Protein AF-A0A848YMQ4-F1 (afdb_monomer_lite)

Structure (mmCIF, N/CA/C/O backbone):
data_AF-A0A848YMQ4-F1
#
_entry.id   AF-A0A848YMQ4-F1
#
loop_
_atom_site.group_PDB
_atom_site.id
_atom_site.type_symbol
_atom_site.label_atom_id
_atom_site.label_alt_id
_atom_site.label_comp_id
_atom_site.label_asym_id
_atom_site.label_entity_id
_atom_site.label_seq_id
_atom_site.pdbx_PDB_ins_code
_atom_site.Cartn_x
_atom_site.Cartn_y
_atom_site.Cartn_z
_atom_site.occupancy
_atom_site.B_iso_or_equiv
_atom_site.auth_seq_id
_atom_site.auth_comp_id
_atom_site.auth_asym_id
_atom_site.auth_atom_id
_atom_site.pdbx_PDB_model_num
ATOM 1 N N . MET A 1 1 ? -12.558 -15.960 27.362 1.00 35.47 1 MET A N 1
ATOM 2 C CA . MET A 1 1 ? -12.021 -16.307 26.029 1.00 35.47 1 MET A CA 1
ATOM 3 C C . MET A 1 1 ? -10.505 -16.284 26.127 1.00 35.47 1 MET A C 1
ATOM 5 O O . MET A 1 1 ? -10.025 -15.434 26.874 1.00 35.47 1 MET A O 1
ATOM 9 N N . PRO A 1 2 ? -9.765 -17.185 25.458 1.00 42.03 2 PRO A N 1
ATOM 10 C CA . PRO A 1 2 ? -8.312 -17.063 25.365 1.00 42.03 2 PRO A CA 1
ATOM 11 C C . PRO A 1 2 ? -7.990 -15.667 24.826 1.00 42.03 2 PRO A C 1
ATOM 13 O O . PRO A 1 2 ? -8.698 -15.157 23.954 1.00 42.03 2 PRO A O 1
ATOM 16 N N . HIS A 1 3 ? -7.026 -14.991 25.439 1.00 56.19 3 HIS A N 1
ATOM 17 C CA . HIS A 1 3 ? -6.810 -13.569 25.222 1.00 56.19 3 HIS A CA 1
ATOM 18 C C . HIS A 1 3 ? -6.119 -13.306 23.876 1.00 56.19 3 HIS A C 1
ATOM 20 O O . HIS A 1 3 ? -4.904 -13.142 23.820 1.00 56.19 3 HIS A O 1
ATOM 26 N N . ASN A 1 4 ? -6.893 -13.229 22.792 1.00 81.50 4 ASN A N 1
ATOM 27 C CA . ASN A 1 4 ? -6.399 -12.779 21.491 1.00 81.50 4 ASN A CA 1
ATOM 28 C C . ASN A 1 4 ? -6.160 -11.261 21.557 1.00 81.50 4 ASN A C 1
ATOM 30 O O . ASN A 1 4 ? -7.022 -10.461 21.208 1.00 81.50 4 ASN A O 1
ATOM 34 N N . PHE A 1 5 ? -5.020 -10.848 22.109 1.00 94.88 5 PHE A N 1
ATOM 35 C CA . PHE A 1 5 ? -4.610 -9.447 22.133 1.00 94.88 5 PHE A CA 1
ATOM 36 C C . PHE A 1 5 ? -3.957 -9.062 20.806 1.00 94.88 5 PHE A C 1
ATOM 38 O O . PHE A 1 5 ? -3.258 -9.858 20.177 1.00 94.88 5 PHE A O 1
ATOM 45 N N . GLY A 1 6 ? -4.218 -7.844 20.340 1.00 94.94 6 GLY A N 1
ATOM 46 C CA . GLY A 1 6 ? -3.842 -7.363 19.014 1.00 94.94 6 GLY A CA 1
ATOM 47 C C . GLY A 1 6 ? -4.643 -8.030 17.894 1.00 94.94 6 GLY A C 1
ATOM 48 O O . GLY A 1 6 ? -5.058 -7.351 16.967 1.00 94.94 6 GLY A O 1
ATOM 49 N N . HIS A 1 7 ? -4.907 -9.332 17.975 1.00 96.06 7 HIS A N 1
ATOM 50 C CA . HIS A 1 7 ? -5.668 -10.145 17.027 1.00 96.06 7 HIS A CA 1
ATOM 51 C C . HIS A 1 7 ? -7.168 -10.165 17.321 1.00 96.06 7 HIS A C 1
ATOM 53 O O . HIS A 1 7 ? -7.581 -10.132 18.471 1.00 96.06 7 HIS A O 1
ATOM 59 N N . ALA A 1 8 ? -7.994 -10.277 16.282 1.00 94.81 8 ALA A N 1
ATOM 60 C CA . ALA A 1 8 ? -9.377 -10.709 16.480 1.00 94.81 8 ALA A CA 1
ATOM 61 C C . ALA A 1 8 ? -9.462 -12.238 16.662 1.00 94.81 8 ALA A C 1
ATOM 63 O O . ALA A 1 8 ? -10.379 -12.745 17.306 1.00 94.81 8 ALA A O 1
ATOM 64 N N . GLY A 1 9 ? -8.490 -12.970 16.106 1.00 95.06 9 GLY A N 1
ATOM 65 C CA . GLY A 1 9 ? -8.340 -14.419 16.205 1.00 95.06 9 GLY A CA 1
ATOM 66 C C . GLY A 1 9 ? -9.312 -15.208 15.337 1.00 95.06 9 GLY A C 1
ATOM 67 O O . GLY A 1 9 ? -9.582 -16.367 15.635 1.00 95.06 9 GLY A O 1
ATOM 68 N N . ARG A 1 10 ? -9.874 -14.594 14.289 1.00 97.00 10 ARG A N 1
ATOM 69 C CA . ARG A 1 10 ? -10.871 -15.233 13.419 1.00 97.00 10 ARG A CA 1
ATOM 70 C C . ARG A 1 10 ? -10.582 -15.010 11.941 1.00 97.00 10 ARG A C 1
ATOM 72 O O . ARG A 1 10 ? -10.201 -13.912 11.526 1.00 97.00 10 ARG A O 1
ATOM 79 N N . ARG A 1 11 ? -10.832 -16.050 11.151 1.00 98.12 11 ARG A N 1
ATOM 80 C CA . ARG A 1 11 ? -10.814 -16.057 9.687 1.00 98.12 11 ARG A CA 1
ATOM 81 C C . ARG A 1 11 ? -12.229 -16.302 9.175 1.00 98.12 11 ARG A C 1
ATOM 83 O O . ARG A 1 11 ? -12.862 -17.275 9.565 1.00 98.12 11 ARG A O 1
ATOM 90 N N . LEU A 1 12 ? -12.705 -15.461 8.266 1.00 98.69 12 LEU A N 1
ATOM 91 C CA . LEU A 1 12 ? -13.931 -15.703 7.512 1.00 98.69 12 LEU A CA 1
ATOM 92 C C . LEU A 1 12 ? -13.587 -16.395 6.189 1.00 98.69 12 LEU A C 1
ATOM 94 O O . LEU A 1 12 ? -12.800 -15.871 5.405 1.00 98.69 12 LEU A O 1
ATOM 98 N N . ARG A 1 13 ? -14.188 -17.549 5.914 1.00 98.50 13 ARG A N 1
ATOM 99 C CA . ARG A 1 13 ? -14.144 -18.217 4.610 1.00 98.50 13 ARG A CA 1
ATOM 100 C C . ARG A 1 13 ? -15.472 -18.038 3.898 1.00 98.50 13 ARG A C 1
ATOM 102 O O . ARG A 1 13 ? -16.518 -18.295 4.489 1.00 98.50 13 ARG A O 1
ATOM 109 N N . VAL A 1 14 ? -15.415 -17.611 2.642 1.00 98.69 14 VAL A N 1
ATOM 110 C CA . VAL A 1 14 ? -16.587 -17.400 1.790 1.00 98.69 14 VAL A CA 1
ATOM 111 C C . VAL A 1 14 ? -16.404 -18.169 0.491 1.00 98.69 14 VAL A C 1
ATOM 113 O O . VAL A 1 14 ? -15.489 -17.881 -0.280 1.00 98.69 14 VAL A O 1
ATOM 116 N N . ASP A 1 15 ? -17.311 -19.102 0.231 1.00 98.50 15 ASP A N 1
ATOM 117 C CA . ASP A 1 15 ? -17.438 -19.743 -1.074 1.00 98.50 15 ASP A CA 1
ATOM 118 C C . ASP A 1 15 ? -18.577 -19.070 -1.841 1.00 98.50 15 ASP A C 1
ATOM 120 O O . ASP A 1 15 ? -19.732 -19.127 -1.422 1.00 98.50 15 ASP A O 1
ATOM 124 N N . LEU A 1 16 ? -18.262 -18.394 -2.946 1.00 98.69 16 LEU A N 1
ATOM 125 C CA . LEU A 1 16 ? -19.257 -17.685 -3.755 1.00 98.69 16 LEU A CA 1
ATOM 126 C C . LEU A 1 16 ? -20.089 -18.615 -4.644 1.00 98.69 16 LEU A C 1
ATOM 128 O O . LEU A 1 16 ? -21.170 -18.217 -5.078 1.00 98.69 16 LEU A O 1
ATOM 132 N N . THR A 1 17 ? -19.592 -19.818 -4.930 1.00 98.31 17 THR A N 1
ATOM 133 C CA . THR A 1 17 ? -20.301 -20.815 -5.737 1.00 98.31 17 THR A CA 1
ATOM 134 C C . THR A 1 17 ? -21.316 -21.547 -4.871 1.00 98.31 17 THR A C 1
ATOM 136 O O . THR A 1 17 ? -22.502 -21.541 -5.187 1.00 98.31 17 THR A O 1
ATOM 139 N N . GLU A 1 18 ? -20.875 -22.070 -3.727 1.00 97.50 18 GLU A N 1
ATOM 140 C CA . GLU A 1 18 ? -21.745 -22.778 -2.776 1.00 97.50 18 GLU A CA 1
ATOM 141 C C . GLU A 1 18 ? -22.541 -21.823 -1.871 1.00 97.50 18 GLU A C 1
ATOM 143 O O . GLU A 1 18 ? -23.460 -22.236 -1.166 1.00 97.50 18 GLU A O 1
ATOM 148 N N . ARG A 1 19 ? -22.200 -20.526 -1.888 1.00 97.00 19 ARG A N 1
ATOM 149 C CA . ARG A 1 19 ? -22.785 -19.471 -1.042 1.00 97.00 19 ARG A CA 1
ATOM 150 C C . ARG A 1 19 ? -22.708 -19.802 0.451 1.00 97.00 19 ARG A C 1
ATOM 152 O O . ARG A 1 19 ? -23.636 -19.529 1.210 1.00 97.00 19 ARG A O 1
ATOM 159 N N . THR A 1 20 ? -21.586 -20.383 0.871 1.00 97.44 20 THR A N 1
ATOM 160 C CA . THR A 1 20 ? -21.331 -20.753 2.268 1.00 97.44 20 THR A CA 1
ATOM 161 C C . THR A 1 20 ? -20.374 -19.779 2.938 1.00 97.44 20 THR A C 1
ATOM 163 O O . THR A 1 20 ? -19.376 -19.374 2.336 1.00 97.44 20 THR A O 1
ATOM 166 N N . MET A 1 21 ? -20.634 -19.470 4.210 1.00 97.12 21 MET A N 1
ATOM 167 C CA . MET A 1 21 ? -19.790 -18.613 5.039 1.00 97.12 21 MET A CA 1
ATOM 168 C C . MET A 1 21 ? -19.422 -19.343 6.328 1.00 97.12 21 MET A C 1
ATOM 170 O O . MET A 1 21 ? -20.298 -19.732 7.098 1.00 97.12 21 MET A O 1
ATOM 174 N N . ILE A 1 22 ? -18.124 -19.535 6.557 1.00 97.19 22 ILE A N 1
ATOM 175 C CA . ILE A 1 22 ? -17.596 -20.260 7.716 1.00 97.19 22 ILE A CA 1
ATOM 176 C C . ILE A 1 22 ? -16.635 -19.345 8.461 1.00 97.19 22 ILE A C 1
ATOM 178 O O . ILE A 1 22 ? -15.731 -18.763 7.865 1.00 97.19 22 ILE A O 1
ATOM 182 N N . VAL A 1 23 ? -16.822 -19.223 9.772 1.00 97.69 23 VAL A N 1
ATOM 183 C CA . VAL A 1 23 ? -15.880 -18.524 10.648 1.00 97.69 23 VAL A CA 1
ATOM 184 C C . VAL A 1 23 ? -15.005 -19.563 11.338 1.00 97.69 23 VAL A C 1
ATOM 186 O O . VAL A 1 23 ? -15.510 -20.428 12.047 1.00 97.69 23 VAL A O 1
ATOM 189 N N . GLU A 1 24 ? -13.698 -19.469 11.126 1.00 96.56 24 GLU A N 1
ATOM 190 C CA . GLU A 1 24 ? -12.678 -20.308 11.753 1.00 96.56 24 GLU A CA 1
ATOM 191 C C . GLU A 1 24 ? -11.937 -19.512 12.827 1.00 96.56 24 GLU A C 1
ATOM 193 O O . GLU A 1 24 ? -11.634 -18.330 12.640 1.00 96.56 24 GLU A O 1
ATOM 198 N N . GLU A 1 25 ? -11.598 -20.165 13.935 1.00 96.56 25 GLU A N 1
ATOM 199 C CA . GLU A 1 25 ? -10.650 -19.614 14.901 1.00 96.56 25 GLU A CA 1
ATOM 200 C C . GLU A 1 25 ? -9.220 -19.750 14.367 1.00 96.56 25 GLU A C 1
ATOM 202 O O . GLU A 1 25 ? -8.863 -20.754 13.749 1.00 96.56 25 GLU A O 1
ATOM 207 N N . ILE A 1 26 ? -8.395 -18.730 14.603 1.00 96.19 26 ILE A N 1
ATOM 208 C CA . ILE A 1 26 ? -6.972 -18.741 14.268 1.00 96.19 26 ILE A CA 1
ATOM 209 C C . ILE A 1 26 ? -6.191 -19.166 15.517 1.00 96.19 26 ILE A C 1
ATOM 211 O O . ILE A 1 26 ? -6.218 -18.438 16.511 1.00 96.19 26 ILE A O 1
ATOM 215 N N . PRO A 1 27 ? -5.482 -20.309 15.481 1.00 95.00 27 PRO A N 1
ATOM 216 C CA . PRO A 1 27 ? -4.683 -20.775 16.608 1.00 95.00 27 PRO A CA 1
ATOM 217 C C . PRO A 1 27 ? -3.549 -19.813 16.992 1.00 95.00 27 PRO A C 1
ATOM 219 O O . PRO A 1 27 ? -2.969 -19.128 16.146 1.00 95.00 27 PRO A O 1
ATOM 222 N N . GLU A 1 28 ? -3.193 -19.799 18.276 1.00 93.44 28 GLU A N 1
ATOM 223 C CA . GLU A 1 28 ? -2.156 -18.922 18.830 1.00 93.44 28 GLU A CA 1
ATOM 224 C C . GLU A 1 28 ? -0.765 -19.184 18.225 1.00 93.44 28 GLU A C 1
ATOM 226 O O . GLU A 1 28 ? -0.038 -18.249 17.893 1.00 93.44 28 GLU A O 1
ATOM 231 N N . ASP A 1 29 ? -0.405 -20.451 18.011 1.00 95.12 29 ASP A N 1
ATOM 232 C CA . ASP A 1 29 ? 0.857 -20.853 17.384 1.00 95.12 29 ASP A CA 1
ATOM 233 C C . ASP A 1 29 ? 0.935 -20.401 15.918 1.00 95.12 29 ASP A C 1
ATOM 235 O O . ASP A 1 29 ? 1.982 -19.936 15.458 1.00 95.12 29 ASP A O 1
ATOM 239 N N . TYR A 1 30 ? -0.190 -20.453 15.200 1.00 96.69 30 TYR A N 1
ATOM 240 C CA . TYR A 1 30 ? -0.313 -19.890 13.859 1.00 96.69 30 TYR A CA 1
ATOM 241 C C . TYR A 1 30 ? -0.132 -18.367 13.880 1.00 96.69 30 TYR A C 1
ATOM 243 O O . TYR A 1 30 ? 0.609 -17.818 13.057 1.00 96.69 30 TYR A O 1
ATOM 251 N N . ALA A 1 31 ? -0.755 -17.680 14.843 1.00 97.00 31 ALA A N 1
ATOM 252 C CA . ALA A 1 31 ? -0.624 -16.237 15.005 1.00 97.00 31 ALA A CA 1
ATOM 253 C C . ALA A 1 31 ? 0.804 -15.807 15.353 1.00 97.00 31 ALA A C 1
ATOM 255 O O . ALA A 1 31 ? 1.319 -14.885 14.727 1.00 97.00 31 ALA A O 1
ATOM 256 N N . ARG A 1 32 ? 1.487 -16.518 16.253 1.00 96.94 32 ARG A N 1
ATOM 257 C CA . ARG A 1 32 ? 2.899 -16.277 16.579 1.00 96.94 32 ARG A CA 1
ATOM 258 C C . ARG A 1 32 ? 3.814 -16.521 15.376 1.00 96.94 32 ARG A C 1
ATOM 260 O O . ARG A 1 32 ? 4.700 -15.716 15.104 1.00 96.94 32 ARG A O 1
ATOM 267 N N . LYS A 1 33 ? 3.584 -17.602 14.620 1.00 97.25 33 LYS A N 1
ATOM 268 C CA . LYS A 1 33 ? 4.435 -18.003 13.485 1.00 97.25 33 LYS A CA 1
ATOM 269 C C . LYS A 1 33 ? 4.326 -17.076 12.273 1.00 97.25 33 LYS A C 1
ATOM 271 O O . LYS A 1 33 ? 5.337 -16.833 11.604 1.00 97.25 33 LYS A O 1
ATOM 276 N N . TRP A 1 34 ? 3.115 -16.613 11.965 1.00 97.94 34 TRP A N 1
ATOM 277 C CA . TRP A 1 34 ? 2.812 -15.874 10.732 1.00 97.94 34 TRP A CA 1
ATOM 278 C C . TRP A 1 34 ? 2.404 -14.423 10.952 1.00 97.94 34 TRP A C 1
ATOM 280 O O . TRP A 1 34 ? 2.294 -13.689 9.974 1.00 97.94 34 TRP A O 1
ATOM 290 N N . MET A 1 35 ? 2.212 -14.004 12.205 1.00 97.44 35 MET A N 1
ATOM 291 C CA . MET A 1 35 ? 1.993 -12.628 12.662 1.00 97.44 35 MET A CA 1
ATOM 292 C C . MET A 1 35 ? 0.722 -11.923 12.173 1.00 97.44 35 MET A C 1
ATOM 294 O O . MET A 1 35 ? 0.218 -11.077 12.895 1.00 97.44 35 MET A O 1
ATOM 298 N N . GLY A 1 36 ? 0.177 -12.233 10.999 1.00 97.88 36 GLY A N 1
ATOM 299 C CA . GLY A 1 36 ? -0.993 -11.564 10.428 1.00 97.88 36 GLY A CA 1
ATOM 300 C C . GLY A 1 36 ? -0.767 -11.119 8.988 1.00 97.88 36 GLY A C 1
ATOM 301 O O . GLY A 1 36 ? 0.228 -11.488 8.361 1.00 97.88 36 GLY A O 1
ATOM 302 N N . GLY A 1 37 ? -1.696 -10.317 8.461 1.00 98.06 37 GLY A N 1
ATOM 303 C CA . GLY A 1 37 ? -1.532 -9.593 7.197 1.00 98.06 37 GLY A CA 1
ATOM 304 C C . GLY A 1 37 ? -1.013 -10.463 6.048 1.00 98.06 37 GLY A C 1
ATOM 305 O O . GLY A 1 37 ? -1.542 -11.541 5.767 1.00 98.06 37 GLY A O 1
ATOM 306 N N . ARG A 1 38 ? 0.072 -10.013 5.407 1.00 98.38 38 ARG A N 1
ATOM 307 C CA . ARG A 1 38 ? 0.753 -10.754 4.329 1.00 98.38 38 ARG A CA 1
ATOM 308 C C . ARG A 1 38 ? 1.222 -12.151 4.744 1.00 98.38 38 ARG A C 1
ATOM 310 O O . ARG A 1 38 ? 1.138 -13.062 3.930 1.00 98.38 38 ARG A O 1
ATOM 317 N N . GLY A 1 39 ? 1.663 -12.354 5.984 1.00 98.62 39 GLY A N 1
ATOM 318 C CA . GLY A 1 39 ? 2.101 -13.664 6.468 1.00 98.62 39 GLY A CA 1
ATOM 319 C C . GLY A 1 39 ? 0.970 -14.691 6.459 1.00 98.62 39 GLY A C 1
ATOM 320 O O . GLY A 1 39 ? 1.134 -15.778 5.907 1.00 98.62 39 GLY A O 1
ATOM 321 N N . TYR A 1 40 ? -0.211 -14.320 6.968 1.00 98.69 40 TYR A N 1
ATOM 322 C CA . TYR A 1 40 ? -1.404 -15.173 6.884 1.00 98.69 40 TYR A CA 1
ATOM 323 C C . TYR A 1 40 ? -1.824 -15.430 5.439 1.00 98.69 40 TYR A C 1
ATOM 325 O O . TYR A 1 40 ? -2.248 -16.539 5.112 1.00 98.69 40 TYR A O 1
ATOM 333 N N . ASN A 1 41 ? -1.732 -14.418 4.576 1.00 98.81 41 ASN A N 1
ATOM 334 C CA . ASN A 1 41 ? -2.136 -14.555 3.182 1.00 98.81 41 ASN A CA 1
ATOM 335 C C . ASN A 1 41 ? -1.218 -15.494 2.401 1.00 98.81 41 ASN A C 1
ATOM 337 O O . ASN A 1 41 ? -1.715 -16.322 1.643 1.00 98.81 41 ASN A O 1
ATOM 341 N N . MET A 1 42 ? 0.101 -15.391 2.579 1.00 98.69 42 MET A N 1
ATOM 342 C CA . MET A 1 42 ? 1.060 -16.225 1.848 1.00 98.69 42 MET A CA 1
ATOM 343 C C . MET A 1 42 ? 1.005 -17.690 2.279 1.00 98.69 42 MET A C 1
ATOM 345 O O . MET A 1 42 ? 1.193 -18.580 1.451 1.00 98.69 42 MET A O 1
ATOM 349 N N . GLU A 1 43 ? 0.703 -17.952 3.549 1.00 98.25 43 GLU A N 1
ATOM 350 C CA . GLU A 1 43 ? 0.480 -19.304 4.066 1.00 98.25 43 GLU A CA 1
ATOM 351 C C . GLU A 1 43 ? -0.714 -19.974 3.370 1.00 98.25 43 GLU A C 1
ATOM 353 O O . GLU A 1 43 ? -0.556 -21.034 2.755 1.00 98.25 43 GLU A O 1
ATOM 358 N N . VAL A 1 44 ? -1.862 -19.283 3.354 1.00 98.62 44 VAL A N 1
ATOM 359 C CA . VAL A 1 44 ? -3.079 -19.730 2.662 1.00 98.62 44 VAL A CA 1
ATOM 360 C C . VAL A 1 44 ? -2.829 -19.860 1.161 1.00 98.62 44 VAL A C 1
ATOM 362 O O . VAL A 1 44 ? -3.176 -20.884 0.580 1.00 98.62 44 VAL A O 1
ATOM 365 N N . TYR A 1 45 ? -2.172 -18.879 0.530 1.00 98.75 45 TYR A N 1
ATOM 366 C CA . TYR A 1 45 ? -1.806 -18.947 -0.888 1.00 98.75 45 TYR A CA 1
ATOM 367 C C . TYR A 1 45 ? -1.037 -20.236 -1.177 1.00 98.75 45 TYR A C 1
ATOM 369 O O . TYR A 1 45 ? -1.413 -21.005 -2.059 1.00 98.75 45 TYR A O 1
ATOM 377 N N . TYR A 1 46 ? 0.049 -20.486 -0.439 1.00 98.69 46 TYR A N 1
ATOM 378 C CA . TYR A 1 46 ? 0.934 -21.617 -0.707 1.00 98.69 46 TYR A CA 1
ATOM 379 C C . TYR A 1 46 ? 0.215 -22.961 -0.544 1.00 98.69 46 TYR A C 1
ATOM 381 O O . TYR A 1 46 ? 0.527 -23.918 -1.258 1.00 98.69 46 TYR A O 1
ATOM 389 N N . ARG A 1 47 ? -0.721 -23.067 0.401 1.00 97.94 47 ARG A N 1
ATOM 390 C CA . ARG A 1 47 ? -1.441 -24.319 0.656 1.00 97.94 47 ARG A CA 1
ATOM 391 C C . ARG A 1 47 ? -2.634 -24.542 -0.256 1.00 97.94 47 ARG A C 1
ATOM 393 O O . ARG A 1 47 ? -2.892 -25.688 -0.612 1.00 97.94 47 ARG A O 1
ATOM 400 N N . GLU A 1 48 ? -3.366 -23.484 -0.582 1.00 97.94 48 GLU A N 1
ATOM 401 C CA . GLU A 1 48 ? -4.733 -23.601 -1.093 1.00 97.94 48 GLU A CA 1
ATOM 402 C C . GLU A 1 48 ? -4.906 -23.128 -2.536 1.00 97.94 48 GLU A C 1
ATOM 404 O O . GLU A 1 48 ? -5.946 -23.422 -3.124 1.00 97.94 48 GLU A O 1
ATOM 409 N N . ILE A 1 49 ? -3.930 -22.422 -3.120 1.00 98.38 49 ILE A N 1
ATOM 410 C CA . ILE A 1 49 ? -3.972 -22.036 -4.537 1.00 98.38 49 ILE A CA 1
ATOM 411 C C . ILE A 1 49 ? -3.168 -23.052 -5.364 1.00 98.38 49 ILE A C 1
ATOM 413 O O . ILE A 1 49 ? -1.947 -23.157 -5.190 1.00 98.38 49 ILE A O 1
ATOM 417 N N . PRO A 1 50 ? -3.818 -23.805 -6.273 1.00 96.69 50 PRO A N 1
ATOM 418 C CA . PRO A 1 50 ? -3.120 -24.673 -7.212 1.00 96.69 50 PRO A CA 1
ATOM 419 C C . PRO A 1 50 ? -2.163 -23.884 -8.111 1.00 96.69 50 PRO A C 1
ATOM 421 O O . PRO A 1 50 ? -2.443 -22.760 -8.520 1.00 96.69 50 PRO A O 1
ATOM 424 N N . VAL A 1 51 ? -1.026 -24.487 -8.456 1.00 95.81 51 VAL A N 1
ATOM 425 C CA . VAL A 1 51 ? -0.023 -23.850 -9.332 1.00 95.81 51 VAL A CA 1
ATOM 426 C C . VAL A 1 51 ? -0.593 -23.628 -10.736 1.00 95.81 51 VAL A C 1
ATOM 428 O O . VAL A 1 51 ? -0.345 -22.603 -11.363 1.00 95.81 51 VAL A O 1
ATOM 431 N N . ASP A 1 52 ? -1.402 -24.563 -11.213 1.00 95.94 52 ASP A N 1
ATOM 432 C CA . ASP A 1 52 ? -2.088 -24.563 -12.503 1.00 95.94 52 ASP A CA 1
ATOM 433 C C . ASP A 1 52 ? -3.436 -23.825 -12.492 1.00 95.94 52 ASP A C 1
ATOM 435 O O . ASP A 1 52 ? -4.105 -23.797 -13.519 1.00 95.94 52 ASP A O 1
ATOM 439 N N . ALA A 1 53 ? -3.808 -23.178 -11.380 1.00 97.19 53 ALA A N 1
ATOM 440 C CA . ALA A 1 53 ? -4.995 -22.328 -11.315 1.00 97.19 53 ALA A CA 1
ATOM 441 C C . ALA A 1 53 ? -4.983 -21.272 -12.434 1.00 97.19 53 ALA A C 1
ATOM 443 O O . ALA A 1 53 ? -3.977 -20.583 -12.628 1.00 97.19 53 ALA A O 1
ATOM 444 N N . ASP A 1 54 ? -6.097 -21.094 -13.130 1.00 97.75 54 ASP A N 1
ATOM 445 C CA . ASP A 1 54 ? -6.357 -19.899 -13.916 1.00 97.75 54 ASP A CA 1
ATOM 446 C C . ASP A 1 54 ? -6.355 -18.685 -12.962 1.00 97.75 54 ASP A C 1
ATOM 448 O O . ASP A 1 54 ? -7.110 -18.644 -11.983 1.00 97.75 54 ASP A O 1
ATOM 452 N N . PRO A 1 55 ? -5.524 -17.656 -13.208 1.00 97.75 55 PRO A N 1
ATOM 453 C CA . PRO A 1 55 ? -5.557 -16.428 -12.423 1.00 97.75 55 PRO A CA 1
ATOM 454 C C . PRO A 1 55 ? -6.943 -15.772 -12.312 1.00 97.75 55 PRO A C 1
ATOM 456 O O . PRO A 1 55 ? -7.183 -15.053 -11.345 1.00 97.75 55 PRO A O 1
ATOM 459 N N . ARG A 1 56 ? -7.863 -16.008 -13.254 1.00 97.75 56 ARG A N 1
ATOM 460 C CA . ARG A 1 56 ? -9.255 -15.516 -13.230 1.00 97.75 56 ARG A CA 1
ATOM 461 C C . ARG A 1 56 ? -10.278 -16.618 -12.895 1.00 97.75 56 ARG A C 1
ATOM 463 O O . ARG A 1 56 ? -11.486 -16.383 -12.967 1.00 97.75 56 ARG A O 1
ATOM 470 N N . GLY A 1 57 ? -9.806 -17.808 -12.524 1.00 97.56 57 GLY A N 1
ATOM 471 C CA . GLY A 1 57 ? -10.617 -18.990 -12.258 1.00 97.56 57 GLY A CA 1
ATOM 472 C C . GLY A 1 57 ? -11.257 -19.040 -10.860 1.00 97.56 57 GLY A C 1
ATOM 473 O O . GLY A 1 57 ? -10.884 -18.299 -9.934 1.00 97.56 57 GLY A O 1
ATOM 474 N N . PRO A 1 58 ? -12.257 -19.921 -10.666 1.00 97.88 58 PRO A N 1
ATOM 475 C CA . PRO A 1 58 ? -12.907 -20.139 -9.371 1.00 97.88 58 PRO A CA 1
ATOM 476 C C . PRO A 1 58 ? -11.972 -20.731 -8.299 1.00 97.88 58 PRO A C 1
ATOM 478 O O . PRO A 1 58 ? -12.161 -20.450 -7.113 1.00 97.88 58 PRO A O 1
ATOM 481 N N . GLU A 1 59 ? -10.957 -21.498 -8.693 1.00 97.50 59 GLU A N 1
ATOM 482 C CA . GLU A 1 59 ? -9.966 -22.143 -7.823 1.00 97.50 59 GLU A CA 1
ATOM 483 C C . GLU A 1 59 ? -8.919 -21.174 -7.258 1.00 97.50 59 GLU A C 1
ATOM 485 O O . GLU A 1 59 ? -8.336 -21.441 -6.203 1.00 97.50 59 GLU A O 1
ATOM 490 N N . ASN A 1 60 ? -8.718 -20.020 -7.904 1.00 98.50 60 ASN A N 1
ATOM 491 C CA . ASN A 1 60 ? -7.923 -18.941 -7.333 1.00 98.50 60 ASN A CA 1
ATOM 492 C C . ASN A 1 60 ? -8.609 -18.372 -6.075 1.00 98.50 60 ASN A C 1
ATOM 494 O O . ASN A 1 60 ? -9.838 -18.384 -5.948 1.00 98.50 60 ASN A O 1
ATOM 498 N N . ARG A 1 61 ? -7.827 -17.836 -5.139 1.00 98.50 61 ARG A N 1
ATOM 499 C CA . ARG A 1 61 ? -8.318 -17.252 -3.883 1.00 98.50 61 ARG A CA 1
ATOM 500 C C . ARG A 1 61 ? -8.107 -15.745 -3.892 1.00 98.50 61 ARG A C 1
ATOM 502 O O . ARG A 1 61 ? -7.043 -15.284 -4.286 1.00 98.50 61 ARG A O 1
ATOM 509 N N . LEU A 1 62 ? -9.098 -14.997 -3.413 1.00 98.75 62 LEU A N 1
ATOM 510 C CA . LEU A 1 62 ? -8.950 -13.584 -3.068 1.00 98.75 62 LEU A CA 1
ATOM 511 C C . LEU A 1 62 ? -8.878 -13.476 -1.543 1.00 98.75 62 LEU A C 1
ATOM 513 O O . LEU A 1 62 ? -9.846 -13.790 -0.850 1.00 98.75 62 LEU A O 1
ATOM 517 N N . ILE A 1 63 ? -7.715 -13.090 -1.025 1.00 98.88 63 ILE A N 1
ATOM 518 C CA . ILE A 1 63 ? -7.378 -13.230 0.393 1.00 98.88 63 ILE A CA 1
ATOM 519 C C . ILE A 1 63 ? -7.097 -11.854 0.990 1.00 98.88 63 ILE A C 1
ATOM 521 O O . ILE A 1 63 ? -6.072 -11.258 0.681 1.00 98.88 63 ILE A O 1
ATOM 525 N N . PHE A 1 64 ? -7.971 -11.362 1.862 1.00 98.88 64 PHE A N 1
ATOM 526 C CA . PHE A 1 64 ? -7.772 -10.136 2.638 1.00 98.88 64 PHE A CA 1
ATOM 527 C C . PHE A 1 64 ? -7.152 -10.488 3.989 1.00 98.88 64 PHE A C 1
ATOM 529 O O . PHE A 1 64 ? -7.679 -11.356 4.680 1.00 98.88 64 PHE A O 1
ATOM 536 N N . GLY A 1 65 ? -6.086 -9.799 4.394 1.00 98.50 65 GLY A N 1
ATOM 537 C CA . GLY A 1 65 ? -5.405 -10.040 5.667 1.00 98.50 65 GLY A CA 1
ATOM 538 C C . GLY A 1 65 ? -4.997 -8.750 6.366 1.00 98.50 65 GLY A C 1
ATOM 539 O O . GLY A 1 65 ? -4.482 -7.825 5.731 1.00 98.50 65 GLY A O 1
ATOM 540 N N . VAL A 1 66 ? -5.185 -8.709 7.687 1.00 98.44 66 VAL A N 1
ATOM 541 C CA . VAL A 1 66 ? -4.743 -7.618 8.567 1.00 98.44 66 VAL A CA 1
ATOM 542 C C . VAL A 1 66 ? -3.909 -8.146 9.736 1.00 98.44 66 VAL A C 1
ATOM 544 O O . VAL A 1 66 ? -3.969 -9.322 10.094 1.00 98.44 66 VAL A O 1
ATOM 547 N N . GLY A 1 67 ? -3.088 -7.274 10.310 1.00 97.69 67 GLY A N 1
ATOM 548 C CA . GLY A 1 67 ? -2.175 -7.581 11.403 1.00 97.69 67 GLY A CA 1
ATOM 549 C C . GLY A 1 67 ? -2.658 -7.135 12.787 1.00 97.69 67 GLY A C 1
ATOM 550 O O . GLY A 1 67 ? -3.727 -6.527 12.928 1.00 97.69 67 GLY A O 1
ATOM 551 N N . PRO A 1 68 ? -1.866 -7.420 13.834 1.00 97.38 68 PRO A N 1
ATOM 552 C CA . PRO A 1 68 ? -2.183 -7.106 15.228 1.00 97.38 68 PRO A CA 1
ATOM 553 C C . PRO A 1 68 ? -2.200 -5.610 15.567 1.00 97.38 68 PRO A C 1
ATOM 555 O O . PRO A 1 68 ? -2.764 -5.234 16.591 1.00 97.38 68 PRO A O 1
ATOM 558 N N . LEU A 1 69 ? -1.601 -4.742 14.741 1.00 97.25 69 LEU A N 1
ATOM 559 C CA . LEU A 1 69 ? -1.605 -3.293 14.987 1.00 97.25 69 LEU A CA 1
ATOM 560 C C . LEU A 1 69 ? -2.803 -2.581 14.347 1.00 97.25 69 LEU A C 1
ATOM 562 O O . LEU A 1 69 ? -3.096 -1.433 14.696 1.00 97.25 69 LEU A O 1
ATOM 566 N N . THR A 1 70 ? -3.512 -3.238 13.430 1.00 97.31 70 THR A N 1
ATOM 567 C CA . THR A 1 70 ? -4.707 -2.684 12.788 1.00 97.31 70 THR A CA 1
ATOM 568 C C . THR A 1 70 ? -5.783 -2.371 13.828 1.00 97.31 70 THR A C 1
ATOM 570 O O . THR A 1 70 ? -6.038 -3.165 14.727 1.00 97.31 70 THR A O 1
ATOM 573 N N . GLY A 1 71 ? -6.410 -1.196 13.723 1.00 94.50 71 GLY A N 1
ATOM 574 C CA . GLY A 1 71 ? -7.431 -0.738 14.675 1.00 94.50 71 GLY A CA 1
ATOM 575 C C . GLY A 1 71 ? -6.878 -0.173 15.992 1.00 94.50 71 GLY A C 1
ATOM 576 O O . GLY A 1 71 ? -7.646 0.366 16.785 1.00 94.50 71 GLY A O 1
ATOM 577 N N . THR A 1 72 ? -5.559 -0.231 16.218 1.00 95.06 72 THR A N 1
ATOM 578 C CA . THR A 1 72 ? -4.895 0.407 17.369 1.00 95.06 72 THR A CA 1
ATOM 579 C C . THR A 1 72 ? -4.510 1.866 17.076 1.00 95.06 72 THR A C 1
ATOM 581 O O . THR A 1 72 ? -4.852 2.430 16.035 1.00 95.06 72 THR A O 1
ATOM 584 N N . ARG A 1 73 ? -3.769 2.496 17.999 1.00 91.19 73 ARG A N 1
ATOM 585 C CA . ARG A 1 73 ? -3.193 3.842 17.835 1.00 91.19 73 ARG A CA 1
ATOM 586 C C . ARG A 1 73 ? -1.906 3.890 17.006 1.00 91.19 73 ARG A C 1
ATOM 588 O O . ARG A 1 73 ? -1.394 4.987 16.791 1.00 91.19 73 ARG A O 1
ATOM 595 N N . PHE A 1 74 ? -1.380 2.758 16.533 1.00 94.19 74 PHE A N 1
ATOM 596 C CA . PHE A 1 74 ? -0.219 2.810 15.648 1.00 94.19 74 PHE A CA 1
ATOM 597 C C . PHE A 1 74 ? -0.575 3.550 14.338 1.00 94.19 74 PHE A C 1
ATOM 599 O O . PHE A 1 74 ? -1.594 3.231 13.718 1.00 94.19 74 PHE A O 1
ATOM 606 N N . PRO A 1 75 ? 0.223 4.540 13.891 1.00 90.75 75 PRO A N 1
ATOM 607 C CA . PRO A 1 75 ? -0.103 5.350 12.720 1.00 90.75 75 PRO A CA 1
ATOM 608 C C . PRO A 1 75 ? -0.278 4.572 11.409 1.00 90.75 75 PRO A C 1
ATOM 610 O O . PRO A 1 75 ? 0.657 3.953 10.902 1.00 90.75 75 PRO A O 1
ATOM 613 N N . GLY A 1 76 ? -1.445 4.740 10.780 1.00 90.50 76 GLY A N 1
ATOM 614 C CA . GLY A 1 76 ? -1.670 4.368 9.384 1.00 90.50 76 GLY A CA 1
ATOM 615 C C . GLY A 1 76 ? -1.917 2.879 9.184 1.00 90.50 76 GLY A C 1
ATOM 616 O O . GLY A 1 76 ? -1.078 2.189 8.607 1.00 90.50 76 GLY A O 1
ATOM 617 N N . ALA A 1 77 ? -3.094 2.418 9.613 1.00 94.38 77 ALA A N 1
ATOM 618 C CA . ALA A 1 77 ? -3.528 1.038 9.414 1.00 94.38 77 ALA A CA 1
ATOM 619 C C . ALA A 1 77 ? -3.512 0.641 7.926 1.00 94.38 77 ALA A C 1
ATOM 621 O O . ALA A 1 77 ? -3.901 1.423 7.050 1.00 94.38 77 ALA A O 1
ATOM 622 N N . ARG A 1 78 ? -3.073 -0.590 7.650 1.00 97.38 78 ARG A N 1
ATOM 623 C CA . ARG A 1 78 ? -2.961 -1.161 6.300 1.00 97.38 78 ARG A CA 1
ATOM 624 C C . ARG A 1 78 ? -3.719 -2.483 6.170 1.00 97.38 78 ARG A C 1
ATOM 626 O O . ARG A 1 78 ? -4.182 -3.038 7.162 1.00 97.38 78 ARG A O 1
ATOM 633 N N . ILE A 1 79 ? -3.852 -2.964 4.940 1.00 97.94 79 ILE A N 1
ATOM 634 C CA . ILE A 1 79 ? -4.404 -4.279 4.592 1.00 97.94 79 ILE A CA 1
ATOM 635 C C . ILE A 1 79 ? -3.658 -4.851 3.396 1.00 97.94 79 ILE A C 1
ATOM 637 O O . ILE A 1 79 ? -3.298 -4.096 2.492 1.00 97.94 79 ILE A O 1
ATOM 641 N N . ASN A 1 80 ? -3.480 -6.171 3.376 1.00 98.25 80 ASN A N 1
ATOM 642 C CA . ASN A 1 80 ? -2.971 -6.907 2.225 1.00 98.25 80 ASN A CA 1
ATOM 643 C C . ASN A 1 80 ? -4.091 -7.702 1.555 1.00 98.25 80 ASN A C 1
ATOM 645 O O . ASN A 1 80 ? -4.893 -8.346 2.234 1.00 98.25 80 ASN A O 1
ATOM 649 N N . VAL A 1 81 ? -4.115 -7.676 0.224 1.00 98.56 81 VAL A N 1
ATOM 650 C CA . VAL A 1 81 ? -4.973 -8.526 -0.601 1.00 98.56 81 VAL A CA 1
ATOM 651 C C . VAL A 1 81 ? -4.113 -9.343 -1.541 1.00 98.56 81 VAL A C 1
ATOM 653 O O . VAL A 1 81 ? -3.308 -8.775 -2.278 1.00 98.56 81 VAL A O 1
ATOM 656 N N . SER A 1 82 ? -4.279 -10.660 -1.511 1.00 98.75 82 SER A N 1
ATOM 657 C CA . SER A 1 82 ? -3.410 -11.588 -2.227 1.00 98.75 82 SER A CA 1
ATOM 658 C C . SER A 1 82 ? -4.202 -12.659 -2.980 1.00 98.75 82 SER A C 1
ATOM 660 O O . SER A 1 82 ? -5.331 -12.986 -2.616 1.00 98.75 82 SER A O 1
ATOM 662 N N . GLY A 1 83 ? -3.583 -13.215 -4.018 1.00 98.56 83 GLY A N 1
ATOM 663 C CA . GLY A 1 83 ? -4.142 -14.240 -4.902 1.00 98.56 83 GLY A CA 1
ATOM 664 C C . GLY A 1 83 ? -3.215 -14.475 -6.091 1.00 98.56 83 GLY A C 1
ATOM 665 O O . GLY A 1 83 ? -2.231 -13.750 -6.254 1.00 98.56 83 GLY A O 1
ATOM 666 N N . LYS A 1 84 ? -3.464 -15.483 -6.934 1.00 98.62 84 LYS A N 1
ATOM 667 C CA . LYS A 1 84 ? -2.699 -15.617 -8.186 1.00 98.62 84 LYS A CA 1
ATOM 668 C C . LYS A 1 84 ? -3.010 -14.414 -9.079 1.00 98.62 84 LYS A C 1
ATOM 670 O O . LYS A 1 84 ? -4.175 -14.094 -9.285 1.00 98.62 84 LYS A O 1
ATOM 675 N N . SER A 1 85 ? -1.974 -13.720 -9.534 1.00 98.62 85 SER A N 1
ATOM 676 C CA . SER A 1 85 ? -2.079 -12.424 -10.212 1.00 98.62 85 SER A CA 1
ATOM 677 C C . SER A 1 85 ? -2.662 -12.577 -11.622 1.00 98.62 85 SER A C 1
ATOM 679 O O . SER A 1 85 ? -2.024 -13.234 -12.448 1.00 98.62 85 SER A O 1
ATOM 681 N N . PRO A 1 86 ? -3.818 -11.961 -11.949 1.00 98.25 86 PRO A N 1
ATOM 682 C CA . PRO A 1 86 ? -4.342 -11.929 -13.319 1.00 98.25 86 PRO A CA 1
ATOM 683 C C . PRO A 1 86 ? -3.472 -11.155 -14.302 1.00 98.25 86 PRO A C 1
ATOM 685 O O . PRO A 1 86 ? -3.655 -11.296 -15.506 1.00 98.25 86 PRO A O 1
ATOM 688 N N . HIS A 1 87 ? -2.573 -10.321 -13.788 1.00 98.50 87 HIS A N 1
ATOM 689 C CA . HIS A 1 87 ? -1.687 -9.495 -14.588 1.00 98.50 87 HIS A CA 1
ATOM 690 C C . HIS A 1 87 ? -0.357 -10.198 -14.881 1.00 98.50 87 HIS A C 1
ATOM 692 O O . HIS A 1 87 ? 0.052 -10.307 -16.029 1.00 98.50 87 HIS A O 1
ATOM 698 N N . THR A 1 88 ? 0.291 -10.737 -13.846 1.00 97.94 88 THR A N 1
ATOM 699 C CA . THR A 1 88 ? 1.642 -11.313 -13.967 1.00 97.94 88 THR A CA 1
ATOM 700 C C . THR A 1 88 ? 1.631 -12.824 -14.200 1.00 97.94 88 THR A C 1
ATOM 702 O O . THR A 1 88 ? 2.616 -13.381 -14.680 1.00 97.94 88 THR A O 1
ATOM 705 N N . GLY A 1 89 ? 0.537 -13.505 -13.832 1.00 97.00 89 GLY A N 1
ATOM 706 C CA . GLY A 1 89 ? 0.401 -14.964 -13.873 1.00 97.00 89 GLY A CA 1
ATOM 707 C C . GLY A 1 89 ? 1.020 -15.705 -12.679 1.00 97.00 89 GLY A C 1
ATOM 708 O O . GLY A 1 89 ? 0.843 -16.918 -12.563 1.00 97.00 89 GLY A O 1
ATOM 709 N N . TYR A 1 90 ? 1.704 -15.002 -11.771 1.00 97.00 90 TYR A N 1
ATOM 710 C CA . TYR A 1 90 ? 2.429 -15.590 -10.638 1.00 97.00 90 TYR A CA 1
ATOM 711 C C . TYR A 1 90 ? 1.802 -15.193 -9.288 1.00 97.00 90 TYR A C 1
ATOM 713 O O . TYR A 1 90 ? 0.582 -15.219 -9.099 1.00 97.00 90 TYR A O 1
ATOM 721 N N . LEU A 1 91 ? 2.634 -14.841 -8.307 1.00 98.31 91 LEU A N 1
ATOM 722 C CA . LEU A 1 91 ? 2.209 -14.332 -7.011 1.00 98.31 91 LEU A CA 1
ATOM 723 C C . LEU A 1 91 ? 1.652 -12.909 -7.151 1.00 98.31 91 LEU A C 1
ATOM 725 O O . LEU A 1 91 ? 2.344 -12.008 -7.620 1.00 98.31 91 LEU A O 1
ATOM 729 N N . GLY A 1 92 ? 0.409 -12.713 -6.711 1.00 98.12 92 GLY A N 1
ATOM 730 C CA . GLY A 1 92 ? -0.220 -11.409 -6.543 1.00 98.12 92 GLY A CA 1
ATOM 731 C C . GLY A 1 92 ? -0.395 -11.074 -5.066 1.00 98.12 92 GLY A C 1
ATOM 732 O O . GLY A 1 92 ? -0.869 -11.887 -4.271 1.00 98.12 92 GLY A O 1
ATOM 733 N N . ASP A 1 93 ? 0.008 -9.867 -4.698 1.00 98.19 93 ASP A N 1
ATOM 734 C CA . ASP A 1 93 ? -0.187 -9.293 -3.373 1.00 98.19 93 ASP A CA 1
ATOM 735 C C . ASP A 1 93 ? -0.170 -7.777 -3.512 1.00 98.19 93 ASP A C 1
ATOM 737 O O . ASP A 1 93 ? 0.729 -7.228 -4.147 1.00 98.19 93 ASP A O 1
ATOM 741 N N . SER A 1 94 ? -1.119 -7.099 -2.886 1.00 97.00 94 SER A N 1
ATOM 742 C CA . SER A 1 94 ? -1.254 -5.648 -2.920 1.00 97.00 94 SER A CA 1
ATOM 743 C C . SER A 1 94 ? -1.621 -5.099 -1.556 1.00 97.00 94 SER A C 1
ATOM 745 O O . SER A 1 94 ? -2.332 -5.745 -0.794 1.00 97.00 94 SER A O 1
ATOM 747 N N . ASN A 1 95 ? -1.156 -3.888 -1.254 1.00 96.94 95 ASN A N 1
ATOM 748 C CA . ASN A 1 95 ? -1.396 -3.234 0.028 1.00 96.94 95 ASN A CA 1
ATOM 749 C C . ASN A 1 95 ? -2.144 -1.915 -0.171 1.00 96.94 95 ASN A C 1
ATOM 751 O O . ASN A 1 95 ? -1.838 -1.181 -1.107 1.00 96.94 95 ASN A O 1
ATOM 755 N N . ALA A 1 96 ? -3.078 -1.601 0.725 1.00 96.44 96 ALA A N 1
ATOM 756 C CA . ALA A 1 96 ? -3.770 -0.317 0.752 1.00 96.44 96 ALA A CA 1
ATOM 757 C C . ALA A 1 96 ? -3.861 0.242 2.175 1.00 96.44 96 ALA A C 1
ATOM 759 O O . ALA A 1 96 ? -3.813 -0.488 3.165 1.00 96.44 96 ALA A O 1
ATOM 760 N N . GLY A 1 97 ? -3.985 1.568 2.267 1.00 95.75 97 GLY A N 1
ATOM 761 C CA . GLY A 1 97 ? -4.347 2.265 3.503 1.00 95.75 97 GLY A CA 1
ATOM 762 C C . GLY A 1 97 ? -5.858 2.452 3.619 1.00 95.75 97 GLY A C 1
ATOM 763 O O . GLY A 1 97 ? -6.634 1.603 3.201 1.00 95.75 97 GLY A O 1
ATOM 764 N N . GLY A 1 98 ? -6.271 3.602 4.148 1.00 94.62 98 GLY A N 1
ATOM 765 C CA . GLY A 1 98 ? -7.680 3.931 4.337 1.00 94.62 98 GLY A CA 1
ATOM 766 C C . GLY A 1 98 ? -8.197 3.495 5.703 1.00 94.62 98 GLY A C 1
ATOM 767 O O . GLY A 1 98 ? -7.488 3.610 6.704 1.00 94.62 98 GLY A O 1
ATOM 768 N N . HIS A 1 99 ? -9.459 3.080 5.745 1.00 96.19 99 HIS A N 1
ATOM 769 C CA . HIS A 1 99 ? -10.197 2.745 6.968 1.00 96.19 99 HIS A CA 1
ATOM 770 C C . HIS A 1 99 ? -10.796 1.339 6.943 1.00 96.19 99 HIS A C 1
ATOM 772 O O . HIS A 1 99 ? -11.156 0.829 7.999 1.00 96.19 99 HIS A O 1
ATOM 778 N N . PHE A 1 100 ? -10.850 0.699 5.770 1.00 97.88 100 PHE A N 1
ATOM 779 C CA . PHE A 1 100 ? -11.403 -0.645 5.603 1.00 97.88 100 PHE A CA 1
ATOM 780 C C . PHE A 1 100 ? -10.745 -1.679 6.522 1.00 97.88 100 PHE A C 1
ATOM 782 O O . PHE A 1 100 ? -11.436 -2.482 7.136 1.00 97.88 100 PHE A O 1
ATOM 789 N N . SER A 1 101 ? -9.418 -1.629 6.665 1.00 97.56 101 SER A N 1
ATOM 790 C CA . SER A 1 101 ? -8.680 -2.584 7.496 1.00 97.56 101 SER A CA 1
ATOM 791 C C . SER A 1 101 ? -9.067 -2.510 8.974 1.00 97.56 101 SER A C 1
ATOM 793 O O . SER A 1 101 ? -9.271 -3.539 9.613 1.00 97.56 101 SER A O 1
ATOM 795 N N . ALA A 1 102 ? -9.198 -1.294 9.510 1.00 97.19 102 ALA A N 1
ATOM 796 C CA . ALA A 1 102 ? -9.624 -1.069 10.884 1.00 97.19 102 ALA A CA 1
ATOM 797 C C . ALA A 1 102 ? -11.067 -1.540 11.091 1.00 97.19 102 ALA A C 1
ATOM 799 O O . ALA A 1 102 ? -11.338 -2.241 12.056 1.00 97.19 102 ALA A O 1
ATOM 800 N N . GLU A 1 103 ? -11.963 -1.238 10.152 1.00 97.75 103 GLU A N 1
ATOM 801 C CA . GLU A 1 103 ? -13.363 -1.667 10.218 1.00 97.75 103 GLU A CA 1
ATOM 802 C C . GLU A 1 103 ? -13.506 -3.197 10.161 1.00 97.75 103 GLU A C 1
ATOM 804 O O . GLU A 1 103 ? -14.232 -3.782 10.959 1.00 97.75 103 GLU A O 1
ATOM 809 N N . MET A 1 104 ? -12.730 -3.866 9.299 1.00 98.06 104 MET A N 1
ATOM 810 C CA . MET A 1 104 ? -12.608 -5.331 9.258 1.00 98.06 104 MET A CA 1
ATOM 811 C C . MET A 1 104 ? -12.144 -5.908 10.598 1.00 98.06 104 MET A C 1
ATOM 813 O O . MET A 1 104 ? -12.679 -6.916 11.065 1.00 98.06 104 MET A O 1
ATOM 817 N N . LYS A 1 105 ? -11.182 -5.247 11.246 1.00 97.69 105 LYS A N 1
ATOM 818 C CA . LYS A 1 105 ? -10.706 -5.644 12.569 1.00 97.69 105 LYS A CA 1
ATOM 819 C C . LYS A 1 105 ? -11.764 -5.444 13.653 1.00 97.69 105 LYS A C 1
ATOM 821 O O . LYS A 1 105 ? -11.894 -6.307 14.513 1.00 97.69 105 LYS A O 1
ATOM 826 N N . PHE A 1 106 ? -12.528 -4.352 13.610 1.00 97.44 106 PHE A N 1
ATOM 827 C CA . PHE A 1 106 ? -13.610 -4.086 14.565 1.00 97.44 106 PHE A CA 1
ATOM 828 C C . PHE A 1 106 ? -14.808 -5.020 14.374 1.00 97.44 106 PHE A C 1
ATOM 830 O O . PHE A 1 106 ? -15.417 -5.410 15.364 1.00 97.44 106 PHE A O 1
ATOM 837 N N . ALA A 1 107 ? -15.084 -5.465 13.143 1.00 97.25 107 ALA A N 1
ATOM 838 C CA . ALA A 1 107 ? -16.021 -6.565 12.886 1.00 97.25 107 ALA A CA 1
ATOM 839 C C . ALA A 1 107 ? -15.493 -7.906 13.440 1.00 97.25 107 ALA A C 1
ATOM 841 O O . ALA A 1 107 ? -16.235 -8.862 13.659 1.00 97.25 107 ALA A O 1
ATOM 842 N N . GLY A 1 108 ? -14.190 -7.950 13.728 1.00 96.38 108 GLY A N 1
ATOM 843 C CA . GLY A 1 108 ? -13.517 -9.011 14.449 1.00 96.38 108 GLY A CA 1
ATOM 844 C C . GLY A 1 108 ? -13.021 -10.129 13.543 1.00 96.38 108 GLY A C 1
ATOM 845 O O . GLY A 1 108 ? -13.097 -11.298 13.922 1.00 96.38 108 GLY A O 1
ATOM 846 N N . TYR A 1 109 ? -12.477 -9.764 12.382 1.00 98.12 109 TYR A N 1
ATOM 847 C CA . TYR A 1 109 ? -11.763 -10.672 11.490 1.00 98.12 109 TYR A CA 1
ATOM 848 C C . TYR A 1 109 ? -10.322 -10.208 11.278 1.00 98.12 109 TYR A C 1
ATOM 850 O O . TYR A 1 109 ? -10.058 -9.031 11.038 1.00 98.12 109 TYR A O 1
ATOM 858 N N . ASP A 1 110 ? -9.388 -11.158 11.314 1.00 98.38 110 ASP A N 1
ATOM 859 C CA . ASP A 1 110 ? -7.997 -10.939 10.899 1.00 98.38 110 ASP A CA 1
ATOM 860 C C . ASP A 1 110 ? -7.767 -11.334 9.437 1.00 98.38 110 ASP A C 1
ATOM 862 O O . ASP A 1 110 ? -6.831 -10.852 8.797 1.00 98.38 110 ASP A O 1
ATOM 866 N N . GLN A 1 111 ? -8.624 -12.204 8.893 1.00 98.56 111 GLN A N 1
ATOM 867 C CA . GLN A 1 111 ? -8.519 -12.669 7.516 1.00 98.56 111 GLN A CA 1
ATOM 868 C C . GLN A 1 111 ? -9.897 -12.947 6.903 1.00 98.56 111 GLN A C 1
ATOM 870 O O . GLN A 1 111 ? -10.774 -13.488 7.574 1.00 98.56 111 GLN A O 1
ATOM 875 N N . ILE A 1 112 ? -10.074 -12.618 5.622 1.00 98.88 112 ILE A N 1
ATOM 876 C CA . ILE A 1 112 ? -11.219 -13.038 4.801 1.00 98.88 112 ILE A CA 1
ATOM 877 C C . ILE A 1 112 ? -10.666 -13.771 3.575 1.00 98.88 112 ILE A C 1
ATOM 879 O O . ILE A 1 112 ? -9.887 -13.202 2.813 1.00 98.88 112 ILE A O 1
ATOM 883 N N . VAL A 1 113 ? -11.052 -15.030 3.383 1.00 98.81 113 VAL A N 1
ATOM 884 C CA . VAL A 1 113 ? -10.629 -15.882 2.263 1.00 98.81 113 VAL A CA 1
ATOM 885 C C . VAL A 1 113 ? -11.838 -16.146 1.374 1.00 98.81 113 VAL A C 1
ATOM 887 O O . VAL A 1 113 ? -12.795 -16.777 1.817 1.00 98.81 113 VAL A O 1
ATOM 890 N N . ILE A 1 114 ? -11.790 -15.684 0.126 1.00 98.88 114 ILE A N 1
ATOM 891 C CA . ILE A 1 114 ? -12.895 -15.813 -0.830 1.00 98.88 114 ILE A CA 1
ATOM 892 C C . ILE A 1 114 ? -12.490 -16.744 -1.973 1.00 98.88 114 ILE A C 1
ATOM 894 O O . ILE A 1 114 ? -11.432 -16.570 -2.587 1.00 98.88 114 ILE A O 1
ATOM 898 N N . ASN A 1 115 ? -13.344 -17.714 -2.287 1.00 97.56 115 ASN A N 1
ATOM 899 C CA . ASN A 1 115 ? -13.165 -18.649 -3.395 1.00 97.56 115 ASN A CA 1
ATOM 900 C C . ASN A 1 115 ? -14.449 -18.879 -4.185 1.00 97.56 115 ASN A C 1
ATOM 902 O O . ASN A 1 115 ? -15.499 -18.320 -3.872 1.00 97.56 115 ASN A O 1
ATOM 906 N N . GLY A 1 116 ? -14.337 -19.688 -5.238 1.00 98.31 116 GLY A N 1
ATOM 907 C CA . GLY A 1 116 ? -15.430 -19.903 -6.168 1.00 98.31 116 GLY A CA 1
ATOM 908 C C . GLY A 1 116 ? -15.684 -18.660 -7.017 1.00 98.31 116 GLY A C 1
ATOM 909 O O . GLY A 1 116 ? -14.842 -17.756 -7.122 1.00 98.31 116 GLY A O 1
ATOM 910 N N . LYS A 1 117 ? -16.854 -18.652 -7.642 1.00 98.56 117 LYS A N 1
ATOM 911 C CA . LYS A 1 117 ? -17.387 -17.589 -8.491 1.00 98.56 117 LYS A CA 1
ATOM 912 C C . LYS A 1 117 ? -18.906 -17.568 -8.349 1.00 98.56 117 LYS A C 1
ATOM 914 O O . LYS A 1 117 ? -19.539 -18.619 -8.453 1.00 98.56 117 LYS A O 1
ATOM 919 N N . ALA A 1 118 ? -19.472 -16.385 -8.130 1.00 98.69 118 ALA A N 1
ATOM 920 C CA . ALA A 1 118 ? -20.920 -16.218 -8.097 1.00 98.69 118 ALA A CA 1
ATOM 921 C C . ALA A 1 118 ? -21.513 -16.348 -9.512 1.00 98.69 118 ALA A C 1
ATOM 923 O O . ALA A 1 118 ? -20.885 -15.979 -10.504 1.00 98.69 118 ALA A O 1
ATOM 924 N N . ASP A 1 119 ? -22.744 -16.839 -9.608 1.00 98.00 119 ASP A N 1
ATOM 925 C CA . ASP A 1 119 ? -23.528 -16.976 -10.845 1.00 98.00 119 ASP A CA 1
ATOM 926 C C . ASP A 1 119 ? -23.914 -15.627 -11.478 1.00 98.00 119 ASP A C 1
ATOM 928 O O . ASP A 1 119 ? -24.119 -15.536 -12.687 1.00 98.00 119 ASP A O 1
ATOM 932 N N . LYS A 1 120 ? -23.970 -14.568 -10.670 1.00 98.19 120 LYS A N 1
ATOM 933 C CA . LYS A 1 120 ? -24.271 -13.188 -11.070 1.00 98.19 120 LYS A CA 1
ATOM 934 C C . LYS A 1 120 ? -23.460 -12.185 -10.237 1.00 98.19 120 LYS A C 1
ATOM 936 O O . LYS A 1 120 ? -22.893 -12.590 -9.222 1.00 98.19 120 LYS A O 1
ATOM 941 N N . PRO A 1 121 ? -23.408 -10.893 -10.615 1.00 98.75 121 PRO A N 1
ATOM 942 C CA . PRO A 1 121 ? -22.781 -9.857 -9.797 1.00 98.75 121 PRO A CA 1
ATOM 943 C C . PRO A 1 121 ? -23.327 -9.803 -8.364 1.00 98.75 121 PRO A C 1
ATOM 945 O O . PRO A 1 121 ? -24.534 -9.655 -8.154 1.00 98.75 121 PRO A O 1
ATOM 948 N N . VAL A 1 122 ? -22.431 -9.870 -7.379 1.00 98.88 122 VAL A N 1
ATOM 949 C CA . VAL A 1 122 ? -22.748 -9.795 -5.944 1.00 98.88 122 VAL A CA 1
ATOM 950 C C . VAL A 1 122 ? -21.799 -8.871 -5.184 1.00 98.88 122 VAL A C 1
ATOM 952 O O . VAL A 1 122 ? -20.710 -8.546 -5.656 1.00 98.88 122 VAL A O 1
ATOM 955 N N . TYR A 1 123 ? -22.187 -8.459 -3.981 1.00 98.81 123 TYR A N 1
ATOM 956 C CA . TYR A 1 123 ? -21.283 -7.878 -2.993 1.00 98.81 123 TYR A CA 1
ATOM 957 C C . TYR A 1 123 ? -21.443 -8.575 -1.642 1.00 98.81 123 TYR A C 1
ATOM 959 O O . TYR A 1 123 ? -22.519 -9.068 -1.307 1.00 98.81 123 TYR A O 1
ATOM 967 N N . LEU A 1 124 ? -20.365 -8.628 -0.863 1.00 98.62 124 LEU A N 1
ATOM 968 C CA . LEU A 1 124 ? -20.376 -9.181 0.489 1.00 98.62 124 LEU A CA 1
ATOM 969 C C . LEU A 1 124 ? -20.676 -8.059 1.485 1.00 98.62 124 LEU A C 1
ATOM 971 O O . LEU A 1 124 ? -19.957 -7.059 1.505 1.00 98.62 124 LEU A O 1
ATOM 975 N N . ARG A 1 125 ? -21.704 -8.217 2.319 1.00 98.25 125 ARG A N 1
ATOM 976 C CA . ARG A 1 125 ? -21.983 -7.335 3.455 1.00 98.25 125 ARG A CA 1
ATOM 977 C C . ARG A 1 125 ? -21.594 -8.037 4.748 1.00 98.25 125 ARG A C 1
ATOM 979 O O . ARG A 1 125 ? -22.030 -9.154 4.993 1.00 98.25 125 ARG A O 1
ATOM 986 N N . ILE A 1 126 ? -20.790 -7.368 5.564 1.00 98.38 126 ILE A N 1
ATOM 987 C CA . ILE A 1 126 ? -20.350 -7.840 6.875 1.00 98.38 126 ILE A CA 1
ATOM 988 C C . ILE A 1 126 ? -20.746 -6.784 7.906 1.00 98.38 126 ILE A C 1
ATOM 990 O O . ILE A 1 126 ? -20.356 -5.623 7.785 1.00 98.38 126 ILE A O 1
ATOM 994 N N . ILE A 1 127 ? -21.533 -7.176 8.902 1.00 96.94 127 ILE A N 1
ATOM 995 C CA . ILE A 1 127 ? -21.859 -6.360 10.074 1.00 96.94 127 ILE A CA 1
ATOM 996 C C . ILE A 1 127 ? -21.501 -7.194 11.293 1.00 96.94 127 ILE A C 1
ATOM 998 O O . ILE A 1 127 ? -22.225 -8.125 11.651 1.00 96.94 127 ILE A O 1
ATOM 1002 N N . ASP A 1 128 ? -20.350 -6.896 11.890 1.00 95.06 128 ASP A N 1
ATOM 1003 C CA . ASP A 1 128 ? -19.737 -7.751 12.904 1.00 95.06 128 ASP A CA 1
ATOM 1004 C C . ASP A 1 128 ? -19.699 -9.216 12.429 1.00 95.06 128 ASP A C 1
ATOM 1006 O O . ASP A 1 128 ? -19.059 -9.519 11.428 1.00 95.06 128 ASP A O 1
ATOM 1010 N N . GLN A 1 129 ? -20.432 -10.118 13.087 1.00 91.94 129 GLN A N 1
ATOM 1011 C CA . GLN A 1 129 ? -20.481 -11.543 12.739 1.00 91.94 129 GLN A CA 1
ATOM 1012 C C . GLN A 1 129 ? -21.549 -11.912 11.700 1.00 91.94 129 GLN A C 1
ATOM 1014 O O . GLN A 1 129 ? -21.626 -13.073 11.293 1.00 91.94 129 GLN A O 1
ATOM 1019 N N . GLN A 1 130 ? -22.402 -10.968 11.299 1.00 95.62 130 GLN A N 1
ATOM 1020 C CA . GLN A 1 130 ? -23.443 -11.198 10.301 1.00 95.62 130 GLN A CA 1
ATOM 1021 C C . GLN A 1 130 ? -22.859 -10.979 8.911 1.00 95.62 130 GLN A C 1
ATOM 1023 O O . GLN A 1 130 ? -22.408 -9.882 8.582 1.00 95.62 130 GLN A O 1
ATOM 1028 N N . VAL A 1 131 ? -22.858 -12.035 8.101 1.00 97.31 131 VAL A N 1
ATOM 1029 C CA . VAL A 1 131 ? -22.279 -12.030 6.757 1.00 97.31 131 VAL A CA 1
ATOM 1030 C C . VAL A 1 131 ? -23.358 -12.397 5.750 1.00 97.31 131 VAL A C 1
ATOM 1032 O O . VAL A 1 131 ? -23.998 -13.437 5.878 1.00 97.31 131 VAL A O 1
ATOM 1035 N N . GLU A 1 132 ? -23.531 -11.566 4.727 1.00 97.19 132 GLU A N 1
ATOM 1036 C CA . GLU A 1 132 ? -24.543 -11.735 3.686 1.00 97.19 132 GLU A CA 1
ATOM 1037 C C . GLU A 1 132 ? -23.945 -11.523 2.294 1.00 97.19 132 GLU A C 1
ATOM 1039 O O . GLU A 1 132 ? -23.167 -10.597 2.069 1.00 97.19 132 GLU A O 1
ATOM 1044 N N . ILE A 1 133 ? -24.361 -12.346 1.331 1.00 98.44 133 ILE A N 1
ATOM 1045 C CA . ILE A 1 133 ? -24.087 -12.122 -0.091 1.00 98.44 133 ILE A CA 1
ATOM 1046 C C . ILE A 1 133 ? -25.304 -11.409 -0.686 1.00 98.44 133 ILE A C 1
ATOM 1048 O O . ILE A 1 133 ? -26.402 -11.966 -0.710 1.00 98.44 133 ILE A O 1
ATOM 1052 N N . ARG A 1 134 ? -25.121 -10.177 -1.165 1.00 98.25 134 ARG A N 1
ATOM 1053 C CA . ARG A 1 134 ? -26.184 -9.330 -1.728 1.00 98.25 134 ARG A CA 1
ATOM 1054 C C . ARG A 1 134 ? -26.022 -9.159 -3.233 1.00 98.25 134 ARG A C 1
ATOM 1056 O O . ARG A 1 134 ? -24.921 -9.265 -3.764 1.00 98.25 134 ARG A O 1
ATOM 1063 N N . ASP A 1 135 ? -27.129 -8.902 -3.922 1.00 98.38 135 ASP A N 1
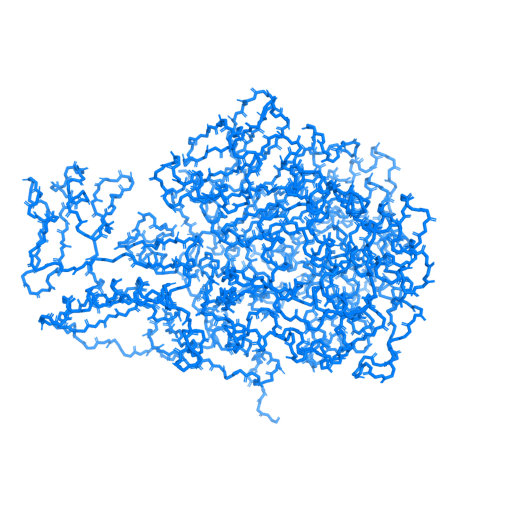ATOM 1064 C CA . ASP A 1 135 ? -27.124 -8.613 -5.358 1.00 98.38 135 ASP A CA 1
ATOM 1065 C C . ASP A 1 135 ? -26.364 -7.312 -5.657 1.00 98.38 135 ASP A C 1
ATOM 1067 O O . ASP A 1 135 ? -26.563 -6.308 -4.975 1.00 98.38 135 ASP A O 1
ATOM 1071 N N . ALA A 1 136 ? -25.502 -7.331 -6.675 1.00 98.56 136 ALA A N 1
ATOM 1072 C CA . ALA A 1 136 ? -24.739 -6.165 -7.119 1.00 98.56 136 ALA A CA 1
ATOM 1073 C C . ALA A 1 136 ? -24.944 -5.853 -8.607 1.00 98.56 136 ALA A C 1
ATOM 1075 O O . ALA A 1 136 ? -24.116 -5.161 -9.201 1.00 98.56 136 ALA A O 1
ATOM 1076 N N . GLY A 1 137 ? -26.020 -6.344 -9.235 1.00 98.56 137 GLY A N 1
ATOM 1077 C CA . GLY A 1 137 ? -26.261 -6.122 -10.665 1.00 98.56 137 GLY A CA 1
ATOM 1078 C C . GLY A 1 137 ? -26.330 -4.634 -11.011 1.00 98.56 137 GLY A C 1
ATOM 1079 O O . GLY A 1 137 ? -25.716 -4.182 -11.972 1.00 98.56 137 GLY A O 1
ATOM 1080 N N . HIS A 1 138 ? -26.985 -3.853 -10.152 1.00 98.31 138 HIS A N 1
ATOM 1081 C CA . HIS A 1 138 ? -27.107 -2.401 -10.288 1.00 98.31 138 HIS A CA 1
ATOM 1082 C C . HIS A 1 138 ? -25.803 -1.628 -9.993 1.00 98.31 138 HIS A C 1
ATOM 1084 O O . HIS A 1 138 ? -25.712 -0.447 -10.316 1.00 98.31 138 HIS A O 1
ATOM 1090 N N . LEU A 1 139 ? -24.797 -2.275 -9.390 1.00 98.62 139 LEU A N 1
ATOM 1091 C CA . LEU A 1 139 ? -23.485 -1.686 -9.094 1.00 98.62 139 LEU A CA 1
ATOM 1092 C C . LEU A 1 139 ? -22.435 -2.029 -10.151 1.00 98.62 139 LEU A C 1
ATOM 1094 O O . LEU A 1 139 ? -21.380 -1.402 -10.183 1.00 98.62 139 LEU A O 1
ATOM 1098 N N . TRP A 1 140 ? -22.672 -3.055 -10.973 1.00 98.44 140 TRP A N 1
ATOM 1099 C CA . TRP A 1 140 ? -21.619 -3.731 -11.730 1.00 98.44 140 TRP A CA 1
ATOM 1100 C C . TRP A 1 140 ? -20.786 -2.766 -12.584 1.00 98.44 140 TRP A C 1
ATOM 1102 O O . TRP A 1 140 ? -19.565 -2.718 -12.440 1.00 98.44 140 TRP A O 1
ATOM 1112 N N . HIS A 1 141 ? -21.455 -1.914 -13.360 1.00 97.44 141 HIS A N 1
ATOM 1113 C CA . HIS A 1 141 ? -20.825 -0.947 -14.265 1.00 97.44 141 HIS A CA 1
ATOM 1114 C C . HIS A 1 141 ? -20.558 0.433 -13.646 1.00 97.44 141 HIS A C 1
ATOM 1116 O O . HIS A 1 141 ? -20.106 1.327 -14.354 1.00 97.44 141 HIS A O 1
ATOM 1122 N N . LEU A 1 142 ? -20.821 0.617 -12.349 1.00 98.25 142 LEU A N 1
ATOM 1123 C CA . LEU A 1 142 ? -20.476 1.855 -11.653 1.00 98.25 142 LEU A CA 1
ATOM 1124 C C . LEU A 1 142 ? -18.969 1.933 -11.416 1.00 98.25 142 LEU A C 1
ATOM 1126 O O . LEU A 1 142 ? -18.306 0.913 -11.175 1.00 98.25 142 LEU A O 1
ATOM 1130 N N . ASP A 1 143 ? -18.431 3.147 -11.406 1.00 97.81 143 ASP A N 1
ATOM 1131 C CA . ASP A 1 143 ? -17.060 3.360 -10.958 1.00 97.81 143 ASP A CA 1
ATOM 1132 C C . ASP A 1 143 ? -16.919 3.163 -9.437 1.00 97.81 143 ASP A C 1
ATOM 1134 O O . ASP A 1 143 ? -17.886 2.877 -8.717 1.00 97.81 143 ASP A O 1
ATOM 1138 N N . THR A 1 144 ? -15.692 3.238 -8.924 1.00 97.00 144 THR A N 1
ATOM 1139 C CA . THR A 1 144 ? -15.433 2.938 -7.507 1.00 97.00 144 THR A CA 1
ATOM 1140 C C . THR A 1 144 ? -16.085 3.938 -6.553 1.00 97.00 144 THR A C 1
ATOM 1142 O O . THR A 1 144 ? -16.505 3.555 -5.460 1.00 97.00 144 THR A O 1
ATOM 1145 N N . TRP A 1 145 ? -16.235 5.201 -6.951 1.00 94.88 145 TRP A N 1
ATOM 1146 C CA . TRP A 1 145 ? -16.816 6.244 -6.103 1.00 94.88 145 TRP A CA 1
ATOM 1147 C C . TRP A 1 145 ? -18.333 6.127 -6.083 1.00 94.88 145 TRP A C 1
ATOM 1149 O O . TRP A 1 145 ? -18.951 6.152 -5.019 1.00 94.88 145 TRP A O 1
ATOM 1159 N N . GLU A 1 146 ? -18.931 5.929 -7.253 1.00 96.44 146 GLU A N 1
ATOM 1160 C CA . GLU A 1 146 ? -20.359 5.676 -7.406 1.00 96.44 146 GLU A CA 1
ATOM 1161 C C . GLU A 1 146 ? -20.785 4.414 -6.651 1.00 96.44 146 GLU A C 1
ATOM 1163 O O . GLU A 1 146 ? -21.799 4.437 -5.949 1.00 96.44 146 GLU A O 1
ATOM 1168 N N . THR A 1 147 ? -19.976 3.350 -6.715 1.00 97.75 147 THR A N 1
ATOM 1169 C CA . THR A 1 147 ? -20.180 2.112 -5.946 1.00 97.75 147 THR A CA 1
ATOM 1170 C C . THR A 1 147 ? -20.174 2.387 -4.441 1.00 97.75 147 THR A C 1
ATOM 1172 O O . THR A 1 147 ? -21.086 1.953 -3.733 1.00 97.75 147 THR A O 1
ATOM 1175 N N . ASN A 1 148 ? -19.194 3.153 -3.942 1.00 95.12 148 ASN A N 1
ATOM 1176 C CA . ASN A 1 148 ? -19.123 3.528 -2.527 1.00 95.12 148 ASN A CA 1
ATOM 1177 C C . ASN A 1 148 ? -20.371 4.301 -2.081 1.00 95.12 148 ASN A C 1
ATOM 1179 O O . ASN A 1 148 ? -20.989 3.969 -1.065 1.00 95.12 148 ASN A O 1
ATOM 1183 N N . SER A 1 149 ? -20.772 5.318 -2.849 1.00 93.12 149 SER A N 1
ATOM 1184 C CA . SER A 1 149 ? -21.956 6.120 -2.540 1.00 93.12 149 SER A CA 1
ATOM 1185 C C . SER A 1 149 ? -23.249 5.307 -2.617 1.00 93.12 149 SER A C 1
ATOM 1187 O O . SER A 1 149 ? -24.139 5.509 -1.791 1.00 93.12 149 SER A O 1
ATOM 1189 N N . ALA A 1 150 ? -23.373 4.393 -3.582 1.00 96.19 150 ALA A N 1
ATOM 1190 C CA . ALA A 1 150 ? -24.544 3.536 -3.724 1.00 96.19 150 ALA A CA 1
ATOM 1191 C C . ALA A 1 150 ? -24.707 2.610 -2.513 1.00 96.19 150 ALA A C 1
ATOM 1193 O O . ALA A 1 150 ? -25.746 2.672 -1.861 1.00 96.19 150 ALA A O 1
ATOM 1194 N N . ILE A 1 151 ? -23.666 1.864 -2.127 1.00 96.81 151 ILE A N 1
ATOM 1195 C CA . ILE A 1 151 ? -23.738 0.940 -0.982 1.00 96.81 151 ILE A CA 1
ATOM 1196 C C . ILE A 1 151 ? -24.017 1.688 0.331 1.00 96.81 151 ILE A C 1
ATOM 1198 O O . ILE A 1 151 ? -24.796 1.213 1.155 1.00 96.81 151 ILE A O 1
ATOM 1202 N N . ARG A 1 152 ? -23.436 2.879 0.539 1.00 94.06 152 ARG A N 1
ATOM 1203 C CA . ARG A 1 152 ? -23.740 3.715 1.719 1.00 94.06 152 ARG A CA 1
ATOM 1204 C C . ARG A 1 152 ? -25.211 4.127 1.778 1.00 94.06 152 ARG A C 1
ATOM 1206 O O . ARG A 1 152 ? -25.811 4.089 2.851 1.00 94.06 152 ARG A O 1
ATOM 1213 N N . ARG A 1 153 ? -25.802 4.497 0.634 1.00 93.75 153 ARG A N 1
ATOM 1214 C CA . ARG A 1 153 ? -27.232 4.833 0.541 1.00 93.75 153 ARG A CA 1
ATOM 1215 C C . ARG A 1 153 ? -28.116 3.622 0.814 1.00 93.75 153 ARG A C 1
ATOM 1217 O O . ARG A 1 153 ? -29.051 3.756 1.593 1.00 93.75 153 ARG A O 1
ATOM 1224 N N . GLU A 1 154 ? -27.804 2.464 0.229 1.00 95.06 154 GLU A N 1
ATOM 1225 C CA . GLU A 1 154 ? -28.538 1.213 0.482 1.00 95.06 154 GLU A CA 1
ATOM 1226 C C . GLU A 1 154 ? -28.486 0.785 1.952 1.00 95.06 154 GLU A C 1
ATOM 1228 O O . GLU A 1 154 ? -29.445 0.227 2.478 1.00 95.06 154 GLU A O 1
ATOM 1233 N N . ALA A 1 155 ? -27.353 1.029 2.610 1.00 92.38 155 ALA A N 1
ATOM 1234 C CA . ALA A 1 155 ? -27.134 0.663 4.001 1.00 92.38 155 ALA A CA 1
ATOM 1235 C C . ALA A 1 155 ? -27.731 1.655 5.005 1.00 92.38 155 ALA A C 1
ATOM 1237 O O . ALA A 1 155 ? -27.792 1.335 6.188 1.00 92.38 155 ALA A O 1
ATOM 1238 N N . HIS A 1 156 ? -28.103 2.860 4.556 1.00 89.88 156 HIS A N 1
ATOM 1239 C CA . HIS A 1 156 ? -28.413 4.000 5.425 1.00 89.88 156 HIS A CA 1
ATOM 1240 C C . HIS A 1 156 ? -27.330 4.251 6.491 1.00 89.88 156 HIS A C 1
ATOM 1242 O O . HIS A 1 156 ? -27.619 4.657 7.615 1.00 89.88 156 HIS A O 1
ATOM 1248 N N . ASP A 1 157 ? -26.072 4.006 6.121 1.00 87.44 157 ASP A N 1
ATOM 1249 C CA . ASP A 1 157 ? -24.928 4.003 7.025 1.00 87.44 157 ASP A CA 1
ATOM 1250 C C . ASP A 1 157 ? -23.712 4.613 6.317 1.00 87.44 157 ASP A C 1
ATOM 1252 O O . ASP A 1 157 ? -23.181 4.058 5.354 1.00 87.44 157 ASP A O 1
ATOM 1256 N N . HIS A 1 158 ? -23.263 5.775 6.795 1.00 83.50 158 HIS A N 1
ATOM 1257 C CA . HIS A 1 158 ? -22.080 6.463 6.269 1.00 83.50 158 HIS A CA 1
ATOM 1258 C C . HIS A 1 158 ? -20.762 5.949 6.870 1.00 83.50 158 HIS A C 1
ATOM 1260 O O . HIS A 1 158 ? -19.690 6.354 6.414 1.00 83.50 158 HIS A O 1
ATOM 1266 N N . THR A 1 159 ? -20.825 5.093 7.893 1.00 84.75 159 THR A N 1
ATOM 1267 C CA . THR A 1 159 ? -19.656 4.536 8.585 1.00 84.75 159 THR A CA 1
ATOM 1268 C C . THR A 1 159 ? -19.116 3.282 7.908 1.00 84.75 159 THR A C 1
ATOM 1270 O O . THR A 1 159 ? -17.917 3.019 8.023 1.00 84.75 159 THR A O 1
ATOM 1273 N N . VAL A 1 160 ? -19.945 2.582 7.118 1.00 94.00 160 VAL A N 1
ATOM 1274 C CA . VAL A 1 160 ? -19.526 1.404 6.348 1.00 94.00 160 VAL A CA 1
ATOM 1275 C C . VAL A 1 160 ? -18.281 1.698 5.505 1.00 94.00 160 VAL A C 1
ATOM 1277 O O . VAL A 1 160 ? -18.194 2.687 4.761 1.00 94.00 160 VAL A O 1
ATOM 1280 N N . GLN A 1 161 ? -17.301 0.807 5.618 1.00 97.12 161 GLN A N 1
ATOM 1281 C CA . GLN A 1 161 ? -16.091 0.828 4.811 1.00 97.12 161 GLN A CA 1
ATOM 1282 C C . GLN A 1 161 ? -16.189 -0.200 3.696 1.00 97.12 161 GLN A C 1
ATOM 1284 O O . GLN A 1 161 ? -16.642 -1.322 3.899 1.00 97.12 161 GLN A O 1
ATOM 1289 N N . ILE A 1 162 ? -15.769 0.194 2.498 1.00 98.25 162 ILE A N 1
ATOM 1290 C CA . ILE A 1 162 ? -16.007 -0.573 1.279 1.00 98.25 162 ILE A CA 1
ATOM 1291 C C . ILE A 1 162 ? -14.681 -0.749 0.541 1.00 98.25 162 ILE A C 1
ATOM 1293 O O . ILE A 1 162 ? -13.921 0.207 0.372 1.00 98.25 162 ILE A O 1
ATOM 1297 N N . ALA A 1 163 ? -14.422 -1.981 0.116 1.00 98.50 163 ALA A N 1
ATOM 1298 C CA . ALA A 1 163 ? -13.393 -2.348 -0.844 1.00 98.50 163 ALA A CA 1
ATOM 1299 C C . ALA A 1 163 ? -14.088 -2.835 -2.117 1.00 98.50 163 ALA A C 1
ATOM 1301 O O . ALA A 1 163 ? -14.855 -3.793 -2.054 1.00 98.50 163 ALA A O 1
ATOM 1302 N N . CYS A 1 164 ? -13.870 -2.179 -3.255 1.00 98.56 164 CYS A N 1
ATOM 1303 C CA . CYS A 1 164 ? -14.573 -2.496 -4.502 1.00 98.56 164 CYS A CA 1
ATOM 1304 C C . CYS A 1 164 ? -13.660 -2.456 -5.728 1.00 98.56 164 CYS A C 1
ATOM 1306 O O . CYS A 1 164 ? -12.638 -1.770 -5.731 1.00 98.56 164 CYS A O 1
ATOM 1308 N N . CYS A 1 165 ? -14.035 -3.187 -6.777 1.00 98.12 165 CYS A N 1
ATOM 1309 C CA . CYS A 1 165 ? -13.403 -3.081 -8.089 1.00 98.12 165 CYS A CA 1
ATOM 1310 C C . CYS A 1 165 ? -14.144 -2.055 -8.967 1.00 98.12 165 CYS A C 1
ATOM 1312 O O . CYS A 1 165 ? -15.373 -1.938 -8.917 1.00 98.12 165 CYS A O 1
ATOM 1314 N N . GLY A 1 166 ? -13.400 -1.303 -9.778 1.00 97.12 166 GLY A N 1
ATOM 1315 C CA . GLY A 1 166 ? -13.964 -0.288 -10.671 1.00 97.12 166 GLY A CA 1
ATOM 1316 C C . GLY A 1 166 ? -14.361 -0.820 -12.046 1.00 97.12 166 GLY A C 1
ATOM 1317 O O . GLY A 1 166 ? -14.401 -2.031 -12.278 1.00 97.12 166 GLY A O 1
ATOM 1318 N N . THR A 1 167 ? -14.654 0.102 -12.961 1.00 98.06 167 THR A N 1
ATOM 1319 C CA . THR A 1 167 ? -15.041 -0.205 -14.345 1.00 98.06 167 THR A CA 1
ATOM 1320 C C . THR A 1 167 ? -13.943 -0.940 -15.108 1.00 98.06 167 THR A C 1
ATOM 1322 O O . THR A 1 167 ? -14.251 -1.893 -15.815 1.00 98.06 167 THR A O 1
ATOM 1325 N N . ALA A 1 168 ? -12.664 -0.600 -14.898 1.00 98.44 168 ALA A N 1
ATOM 1326 C CA . ALA A 1 168 ? -11.545 -1.248 -15.590 1.00 98.44 168 ALA A CA 1
ATOM 1327 C C . ALA A 1 168 ? -11.502 -2.766 -15.338 1.00 98.44 168 ALA A C 1
ATOM 1329 O O . ALA A 1 168 ? -11.275 -3.553 -16.258 1.00 98.44 168 ALA A O 1
ATOM 1330 N N . ALA A 1 169 ? -11.784 -3.195 -14.103 1.00 98.44 169 ALA A N 1
ATOM 1331 C CA . ALA A 1 169 ? -11.836 -4.614 -13.755 1.00 98.44 169 ALA A CA 1
ATOM 1332 C C . ALA A 1 169 ? -12.970 -5.346 -14.486 1.00 98.44 169 ALA A C 1
ATOM 1334 O O . ALA A 1 169 ? -12.771 -6.448 -14.994 1.00 98.44 169 ALA A O 1
ATOM 1335 N N . VAL A 1 170 ? -14.147 -4.718 -14.565 1.00 98.12 170 VAL A N 1
ATOM 1336 C CA . VAL A 1 170 ? -15.325 -5.257 -15.263 1.00 98.12 170 VAL A CA 1
ATOM 1337 C C . VAL A 1 170 ? -15.111 -5.298 -16.776 1.00 98.12 170 VAL A C 1
ATOM 1339 O O . VAL A 1 170 ? -15.544 -6.247 -17.425 1.00 98.12 170 VAL A O 1
ATOM 1342 N N . ASN A 1 171 ? -14.374 -4.330 -17.319 1.00 98.44 171 ASN A N 1
ATOM 1343 C CA . ASN A 1 171 ? -14.003 -4.267 -18.732 1.00 98.44 171 ASN A CA 1
ATOM 1344 C C . ASN A 1 171 ? -12.874 -5.248 -19.104 1.00 98.44 171 ASN A C 1
ATOM 1346 O O . ASN A 1 171 ? -12.592 -5.441 -20.283 1.00 98.44 171 ASN A O 1
ATOM 1350 N N . GLY A 1 172 ? -12.244 -5.909 -18.124 1.00 97.81 172 GLY A N 1
ATOM 1351 C CA . GLY A 1 172 ? -11.276 -6.985 -18.352 1.00 97.81 172 GLY A CA 1
ATOM 1352 C C . GLY A 1 172 ? -9.800 -6.574 -18.352 1.00 97.81 172 GLY A C 1
ATOM 1353 O O . GLY A 1 172 ? -8.956 -7.398 -18.731 1.00 97.81 172 GLY A O 1
ATOM 1354 N N . VAL A 1 173 ? -9.473 -5.363 -17.892 1.00 98.81 173 VAL A N 1
ATOM 1355 C CA . VAL A 1 173 ? -8.091 -4.879 -17.718 1.00 98.81 173 VAL A CA 1
ATOM 1356 C C . VAL A 1 173 ? -7.357 -5.748 -16.689 1.00 98.81 173 VAL A C 1
ATOM 1358 O O . VAL A 1 173 ? -7.847 -5.942 -15.574 1.00 98.81 173 VAL A O 1
ATOM 1361 N N . SER A 1 174 ? -6.183 -6.289 -17.036 1.00 98.56 174 SER A N 1
ATOM 1362 C CA . SER A 1 174 ? -5.483 -7.268 -16.183 1.00 98.56 174 SER A CA 1
ATOM 1363 C C . SER A 1 174 ? -4.897 -6.652 -14.913 1.00 98.56 174 SER A C 1
ATOM 1365 O O . SER A 1 174 ? -4.921 -7.289 -13.864 1.00 98.56 174 SER A O 1
ATOM 1367 N N . PHE A 1 175 ? -4.449 -5.399 -14.983 1.00 98.69 175 PHE A N 1
ATOM 1368 C CA . PHE A 1 175 ? -3.878 -4.612 -13.884 1.00 98.69 175 PHE A CA 1
ATOM 1369 C C . PHE A 1 175 ? -4.916 -3.697 -13.207 1.00 98.69 175 PHE A C 1
ATOM 1371 O O . PHE A 1 175 ? -4.604 -2.607 -12.724 1.00 98.69 175 PHE A O 1
ATOM 1378 N N . ALA A 1 176 ? -6.177 -4.136 -13.166 1.00 98.62 176 ALA A N 1
ATOM 1379 C CA . ALA A 1 176 ? -7.221 -3.450 -12.416 1.00 98.62 176 ALA A CA 1
ATOM 1380 C C . ALA A 1 176 ? -7.095 -3.684 -10.899 1.00 98.62 176 ALA A C 1
ATOM 1382 O O . ALA A 1 176 ? -6.737 -4.772 -10.435 1.00 98.62 176 ALA A O 1
ATOM 1383 N N . ASN A 1 177 ? -7.465 -2.672 -10.120 1.00 97.88 177 ASN A N 1
ATOM 1384 C CA . ASN A 1 177 ? -7.252 -2.574 -8.681 1.00 97.88 177 ASN A CA 1
ATOM 1385 C C . ASN A 1 177 ? -8.535 -2.728 -7.869 1.00 97.88 177 ASN A C 1
ATOM 1387 O O . ASN A 1 177 ? -9.645 -2.473 -8.341 1.00 97.88 177 ASN A O 1
ATOM 1391 N N . ILE A 1 178 ? -8.356 -3.104 -6.603 1.00 98.69 178 ILE A N 1
ATOM 1392 C CA . ILE A 1 178 ? -9.375 -2.907 -5.571 1.00 98.69 178 ILE A CA 1
ATOM 1393 C C . ILE A 1 178 ? -9.124 -1.536 -4.948 1.00 98.69 178 ILE A C 1
ATOM 1395 O O . ILE A 1 178 ? -7.986 -1.201 -4.615 1.00 98.69 178 ILE A O 1
ATOM 1399 N N . MET A 1 179 ? -10.181 -0.750 -4.783 1.00 98.06 179 MET A N 1
ATOM 1400 C CA . MET A 1 179 ? -10.131 0.591 -4.213 1.00 98.06 179 MET A CA 1
ATOM 1401 C C . MET A 1 179 ? -10.907 0.638 -2.898 1.00 98.06 179 MET A C 1
ATOM 1403 O O . MET A 1 179 ? -11.989 0.063 -2.777 1.00 98.06 179 MET A O 1
ATOM 1407 N N . THR A 1 180 ? -10.371 1.369 -1.924 1.00 95.75 180 THR A N 1
ATOM 1408 C CA . THR A 1 180 ? -11.057 1.745 -0.680 1.00 95.75 180 THR A CA 1
ATOM 1409 C C . THR A 1 180 ? -11.019 3.263 -0.511 1.00 95.75 180 THR A C 1
ATOM 1411 O O . THR A 1 180 ? -10.115 3.927 -1.022 1.00 95.75 180 THR A O 1
ATOM 1414 N N . ASN A 1 181 ? -12.000 3.833 0.194 1.00 91.62 181 ASN A N 1
ATOM 1415 C CA . ASN A 1 181 ? -12.070 5.272 0.492 1.00 91.62 181 ASN A CA 1
ATOM 1416 C C . ASN A 1 181 ? -11.786 6.178 -0.734 1.00 91.62 181 ASN A C 1
ATOM 1418 O O . ASN A 1 181 ? -10.987 7.111 -0.632 1.00 91.62 181 ASN A O 1
ATOM 1422 N N . ASN A 1 182 ? -12.369 5.847 -1.895 1.00 89.56 182 ASN A N 1
ATOM 1423 C CA . ASN A 1 182 ? -12.243 6.512 -3.207 1.00 89.56 182 ASN A CA 1
ATOM 1424 C C . ASN A 1 182 ? -10.841 6.570 -3.864 1.00 89.56 182 ASN A C 1
ATOM 1426 O O . ASN A 1 182 ? -10.750 6.553 -5.088 1.00 89.56 182 ASN A O 1
ATOM 1430 N N . ALA A 1 183 ? -9.744 6.613 -3.106 1.00 92.31 183 ALA A N 1
ATOM 1431 C CA . ALA A 1 183 ? -8.395 6.827 -3.654 1.00 92.31 183 ALA A CA 1
ATOM 1432 C C . ALA A 1 183 ? -7.302 5.952 -3.014 1.00 92.31 183 ALA A C 1
ATOM 1434 O O . ALA A 1 183 ? -6.110 6.194 -3.200 1.00 92.31 183 ALA A O 1
ATOM 1435 N N . ARG A 1 184 ? -7.664 4.940 -2.215 1.00 95.88 184 ARG A N 1
ATOM 1436 C CA . ARG A 1 184 ? -6.700 4.019 -1.591 1.00 95.88 184 ARG A CA 1
ATOM 1437 C C . ARG A 1 184 ? -6.683 2.708 -2.357 1.00 95.88 184 ARG A C 1
ATOM 1439 O O . ARG A 1 184 ? -7.583 1.887 -2.196 1.00 95.88 184 ARG A O 1
ATOM 1446 N N . ALA A 1 185 ? -5.654 2.535 -3.173 1.00 96.81 185 ALA A N 1
ATOM 1447 C CA . ALA A 1 185 ? -5.544 1.412 -4.088 1.00 96.81 185 ALA A CA 1
ATOM 1448 C C . ALA A 1 185 ? -4.789 0.230 -3.469 1.00 96.81 185 ALA A C 1
ATOM 1450 O O . ALA A 1 185 ? -3.675 0.392 -2.972 1.00 96.81 185 ALA A O 1
ATOM 1451 N N . MET A 1 186 ? -5.355 -0.972 -3.582 1.00 96.38 186 MET A N 1
ATOM 1452 C CA . MET A 1 186 ? -4.592 -2.220 -3.618 1.00 96.38 186 MET A CA 1
ATOM 1453 C C . MET A 1 186 ? -3.974 -2.315 -5.016 1.00 96.38 186 MET A C 1
ATOM 1455 O O . MET A 1 186 ? -4.531 -2.950 -5.908 1.00 96.38 186 MET A O 1
ATOM 1459 N N . GLY A 1 187 ? -2.890 -1.558 -5.194 1.00 88.50 187 GLY A N 1
ATOM 1460 C CA . GLY A 1 187 ? -2.608 -0.883 -6.458 1.00 88.50 187 GLY A CA 1
ATOM 1461 C C . GLY A 1 187 ? -1.990 -1.696 -7.587 1.00 88.50 187 GLY A C 1
ATOM 1462 O O . GLY A 1 187 ? -1.856 -1.145 -8.670 1.00 88.50 187 GLY A O 1
ATOM 1463 N N . ARG A 1 188 ? -1.561 -2.939 -7.343 1.00 96.44 188 ARG A N 1
ATOM 1464 C CA . ARG A 1 188 ? -0.736 -3.712 -8.285 1.00 96.44 188 ARG A CA 1
ATOM 1465 C C . ARG A 1 188 ? -1.163 -5.171 -8.379 1.00 96.44 188 ARG A C 1
ATOM 1467 O O . ARG A 1 188 ? -1.927 -5.669 -7.548 1.00 96.44 188 ARG A O 1
ATOM 1474 N N . THR A 1 189 ? -0.629 -5.900 -9.358 1.00 98.12 189 THR A N 1
ATOM 1475 C CA . THR A 1 189 ? -0.864 -7.349 -9.572 1.00 98.12 189 THR A CA 1
ATOM 1476 C C . THR A 1 189 ? -2.309 -7.743 -9.921 1.00 98.12 189 THR A C 1
ATOM 1478 O O . THR A 1 189 ? -2.650 -8.922 -9.904 1.00 98.12 189 THR A O 1
ATOM 1481 N N . GLY A 1 190 ? -3.177 -6.784 -10.258 1.00 98.25 190 GLY A N 1
ATOM 1482 C CA . GLY A 1 190 ? -4.487 -7.098 -10.836 1.00 98.25 190 GLY A CA 1
ATOM 1483 C C . GLY A 1 190 ? -5.529 -7.656 -9.862 1.00 98.25 190 GLY A C 1
ATOM 1484 O O . GLY A 1 190 ? -6.406 -8.420 -10.266 1.00 98.25 190 GLY A O 1
ATOM 1485 N N . MET A 1 191 ? -5.458 -7.325 -8.567 1.00 98.62 191 MET A N 1
ATOM 1486 C CA . MET A 1 191 ? -6.400 -7.875 -7.575 1.00 98.62 191 MET A CA 1
ATOM 1487 C C . MET A 1 191 ? -7.855 -7.440 -7.814 1.00 98.62 191 MET A C 1
ATOM 1489 O O . MET A 1 191 ? -8.777 -8.172 -7.458 1.00 98.62 191 MET A O 1
ATOM 1493 N N . GLY A 1 192 ? -8.082 -6.294 -8.463 1.00 98.56 192 GLY A N 1
ATOM 1494 C CA . GLY A 1 192 ? -9.413 -5.874 -8.907 1.00 98.56 192 GLY A CA 1
ATOM 1495 C C . GLY A 1 192 ? -9.949 -6.754 -10.032 1.00 98.56 192 GLY A C 1
ATOM 1496 O O . GLY A 1 192 ? -11.115 -7.139 -9.998 1.00 98.56 192 GLY A O 1
ATOM 1497 N N . ALA A 1 193 ? -9.091 -7.144 -10.979 1.00 98.75 193 ALA A N 1
ATOM 1498 C CA . ALA A 1 193 ? -9.451 -8.079 -12.044 1.00 98.75 193 ALA A CA 1
ATOM 1499 C C . ALA A 1 193 ? -9.812 -9.464 -11.475 1.00 98.75 193 ALA A C 1
ATOM 1501 O O . ALA A 1 193 ? -10.794 -10.075 -11.897 1.00 98.75 193 ALA A O 1
ATOM 1502 N N . LEU A 1 194 ? -9.074 -9.931 -10.457 1.00 98.75 194 LEU A N 1
ATOM 1503 C CA . LEU A 1 194 ? -9.398 -11.165 -9.733 1.00 98.75 194 LEU A CA 1
ATOM 1504 C C . LEU A 1 194 ? -10.759 -11.048 -9.040 1.00 98.75 194 LEU A C 1
ATOM 1506 O O . LEU A 1 194 ? -11.600 -11.935 -9.172 1.00 98.75 194 LEU A O 1
ATOM 1510 N N . MET A 1 195 ? -11.005 -9.940 -8.346 1.00 98.81 195 MET A N 1
ATOM 1511 C CA . MET A 1 195 ? -12.277 -9.680 -7.676 1.00 98.81 195 MET A CA 1
ATOM 1512 C C . MET A 1 195 ? -13.463 -9.711 -8.660 1.00 98.81 195 MET A C 1
ATOM 1514 O O . MET A 1 195 ? -14.415 -10.467 -8.450 1.00 98.81 195 MET A O 1
ATOM 1518 N N . ALA A 1 196 ? -13.357 -9.001 -9.786 1.00 98.69 196 ALA A N 1
ATOM 1519 C CA . ALA A 1 196 ? -14.385 -8.987 -10.825 1.00 98.69 196 ALA A CA 1
ATOM 1520 C C . ALA A 1 196 ? -14.570 -10.356 -11.505 1.00 98.69 196 ALA A C 1
ATOM 1522 O O . ALA A 1 196 ? -15.700 -10.756 -11.776 1.00 98.69 196 ALA A O 1
ATOM 1523 N N . SER A 1 197 ? -13.499 -11.133 -11.721 1.00 98.62 197 SER A N 1
ATOM 1524 C CA . SER A 1 197 ? -13.592 -12.469 -12.343 1.00 98.62 197 SER A CA 1
ATOM 1525 C C . SER A 1 197 ? -14.483 -13.449 -11.567 1.00 98.62 197 SER A C 1
ATOM 1527 O O . SER A 1 197 ? -15.092 -14.348 -12.157 1.00 98.62 197 SER A O 1
ATOM 1529 N N . LYS A 1 198 ? -14.617 -13.222 -10.254 1.00 98.75 198 LYS A N 1
ATOM 1530 C CA . LYS A 1 198 ? -15.472 -13.979 -9.333 1.00 98.75 198 LYS A CA 1
ATOM 1531 C C . LYS A 1 198 ? -16.913 -13.462 -9.259 1.00 98.75 198 LYS A C 1
ATOM 1533 O O . LYS A 1 198 ? -17.690 -13.975 -8.456 1.00 98.75 198 LYS A O 1
ATOM 1538 N N . ASN A 1 199 ? -17.268 -12.477 -10.089 1.00 98.81 199 ASN A N 1
ATOM 1539 C CA . ASN A 1 199 ? -18.519 -11.718 -10.034 1.00 98.81 199 ASN A CA 1
ATOM 1540 C C . ASN A 1 199 ? -18.735 -10.986 -8.694 1.00 98.81 199 ASN A C 1
ATOM 1542 O O . ASN A 1 199 ? -19.866 -10.691 -8.315 1.00 98.81 199 ASN A O 1
ATOM 1546 N N . LEU A 1 200 ? -17.658 -10.669 -7.968 1.00 98.88 200 LEU A N 1
ATOM 1547 C CA . LEU A 1 200 ? -17.718 -9.922 -6.715 1.00 98.88 200 LEU A CA 1
ATOM 1548 C C . LEU A 1 200 ? -17.417 -8.445 -6.993 1.00 98.88 200 LEU A C 1
ATOM 1550 O O . LEU A 1 200 ? -16.313 -8.108 -7.397 1.00 98.88 200 LEU A O 1
ATOM 1554 N N . LYS A 1 201 ? -18.380 -7.549 -6.769 1.00 98.81 201 LYS A N 1
ATOM 1555 C CA . LYS A 1 201 ? -18.209 -6.103 -6.977 1.00 98.81 201 LYS A CA 1
ATOM 1556 C C . LYS A 1 201 ? -17.536 -5.417 -5.793 1.00 98.81 201 LYS A C 1
ATOM 1558 O O . LYS A 1 201 ? -16.689 -4.543 -5.975 1.00 98.81 201 LYS A O 1
ATOM 1563 N N . ALA A 1 202 ? -17.941 -5.786 -4.578 1.00 98.81 202 ALA A N 1
ATOM 1564 C CA . ALA A 1 202 ? -17.481 -5.137 -3.359 1.00 98.81 202 ALA A CA 1
ATOM 1565 C C . ALA A 1 202 ? -17.495 -6.072 -2.140 1.00 98.81 202 ALA A C 1
ATOM 1567 O O . ALA A 1 202 ? -18.251 -7.042 -2.082 1.00 98.81 202 ALA A O 1
ATOM 1568 N N . VAL A 1 203 ? -16.685 -5.727 -1.143 1.00 98.81 203 VAL A N 1
ATOM 1569 C CA . VAL A 1 203 ? -16.817 -6.161 0.250 1.00 98.81 203 VAL A CA 1
ATOM 1570 C C . VAL A 1 203 ? -17.098 -4.907 1.072 1.00 98.81 203 VAL A C 1
ATOM 1572 O O . VAL A 1 203 ? -16.324 -3.953 1.023 1.00 98.81 203 VAL A O 1
ATOM 1575 N N . ALA A 1 204 ? -18.211 -4.890 1.796 1.00 98.62 204 ALA A N 1
ATOM 1576 C CA . ALA A 1 204 ? -18.661 -3.778 2.623 1.00 98.62 204 ALA A CA 1
ATOM 1577 C C . ALA A 1 204 ? -18.733 -4.227 4.085 1.00 98.62 204 ALA A C 1
ATOM 1579 O O . ALA A 1 204 ? -19.412 -5.206 4.391 1.00 98.62 204 ALA A O 1
ATOM 1580 N N . VAL A 1 205 ? -18.041 -3.519 4.975 1.00 98.38 205 VAL A N 1
ATOM 1581 C CA . VAL A 1 205 ? -17.873 -3.902 6.380 1.00 98.38 205 VAL A CA 1
ATOM 1582 C C . VAL A 1 205 ? -18.296 -2.767 7.307 1.00 98.38 205 VAL A C 1
ATOM 1584 O O . VAL A 1 205 ? -17.907 -1.619 7.094 1.00 98.38 205 VAL A O 1
ATOM 1587 N N . THR A 1 206 ? -19.049 -3.115 8.346 1.00 96.44 206 THR A N 1
ATOM 1588 C CA . THR A 1 206 ? -19.306 -2.292 9.534 1.00 96.44 206 THR A CA 1
ATOM 1589 C C . THR A 1 206 ? -18.866 -3.098 10.758 1.00 96.44 206 THR A C 1
ATOM 1591 O O . THR A 1 206 ? -19.252 -4.261 10.897 1.00 96.44 206 THR A O 1
ATOM 1594 N N . GLY A 1 207 ? -18.044 -2.504 11.621 1.00 94.88 207 GLY A N 1
ATOM 1595 C CA . GLY A 1 207 ? -17.488 -3.157 12.800 1.00 94.88 207 GLY A CA 1
ATOM 1596 C C . GLY A 1 207 ? -17.676 -2.314 14.055 1.00 94.88 207 GLY A C 1
ATOM 1597 O O . GLY A 1 207 ? -17.235 -1.169 14.118 1.00 94.88 207 GLY A O 1
ATOM 1598 N N . THR A 1 208 ? -18.291 -2.887 15.083 1.00 92.56 208 THR A N 1
ATOM 1599 C CA . THR A 1 208 ? -18.601 -2.187 16.341 1.00 92.56 208 THR A CA 1
ATOM 1600 C C . THR A 1 208 ? -17.735 -2.638 17.515 1.00 92.56 208 THR A C 1
ATOM 1602 O O . THR A 1 208 ? -17.776 -2.019 18.583 1.00 92.56 208 THR A O 1
ATOM 1605 N N . GLY A 1 209 ? -16.928 -3.684 17.323 1.00 93.81 209 GLY A N 1
ATOM 1606 C CA . GLY A 1 209 ? -16.060 -4.261 18.340 1.00 93.81 209 GLY A CA 1
ATOM 1607 C C . GLY A 1 209 ? -14.839 -3.411 18.705 1.00 93.81 209 GLY A C 1
ATOM 1608 O O . GLY A 1 209 ? -14.595 -2.322 18.185 1.00 93.81 209 GLY A O 1
ATOM 1609 N N . ALA A 1 210 ? -14.040 -3.950 19.626 1.00 92.75 210 ALA A N 1
ATOM 1610 C CA . ALA A 1 210 ? -12.869 -3.289 20.188 1.00 92.75 210 ALA A CA 1
ATOM 1611 C C . ALA A 1 210 ? -11.589 -4.094 19.954 1.00 92.75 210 ALA A C 1
ATOM 1613 O O . ALA A 1 210 ? -11.583 -5.318 20.078 1.00 92.75 210 ALA A O 1
ATOM 1614 N N . VAL A 1 211 ? -10.477 -3.394 19.728 1.00 93.81 211 VAL A N 1
ATOM 1615 C CA . VAL A 1 211 ? -9.134 -3.980 19.760 1.00 93.81 211 VAL A CA 1
ATOM 1616 C C . VAL A 1 211 ? -8.522 -3.766 21.142 1.00 93.81 211 VAL A C 1
ATOM 1618 O O . VAL A 1 211 ? -8.471 -2.646 21.661 1.00 93.81 211 VAL A O 1
ATOM 1621 N N . ARG A 1 212 ? -8.038 -4.858 21.738 1.00 94.25 212 ARG A N 1
ATOM 1622 C CA . ARG A 1 212 ? -7.353 -4.877 23.037 1.00 94.25 212 ARG A CA 1
ATOM 1623 C C . ARG A 1 212 ? -5.893 -5.253 22.825 1.00 94.25 212 ARG A C 1
ATOM 1625 O O . ARG A 1 212 ? -5.616 -6.173 22.067 1.00 94.25 212 ARG A O 1
ATOM 1632 N N . VAL A 1 213 ? -4.978 -4.572 23.505 1.00 95.12 213 VAL A N 1
ATOM 1633 C CA . VAL A 1 213 ? -3.544 -4.911 23.513 1.00 95.12 213 VAL A CA 1
ATOM 1634 C C . VAL A 1 213 ? -3.167 -5.556 24.845 1.00 95.12 213 VAL A C 1
ATOM 1636 O O . VAL A 1 213 ? -3.776 -5.237 25.866 1.00 95.12 213 VAL A O 1
ATOM 1639 N N . ALA A 1 214 ? -2.175 -6.446 24.845 1.00 96.19 214 ALA A N 1
ATOM 1640 C CA . ALA A 1 214 ? -1.789 -7.214 26.032 1.00 96.19 214 ALA A CA 1
ATOM 1641 C C . ALA A 1 214 ? -1.168 -6.340 27.131 1.00 96.19 214 ALA A C 1
ATOM 1643 O O . ALA A 1 214 ? -1.411 -6.543 28.320 1.00 96.19 214 ALA A O 1
ATOM 1644 N N . HIS A 1 215 ? -0.380 -5.342 26.726 1.00 95.06 215 HIS A N 1
ATOM 1645 C CA . HIS A 1 215 ? 0.390 -4.483 27.622 1.00 95.06 215 HIS A CA 1
ATOM 1646 C C . HIS A 1 215 ? 0.037 -3.001 27.399 1.00 95.06 215 HIS A C 1
ATOM 1648 O O . HIS A 1 215 ? 0.841 -2.256 26.841 1.00 95.06 215 HIS A O 1
ATOM 1654 N N . PRO A 1 216 ? -1.164 -2.535 27.801 1.00 93.19 216 PRO A N 1
ATOM 1655 C CA . PRO A 1 216 ? -1.674 -1.210 27.433 1.00 93.19 216 PRO A CA 1
ATOM 1656 C C . PRO A 1 216 ? -0.810 -0.042 27.927 1.00 93.19 216 PRO A C 1
ATOM 1658 O O . PRO A 1 216 ? -0.684 0.953 27.217 1.00 93.19 216 PRO A O 1
ATOM 1661 N N . GLY A 1 217 ? -0.183 -0.162 29.105 1.00 92.31 217 GLY A N 1
ATOM 1662 C CA . GLY A 1 217 ? 0.737 0.853 29.630 1.00 92.31 217 GLY A CA 1
ATOM 1663 C C . GLY A 1 217 ? 1.984 1.002 28.757 1.00 92.31 217 GLY A C 1
ATOM 1664 O O . GLY A 1 217 ? 2.224 2.076 28.206 1.00 92.31 217 GLY A O 1
ATOM 1665 N N . GLN A 1 218 ? 2.723 -0.096 28.557 1.00 94.25 218 GLN A N 1
ATOM 1666 C CA . GLN A 1 218 ? 3.926 -0.103 27.715 1.00 94.25 218 GLN A CA 1
ATOM 1667 C C . GLN A 1 218 ? 3.617 0.241 26.253 1.00 94.25 218 GLN A C 1
ATOM 1669 O O . GLN A 1 218 ? 4.360 0.987 25.619 1.00 94.25 218 GLN A O 1
ATOM 1674 N N . PHE A 1 219 ? 2.494 -0.244 25.718 1.00 95.12 219 PHE A N 1
ATOM 1675 C CA . PHE A 1 219 ? 2.067 0.085 24.362 1.00 95.12 219 PHE A CA 1
ATOM 1676 C C . PHE A 1 219 ? 1.785 1.585 24.213 1.00 95.12 219 PHE A C 1
ATOM 1678 O O . PHE A 1 219 ? 2.187 2.187 23.220 1.00 95.12 219 PHE A O 1
ATOM 1685 N N . ASN A 1 220 ? 1.152 2.223 25.203 1.00 91.75 220 ASN A N 1
ATOM 1686 C CA . ASN A 1 220 ? 0.915 3.666 25.181 1.00 91.75 220 ASN A CA 1
ATOM 1687 C C . ASN A 1 220 ? 2.221 4.477 25.245 1.00 91.75 220 ASN A C 1
ATOM 1689 O O . ASN A 1 220 ? 2.366 5.448 24.503 1.00 91.75 220 ASN A O 1
ATOM 1693 N N . GLU A 1 221 ? 3.191 4.068 26.069 1.00 92.81 221 GLU A N 1
ATOM 1694 C CA . GLU A 1 221 ? 4.524 4.690 26.083 1.00 92.81 221 GLU A CA 1
ATOM 1695 C C . GLU A 1 221 ? 5.223 4.580 24.723 1.00 92.81 221 GLU A C 1
ATOM 1697 O O . GLU A 1 221 ? 5.766 5.566 24.218 1.00 92.81 221 GLU A O 1
ATOM 1702 N N . LEU A 1 222 ? 5.130 3.410 24.088 1.00 95.00 222 LEU A N 1
ATOM 1703 C CA . LEU A 1 222 ? 5.662 3.178 22.751 1.00 95.00 222 LEU A CA 1
ATOM 1704 C C . LEU A 1 222 ? 4.958 4.050 21.693 1.00 95.00 222 LEU A C 1
ATOM 1706 O O . LEU A 1 222 ? 5.625 4.641 20.845 1.00 95.00 222 LEU A O 1
ATOM 1710 N N . MET A 1 223 ? 3.631 4.216 21.757 1.00 94.31 223 MET A N 1
ATOM 1711 C CA . MET A 1 223 ? 2.909 5.136 20.861 1.00 94.31 223 MET A CA 1
ATOM 1712 C C . MET A 1 223 ? 3.363 6.589 21.050 1.00 94.31 223 MET A C 1
ATOM 1714 O O . MET A 1 223 ? 3.535 7.312 20.067 1.00 94.31 223 MET A O 1
ATOM 1718 N N . ASN A 1 224 ? 3.595 7.018 22.294 1.00 91.94 224 ASN A N 1
ATOM 1719 C CA . ASN A 1 224 ? 4.094 8.364 22.585 1.00 91.94 224 ASN A CA 1
ATOM 1720 C C . ASN A 1 224 ? 5.492 8.584 21.995 1.00 91.94 224 ASN A C 1
ATOM 1722 O O . ASN A 1 224 ? 5.752 9.646 21.425 1.00 91.94 224 ASN A O 1
ATOM 1726 N N . TYR A 1 225 ? 6.368 7.577 22.086 1.00 92.81 225 TYR A N 1
ATOM 1727 C CA . TYR A 1 225 ? 7.666 7.577 21.411 1.00 92.81 225 TYR A CA 1
ATOM 1728 C C . TYR A 1 225 ? 7.505 7.754 19.893 1.00 92.81 225 TYR A C 1
ATOM 1730 O O . TYR A 1 225 ? 8.064 8.698 19.334 1.00 92.81 225 TYR A O 1
ATOM 1738 N N . PHE A 1 226 ? 6.682 6.933 19.232 1.00 94.31 226 PHE A N 1
ATOM 1739 C CA . PHE A 1 226 ? 6.484 7.020 17.779 1.00 94.31 226 PHE A CA 1
ATOM 1740 C C . PHE A 1 226 ? 5.946 8.373 17.327 1.00 94.31 226 PHE A C 1
ATOM 1742 O O . PHE A 1 226 ? 6.424 8.929 16.340 1.00 94.31 226 PHE A O 1
ATOM 1749 N N . TYR A 1 227 ? 4.974 8.934 18.045 1.00 93.00 227 TYR A N 1
ATOM 1750 C CA . TYR A 1 227 ? 4.448 10.256 17.720 1.00 93.00 227 TYR A CA 1
ATOM 1751 C C . TYR A 1 227 ? 5.533 11.331 17.806 1.00 93.00 227 TYR A C 1
ATOM 1753 O O . TYR A 1 227 ? 5.652 12.136 16.888 1.00 93.00 227 TYR A O 1
ATOM 1761 N N . ARG A 1 228 ? 6.381 11.313 18.841 1.00 90.31 228 ARG A N 1
ATOM 1762 C CA . ARG A 1 228 ? 7.501 12.262 18.958 1.00 90.31 228 ARG A CA 1
ATOM 1763 C C . ARG A 1 228 ? 8.525 12.087 17.847 1.00 90.31 228 ARG A C 1
ATOM 1765 O O . ARG A 1 228 ? 8.913 13.082 17.242 1.00 90.31 228 ARG A O 1
ATOM 1772 N N . VAL A 1 229 ? 8.926 10.850 17.554 1.00 91.19 229 VAL A N 1
ATOM 1773 C CA . VAL A 1 229 ? 9.845 10.554 16.444 1.00 91.19 229 VAL A CA 1
ATOM 1774 C C . VAL A 1 229 ? 9.287 11.111 15.137 1.00 91.19 229 VAL A C 1
ATOM 1776 O O . VAL A 1 229 ? 9.991 11.821 14.426 1.00 91.19 229 VAL A O 1
ATOM 1779 N N . LEU A 1 230 ? 8.003 10.877 14.856 1.00 92.19 230 LEU A N 1
ATOM 1780 C CA . LEU A 1 230 ? 7.349 11.391 13.655 1.00 92.19 230 LEU A CA 1
ATOM 1781 C C . LEU A 1 230 ? 7.298 12.914 13.624 1.00 92.19 230 LEU A C 1
ATOM 1783 O O . LEU A 1 230 ? 7.655 13.503 12.611 1.00 92.19 230 LEU A O 1
ATOM 1787 N N . PHE A 1 231 ? 6.884 13.563 14.712 1.00 91.12 231 PHE A N 1
ATOM 1788 C CA . PHE A 1 231 ? 6.766 15.023 14.767 1.00 91.12 231 PHE A CA 1
ATOM 1789 C C . PHE A 1 231 ? 8.122 15.724 14.664 1.00 91.12 231 PHE A C 1
ATOM 1791 O O . PHE A 1 231 ? 8.179 16.872 14.236 1.00 91.12 231 PHE A O 1
ATOM 1798 N N . HIS A 1 232 ? 9.212 15.053 15.033 1.00 88.62 232 HIS A N 1
ATOM 1799 C CA . HIS A 1 232 ? 10.572 15.575 14.910 1.00 88.62 232 HIS A CA 1
ATOM 1800 C C . HIS A 1 232 ? 11.301 15.117 13.640 1.00 88.62 232 HIS A C 1
ATOM 1802 O O . HIS A 1 232 ? 12.427 15.552 13.408 1.00 88.62 232 HIS A O 1
ATOM 1808 N N . HIS A 1 233 ? 10.678 14.287 12.802 1.00 88.69 233 HIS A N 1
ATOM 1809 C CA . HIS A 1 233 ? 11.296 13.808 11.572 1.00 88.69 233 HIS A CA 1
ATOM 1810 C C . HIS A 1 233 ? 11.369 14.937 10.516 1.00 88.69 233 HIS A C 1
ATOM 1812 O O . HIS A 1 233 ? 10.354 15.602 10.285 1.00 88.69 233 HIS A O 1
ATOM 1818 N N . PRO A 1 234 ? 12.499 15.123 9.798 1.00 85.00 234 PRO A N 1
ATOM 1819 C CA . PRO A 1 234 ? 12.651 16.163 8.764 1.00 85.00 234 PRO A CA 1
ATOM 1820 C C . PRO A 1 234 ? 11.532 16.165 7.707 1.00 85.00 234 PRO A C 1
ATOM 1822 O O . PRO A 1 234 ? 10.921 17.191 7.424 1.00 85.00 234 PRO A O 1
ATOM 1825 N N . ASN A 1 235 ? 11.169 14.979 7.212 1.00 86.19 235 ASN A N 1
ATOM 1826 C CA . ASN A 1 235 ? 10.081 14.794 6.242 1.00 86.19 235 ASN A CA 1
ATOM 1827 C C . ASN A 1 235 ? 8.651 15.081 6.761 1.00 86.19 235 ASN A C 1
ATOM 1829 O O . ASN A 1 235 ? 7.714 15.022 5.966 1.00 86.19 235 ASN A O 1
ATOM 1833 N N . TYR A 1 236 ? 8.420 15.354 8.053 1.00 89.81 236 TYR A N 1
ATOM 1834 C CA . TYR A 1 236 ? 7.056 15.465 8.599 1.00 89.81 236 TYR A CA 1
ATOM 1835 C C . TYR A 1 236 ? 6.257 16.632 8.002 1.00 89.81 236 TYR A C 1
ATOM 1837 O O . TYR A 1 236 ? 5.127 16.439 7.546 1.00 89.81 236 TYR A O 1
ATOM 1845 N N . GLN A 1 237 ? 6.833 17.842 7.978 1.00 87.38 237 GLN A N 1
ATOM 1846 C CA . GLN A 1 237 ? 6.144 19.014 7.416 1.00 87.38 237 GLN A CA 1
ATOM 1847 C C . GLN A 1 237 ? 6.007 18.912 5.905 1.00 87.38 237 GLN A C 1
ATOM 1849 O O . GLN A 1 237 ? 4.926 19.141 5.369 1.00 87.38 237 GLN A O 1
ATOM 1854 N N . GLU A 1 238 ? 7.095 18.551 5.231 1.00 85.00 238 GLU A N 1
ATOM 1855 C CA . GLU A 1 238 ? 7.151 18.492 3.776 1.00 85.00 238 GLU A CA 1
ATOM 1856 C C . GLU A 1 238 ? 6.132 17.493 3.221 1.00 85.00 238 GLU A C 1
ATOM 1858 O O . GLU A 1 238 ? 5.275 17.867 2.419 1.00 85.00 238 GLU A O 1
ATOM 1863 N N . ARG A 1 239 ? 6.099 16.264 3.759 1.00 87.44 239 ARG A N 1
ATOM 1864 C CA . ARG A 1 239 ? 5.067 15.281 3.398 1.00 87.44 239 ARG A CA 1
ATOM 1865 C C . ARG A 1 239 ? 3.666 15.750 3.765 1.00 87.44 239 ARG A C 1
ATOM 1867 O O . ARG A 1 239 ? 2.704 15.364 3.108 1.00 87.44 239 ARG A O 1
ATOM 1874 N N . GLY A 1 240 ? 3.519 16.591 4.785 1.00 87.62 240 GLY A N 1
ATOM 1875 C CA . GLY A 1 240 ? 2.264 17.267 5.095 1.00 87.62 240 GLY A CA 1
ATOM 1876 C C . GLY A 1 240 ? 1.806 18.246 4.010 1.00 87.62 240 GLY A C 1
ATOM 1877 O O . GLY A 1 240 ? 0.603 18.440 3.852 1.00 87.62 240 GLY A O 1
ATOM 1878 N N . ILE A 1 241 ? 2.717 18.861 3.259 1.00 85.50 241 ILE A N 1
ATOM 1879 C CA . ILE A 1 241 ? 2.407 19.869 2.232 1.00 85.50 241 ILE A CA 1
ATOM 1880 C C . ILE A 1 241 ? 2.159 19.207 0.874 1.00 85.50 241 ILE A C 1
ATOM 1882 O O . ILE A 1 241 ? 1.104 19.410 0.275 1.00 85.50 241 ILE A O 1
ATOM 1886 N N . THR A 1 242 ? 3.101 18.395 0.405 1.00 89.31 242 THR A N 1
ATOM 1887 C CA . THR A 1 242 ? 3.093 17.820 -0.953 1.00 89.31 242 THR A CA 1
ATOM 1888 C C . THR A 1 242 ? 2.630 16.366 -0.963 1.00 89.31 242 THR A C 1
ATOM 1890 O O . THR A 1 242 ? 2.029 15.911 -1.928 1.00 89.31 242 THR A O 1
ATOM 1893 N N . GLY A 1 243 ? 2.779 15.644 0.149 1.00 91.69 243 GLY A N 1
ATOM 1894 C CA . GLY A 1 243 ? 2.537 14.201 0.186 1.00 91.69 243 GLY A CA 1
ATOM 1895 C C . GLY A 1 243 ? 3.778 13.432 -0.238 1.00 91.69 243 GLY A C 1
ATOM 1896 O O . GLY A 1 243 ? 4.865 13.697 0.270 1.00 91.69 243 GLY A O 1
ATOM 1897 N N . THR A 1 244 ? 3.623 12.451 -1.123 1.00 93.88 244 THR A N 1
ATOM 1898 C CA . THR A 1 244 ? 4.761 11.743 -1.730 1.00 93.88 244 THR A CA 1
ATOM 1899 C C . THR A 1 244 ? 5.299 12.452 -2.973 1.00 93.88 244 THR A C 1
ATOM 1901 O O . THR A 1 244 ? 6.424 12.187 -3.375 1.00 93.88 244 THR A O 1
ATOM 1904 N N . THR A 1 245 ? 4.547 13.385 -3.564 1.00 95.44 245 THR A N 1
ATOM 1905 C CA . THR A 1 245 ? 4.907 14.056 -4.827 1.00 95.44 245 THR A CA 1
ATOM 1906 C C . THR A 1 245 ? 6.135 14.969 -4.732 1.00 95.44 245 THR A C 1
ATOM 1908 O O . THR A 1 245 ? 6.674 15.343 -5.771 1.00 95.44 245 THR A O 1
ATOM 1911 N N . ASN A 1 246 ? 6.644 15.262 -3.525 1.00 88.75 246 ASN A N 1
ATOM 1912 C CA . ASN A 1 246 ? 7.971 15.873 -3.354 1.00 88.75 246 ASN A CA 1
ATOM 1913 C C . ASN A 1 246 ? 9.101 15.039 -3.970 1.00 88.75 246 ASN A C 1
ATOM 1915 O O . ASN A 1 246 ? 10.148 15.575 -4.323 1.00 88.75 246 ASN A O 1
ATOM 1919 N N . LEU A 1 247 ? 8.891 13.732 -4.134 1.00 93.50 247 LEU A N 1
ATOM 1920 C CA . LEU A 1 247 ? 9.872 12.854 -4.755 1.00 93.50 247 LEU A CA 1
ATOM 1921 C C . LEU A 1 247 ? 10.198 13.245 -6.204 1.00 93.50 247 LEU A C 1
ATOM 1923 O O . LEU A 1 247 ? 11.298 12.936 -6.636 1.00 93.50 247 LEU A O 1
ATOM 1927 N N . ILE A 1 248 ? 9.346 13.997 -6.923 1.00 95.88 248 ILE A N 1
ATOM 1928 C CA . ILE A 1 248 ? 9.712 14.535 -8.251 1.00 95.88 248 ILE A CA 1
ATOM 1929 C C . ILE A 1 248 ? 10.963 15.408 -8.147 1.00 95.88 248 ILE A C 1
ATOM 1931 O O . ILE A 1 248 ? 11.906 15.219 -8.906 1.00 95.88 248 ILE A O 1
ATOM 1935 N N . ASN A 1 249 ? 11.001 16.321 -7.178 1.00 92.38 249 ASN A N 1
ATOM 1936 C CA . ASN A 1 249 ? 12.140 17.202 -6.953 1.00 92.38 249 ASN A CA 1
ATOM 1937 C C . ASN A 1 249 ? 13.385 16.415 -6.504 1.00 92.38 249 ASN A C 1
ATOM 1939 O O . ASN A 1 249 ? 14.477 16.614 -7.038 1.00 92.38 249 ASN A O 1
ATOM 1943 N N . HIS A 1 250 ? 13.224 15.465 -5.575 1.00 90.56 250 HIS A N 1
ATOM 1944 C CA . HIS A 1 250 ? 14.336 14.624 -5.118 1.00 90.56 250 HIS A CA 1
ATOM 1945 C C . HIS A 1 250 ? 14.925 13.772 -6.251 1.00 90.56 250 HIS A C 1
ATOM 1947 O O . HIS A 1 250 ? 16.142 13.753 -6.433 1.00 90.56 250 HIS A O 1
ATOM 1953 N N . CYS A 1 251 ? 14.078 13.113 -7.044 1.00 95.44 251 CYS A N 1
ATOM 1954 C CA . CYS A 1 251 ? 14.505 12.299 -8.176 1.00 95.44 251 CYS A CA 1
ATOM 1955 C C . CYS A 1 251 ? 15.109 13.154 -9.293 1.00 95.44 251 CYS A C 1
ATOM 1957 O O . CYS A 1 251 ? 16.153 12.786 -9.824 1.00 95.44 251 CYS A O 1
ATOM 1959 N N . GLN A 1 252 ? 14.531 14.320 -9.597 1.00 95.44 252 GLN A N 1
ATOM 1960 C CA . GLN A 1 252 ? 15.101 15.274 -10.551 1.00 95.44 252 GLN A CA 1
ATOM 1961 C C . GLN A 1 252 ? 16.503 15.716 -10.118 1.00 95.44 252 GLN A C 1
ATOM 1963 O O . GLN A 1 252 ? 17.441 15.683 -10.911 1.00 95.44 252 GLN A O 1
ATOM 1968 N N . THR A 1 253 ? 16.662 16.108 -8.852 1.00 93.31 253 THR A N 1
ATOM 1969 C CA . THR A 1 253 ? 17.939 16.594 -8.305 1.00 93.31 253 THR A CA 1
ATOM 1970 C C . THR A 1 253 ? 19.013 15.510 -8.343 1.00 93.31 253 THR A C 1
ATOM 1972 O O . THR A 1 253 ? 20.153 15.777 -8.721 1.00 93.31 253 THR A O 1
ATOM 1975 N N . ALA A 1 254 ? 18.653 14.271 -8.004 1.00 93.94 254 ALA A N 1
ATOM 1976 C CA . ALA A 1 254 ? 19.564 13.135 -8.087 1.00 93.94 254 ALA A CA 1
ATOM 1977 C C . ALA A 1 254 ? 19.841 12.680 -9.535 1.00 93.94 254 ALA A C 1
ATOM 1979 O O . ALA A 1 254 ? 20.851 12.021 -9.769 1.00 93.94 254 ALA A O 1
ATOM 1980 N N . GLY A 1 255 ? 18.999 13.059 -10.502 1.00 96.94 255 GLY A N 1
ATOM 1981 C CA . GLY A 1 255 ? 19.109 12.633 -11.900 1.00 96.94 255 GLY A CA 1
ATOM 1982 C C . GLY A 1 255 ? 18.580 11.219 -12.143 1.00 96.94 255 GLY A C 1
ATOM 1983 O O . GLY A 1 255 ? 19.161 10.452 -12.900 1.00 96.94 255 GLY A O 1
ATOM 1984 N N . ILE A 1 256 ? 17.502 10.855 -11.451 1.00 9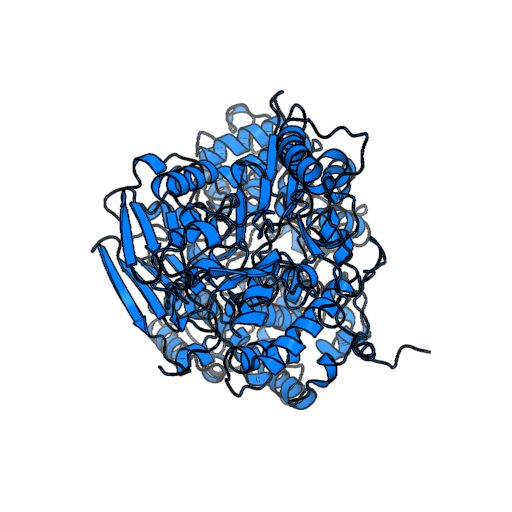7.31 256 ILE A N 1
ATOM 1985 C CA . ILE A 1 256 ? 16.852 9.536 -11.500 1.00 97.31 256 ILE A CA 1
ATOM 1986 C C . ILE A 1 256 ? 15.335 9.640 -11.722 1.00 97.31 256 ILE A C 1
ATOM 1988 O O . ILE A 1 256 ? 14.611 8.687 -11.434 1.00 97.31 256 ILE A O 1
ATOM 1992 N N . LEU A 1 257 ? 14.830 10.795 -12.166 1.00 98.19 257 LEU A N 1
ATOM 1993 C CA . LEU A 1 257 ? 13.427 10.986 -12.533 1.00 98.19 257 LEU A CA 1
ATOM 1994 C C . LEU A 1 257 ? 13.188 10.374 -13.923 1.00 98.19 257 LEU A C 1
ATOM 1996 O O . LEU A 1 257 ? 13.690 10.927 -14.905 1.00 98.19 257 LEU A O 1
ATOM 2000 N N . PRO A 1 258 ? 12.423 9.273 -14.047 1.00 97.56 258 PRO A N 1
ATOM 2001 C CA . PRO A 1 258 ? 12.217 8.631 -15.337 1.00 97.56 258 PRO A CA 1
ATOM 2002 C C . PRO A 1 258 ? 11.549 9.590 -16.311 1.00 97.56 258 PRO A C 1
ATOM 2004 O O . PRO A 1 258 ? 10.460 10.108 -16.040 1.00 97.56 258 PRO A O 1
ATOM 2007 N N . THR A 1 259 ? 12.205 9.812 -17.443 1.00 98.44 259 THR A N 1
ATOM 2008 C CA . THR A 1 259 ? 11.753 10.759 -18.460 1.00 98.44 259 THR A CA 1
ATOM 2009 C C . THR A 1 259 ? 11.730 10.082 -19.817 1.00 98.44 259 THR A C 1
ATOM 2011 O O . THR A 1 259 ? 12.720 9.450 -20.187 1.00 98.44 259 THR A O 1
ATOM 2014 N N . ARG A 1 260 ? 10.589 10.191 -20.519 1.00 98.31 260 ARG A N 1
ATOM 2015 C CA . ARG A 1 260 ? 10.333 9.561 -21.830 1.00 98.31 260 ARG A CA 1
ATOM 2016 C C . ARG A 1 260 ? 10.772 8.096 -21.841 1.00 98.31 260 ARG A C 1
ATOM 2018 O O . ARG A 1 260 ? 11.779 7.739 -22.432 1.00 98.31 260 ARG A O 1
ATOM 2025 N N . HIS A 1 261 ? 10.061 7.270 -21.074 1.00 97.94 261 HIS A N 1
ATOM 2026 C CA . HIS A 1 261 ? 10.333 5.830 -20.949 1.00 97.94 261 HIS A CA 1
ATOM 2027 C C . HIS A 1 261 ? 11.766 5.470 -20.491 1.00 97.94 261 HIS A C 1
ATOM 2029 O O . HIS A 1 261 ? 12.384 4.533 -20.981 1.00 97.94 261 HIS A O 1
ATOM 2035 N N . PHE A 1 262 ? 12.296 6.184 -19.490 1.00 98.25 262 PHE A N 1
ATOM 2036 C CA . PHE A 1 262 ? 13.659 5.985 -18.954 1.00 98.25 262 PHE A CA 1
ATOM 2037 C C . PHE A 1 262 ? 14.791 6.263 -19.960 1.00 98.25 262 PHE A C 1
ATOM 2039 O O . PHE A 1 262 ? 15.897 5.746 -19.802 1.00 98.25 262 PHE A O 1
ATOM 2046 N N . GLN A 1 263 ? 14.580 7.097 -20.976 1.00 97.94 263 GLN A N 1
ATOM 2047 C CA . GLN A 1 263 ? 15.678 7.530 -21.849 1.00 97.94 263 GLN A CA 1
ATOM 2048 C C . GLN A 1 263 ? 16.679 8.440 -21.108 1.00 97.94 263 GLN A C 1
ATOM 2050 O O . GLN A 1 263 ? 17.882 8.379 -21.356 1.00 97.94 263 GLN A O 1
ATOM 2055 N N . THR A 1 264 ? 16.209 9.244 -20.147 1.00 97.69 264 THR A N 1
ATOM 2056 C CA . THR A 1 264 ? 17.053 10.084 -19.279 1.00 97.69 264 THR A CA 1
ATOM 2057 C C . THR A 1 264 ? 16.473 10.200 -17.862 1.00 97.69 264 THR A C 1
ATOM 2059 O O . THR A 1 264 ? 15.302 9.880 -17.627 1.00 97.69 264 THR A O 1
ATOM 2062 N N . GLY A 1 265 ? 17.305 10.635 -16.911 1.00 96.69 265 GLY A N 1
ATOM 2063 C CA . GLY A 1 265 ? 16.971 10.789 -15.493 1.00 96.69 265 GLY A CA 1
ATOM 2064 C C . GLY A 1 265 ? 16.516 12.195 -15.082 1.00 96.69 265 GLY A C 1
ATOM 2065 O O . GLY A 1 265 ? 16.373 12.465 -13.887 1.00 96.69 265 GLY A O 1
ATOM 2066 N N . VAL A 1 266 ? 16.325 13.106 -16.039 1.00 97.94 266 VAL A N 1
ATOM 2067 C CA . VAL A 1 266 ? 15.921 14.500 -15.802 1.00 97.94 266 VAL A CA 1
ATOM 2068 C C . VAL A 1 266 ? 14.842 14.935 -16.788 1.00 97.94 266 VAL A C 1
ATOM 2070 O O . VAL A 1 266 ? 14.901 14.591 -17.963 1.00 97.94 266 VAL A O 1
ATOM 2073 N N . TYR A 1 267 ? 13.882 15.738 -16.325 1.00 98.12 267 TYR A N 1
ATOM 2074 C CA . TYR A 1 267 ? 12.828 16.299 -17.169 1.00 98.12 267 TYR A CA 1
ATOM 2075 C C . TYR A 1 267 ? 12.923 17.821 -17.225 1.00 98.12 267 TYR A C 1
ATOM 2077 O O . TYR A 1 267 ? 12.973 18.482 -16.191 1.00 98.12 267 TYR A O 1
ATOM 2085 N N . GLU A 1 268 ? 12.917 18.404 -18.420 1.00 96.69 268 GLU A N 1
ATOM 2086 C CA . GLU A 1 268 ? 13.086 19.847 -18.618 1.00 96.69 268 GLU A CA 1
ATOM 2087 C C . GLU A 1 268 ? 11.953 20.676 -17.994 1.00 96.69 268 GLU A C 1
ATOM 2089 O O . GLU A 1 268 ? 12.185 21.774 -17.489 1.00 96.69 268 GLU A O 1
ATOM 2094 N N . ASP A 1 269 ? 10.741 20.118 -17.956 1.00 96.75 269 ASP A N 1
ATOM 2095 C CA . ASP A 1 269 ? 9.529 20.783 -17.476 1.00 96.75 269 ASP A CA 1
ATOM 2096 C C . ASP A 1 269 ? 9.111 20.341 -16.065 1.00 96.75 269 ASP A C 1
ATOM 2098 O O . ASP A 1 269 ? 8.012 20.671 -15.613 1.00 96.75 269 ASP A O 1
ATOM 2102 N N . TRP A 1 270 ? 9.989 19.644 -15.330 1.00 96.44 270 TRP A N 1
ATOM 2103 C CA . TRP A 1 270 ? 9.685 19.043 -14.023 1.00 96.44 270 TRP A CA 1
ATOM 2104 C C . TRP A 1 270 ? 9.028 20.017 -13.036 1.00 96.44 270 TRP A C 1
ATOM 2106 O O . TRP A 1 270 ? 8.091 19.640 -12.338 1.00 96.44 270 TRP A O 1
ATOM 2116 N N . LEU A 1 271 ? 9.469 21.282 -12.998 1.00 95.44 271 LEU A N 1
ATOM 2117 C CA . LEU A 1 271 ? 8.947 22.271 -12.055 1.00 95.44 271 LEU A CA 1
ATOM 2118 C C . LEU A 1 271 ? 7.483 22.624 -12.354 1.00 95.44 271 LEU A C 1
ATOM 2120 O O . LEU A 1 271 ? 6.717 22.869 -11.427 1.00 95.44 271 LEU A O 1
ATOM 2124 N N . LYS A 1 272 ? 7.056 22.608 -13.624 1.00 95.56 272 LYS A N 1
ATOM 2125 C CA . LYS A 1 272 ? 5.655 22.873 -14.009 1.00 95.56 272 LYS A CA 1
ATOM 2126 C C . LYS A 1 272 ? 4.706 21.777 -13.522 1.00 95.56 272 LYS A C 1
ATOM 2128 O O . LYS A 1 272 ? 3.523 22.033 -13.319 1.00 95.56 272 LYS A O 1
ATOM 2133 N N . VAL A 1 273 ? 5.230 20.568 -13.339 1.00 96.06 273 VAL A N 1
ATOM 2134 C CA . VAL A 1 273 ? 4.469 19.355 -13.014 1.00 96.06 273 VAL A CA 1
ATOM 2135 C C . VAL A 1 273 ? 4.823 18.773 -11.642 1.00 96.06 273 VAL A C 1
ATOM 2137 O O . VAL A 1 273 ? 4.427 17.655 -11.318 1.00 96.06 273 VAL A O 1
ATOM 2140 N N . SER A 1 274 ? 5.565 19.518 -10.823 1.00 94.00 274 SER A N 1
ATOM 2141 C CA . SER A 1 274 ? 6.065 19.037 -9.539 1.00 94.00 274 SER A CA 1
ATOM 2142 C C . SER A 1 274 ? 4.981 18.966 -8.461 1.00 94.00 274 SER A C 1
ATOM 2144 O O . SER A 1 274 ? 3.921 19.601 -8.544 1.00 94.00 274 SER A O 1
ATOM 2146 N N . GLY A 1 275 ? 5.275 18.222 -7.391 1.00 90.81 275 GLY A N 1
ATOM 2147 C CA . GLY A 1 275 ? 4.431 18.179 -6.200 1.00 90.81 275 GLY A CA 1
ATOM 2148 C C . GLY A 1 275 ? 4.278 19.542 -5.526 1.00 90.81 275 GLY A C 1
ATOM 2149 O O . GLY A 1 275 ? 3.211 19.853 -4.998 1.00 90.81 275 GLY A O 1
ATOM 2150 N N . GLU A 1 276 ? 5.317 20.375 -5.569 1.00 89.56 276 GLU A N 1
ATOM 2151 C CA . GLU A 1 276 ? 5.313 21.746 -5.062 1.00 89.56 276 GLU A CA 1
ATOM 2152 C C . GLU A 1 276 ? 4.358 22.634 -5.859 1.00 89.56 276 GLU A C 1
ATOM 2154 O O . GLU A 1 276 ? 3.550 23.348 -5.263 1.00 89.56 276 GLU A O 1
ATOM 2159 N N . THR A 1 277 ? 4.386 22.550 -7.190 1.00 90.12 277 THR A N 1
ATOM 2160 C CA . THR A 1 277 ? 3.475 23.310 -8.056 1.00 90.12 277 THR A CA 1
ATOM 2161 C C . THR A 1 277 ? 2.034 22.847 -7.871 1.00 90.12 277 THR A C 1
ATOM 2163 O O . THR A 1 277 ? 1.150 23.671 -7.628 1.00 90.12 277 THR A O 1
ATOM 2166 N N . ALA A 1 278 ? 1.787 21.532 -7.838 1.00 91.12 278 ALA A N 1
ATOM 2167 C CA . ALA A 1 278 ? 0.469 20.987 -7.505 1.00 91.12 278 ALA A CA 1
ATOM 2168 C C . ALA A 1 278 ? -0.010 21.449 -6.117 1.00 91.12 278 ALA A C 1
ATOM 2170 O O . ALA A 1 278 ? -1.180 21.804 -5.933 1.00 91.12 278 ALA A O 1
ATOM 2171 N N . ALA A 1 279 ? 0.901 21.506 -5.141 1.00 88.31 279 ALA A N 1
ATOM 2172 C CA . ALA A 1 279 ? 0.595 22.006 -3.815 1.00 88.31 279 ALA A CA 1
ATOM 2173 C C . ALA A 1 279 ? 0.217 23.481 -3.827 1.00 88.31 279 ALA A C 1
ATOM 2175 O O . ALA A 1 279 ? -0.795 23.821 -3.225 1.00 88.31 279 ALA A O 1
ATOM 2176 N N . VAL A 1 280 ? 0.961 24.349 -4.510 1.00 85.81 280 VAL A N 1
ATOM 2177 C CA . VAL A 1 280 ? 0.700 25.797 -4.574 1.00 85.81 280 VAL A CA 1
ATOM 2178 C C . VAL A 1 280 ? -0.576 26.125 -5.342 1.00 85.81 280 VAL A C 1
ATOM 2180 O O . VAL A 1 280 ? -1.336 26.985 -4.902 1.00 85.81 280 VAL A O 1
ATOM 2183 N N . ASP A 1 281 ? -0.853 25.430 -6.441 1.00 85.50 281 ASP A N 1
ATOM 2184 C CA . ASP A 1 281 ? -1.948 25.820 -7.328 1.00 85.50 281 ASP A CA 1
ATOM 2185 C C . ASP A 1 281 ? -3.269 25.090 -7.038 1.00 85.50 281 ASP A C 1
ATOM 2187 O O . ASP A 1 281 ? -4.329 25.699 -7.199 1.00 85.50 281 ASP A O 1
ATOM 2191 N N . TYR A 1 282 ? -3.242 23.832 -6.567 1.00 87.94 282 TYR A N 1
ATOM 2192 C CA . TYR A 1 282 ? -4.448 22.983 -6.547 1.00 87.94 282 TYR A CA 1
ATOM 2193 C C . TYR A 1 282 ? -4.753 22.275 -5.225 1.00 87.94 282 TYR A C 1
ATOM 2195 O O . TYR A 1 282 ? -5.924 22.015 -4.943 1.00 87.94 282 TYR A O 1
ATOM 2203 N N . ASN A 1 283 ? -3.760 21.963 -4.385 1.00 88.06 283 ASN A N 1
ATOM 2204 C CA . ASN A 1 283 ? -4.038 21.272 -3.119 1.00 88.06 283 ASN A CA 1
ATOM 2205 C C . ASN A 1 283 ? -4.849 22.160 -2.170 1.00 88.06 283 ASN A C 1
ATOM 2207 O O . ASN A 1 283 ? -4.516 23.316 -1.921 1.00 88.06 283 ASN A O 1
ATOM 2211 N N . VAL A 1 284 ? -5.903 21.600 -1.581 1.00 84.12 284 VAL A N 1
ATOM 2212 C CA . VAL A 1 284 ? -6.786 22.339 -0.662 1.00 84.12 284 VAL A CA 1
ATOM 2213 C C . VAL A 1 284 ? -6.840 21.709 0.721 1.00 84.12 284 VAL A C 1
ATOM 2215 O O . VAL A 1 284 ? -7.047 22.414 1.713 1.00 84.12 284 VAL A O 1
ATOM 2218 N N . LYS A 1 285 ? -6.619 20.391 0.819 1.00 85.75 285 LYS A N 1
ATOM 2219 C CA . LYS A 1 285 ? -6.788 19.653 2.072 1.00 85.75 285 LYS A CA 1
ATOM 2220 C C . LYS A 1 285 ? -5.853 18.451 2.195 1.00 85.75 285 LYS A C 1
ATOM 2222 O O . LYS A 1 285 ? -5.410 17.858 1.214 1.00 85.75 285 LYS A O 1
ATOM 2227 N N . ARG A 1 286 ? -5.589 18.075 3.449 1.00 90.31 286 ARG A N 1
ATOM 2228 C CA . ARG A 1 286 ? -4.876 16.856 3.834 1.00 90.31 286 ARG A CA 1
ATOM 2229 C C . ARG A 1 286 ? -5.848 15.750 4.241 1.00 90.31 286 ARG A C 1
ATOM 2231 O O . ARG A 1 286 ? -6.784 16.010 4.991 1.00 90.31 286 ARG A O 1
ATOM 2238 N N . LYS A 1 287 ? -5.584 14.516 3.814 1.00 92.44 287 LYS A N 1
ATOM 2239 C CA . LYS A 1 287 ? -6.371 13.315 4.132 1.00 92.44 287 LYS A CA 1
ATOM 2240 C C . LYS A 1 287 ? -5.461 12.249 4.743 1.00 92.44 287 LYS A C 1
ATOM 2242 O O . LYS A 1 287 ? -4.307 12.099 4.332 1.00 92.44 287 LYS A O 1
ATOM 2247 N N . ALA A 1 288 ? -5.955 11.526 5.744 1.00 94.44 288 ALA A N 1
ATOM 2248 C CA . ALA A 1 288 ? -5.194 10.493 6.445 1.00 94.44 288 ALA A CA 1
ATOM 2249 C C . ALA A 1 288 ? -5.863 9.119 6.343 1.00 94.44 288 ALA A C 1
ATOM 2251 O O . ALA A 1 288 ? -7.080 9.018 6.208 1.00 94.44 288 ALA A O 1
ATOM 2252 N N . CYS A 1 289 ? -5.051 8.069 6.472 1.00 95.81 289 CYS A N 1
ATOM 2253 C CA . CYS A 1 289 ? -5.543 6.731 6.795 1.00 95.81 289 CYS A CA 1
ATOM 2254 C C . CYS A 1 289 ? -5.952 6.661 8.279 1.00 95.81 289 CYS A C 1
ATOM 2256 O O . CYS A 1 289 ? -5.628 7.559 9.067 1.00 95.81 289 CYS A O 1
ATOM 2258 N N . PHE A 1 290 ? -6.616 5.577 8.674 1.00 96.19 290 PHE A N 1
ATOM 2259 C CA . PHE A 1 290 ? -7.010 5.338 10.060 1.00 96.19 290 PHE A CA 1
ATOM 2260 C C . PHE A 1 290 ? -5.813 5.414 11.025 1.00 96.19 290 PHE A C 1
ATOM 2262 O O . PHE A 1 290 ? -4.742 4.864 10.755 1.00 96.19 290 PHE A O 1
ATOM 2269 N N . GLY A 1 291 ? -5.985 6.136 12.134 1.00 93.94 291 GLY A N 1
ATOM 2270 C CA . GLY A 1 291 ? -4.988 6.329 13.191 1.00 93.94 291 GLY A CA 1
ATOM 2271 C C . GLY A 1 291 ? -3.781 7.191 12.801 1.00 93.94 291 GLY A C 1
ATOM 2272 O O . GLY A 1 291 ? -2.918 7.453 13.631 1.00 93.94 291 GLY A O 1
ATOM 2273 N N . CYS A 1 292 ? -3.676 7.648 11.550 1.00 94.56 292 CYS A N 1
ATOM 2274 C CA . CYS A 1 292 ? -2.453 8.275 11.055 1.00 94.56 292 CYS A CA 1
ATOM 2275 C C . CYS A 1 292 ? -2.322 9.744 11.484 1.00 94.56 292 CYS A C 1
ATOM 2277 O O . CYS A 1 292 ? -3.168 10.580 11.158 1.00 94.56 292 CYS A O 1
ATOM 2279 N N . VAL A 1 293 ? -1.207 10.074 12.140 1.00 92.31 293 VAL A N 1
ATOM 2280 C CA . VAL A 1 293 ? -0.859 11.449 12.546 1.00 92.31 293 VAL A CA 1
ATOM 2281 C C . VAL A 1 293 ? -0.007 12.203 11.516 1.00 92.31 293 VAL A C 1
ATOM 2283 O O . VAL A 1 293 ? 0.176 13.404 11.658 1.00 92.31 293 VAL A O 1
ATOM 2286 N N . ALA A 1 294 ? 0.453 11.535 10.452 1.00 92.00 294 ALA A N 1
ATOM 2287 C CA . ALA A 1 294 ? 1.203 12.123 9.335 1.00 92.00 294 ALA A CA 1
ATOM 2288 C C . ALA A 1 294 ? 0.382 12.036 8.024 1.00 92.00 294 ALA A C 1
ATOM 2290 O O . ALA A 1 294 ? 0.567 11.113 7.231 1.00 92.00 294 ALA A O 1
ATOM 2291 N N . PRO A 1 295 ? -0.608 12.923 7.806 1.00 92.56 295 PRO A N 1
ATOM 2292 C CA . PRO A 1 295 ? -1.549 12.816 6.689 1.00 92.56 295 PRO A CA 1
ATOM 2293 C C . PRO A 1 295 ? -0.868 13.144 5.354 1.00 92.56 295 PRO A C 1
ATOM 2295 O O . PRO A 1 295 ? -0.718 14.319 5.036 1.00 92.56 295 PRO A O 1
ATOM 2298 N N . CYS A 1 296 ? -0.481 12.134 4.570 1.00 92.81 296 CYS A N 1
ATOM 2299 C CA . CYS A 1 296 ? 0.262 12.289 3.308 1.00 92.81 296 CYS A CA 1
ATOM 2300 C C . CYS A 1 296 ? -0.607 12.565 2.069 1.00 92.81 296 CYS A C 1
ATOM 2302 O O . CYS A 1 296 ? -0.118 13.150 1.111 1.00 92.81 296 CYS A O 1
ATOM 2304 N N . SER A 1 297 ? -1.891 12.209 2.082 1.00 93.50 297 SER A N 1
ATOM 2305 C CA . SER A 1 297 ? -2.737 12.323 0.889 1.00 93.50 297 SER A CA 1
ATOM 2306 C C . SER A 1 297 ? -3.309 13.719 0.702 1.00 93.50 297 SER A C 1
ATOM 2308 O O . SER A 1 297 ? -3.720 14.365 1.676 1.00 93.50 297 SER A O 1
ATOM 2310 N N . ARG A 1 298 ? -3.362 14.175 -0.548 1.00 91.00 298 ARG A N 1
ATOM 2311 C CA . ARG A 1 298 ? -3.836 15.503 -0.938 1.00 91.00 298 ARG A CA 1
ATOM 2312 C C . ARG A 1 298 ? -5.219 15.397 -1.549 1.00 91.00 298 ARG A C 1
ATOM 2314 O O . ARG A 1 298 ? -5.450 14.545 -2.387 1.00 91.00 298 ARG A O 1
ATOM 2321 N N . TYR A 1 299 ? -6.127 16.263 -1.122 1.00 90.94 299 TYR A N 1
ATOM 2322 C CA . TYR A 1 299 ? -7.329 16.552 -1.893 1.00 90.94 299 TYR A CA 1
ATOM 2323 C C . TYR A 1 299 ? -7.062 17.836 -2.671 1.00 90.94 299 TYR A C 1
ATOM 2325 O O . TYR A 1 299 ? -6.644 18.837 -2.066 1.00 90.94 299 TYR A O 1
ATOM 2333 N N . TYR A 1 300 ? -7.272 17.799 -3.980 1.00 90.00 300 TYR A N 1
ATOM 2334 C CA . TYR A 1 300 ? -7.010 18.905 -4.889 1.00 90.00 300 TYR A CA 1
ATOM 2335 C C . TYR A 1 300 ? -8.277 19.331 -5.627 1.00 90.00 300 TYR A C 1
ATOM 2337 O O . TYR A 1 300 ? -9.178 18.531 -5.876 1.00 90.00 300 TYR A O 1
ATOM 2345 N N . LEU A 1 301 ? -8.319 20.615 -5.974 1.00 87.81 301 LEU A N 1
ATOM 2346 C CA . LEU A 1 301 ? -9.330 21.220 -6.832 1.00 87.81 301 LEU A CA 1
ATOM 2347 C C . LEU A 1 301 ? -8.612 21.923 -7.983 1.00 87.81 301 LEU A C 1
ATOM 2349 O O . LEU A 1 301 ? -7.764 22.779 -7.737 1.00 87.81 301 LEU A O 1
ATOM 2353 N N . VAL A 1 302 ? -9.002 21.630 -9.222 1.00 88.94 302 VAL A N 1
ATOM 2354 C CA . VAL A 1 302 ? -8.560 22.364 -10.416 1.00 88.94 302 VAL A CA 1
ATOM 2355 C C . VAL A 1 302 ? -9.728 23.217 -10.925 1.00 88.94 302 VAL A C 1
ATOM 2357 O O . VAL A 1 302 ? -10.658 22.686 -11.541 1.00 88.94 302 VAL A O 1
ATOM 2360 N N . PRO A 1 303 ? -9.729 24.544 -10.682 1.00 78.62 303 PRO A N 1
ATOM 2361 C CA . PRO A 1 303 ? -10.768 25.435 -11.195 1.00 78.62 303 PRO A CA 1
ATOM 2362 C C . PRO A 1 303 ? -10.793 25.452 -12.730 1.00 78.62 303 PRO A C 1
ATOM 2364 O O . PRO A 1 303 ? -9.755 25.627 -13.370 1.00 78.62 303 PRO A O 1
ATOM 2367 N N . GLY A 1 304 ? -11.981 25.262 -13.316 1.00 77.31 304 GLY A N 1
ATOM 2368 C CA . GLY A 1 304 ? -12.160 25.079 -14.765 1.00 77.31 304 GLY A CA 1
ATOM 2369 C C . GLY A 1 304 ? -11.658 23.730 -15.303 1.00 77.31 304 GLY A C 1
ATOM 2370 O O . GLY A 1 304 ? -11.731 23.512 -16.505 1.00 77.31 304 GLY A O 1
ATOM 2371 N N . GLY A 1 305 ? -11.142 22.862 -14.421 1.00 79.25 305 GLY A N 1
ATOM 2372 C CA . GLY A 1 305 ? -10.619 21.518 -14.687 1.00 79.25 305 GLY A CA 1
ATOM 2373 C C . GLY A 1 305 ? -9.802 21.364 -15.961 1.00 79.25 305 GLY A C 1
ATOM 2374 O O . GLY A 1 305 ? -8.961 22.210 -16.275 1.00 79.25 305 GLY A O 1
ATOM 2375 N N . PHE A 1 306 ? -10.018 20.229 -16.628 1.00 79.81 306 PHE A N 1
ATOM 2376 C CA . PHE A 1 306 ? -9.345 19.836 -17.868 1.00 79.81 306 PHE A CA 1
ATOM 2377 C C . PHE A 1 306 ? -10.124 20.281 -19.118 1.00 79.81 306 PHE A C 1
ATOM 2379 O O . PHE A 1 306 ? -9.519 20.668 -20.111 1.00 79.81 306 PHE A O 1
ATOM 2386 N N . ASP A 1 307 ? -11.456 20.285 -19.053 1.00 81.44 307 ASP A N 1
ATOM 2387 C CA . ASP A 1 307 ? -12.387 20.519 -20.167 1.00 81.44 307 ASP A CA 1
ATOM 2388 C C . ASP A 1 307 ? -13.388 21.664 -19.902 1.00 81.44 307 ASP A C 1
ATOM 2390 O O . ASP A 1 307 ? -14.390 21.805 -20.600 1.00 81.44 307 ASP A O 1
ATOM 2394 N N . GLY A 1 308 ? -13.131 22.502 -18.894 1.00 78.25 308 GLY A N 1
ATOM 2395 C CA . GLY A 1 308 ? -14.016 23.593 -18.476 1.00 78.25 308 GLY A CA 1
ATOM 2396 C C . GLY A 1 308 ? -14.868 23.271 -17.243 1.00 78.25 308 GLY A C 1
ATOM 2397 O O . GLY A 1 308 ? -15.356 24.202 -16.596 1.00 78.25 308 GLY A O 1
ATOM 2398 N N . ALA A 1 309 ? -15.010 21.996 -16.862 1.00 81.00 309 ALA A N 1
ATOM 2399 C CA . ALA A 1 309 ? -15.704 21.586 -15.640 1.00 81.00 309 ALA A CA 1
ATOM 2400 C C . ALA A 1 309 ? -14.727 21.483 -14.454 1.00 81.00 309 ALA A C 1
ATOM 2402 O O . ALA A 1 309 ? -13.619 20.994 -14.641 1.00 81.00 309 ALA A O 1
ATOM 2403 N N . PRO A 1 310 ? -15.079 21.913 -13.225 1.00 81.94 310 PRO A N 1
ATOM 2404 C CA . PRO A 1 310 ? -14.213 21.731 -12.059 1.00 81.94 310 PRO A CA 1
ATOM 2405 C C . PRO A 1 310 ? -13.816 20.262 -11.850 1.00 81.94 310 PRO A C 1
ATOM 2407 O O . PRO A 1 310 ? -14.669 19.379 -11.873 1.00 81.94 310 PRO A O 1
ATOM 2410 N N . LEU A 1 311 ? -12.524 20.016 -11.614 1.00 88.81 311 LEU A N 1
ATOM 2411 C CA . LEU A 1 311 ? -11.998 18.694 -11.265 1.00 88.81 311 LEU A CA 1
ATOM 2412 C C . LEU A 1 311 ? -11.666 18.655 -9.773 1.00 88.81 311 LEU A C 1
ATOM 2414 O O . LEU A 1 311 ? -10.905 19.495 -9.290 1.00 88.81 311 LEU A O 1
ATOM 2418 N N . GLU A 1 312 ? -12.193 17.654 -9.075 1.00 88.94 312 GLU A N 1
ATOM 2419 C CA . GLU A 1 312 ? -11.962 17.408 -7.652 1.00 88.94 312 GLU A CA 1
ATOM 2420 C C . GLU A 1 312 ? -11.568 15.957 -7.419 1.00 88.94 312 GLU A C 1
ATOM 2422 O O . GLU A 1 312 ? -12.290 15.047 -7.829 1.00 88.94 312 GLU A O 1
ATOM 2427 N N . ALA A 1 313 ? -10.437 15.732 -6.749 1.00 91.88 313 ALA A N 1
ATOM 2428 C CA . ALA A 1 313 ? -10.013 14.382 -6.411 1.00 91.88 313 ALA A CA 1
ATOM 2429 C C . ALA A 1 313 ? -8.991 14.312 -5.275 1.00 91.88 313 ALA A C 1
ATOM 2431 O O . ALA A 1 313 ? -8.440 15.312 -4.816 1.00 91.88 313 ALA A O 1
ATOM 2432 N N . GLU A 1 314 ? -8.775 13.085 -4.799 1.00 92.44 314 GLU A N 1
ATOM 2433 C CA . GLU A 1 314 ? -7.744 12.734 -3.827 1.00 92.44 314 GLU A CA 1
ATOM 2434 C C . GLU A 1 314 ? -6.545 12.059 -4.527 1.00 92.44 314 GLU A C 1
ATOM 2436 O O . GLU A 1 314 ? -6.714 11.332 -5.506 1.00 92.44 314 GLU A O 1
ATOM 2441 N N . GLY A 1 315 ? -5.332 12.303 -4.026 1.00 91.38 315 GLY A N 1
ATOM 2442 C CA . GLY A 1 315 ? -4.059 11.958 -4.666 1.00 91.38 315 GLY A CA 1
ATOM 2443 C C . GLY A 1 315 ? -3.483 13.153 -5.442 1.00 91.38 315 GLY A C 1
ATOM 2444 O O . GLY A 1 315 ? -3.709 14.291 -5.036 1.00 91.38 315 GLY A O 1
ATOM 2445 N N . PRO A 1 316 ? -2.759 12.927 -6.551 1.00 94.75 316 PRO A N 1
ATOM 2446 C CA . PRO A 1 316 ? -2.027 11.697 -6.848 1.00 94.75 316 PRO A CA 1
ATOM 2447 C C . PRO A 1 316 ? -0.896 11.453 -5.838 1.00 94.75 316 PRO A C 1
ATOM 2449 O O . PRO A 1 316 ? -0.411 12.368 -5.174 1.00 94.75 316 PRO A O 1
ATOM 2452 N N . GLU A 1 317 ? -0.449 10.205 -5.750 1.00 95.50 317 GLU A N 1
ATOM 2453 C CA . GLU A 1 317 ? 0.854 9.884 -5.162 1.00 95.50 317 GLU A CA 1
ATOM 2454 C C . GLU A 1 317 ? 1.969 10.122 -6.202 1.00 95.50 317 GLU A C 1
ATOM 2456 O O . GLU A 1 317 ? 1.690 10.250 -7.398 1.00 95.50 317 GLU A O 1
ATOM 2461 N N . TYR A 1 318 ? 3.232 10.145 -5.764 1.00 97.38 318 TYR A N 1
ATOM 2462 C CA . TYR A 1 318 ? 4.419 10.316 -6.614 1.00 97.38 318 TYR A CA 1
ATOM 2463 C C . TYR A 1 318 ? 4.373 9.480 -7.893 1.00 97.38 318 TYR A C 1
ATOM 2465 O O . TYR A 1 318 ? 4.457 10.026 -8.989 1.00 97.38 318 TYR A O 1
ATOM 2473 N N . GLU A 1 319 ? 4.169 8.172 -7.734 1.00 97.62 319 GLU A N 1
ATOM 2474 C CA . GLU A 1 319 ? 4.168 7.193 -8.822 1.00 97.62 319 GLU A CA 1
ATOM 2475 C C . GLU A 1 319 ? 3.162 7.546 -9.927 1.00 97.62 319 GLU A C 1
ATOM 2477 O O . GLU A 1 319 ? 3.411 7.352 -11.112 1.00 97.62 319 GLU A O 1
ATOM 2482 N N . THR A 1 320 ? 2.017 8.113 -9.544 1.00 98.06 320 THR A N 1
ATOM 2483 C CA . THR A 1 320 ? 0.978 8.507 -10.501 1.00 98.06 320 THR A CA 1
ATOM 2484 C C . THR A 1 320 ? 1.333 9.829 -11.171 1.00 98.06 320 THR A C 1
ATOM 2486 O O . THR A 1 320 ? 1.204 9.952 -12.385 1.00 98.06 320 THR A O 1
ATOM 2489 N N . LEU A 1 321 ? 1.796 10.819 -10.398 1.00 98.31 321 LEU A N 1
ATOM 2490 C CA . LEU A 1 321 ? 2.122 12.128 -10.955 1.00 98.31 321 LEU A CA 1
ATOM 2491 C C . LEU A 1 321 ? 3.328 12.053 -11.896 1.00 98.31 321 LEU A C 1
ATOM 2493 O O . LEU A 1 321 ? 3.230 12.540 -13.015 1.00 98.31 321 LEU A O 1
ATOM 2497 N N . ALA A 1 322 ? 4.424 11.408 -11.490 1.00 98.50 322 ALA A N 1
ATOM 2498 C CA . ALA A 1 322 ? 5.599 11.203 -12.341 1.00 98.50 322 ALA A CA 1
ATOM 2499 C C . ALA A 1 322 ? 5.269 10.334 -13.571 1.00 98.50 322 ALA A C 1
ATOM 2501 O O . ALA A 1 322 ? 5.687 10.656 -14.684 1.00 98.50 322 ALA A O 1
ATOM 2502 N N . GLY A 1 323 ? 4.439 9.296 -13.395 1.00 98.31 323 GLY A N 1
ATOM 2503 C CA . GLY A 1 323 ? 3.974 8.437 -14.485 1.00 98.31 323 GLY A CA 1
ATOM 2504 C C . GLY A 1 323 ? 3.228 9.201 -15.582 1.00 98.31 323 GLY A C 1
ATOM 2505 O O . GLY A 1 323 ? 3.560 9.064 -16.752 1.00 98.31 323 GLY A O 1
ATOM 2506 N N . PHE A 1 324 ? 2.273 10.064 -15.222 1.00 98.56 324 PHE A N 1
ATOM 2507 C CA . PHE A 1 324 ? 1.500 10.862 -16.189 1.00 98.56 324 PHE A CA 1
ATOM 2508 C C . PHE A 1 324 ? 2.141 12.212 -16.552 1.00 98.56 324 PHE A C 1
ATOM 2510 O O . PHE A 1 324 ? 1.491 13.045 -17.191 1.00 98.56 324 PHE A O 1
ATOM 2517 N N . THR A 1 325 ? 3.393 12.447 -16.148 1.00 98.56 325 THR A N 1
ATOM 2518 C CA . THR A 1 325 ? 4.158 13.658 -16.483 1.00 98.56 325 THR A CA 1
ATOM 2519 C C . THR A 1 325 ? 5.488 13.289 -17.132 1.00 98.56 325 THR A C 1
ATOM 2521 O O . THR A 1 325 ? 5.501 13.031 -18.331 1.00 98.56 325 THR A O 1
ATOM 2524 N N . SER A 1 326 ? 6.590 13.210 -16.383 1.00 98.44 326 SER A N 1
ATOM 2525 C CA . SER A 1 326 ? 7.935 12.992 -16.930 1.00 98.44 326 SER A CA 1
ATOM 2526 C C . SER A 1 326 ? 8.052 11.693 -17.733 1.00 98.44 326 SER A C 1
ATOM 2528 O O . SER A 1 326 ? 8.586 11.716 -18.844 1.00 98.44 326 SER A O 1
ATOM 2530 N N . ARG A 1 327 ? 7.496 10.571 -17.247 1.00 98.06 327 ARG A N 1
ATOM 2531 C CA . ARG A 1 327 ? 7.634 9.264 -17.923 1.00 98.06 327 ARG A CA 1
ATOM 2532 C C . ARG A 1 327 ? 7.002 9.240 -19.309 1.00 98.06 327 ARG A C 1
ATOM 2534 O O . ARG A 1 327 ? 7.600 8.681 -20.223 1.00 98.06 327 ARG A O 1
ATOM 2541 N N . VAL A 1 328 ? 5.846 9.884 -19.464 1.00 98.56 328 VAL A N 1
ATOM 2542 C CA . VAL A 1 328 ? 5.116 10.024 -20.741 1.00 98.56 328 VAL A CA 1
ATOM 2543 C C . VAL A 1 328 ? 5.449 11.329 -21.487 1.00 98.56 328 VAL A C 1
ATOM 2545 O O . VAL A 1 328 ? 4.823 11.662 -22.495 1.00 98.56 328 VAL A O 1
ATOM 2548 N N . GLY A 1 329 ? 6.408 12.112 -20.977 1.00 98.00 329 GLY A N 1
ATOM 2549 C CA . GLY A 1 329 ? 6.821 13.400 -21.540 1.00 98.00 329 GLY A CA 1
ATOM 2550 C C . GLY A 1 329 ? 5.713 14.458 -21.586 1.00 98.00 329 GLY A C 1
ATOM 2551 O O . GLY A 1 329 ? 5.704 15.273 -22.502 1.00 98.00 329 GLY A O 1
ATOM 2552 N N . ASN A 1 330 ? 4.750 14.427 -20.660 1.00 97.50 330 ASN A N 1
ATOM 2553 C CA . ASN A 1 330 ? 3.629 15.366 -20.589 1.00 97.50 330 ASN A CA 1
ATOM 2554 C C . ASN A 1 330 ? 3.968 16.580 -19.689 1.00 97.50 330 ASN A C 1
ATOM 2556 O O . ASN A 1 330 ? 4.184 16.406 -18.486 1.00 97.50 330 ASN A O 1
ATOM 2560 N N . PRO A 1 331 ? 3.986 17.820 -20.221 1.00 96.00 331 PRO A N 1
ATOM 2561 C CA . PRO A 1 331 ? 4.261 19.029 -19.442 1.00 96.00 331 PRO A CA 1
ATOM 2562 C C . PRO A 1 331 ? 3.009 19.657 -18.803 1.00 96.00 331 PRO A C 1
ATOM 2564 O O . PRO A 1 331 ? 3.129 20.632 -18.059 1.00 96.00 331 PRO A O 1
ATOM 2567 N N . ASP A 1 332 ? 1.805 19.147 -19.091 1.00 95.50 332 ASP A N 1
ATOM 2568 C CA . ASP A 1 332 ? 0.553 19.687 -18.562 1.00 95.50 332 ASP A CA 1
ATOM 2569 C C . ASP A 1 332 ? 0.098 18.968 -17.286 1.00 95.50 332 ASP A C 1
ATOM 2571 O O . ASP A 1 332 ? -0.458 17.860 -17.300 1.00 95.50 332 ASP A O 1
ATOM 2575 N N . LEU A 1 333 ? 0.265 19.673 -16.166 1.00 95.25 333 LEU A N 1
ATOM 2576 C CA . LEU A 1 333 ? -0.165 19.235 -14.845 1.00 95.25 333 LEU A CA 1
ATOM 2577 C C . LEU A 1 333 ? -1.683 19.004 -14.758 1.00 95.25 333 LEU A C 1
ATOM 2579 O O . LEU A 1 333 ? -2.112 18.092 -14.054 1.00 95.25 333 LEU A O 1
ATOM 2583 N N . LYS A 1 334 ? -2.522 19.778 -15.462 1.00 95.12 334 LYS A N 1
ATOM 2584 C CA . LYS A 1 334 ? -3.984 19.592 -15.396 1.00 95.12 334 LYS A CA 1
ATOM 2585 C C . LYS A 1 334 ? -4.405 18.280 -16.041 1.00 95.12 334 LYS A C 1
ATOM 2587 O O . LYS A 1 334 ? -5.209 17.552 -15.461 1.00 95.12 334 LYS A O 1
ATOM 2592 N N . THR A 1 335 ? -3.827 17.962 -17.198 1.00 95.38 335 THR A N 1
ATOM 2593 C CA . THR A 1 335 ? -4.017 16.663 -17.851 1.00 95.38 335 THR A CA 1
ATOM 2594 C C . THR A 1 335 ? -3.551 15.519 -16.956 1.00 95.38 335 THR A C 1
ATOM 2596 O O . THR A 1 335 ? -4.283 14.544 -16.786 1.00 95.38 335 THR A O 1
ATOM 2599 N N . ALA A 1 336 ? -2.382 15.645 -16.319 1.00 97.19 336 ALA A N 1
ATOM 2600 C CA . ALA A 1 336 ? -1.868 14.615 -15.416 1.00 97.19 336 ALA A CA 1
ATOM 2601 C C . ALA A 1 336 ? -2.790 14.382 -14.207 1.00 97.19 336 ALA A C 1
ATOM 2603 O O . ALA A 1 336 ? -3.094 13.239 -13.868 1.00 97.19 336 ALA A O 1
ATOM 2604 N N . LEU A 1 337 ? -3.298 15.457 -13.590 1.00 97.00 337 LEU A N 1
ATOM 2605 C CA . LEU A 1 337 ? -4.282 15.368 -12.506 1.00 97.00 337 LEU A CA 1
ATOM 2606 C C . LEU A 1 337 ? -5.602 14.749 -12.986 1.00 97.00 337 LEU A C 1
ATOM 2608 O O . LEU A 1 337 ? -6.184 13.931 -12.278 1.00 97.00 337 LEU A O 1
ATOM 2612 N N . LYS A 1 338 ? -6.057 15.060 -14.205 1.00 96.94 338 LYS A N 1
ATOM 2613 C CA . LYS A 1 338 ? -7.247 14.414 -14.773 1.00 96.94 338 LYS A CA 1
ATOM 2614 C C . LYS A 1 338 ? -7.030 12.916 -15.001 1.00 96.94 338 LYS A C 1
ATOM 2616 O O . LYS A 1 338 ? -7.901 12.128 -14.650 1.00 96.94 338 LYS A O 1
ATOM 2621 N N . CYS A 1 339 ? -5.874 12.509 -15.521 1.00 97.50 339 CYS A N 1
ATOM 2622 C CA . CYS A 1 339 ? -5.535 11.091 -15.665 1.00 97.50 339 CYS A CA 1
ATOM 2623 C C . CYS A 1 339 ? -5.485 10.393 -14.298 1.00 97.50 339 CYS A C 1
ATOM 2625 O O . CYS A 1 339 ? -6.048 9.313 -14.148 1.00 97.50 339 CYS A O 1
ATOM 2627 N N . ALA A 1 340 ? -4.905 11.039 -13.279 1.00 97.00 340 ALA A N 1
ATOM 2628 C CA . ALA A 1 340 ? -4.879 10.528 -11.908 1.00 97.00 340 ALA A CA 1
ATOM 2629 C C . ALA A 1 340 ? -6.285 10.304 -11.314 1.00 97.00 340 ALA A C 1
ATOM 2631 O O . ALA A 1 340 ? -6.518 9.324 -10.606 1.00 97.00 340 ALA A O 1
ATOM 2632 N N . GLU A 1 341 ? -7.235 11.198 -11.590 1.00 96.19 341 GLU A N 1
ATOM 2633 C CA . GLU A 1 341 ? -8.630 11.016 -11.182 1.00 96.19 341 GLU A CA 1
ATOM 2634 C C . GLU A 1 341 ? -9.298 9.851 -11.924 1.00 96.19 341 GLU A C 1
ATOM 2636 O O . GLU A 1 341 ? -9.907 8.995 -11.276 1.00 96.19 341 GLU A O 1
ATOM 2641 N N . LEU A 1 342 ? -9.114 9.756 -13.245 1.00 96.75 342 LEU A N 1
ATOM 2642 C CA . LEU A 1 342 ? -9.663 8.666 -14.054 1.00 96.75 342 LEU A CA 1
ATOM 2643 C C . LEU A 1 342 ? -9.189 7.296 -13.565 1.00 96.75 342 LEU A C 1
ATOM 2645 O O . LEU A 1 342 ? -10.010 6.397 -13.379 1.00 96.75 342 LEU A O 1
ATOM 2649 N N . VAL A 1 343 ? -7.887 7.137 -13.306 1.00 97.19 343 VAL A N 1
ATOM 2650 C CA . VAL A 1 343 ? -7.340 5.848 -12.858 1.00 97.19 343 VAL A CA 1
ATOM 2651 C C . VAL A 1 343 ? -7.840 5.450 -11.467 1.00 97.19 343 VAL A C 1
ATOM 2653 O O . VAL A 1 343 ? -8.081 4.268 -11.214 1.00 97.19 343 VAL A O 1
ATOM 2656 N N . ASN A 1 344 ? -8.077 6.420 -10.579 1.00 96.44 344 ASN A N 1
ATOM 2657 C CA . ASN A 1 344 ? -8.669 6.158 -9.267 1.00 96.44 344 ASN A CA 1
ATOM 2658 C C . ASN A 1 344 ? -10.132 5.709 -9.384 1.00 96.44 344 ASN A C 1
ATOM 2660 O O . ASN A 1 344 ? -10.527 4.721 -8.761 1.00 96.44 344 ASN A O 1
ATOM 2664 N N . ARG A 1 345 ? -10.940 6.393 -10.203 1.00 96.69 345 ARG A N 1
ATOM 2665 C CA . ARG A 1 345 ? -12.355 6.038 -10.399 1.00 96.69 345 ARG A CA 1
ATOM 2666 C C . ARG A 1 345 ? -12.514 4.693 -11.091 1.00 96.69 345 ARG A C 1
ATOM 2668 O O . ARG A 1 345 ? -13.272 3.846 -10.620 1.00 96.69 345 ARG A O 1
ATOM 2675 N N . ALA A 1 346 ? -11.754 4.467 -12.157 1.00 98.25 346 ALA A N 1
ATOM 2676 C CA . ALA A 1 346 ? -11.770 3.214 -12.898 1.00 98.25 346 ALA A CA 1
ATOM 2677 C C . ALA A 1 346 ? -11.154 2.043 -12.116 1.00 98.25 346 ALA A C 1
ATOM 2679 O O . ALA A 1 346 ? -11.499 0.891 -12.380 1.00 98.25 346 ALA A O 1
ATOM 2680 N N . GLY A 1 347 ? -10.277 2.333 -11.149 1.00 97.88 347 GLY A N 1
ATOM 2681 C CA . GLY A 1 347 ? -9.553 1.346 -10.355 1.00 97.88 347 GLY A CA 1
ATOM 2682 C C . GLY A 1 347 ? -8.511 0.607 -11.190 1.00 97.88 347 GLY A C 1
ATOM 2683 O O . GLY A 1 347 ? -8.680 -0.576 -11.466 1.00 97.88 347 GLY A O 1
ATOM 2684 N N . ILE A 1 348 ? -7.433 1.284 -11.585 1.00 97.00 348 ILE A N 1
ATOM 2685 C CA . ILE A 1 348 ? -6.351 0.734 -12.425 1.00 97.00 348 ILE A CA 1
ATOM 2686 C C . ILE A 1 348 ? -4.972 1.099 -11.854 1.00 97.00 348 ILE A C 1
ATOM 2688 O O . ILE A 1 348 ? -4.832 2.133 -11.198 1.00 97.00 348 ILE A O 1
ATOM 2692 N N . ASP A 1 349 ? -3.969 0.232 -12.037 1.00 98.44 349 ASP A N 1
ATOM 2693 C CA . ASP A 1 349 ? -2.578 0.509 -11.644 1.00 98.44 349 ASP A CA 1
ATOM 2694 C C . ASP A 1 349 ? -2.017 1.645 -12.506 1.00 98.44 349 ASP A C 1
ATOM 2696 O O . ASP A 1 349 ? -1.846 1.494 -13.716 1.00 98.44 349 ASP A O 1
ATOM 2700 N N . SER A 1 350 ? -1.734 2.792 -11.886 1.00 97.94 350 SER A N 1
ATOM 2701 C CA . SER A 1 350 ? -1.190 3.954 -12.586 1.00 97.94 350 SER A CA 1
ATOM 2702 C C . SER A 1 350 ? 0.255 3.757 -13.040 1.00 97.94 350 SER A C 1
ATOM 2704 O O . SER A 1 350 ? 0.651 4.369 -14.031 1.00 97.94 350 SER A O 1
ATOM 2706 N N . ILE A 1 351 ? 1.028 2.888 -12.377 1.00 98.62 351 ILE A N 1
ATOM 2707 C CA . ILE A 1 351 ? 2.401 2.566 -12.782 1.00 98.62 351 ILE A CA 1
ATOM 2708 C C . ILE A 1 351 ? 2.350 1.808 -14.104 1.00 98.62 351 ILE A C 1
ATOM 2710 O O . ILE A 1 351 ? 2.895 2.289 -15.097 1.00 98.62 351 ILE A O 1
ATOM 2714 N N . THR A 1 352 ? 1.620 0.691 -14.142 1.00 98.75 352 THR A N 1
ATOM 2715 C CA . THR A 1 352 ? 1.438 -0.105 -15.362 1.00 98.75 352 THR A CA 1
ATOM 2716 C C . THR A 1 352 ? 0.769 0.703 -16.472 1.00 98.75 352 THR A C 1
ATOM 2718 O O . THR A 1 352 ? 1.241 0.664 -17.604 1.00 98.75 352 THR A O 1
ATOM 2721 N N . ALA A 1 353 ? -0.268 1.496 -16.167 1.00 98.56 353 ALA A N 1
ATOM 2722 C CA . ALA A 1 353 ? -0.917 2.354 -17.160 1.00 98.56 353 ALA A CA 1
ATOM 2723 C C . ALA A 1 353 ? 0.068 3.354 -17.789 1.00 98.56 353 ALA A C 1
ATOM 2725 O O . ALA A 1 353 ? 0.092 3.506 -19.007 1.00 98.56 353 ALA A O 1
ATOM 2726 N N . SER A 1 354 ? 0.906 4.011 -16.980 1.00 98.31 354 SER A N 1
ATOM 2727 C CA . SER A 1 354 ? 1.916 4.933 -17.508 1.00 98.31 354 SER A CA 1
ATOM 2728 C C . SER A 1 354 ? 3.006 4.226 -18.314 1.00 98.31 354 SER A C 1
ATOM 2730 O O . SER A 1 354 ? 3.459 4.786 -19.305 1.00 98.31 354 SER A O 1
ATOM 2732 N N . GLU A 1 355 ? 3.388 2.999 -17.941 1.00 98.56 355 GLU A N 1
ATOM 2733 C CA . GLU A 1 355 ? 4.386 2.219 -18.679 1.00 98.56 355 GLU A CA 1
ATOM 2734 C C . GLU A 1 355 ? 3.891 1.816 -20.062 1.00 98.56 355 GLU A C 1
ATOM 2736 O O . GLU A 1 355 ? 4.595 2.041 -21.039 1.00 98.56 355 GLU A O 1
ATOM 2741 N N . VAL A 1 356 ? 2.683 1.253 -20.174 1.00 98.81 356 VAL A N 1
ATOM 2742 C CA . VAL A 1 356 ? 2.158 0.839 -21.487 1.00 98.81 356 VAL A CA 1
ATOM 2743 C C . VAL A 1 356 ? 1.975 2.035 -22.422 1.00 98.81 356 VAL A C 1
ATOM 2745 O O . VAL A 1 356 ? 2.169 1.903 -23.629 1.00 98.81 356 VAL A O 1
ATOM 2748 N N . ILE A 1 357 ? 1.653 3.211 -21.870 1.00 98.88 357 ILE A N 1
ATOM 2749 C CA . ILE A 1 357 ? 1.571 4.461 -22.630 1.00 98.88 357 ILE A CA 1
ATOM 2750 C C . ILE A 1 357 ? 2.969 4.906 -23.070 1.00 98.88 357 ILE A C 1
ATOM 2752 O O . ILE A 1 357 ? 3.167 5.118 -24.263 1.00 98.88 357 ILE A O 1
ATOM 2756 N N . SER A 1 358 ? 3.943 5.012 -22.158 1.00 98.81 358 SER A N 1
ATOM 2757 C CA . SER A 1 358 ? 5.295 5.462 -22.516 1.00 98.81 358 SER A CA 1
ATOM 2758 C C . SER A 1 358 ? 5.997 4.498 -23.473 1.00 98.81 358 SER A C 1
ATOM 2760 O O . SER A 1 358 ? 6.673 4.947 -24.391 1.00 98.81 358 SER A O 1
ATOM 2762 N N . TRP A 1 359 ? 5.764 3.192 -23.326 1.00 98.81 359 TRP A N 1
ATOM 2763 C CA . TRP A 1 359 ? 6.232 2.170 -24.262 1.00 98.81 359 TRP A CA 1
ATOM 2764 C C . TRP A 1 359 ? 5.648 2.373 -25.660 1.00 98.81 359 TRP A C 1
ATOM 2766 O O . TRP A 1 359 ? 6.380 2.366 -26.647 1.00 98.81 359 TRP A O 1
ATOM 2776 N N . ALA A 1 360 ? 4.339 2.624 -25.765 1.00 98.81 360 ALA A N 1
ATOM 2777 C CA . ALA A 1 360 ? 3.708 2.896 -27.054 1.00 98.81 360 ALA A CA 1
ATOM 2778 C C . ALA A 1 360 ? 4.222 4.202 -27.688 1.00 98.81 360 ALA A C 1
ATOM 2780 O O . ALA A 1 360 ? 4.374 4.267 -28.907 1.00 98.81 360 ALA A O 1
ATOM 2781 N N . GLN A 1 361 ? 4.518 5.226 -26.880 1.00 98.88 361 GLN A N 1
ATOM 2782 C CA . GLN A 1 361 ? 5.125 6.475 -27.350 1.00 98.88 361 GLN A CA 1
ATOM 2783 C C . GLN A 1 361 ? 6.555 6.260 -27.868 1.00 98.88 361 GLN A C 1
ATOM 2785 O O . GLN A 1 361 ? 6.874 6.753 -28.946 1.00 98.88 361 GLN A O 1
ATOM 2790 N N . GLU A 1 362 ? 7.396 5.483 -27.174 1.00 98.75 362 GLU A N 1
ATOM 2791 C CA . GLU A 1 362 ? 8.750 5.172 -27.661 1.00 98.75 362 GLU A CA 1
ATOM 2792 C C . GLU A 1 362 ? 8.703 4.323 -28.942 1.00 98.75 362 GLU A C 1
ATOM 2794 O O . GLU A 1 362 ? 9.395 4.612 -29.917 1.00 98.75 362 GLU A O 1
ATOM 2799 N N . MET A 1 363 ? 7.812 3.332 -29.008 1.00 98.62 363 MET A N 1
ATOM 2800 C CA . MET A 1 363 ? 7.582 2.552 -30.230 1.00 98.62 363 MET A CA 1
ATOM 2801 C C . MET A 1 363 ? 7.118 3.428 -31.407 1.00 98.62 363 MET A C 1
ATOM 2803 O O . MET A 1 363 ? 7.471 3.163 -32.559 1.00 98.62 363 MET A O 1
ATOM 2807 N N . PHE A 1 364 ? 6.342 4.479 -31.135 1.00 98.62 364 PHE A N 1
ATOM 2808 C CA . PHE A 1 364 ? 5.921 5.464 -32.132 1.00 98.62 364 PHE A CA 1
ATOM 2809 C C . PHE A 1 364 ? 7.077 6.379 -32.563 1.00 98.62 364 PHE A C 1
ATOM 2811 O O . PHE A 1 364 ? 7.264 6.601 -33.758 1.00 98.62 364 PHE A O 1
ATOM 2818 N N . GLU A 1 365 ? 7.893 6.861 -31.620 1.00 98.56 365 GLU A N 1
ATOM 2819 C CA . GLU A 1 365 ? 9.103 7.653 -31.890 1.00 98.56 365 GLU A CA 1
ATOM 2820 C C . GLU A 1 365 ? 10.101 6.895 -32.778 1.00 98.56 365 GLU A C 1
ATOM 2822 O O . GLU A 1 365 ? 10.642 7.459 -33.730 1.00 98.56 365 GLU A O 1
ATOM 2827 N N . LEU A 1 366 ? 10.288 5.598 -32.524 1.00 98.25 366 LEU A N 1
ATOM 2828 C CA . LEU A 1 366 ? 11.147 4.715 -33.320 1.00 98.25 366 LEU A CA 1
ATOM 2829 C C . LEU A 1 366 ? 10.530 4.322 -34.677 1.00 98.25 366 LEU A C 1
ATOM 2831 O O . LEU A 1 366 ? 11.185 3.680 -35.500 1.00 98.25 366 LEU A O 1
ATOM 2835 N N . GLY A 1 367 ? 9.277 4.705 -34.940 1.00 97.81 367 GLY A N 1
ATOM 2836 C CA . GLY A 1 367 ? 8.565 4.424 -36.188 1.00 97.81 367 GLY A CA 1
ATOM 2837 C C . GLY A 1 367 ? 8.052 2.987 -36.326 1.00 97.81 367 GLY A C 1
ATOM 2838 O O . GLY A 1 367 ? 7.655 2.593 -37.429 1.00 97.81 367 GLY A O 1
ATOM 2839 N N . HIS A 1 368 ? 8.051 2.209 -35.237 1.00 97.75 368 HIS A N 1
ATOM 2840 C CA . HIS A 1 368 ? 7.455 0.871 -35.178 1.00 97.75 368 HIS A CA 1
ATOM 2841 C C . HIS A 1 368 ? 5.926 0.927 -35.130 1.00 97.75 368 HIS A C 1
ATOM 2843 O O . HIS A 1 368 ? 5.270 0.079 -35.730 1.00 97.75 368 HIS A O 1
ATOM 2849 N N . LEU A 1 369 ? 5.370 1.947 -34.472 1.00 97.81 369 LEU A N 1
ATOM 2850 C CA . LEU A 1 369 ? 3.946 2.274 -34.499 1.00 97.81 369 LEU A CA 1
ATOM 2851 C C . LEU A 1 369 ? 3.702 3.558 -35.294 1.00 97.81 369 LEU A C 1
ATOM 2853 O O . LEU A 1 369 ? 4.516 4.481 -35.287 1.00 97.81 369 LEU A O 1
ATOM 2857 N N . ARG A 1 370 ? 2.556 3.635 -35.970 1.00 97.12 370 ARG A N 1
ATOM 2858 C CA . ARG A 1 370 ? 2.069 4.830 -36.672 1.00 97.12 370 ARG A CA 1
ATOM 2859 C C . ARG A 1 370 ? 0.658 5.163 -36.204 1.00 97.12 370 ARG A C 1
ATOM 2861 O O . ARG A 1 370 ? -0.019 4.335 -35.609 1.00 97.12 370 ARG A O 1
ATOM 2868 N N . GLN A 1 371 ? 0.167 6.359 -36.534 1.00 97.00 371 GLN A N 1
ATOM 2869 C CA . GLN A 1 371 ? -1.164 6.809 -36.093 1.00 97.00 371 GLN A CA 1
ATOM 2870 C C . GLN A 1 371 ? -2.270 5.805 -36.443 1.00 97.00 371 GLN A C 1
ATOM 2872 O O . GLN A 1 371 ? -3.137 5.534 -35.623 1.00 97.00 371 GLN A O 1
ATOM 2877 N N . GLN A 1 372 ? -2.216 5.211 -37.637 1.00 96.31 372 GLN A N 1
ATOM 2878 C CA . GLN A 1 372 ? -3.187 4.210 -38.091 1.00 96.31 372 GLN A CA 1
ATOM 2879 C C . GLN A 1 372 ? -3.213 2.931 -37.233 1.00 96.31 372 GLN A C 1
ATOM 2881 O O . GLN A 1 372 ? -4.260 2.299 -37.140 1.00 96.31 372 GLN A O 1
ATOM 2886 N N . ASP A 1 373 ? -2.093 2.576 -36.596 1.00 95.62 373 ASP A N 1
ATOM 2887 C CA . ASP A 1 373 ? -1.980 1.413 -35.709 1.00 95.62 373 ASP A CA 1
ATOM 2888 C C . ASP A 1 373 ? -2.514 1.740 -34.298 1.00 95.62 373 ASP A C 1
ATOM 2890 O O . ASP A 1 373 ? -2.881 0.848 -33.538 1.00 95.62 373 ASP A O 1
ATOM 2894 N N . CYS A 1 374 ? -2.605 3.036 -33.975 1.00 97.06 374 CYS A N 1
ATOM 2895 C CA . CYS A 1 374 ? -2.975 3.581 -32.670 1.00 97.06 374 CYS A CA 1
ATOM 2896 C C . CYS A 1 374 ? -4.360 4.260 -32.679 1.00 97.06 374 CYS A C 1
ATOM 2898 O O . CYS A 1 374 ? -4.556 5.272 -32.008 1.00 97.06 374 CYS A O 1
ATOM 2900 N N . ASP A 1 375 ? -5.318 3.762 -33.468 1.00 97.25 375 ASP A N 1
ATOM 2901 C CA . ASP A 1 375 ? -6.664 4.350 -33.635 1.00 97.25 375 ASP A CA 1
ATOM 2902 C C . ASP A 1 375 ? -6.673 5.837 -34.061 1.00 97.25 375 ASP A C 1
ATOM 2904 O O . ASP A 1 375 ? -7.566 6.604 -33.693 1.00 97.25 375 ASP A O 1
ATOM 2908 N N . GLY A 1 376 ? -5.667 6.271 -34.817 1.00 97.50 376 GLY A N 1
ATOM 2909 C CA . GLY A 1 376 ? -5.494 7.659 -35.250 1.00 97.50 376 GLY A CA 1
ATOM 2910 C C . GLY A 1 376 ? -4.839 8.578 -34.214 1.00 97.50 376 GLY A C 1
ATOM 2911 O O . GLY A 1 376 ? -4.712 9.773 -34.478 1.00 97.50 376 GLY A O 1
ATOM 2912 N N . LEU A 1 377 ? -4.418 8.063 -33.053 1.00 98.06 377 LEU A N 1
ATOM 2913 C CA . LEU A 1 377 ? -3.740 8.860 -32.030 1.00 98.06 377 LEU A CA 1
ATOM 2914 C C . LEU A 1 377 ? -2.309 9.218 -32.449 1.00 98.06 377 LEU A C 1
ATOM 2916 O O . LEU A 1 377 ? -1.545 8.374 -32.916 1.00 98.06 377 LEU A O 1
ATOM 2920 N N . ASP A 1 378 ? -1.932 10.474 -32.217 1.00 98.00 378 ASP A N 1
ATOM 2921 C CA . ASP A 1 378 ? -0.551 10.943 -32.320 1.00 98.00 378 ASP A CA 1
ATOM 2922 C C . ASP A 1 378 ? 0.163 10.749 -30.979 1.00 98.00 378 ASP A C 1
ATOM 2924 O O . ASP A 1 378 ? -0.074 11.503 -30.033 1.00 98.00 378 ASP A O 1
ATOM 2928 N N . LEU A 1 379 ? 1.017 9.729 -30.891 1.00 98.25 379 LEU A N 1
ATOM 2929 C CA . LEU A 1 379 ? 1.724 9.365 -29.660 1.00 98.25 379 LEU A CA 1
ATOM 2930 C C . LEU A 1 379 ? 3.094 10.049 -29.525 1.00 98.25 379 LEU A C 1
ATOM 2932 O O . LEU A 1 379 ? 3.929 9.603 -28.743 1.00 98.25 379 LEU A O 1
ATOM 2936 N N . THR A 1 380 ? 3.336 11.146 -30.245 1.00 98.12 380 THR A N 1
ATOM 2937 C CA . THR A 1 380 ? 4.556 11.945 -30.069 1.00 98.12 380 THR A CA 1
ATOM 2938 C C . THR A 1 380 ? 4.683 12.457 -28.624 1.00 98.12 380 THR A C 1
ATOM 2940 O O . THR A 1 380 ? 3.697 12.868 -27.999 1.00 98.12 380 THR A O 1
ATOM 2943 N N . TRP A 1 381 ? 5.904 12.462 -28.076 1.00 98.12 381 TRP A N 1
ATOM 2944 C CA . TRP A 1 381 ? 6.197 13.047 -26.762 1.00 98.12 381 TRP A CA 1
ATOM 2945 C C . TRP A 1 381 ? 5.680 14.492 -26.660 1.00 98.12 381 TRP A C 1
ATOM 2947 O O . TRP A 1 381 ? 5.779 15.271 -27.606 1.00 98.12 381 TRP A O 1
ATOM 2957 N N . GLY A 1 382 ? 5.130 14.872 -25.505 1.00 94.88 382 GLY A N 1
ATOM 2958 C CA . GLY A 1 382 ? 4.523 16.194 -25.301 1.00 94.88 382 GLY A CA 1
ATOM 2959 C C . GLY A 1 382 ? 3.039 16.285 -25.665 1.00 94.88 382 GLY A C 1
ATOM 2960 O O . GLY A 1 382 ? 2.379 17.240 -25.251 1.00 94.88 382 GLY A O 1
ATOM 2961 N N . ASN A 1 383 ? 2.468 15.297 -26.368 1.00 97.06 383 ASN A N 1
ATOM 2962 C CA . ASN A 1 383 ? 1.041 15.287 -26.695 1.00 97.06 383 ASN A CA 1
ATOM 2963 C C . ASN A 1 383 ? 0.180 14.800 -25.512 1.00 97.06 383 ASN A C 1
ATOM 2965 O O . ASN A 1 383 ? -0.271 13.655 -25.446 1.00 97.06 383 ASN A O 1
ATOM 2969 N N . ALA A 1 384 ? -0.071 15.711 -24.569 1.00 95.31 384 ALA A N 1
ATOM 2970 C CA . ALA A 1 384 ? -0.866 15.460 -23.366 1.00 95.31 384 ALA A CA 1
ATOM 2971 C C . ALA A 1 384 ? -2.275 14.919 -23.674 1.00 95.31 384 ALA A C 1
ATOM 2973 O O . ALA A 1 384 ? -2.793 14.054 -22.964 1.00 95.31 384 ALA A O 1
ATOM 2974 N N . ARG A 1 385 ? -2.899 15.401 -24.757 1.00 95.44 385 ARG A N 1
ATOM 2975 C CA . ARG A 1 385 ? -4.255 14.990 -25.126 1.00 95.44 385 ARG A CA 1
ATOM 2976 C C . ARG A 1 385 ? -4.307 13.514 -25.519 1.00 95.44 385 ARG A C 1
ATOM 2978 O O . ARG A 1 385 ? -5.189 12.807 -25.038 1.00 95.44 385 ARG A O 1
ATOM 2985 N N . SER A 1 386 ? -3.340 13.044 -26.305 1.00 97.44 386 SER A N 1
ATOM 2986 C CA . SER A 1 386 ? -3.241 11.628 -26.674 1.00 97.44 386 SER A CA 1
ATOM 2987 C C . SER A 1 386 ? -3.020 10.721 -25.463 1.00 97.44 386 SER A C 1
ATOM 2989 O O . SER A 1 386 ? -3.610 9.647 -25.407 1.00 97.44 386 SER A O 1
ATOM 2991 N N . VAL A 1 387 ? -2.242 11.154 -24.461 1.00 98.12 387 VAL A N 1
ATOM 2992 C CA . VAL A 1 387 ? -2.076 10.410 -23.194 1.00 98.12 387 VAL A CA 1
ATOM 2993 C C . VAL A 1 387 ? -3.423 10.232 -22.486 1.00 98.12 387 VAL A C 1
ATOM 2995 O O . VAL A 1 387 ? -3.761 9.126 -22.058 1.00 98.12 387 VAL A O 1
ATOM 2998 N N . TYR A 1 388 ? -4.220 11.299 -22.394 1.00 97.81 388 TYR A N 1
ATOM 2999 C CA . TYR A 1 388 ? -5.564 11.247 -21.816 1.00 97.81 388 TYR A CA 1
ATOM 3000 C C . TYR A 1 388 ? -6.505 10.324 -22.610 1.00 97.81 388 TYR A C 1
ATOM 3002 O O . TYR A 1 388 ? -7.141 9.444 -22.025 1.00 97.81 388 TYR A O 1
ATOM 3010 N N . ASP A 1 389 ? -6.573 10.484 -23.934 1.00 98.25 389 ASP A N 1
ATOM 3011 C CA . ASP A 1 389 ? -7.477 9.700 -24.784 1.00 98.25 389 ASP A CA 1
ATOM 3012 C C . ASP A 1 389 ? -7.088 8.207 -24.794 1.00 98.25 389 ASP A C 1
ATOM 3014 O O . ASP A 1 389 ? -7.957 7.333 -24.732 1.00 98.25 389 ASP A O 1
ATOM 3018 N N . LEU A 1 390 ? -5.787 7.891 -24.782 1.00 98.69 390 LEU A N 1
ATOM 3019 C CA . LEU A 1 390 ? -5.298 6.516 -24.665 1.00 98.69 390 LEU A CA 1
ATOM 3020 C C . LEU A 1 390 ? -5.597 5.916 -23.285 1.00 98.69 390 LEU A C 1
ATOM 3022 O O . LEU A 1 390 ? -5.999 4.757 -23.199 1.00 98.69 390 LEU A O 1
ATOM 3026 N N . THR A 1 391 ? -5.485 6.703 -22.210 1.00 98.62 391 THR A N 1
ATOM 3027 C CA . THR A 1 391 ? -5.866 6.265 -20.854 1.00 98.62 391 THR A CA 1
ATOM 3028 C C . THR A 1 391 ? -7.335 5.829 -20.808 1.00 98.62 391 THR A C 1
ATOM 3030 O O . THR A 1 391 ? -7.646 4.775 -20.251 1.00 98.62 391 THR A O 1
ATOM 3033 N N . LEU A 1 392 ? -8.243 6.584 -21.438 1.00 98.38 392 LEU A N 1
ATOM 3034 C CA . LEU A 1 392 ? -9.657 6.203 -21.546 1.00 98.38 392 LEU A CA 1
ATOM 3035 C C . LEU A 1 392 ? -9.853 4.906 -22.338 1.00 98.38 392 LEU A C 1
ATOM 3037 O O . LEU A 1 392 ? -10.590 4.027 -21.893 1.00 98.38 392 LEU A O 1
ATOM 3041 N N . LYS A 1 393 ? -9.169 4.755 -23.478 1.00 98.75 393 LYS A N 1
ATOM 3042 C CA . LYS A 1 393 ? -9.228 3.528 -24.291 1.00 98.75 393 LYS A CA 1
ATOM 3043 C C . LYS A 1 393 ? -8.747 2.296 -23.523 1.00 98.75 393 LYS A C 1
ATOM 3045 O O . LYS A 1 393 ? -9.358 1.238 -23.645 1.00 98.75 393 LYS A O 1
ATOM 3050 N N . ILE A 1 394 ? -7.696 2.429 -22.708 1.00 98.88 394 ILE A N 1
ATOM 3051 C CA . ILE A 1 394 ? -7.208 1.354 -21.828 1.00 98.88 394 ILE A CA 1
ATOM 3052 C C . ILE A 1 394 ? -8.274 0.990 -20.791 1.00 98.88 394 ILE A C 1
ATOM 3054 O O . ILE A 1 394 ? -8.606 -0.183 -20.643 1.00 98.88 394 ILE A O 1
ATOM 3058 N N . ILE A 1 395 ? -8.844 1.982 -20.097 1.00 98.69 395 ILE A N 1
ATOM 3059 C CA . ILE A 1 395 ? -9.893 1.771 -19.082 1.00 98.69 395 ILE A CA 1
ATOM 3060 C C . ILE A 1 395 ? -11.114 1.058 -19.678 1.00 98.69 395 ILE A C 1
ATOM 3062 O O . ILE A 1 395 ? -11.699 0.181 -19.035 1.00 98.69 395 ILE A O 1
ATOM 3066 N N . ASN A 1 396 ? -11.493 1.422 -20.901 1.00 98.50 396 ASN A N 1
ATOM 3067 C CA . ASN A 1 396 ? -12.630 0.833 -21.602 1.00 98.50 396 ASN A CA 1
ATOM 3068 C C . ASN A 1 396 ? -12.299 -0.498 -22.284 1.00 98.50 396 ASN A C 1
ATOM 3070 O O . ASN A 1 396 ? -13.220 -1.205 -22.679 1.00 98.50 396 ASN A O 1
ATOM 3074 N N . ASN A 1 397 ? -11.015 -0.869 -22.366 1.00 98.06 397 ASN A N 1
ATOM 3075 C CA . ASN A 1 397 ? -10.537 -2.046 -23.089 1.00 98.06 397 ASN A CA 1
ATOM 3076 C C . ASN A 1 397 ? -10.981 -2.026 -24.572 1.00 98.06 397 ASN A C 1
ATOM 3078 O O . ASN A 1 397 ? -11.530 -2.998 -25.087 1.00 98.06 397 ASN A O 1
ATOM 3082 N N . GLU A 1 398 ? -10.769 -0.892 -25.252 1.00 97.94 398 GLU A N 1
ATOM 3083 C CA . GLU A 1 398 ? -11.249 -0.625 -26.618 1.00 97.94 398 GLU A CA 1
ATOM 3084 C C . GLU A 1 398 ? -10.114 -0.281 -27.593 1.00 97.94 398 GLU A C 1
ATOM 3086 O O . GLU A 1 398 ? -9.196 0.471 -27.257 1.00 97.94 398 GLU A O 1
ATOM 3091 N N . GLY A 1 399 ? -10.217 -0.774 -28.834 1.00 97.56 399 GLY A N 1
ATOM 3092 C CA . GLY A 1 399 ? -9.277 -0.464 -29.918 1.00 97.56 399 GLY A CA 1
ATOM 3093 C C . GLY A 1 399 ? -7.826 -0.766 -29.535 1.00 97.56 399 GLY A C 1
ATOM 3094 O O . GLY A 1 399 ? -7.538 -1.815 -28.959 1.00 97.56 399 GLY A O 1
ATOM 3095 N N . PHE A 1 400 ? -6.916 0.174 -29.786 1.00 98.31 400 PHE A N 1
ATOM 3096 C CA . PHE A 1 400 ? -5.518 0.062 -29.363 1.00 98.31 400 PHE A CA 1
ATOM 3097 C C . PHE A 1 400 ? -5.365 -0.029 -27.833 1.00 98.31 400 PHE A C 1
ATOM 3099 O O . PHE A 1 400 ? -4.473 -0.708 -27.329 1.00 98.31 400 PHE A O 1
ATOM 3106 N N . GLY A 1 401 ? -6.289 0.561 -27.069 1.00 98.50 401 GLY A N 1
ATOM 3107 C CA . GLY A 1 401 ? -6.328 0.404 -25.615 1.00 98.50 401 GLY A CA 1
ATOM 3108 C C . GLY A 1 401 ? -6.537 -1.044 -25.169 1.00 98.50 401 GLY A C 1
ATOM 3109 O O . GLY A 1 401 ? -6.008 -1.424 -24.129 1.00 98.50 401 GLY A O 1
ATOM 3110 N N . ALA A 1 402 ? -7.223 -1.874 -25.964 1.00 98.44 402 ALA A N 1
ATOM 3111 C CA . ALA A 1 402 ? -7.411 -3.293 -25.658 1.00 98.44 402 ALA A CA 1
ATOM 3112 C C . ALA A 1 402 ? -6.106 -4.101 -25.752 1.00 98.44 402 ALA A C 1
ATOM 3114 O O . ALA A 1 402 ? -5.891 -5.027 -24.971 1.00 98.44 402 ALA A O 1
ATOM 3115 N N . VAL A 1 403 ? -5.208 -3.710 -26.664 1.00 98.12 403 VAL A N 1
ATOM 3116 C CA . VAL A 1 403 ? -3.860 -4.294 -26.782 1.00 98.12 403 VAL A CA 1
ATOM 3117 C C . VAL A 1 403 ? -3.046 -4.000 -25.520 1.00 98.12 403 VAL A C 1
ATOM 3119 O O . VAL A 1 403 ? -2.370 -4.878 -24.988 1.00 98.12 403 VAL A O 1
ATOM 3122 N N . LEU A 1 404 ? -3.159 -2.775 -25.000 1.00 98.69 404 LEU A N 1
ATOM 3123 C CA . LEU A 1 404 ? -2.418 -2.317 -23.823 1.00 98.69 404 LEU A CA 1
ATOM 3124 C C . LEU A 1 404 ? -3.048 -2.758 -22.489 1.00 98.69 404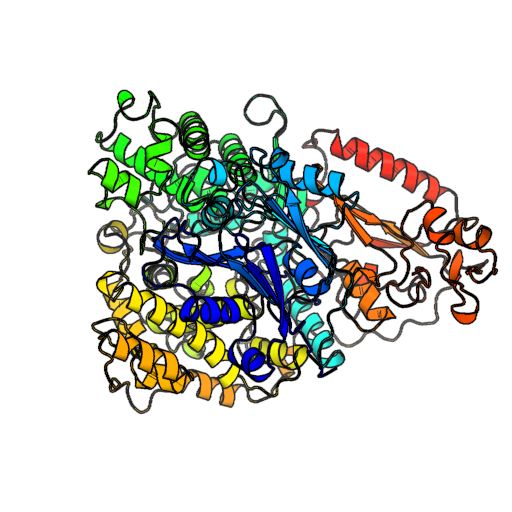 LEU A C 1
ATOM 3126 O O . LEU A 1 404 ? -2.348 -2.870 -21.484 1.00 98.69 404 LEU A O 1
ATOM 3130 N N . ALA A 1 405 ? -4.353 -3.047 -22.457 1.00 98.62 405 ALA A N 1
ATOM 3131 C CA . ALA A 1 405 ? -5.121 -3.385 -21.251 1.00 98.62 405 ALA A CA 1
ATOM 3132 C C . ALA A 1 405 ? -4.667 -4.668 -20.531 1.00 98.62 405 ALA A C 1
ATOM 3134 O O . ALA A 1 405 ? -5.119 -4.946 -19.416 1.00 98.62 405 ALA A O 1
ATOM 3135 N N . GLN A 1 406 ? -3.778 -5.455 -21.139 1.00 98.00 406 GLN A N 1
ATOM 3136 C CA . GLN A 1 406 ? -3.215 -6.658 -20.529 1.00 98.00 406 GLN A CA 1
ATOM 3137 C C . GLN A 1 406 ? -1.791 -6.473 -19.971 1.00 98.00 406 GLN A C 1
ATOM 3139 O O . GLN A 1 406 ? -1.297 -7.401 -19.331 1.00 98.00 406 GLN A O 1
ATOM 3144 N N . GLY A 1 407 ? -1.173 -5.295 -20.118 1.00 98.38 407 GLY A N 1
ATOM 3145 C CA . GLY A 1 407 ? 0.191 -5.003 -19.655 1.00 98.38 407 GLY A CA 1
ATOM 3146 C C . GLY A 1 407 ? 1.212 -4.962 -20.790 1.00 98.38 407 GLY A C 1
ATOM 3147 O O . GLY A 1 407 ? 0.938 -5.425 -21.899 1.00 98.38 407 GLY A O 1
ATOM 3148 N N . VAL A 1 408 ? 2.404 -4.425 -20.516 1.00 98.50 408 VAL A N 1
ATOM 3149 C CA . VAL A 1 408 ? 3.392 -4.113 -21.569 1.00 98.50 408 VAL A CA 1
ATOM 3150 C C . VAL A 1 408 ? 3.948 -5.372 -22.232 1.00 98.50 408 VAL A C 1
ATOM 3152 O O . VAL A 1 408 ? 4.093 -5.426 -23.450 1.00 98.50 408 VAL A O 1
ATOM 3155 N N . VAL A 1 409 ? 4.167 -6.426 -21.441 1.00 98.38 409 VAL A N 1
ATOM 3156 C CA . VAL A 1 409 ? 4.649 -7.726 -21.926 1.00 98.38 409 VAL A CA 1
ATOM 3157 C C . VAL A 1 409 ? 3.662 -8.339 -22.915 1.00 98.38 409 VAL A C 1
ATOM 3159 O O . VAL A 1 409 ? 4.047 -8.762 -24.002 1.00 98.38 409 VAL A O 1
ATOM 3162 N N . HIS A 1 410 ? 2.377 -8.359 -22.554 1.00 98.19 410 HIS A N 1
ATOM 3163 C CA . HIS A 1 410 ? 1.341 -8.911 -23.418 1.00 98.19 410 HIS A CA 1
ATOM 3164 C C . HIS A 1 410 ? 1.139 -8.065 -24.675 1.00 98.19 410 HIS A C 1
ATOM 3166 O O . HIS A 1 410 ? 0.933 -8.622 -25.752 1.00 98.19 410 HIS A O 1
ATOM 3172 N N . ALA A 1 411 ? 1.213 -6.737 -24.555 1.00 98.50 411 ALA A N 1
ATOM 3173 C CA . ALA A 1 411 ? 1.115 -5.837 -25.696 1.00 98.50 411 ALA A CA 1
ATOM 3174 C C . ALA A 1 411 ? 2.239 -6.105 -26.711 1.00 98.50 411 ALA A C 1
ATOM 3176 O O . ALA A 1 411 ? 1.963 -6.291 -27.896 1.00 98.50 411 ALA A O 1
ATOM 3177 N N . ALA A 1 412 ? 3.484 -6.213 -26.236 1.00 98.56 412 ALA A N 1
ATOM 3178 C CA . ALA A 1 412 ? 4.641 -6.536 -27.064 1.00 98.56 412 ALA A CA 1
ATOM 3179 C C . ALA A 1 412 ? 4.510 -7.911 -27.740 1.00 98.56 412 ALA A C 1
ATOM 3181 O O . ALA A 1 412 ? 4.738 -8.032 -28.943 1.00 98.56 412 ALA A O 1
ATOM 3182 N N . ASP A 1 413 ? 4.077 -8.937 -26.998 1.00 98.00 413 ASP A N 1
ATOM 3183 C CA . ASP A 1 413 ? 3.872 -10.288 -27.540 1.00 98.00 413 ASP A CA 1
ATOM 3184 C C . ASP A 1 413 ? 2.736 -10.328 -28.577 1.00 98.00 413 ASP A C 1
ATOM 3186 O O . ASP A 1 413 ? 2.851 -11.004 -29.598 1.00 98.00 413 ASP A O 1
ATOM 3190 N N . THR A 1 414 ? 1.661 -9.567 -28.353 1.00 97.25 414 THR A N 1
ATOM 3191 C CA . THR A 1 414 ? 0.514 -9.459 -29.272 1.00 97.25 414 THR A CA 1
ATOM 3192 C C . THR A 1 414 ? 0.902 -8.782 -30.582 1.00 97.25 414 THR A C 1
ATOM 3194 O O . THR A 1 414 ? 0.464 -9.201 -31.652 1.00 97.25 414 THR A O 1
ATOM 3197 N N . LEU A 1 415 ? 1.732 -7.742 -30.506 1.00 96.81 415 LEU A N 1
ATOM 3198 C CA . LEU A 1 415 ? 2.219 -7.009 -31.674 1.00 96.81 415 LEU A CA 1
ATOM 3199 C C . LEU A 1 415 ? 3.426 -7.693 -32.338 1.00 96.81 415 LEU A C 1
ATOM 3201 O O . LEU A 1 415 ? 3.753 -7.384 -33.482 1.00 96.81 415 LEU A O 1
ATOM 3205 N N . GLY A 1 416 ? 4.084 -8.624 -31.640 1.00 97.69 416 GLY A N 1
ATOM 3206 C CA . GLY A 1 416 ? 5.292 -9.307 -32.101 1.00 97.69 416 GLY A CA 1
ATOM 3207 C C . GLY A 1 416 ? 6.530 -8.405 -32.161 1.00 97.69 416 GLY A C 1
ATOM 3208 O O . GLY A 1 416 ? 7.433 -8.675 -32.952 1.00 97.69 416 GLY A O 1
ATOM 3209 N N . MET A 1 417 ? 6.570 -7.321 -31.377 1.00 96.88 417 MET A N 1
ATOM 3210 C CA . MET A 1 417 ? 7.631 -6.302 -31.412 1.00 96.88 417 MET A CA 1
ATOM 3211 C C . MET A 1 417 ? 7.772 -5.552 -30.076 1.00 96.88 417 MET A C 1
ATOM 3213 O O . MET A 1 417 ? 6.830 -5.507 -29.291 1.00 96.88 417 MET A O 1
ATOM 3217 N N . GLY A 1 418 ? 8.937 -4.937 -29.829 1.00 96.56 418 GLY A N 1
ATOM 3218 C CA . GLY A 1 418 ? 9.173 -4.031 -28.694 1.00 96.56 418 GLY A CA 1
ATOM 3219 C C . GLY A 1 418 ? 9.352 -4.705 -27.329 1.00 96.56 418 GLY A C 1
ATOM 3220 O O . GLY A 1 418 ? 9.244 -4.038 -26.300 1.00 96.56 418 GLY A O 1
ATOM 3221 N N . ARG A 1 419 ? 9.622 -6.018 -27.286 1.00 97.38 419 ARG A N 1
ATOM 3222 C CA . ARG A 1 419 ? 9.794 -6.775 -26.029 1.00 97.38 419 ARG A CA 1
ATOM 3223 C C . ARG A 1 419 ? 11.006 -6.297 -25.223 1.00 97.38 419 ARG A C 1
ATOM 3225 O O . ARG A 1 419 ? 10.983 -6.306 -23.998 1.00 97.38 419 ARG A O 1
ATOM 3232 N N . GLU A 1 420 ? 12.057 -5.868 -25.908 1.00 96.00 420 GLU A N 1
ATOM 3233 C CA . GLU A 1 420 ? 13.278 -5.290 -25.346 1.00 96.00 420 GLU A CA 1
ATOM 3234 C C . GLU A 1 420 ? 13.066 -3.927 -24.675 1.00 96.00 420 GLU A C 1
ATOM 3236 O O . GLU A 1 420 ? 13.884 -3.532 -23.846 1.00 96.00 420 GLU A O 1
ATOM 3241 N N . LEU A 1 421 ? 11.961 -3.247 -24.996 1.00 97.56 421 LEU A N 1
ATOM 3242 C CA . LEU A 1 421 ? 11.566 -1.972 -24.400 1.00 97.56 421 LEU A CA 1
ATOM 3243 C C . LEU A 1 421 ? 10.589 -2.144 -23.228 1.00 97.56 421 LEU A C 1
ATOM 3245 O O . LEU A 1 421 ? 10.205 -1.163 -22.605 1.00 97.56 421 LEU A O 1
ATOM 3249 N N . CYS A 1 422 ? 10.168 -3.362 -22.885 1.00 98.31 422 CYS A N 1
ATOM 3250 C CA . CYS A 1 422 ? 9.304 -3.578 -21.725 1.00 98.31 422 CYS A CA 1
ATOM 3251 C C . CYS A 1 422 ? 10.076 -3.319 -20.422 1.00 98.31 422 CYS A C 1
ATOM 3253 O O . CYS A 1 422 ? 10.929 -4.124 -20.038 1.00 98.31 422 CYS A O 1
ATOM 3255 N N . MET A 1 423 ? 9.765 -2.234 -19.705 1.00 98.38 423 MET A N 1
ATOM 3256 C CA . MET A 1 423 ? 10.437 -1.915 -18.445 1.00 98.38 423 MET A CA 1
ATOM 3257 C C . MET A 1 423 ? 9.795 -2.687 -17.290 1.00 98.38 423 MET A C 1
ATOM 3259 O O . MET A 1 423 ? 8.997 -2.140 -16.533 1.00 98.38 423 MET A O 1
ATOM 3263 N N . GLU A 1 424 ? 10.111 -3.977 -17.170 1.00 97.62 424 GLU A N 1
ATOM 3264 C CA . GLU A 1 424 ? 9.442 -4.926 -16.267 1.00 97.62 424 GLU A CA 1
ATOM 3265 C C . GLU A 1 424 ? 10.405 -5.901 -15.573 1.00 97.62 424 GLU A C 1
ATOM 3267 O O . GLU A 1 424 ? 11.537 -6.096 -16.008 1.00 97.62 424 GLU A O 1
ATOM 3272 N N . ALA A 1 425 ? 9.937 -6.533 -14.494 1.00 97.69 425 ALA A N 1
ATOM 3273 C CA . ALA A 1 425 ? 10.499 -7.794 -14.015 1.00 97.69 425 ALA A CA 1
ATOM 3274 C C . ALA A 1 425 ? 9.379 -8.751 -13.593 1.00 97.69 425 ALA A C 1
ATOM 3276 O O . ALA A 1 425 ? 8.502 -8.385 -12.801 1.00 97.69 425 ALA A O 1
ATOM 3277 N N . LYS A 1 426 ? 9.452 -10.003 -14.065 1.00 97.81 426 LYS A N 1
ATOM 3278 C CA . LYS A 1 426 ? 8.461 -11.072 -13.824 1.00 97.81 426 LYS A CA 1
ATOM 3279 C C . LYS A 1 426 ? 7.042 -10.664 -14.243 1.00 97.81 426 LYS A C 1
ATOM 3281 O O . LYS A 1 426 ? 6.078 -10.934 -13.523 1.00 97.81 426 LYS A O 1
ATOM 3286 N N . ASN A 1 427 ? 6.932 -10.044 -15.414 1.00 97.69 427 ASN A N 1
ATOM 3287 C CA . ASN A 1 427 ? 5.710 -9.530 -16.027 1.00 97.69 427 ASN A CA 1
ATOM 3288 C C . ASN A 1 427 ? 5.039 -8.390 -15.247 1.00 97.69 427 ASN A C 1
ATOM 3290 O O . ASN A 1 427 ? 3.836 -8.199 -15.392 1.00 97.69 427 ASN A O 1
ATOM 3294 N N . LEU A 1 428 ? 5.772 -7.673 -14.392 1.00 98.56 428 LEU A N 1
ATOM 3295 C CA . LEU A 1 428 ? 5.253 -6.512 -13.671 1.00 98.56 428 LEU A CA 1
ATOM 3296 C C . LEU A 1 428 ? 6.118 -5.289 -13.971 1.00 98.56 428 LEU A C 1
ATOM 3298 O O . LEU A 1 428 ? 7.340 -5.351 -13.836 1.00 98.56 428 LEU A O 1
ATOM 3302 N N . GLU A 1 429 ? 5.486 -4.183 -14.349 1.00 98.50 429 GLU A N 1
ATOM 3303 C CA . GLU A 1 429 ? 6.156 -2.966 -14.807 1.00 98.50 429 GLU A CA 1
ATOM 3304 C C . GLU A 1 429 ? 6.908 -2.237 -13.681 1.00 98.50 429 GLU A C 1
ATOM 3306 O O . GLU A 1 429 ? 6.522 -2.267 -12.512 1.00 98.50 429 GLU A O 1
ATOM 3311 N N . LEU A 1 430 ? 8.000 -1.560 -14.018 1.00 96.75 430 LEU A N 1
ATOM 3312 C CA . LEU A 1 430 ? 8.886 -0.897 -13.067 1.00 96.75 430 LEU A CA 1
ATOM 3313 C C . LEU A 1 430 ? 8.285 0.424 -12.549 1.00 96.75 430 LEU A C 1
ATOM 3315 O O . LEU A 1 430 ? 7.685 1.193 -13.304 1.00 96.75 430 LEU A O 1
ATOM 3319 N N . PHE A 1 431 ? 8.491 0.697 -11.259 1.00 95.44 431 PHE A N 1
ATOM 3320 C CA . PHE A 1 431 ? 8.124 1.941 -10.561 1.00 95.44 431 PHE A CA 1
ATOM 3321 C C . PHE A 1 431 ? 8.811 3.208 -11.116 1.00 95.44 431 PHE A C 1
ATOM 3323 O O . PHE A 1 431 ? 9.693 3.131 -11.967 1.00 95.44 431 PHE A O 1
ATOM 3330 N N . GLN A 1 432 ? 8.421 4.389 -10.630 1.00 95.62 432 GLN A N 1
ATOM 3331 C CA . GLN A 1 432 ? 8.859 5.690 -11.144 1.00 95.62 432 GLN A CA 1
ATOM 3332 C C . GLN A 1 432 ? 10.209 6.179 -10.588 1.00 95.62 432 GLN A C 1
ATOM 3334 O O . GLN A 1 432 ? 10.323 7.334 -10.194 1.00 95.62 432 GLN A O 1
ATOM 3339 N N . ALA A 1 433 ? 11.266 5.371 -10.566 1.00 95.50 433 ALA A N 1
ATOM 3340 C CA . ALA A 1 433 ? 12.619 5.897 -10.345 1.00 95.50 433 ALA A CA 1
ATOM 3341 C C . ALA A 1 433 ? 13.669 5.101 -11.122 1.00 95.50 433 ALA A C 1
ATOM 3343 O O . ALA A 1 433 ? 13.565 3.881 -11.248 1.00 95.50 433 ALA A O 1
ATOM 3344 N N . ASP A 1 434 ? 14.686 5.790 -11.641 1.00 97.44 434 ASP A N 1
ATOM 3345 C CA . ASP A 1 434 ? 15.706 5.151 -12.466 1.00 97.44 434 ASP A CA 1
ATOM 3346 C C . ASP A 1 434 ? 16.685 4.317 -11.625 1.00 97.44 434 ASP A C 1
ATOM 3348 O O . ASP A 1 434 ? 17.503 4.817 -10.846 1.00 97.44 434 ASP A O 1
ATOM 3352 N N . VAL A 1 435 ? 16.601 3.003 -11.805 1.00 96.88 435 VAL A N 1
ATOM 3353 C CA . VAL A 1 435 ? 17.388 1.992 -11.087 1.00 96.88 435 VAL A CA 1
ATOM 3354 C C . VAL A 1 435 ? 18.878 2.006 -11.433 1.00 96.88 435 VAL A C 1
ATOM 3356 O O . VAL A 1 435 ? 19.672 1.458 -10.666 1.00 96.88 435 VAL A O 1
ATOM 3359 N N . ARG A 1 436 ? 19.299 2.674 -12.520 1.00 97.81 436 ARG A N 1
ATOM 3360 C CA . ARG A 1 436 ? 20.730 2.891 -12.809 1.00 97.81 436 ARG A CA 1
ATOM 3361 C C . ARG A 1 436 ? 21.394 3.716 -11.712 1.00 97.81 436 ARG A C 1
ATOM 3363 O O . ARG A 1 436 ? 22.527 3.418 -11.331 1.00 97.81 436 ARG A O 1
ATOM 3370 N N . GLY A 1 437 ? 20.671 4.700 -11.169 1.00 94.94 437 GLY A N 1
ATOM 3371 C CA . GLY A 1 437 ? 21.104 5.513 -10.032 1.00 94.94 437 GLY A CA 1
ATOM 3372 C C . GLY A 1 437 ? 20.748 4.924 -8.662 1.00 94.94 437 GLY A C 1
ATOM 3373 O O . GLY A 1 437 ? 21.397 5.254 -7.674 1.00 94.94 437 GLY A O 1
ATOM 3374 N N . LEU A 1 438 ? 19.771 4.016 -8.587 1.00 95.19 438 LEU A N 1
ATOM 3375 C CA . LEU A 1 438 ? 19.275 3.421 -7.341 1.00 95.19 438 LEU A CA 1
ATOM 3376 C C . LEU A 1 438 ? 19.564 1.917 -7.255 1.00 95.19 438 LEU A C 1
ATOM 3378 O O . LEU A 1 438 ? 18.697 1.074 -7.494 1.00 95.19 438 LEU A O 1
ATOM 3382 N N . LYS A 1 439 ? 20.802 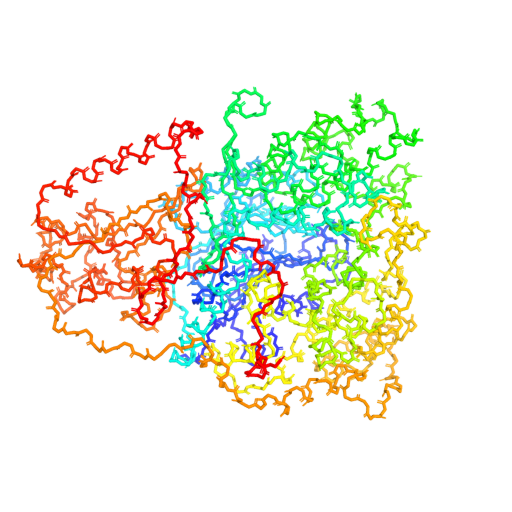1.555 -6.915 1.00 97.00 439 LYS A N 1
ATOM 3383 C CA . LYS A 1 439 ? 21.274 0.159 -6.990 1.00 97.00 439 LYS A CA 1
ATOM 3384 C C . LYS A 1 439 ? 20.523 -0.781 -6.043 1.00 97.00 439 LYS A C 1
ATOM 3386 O O . LYS A 1 439 ? 20.243 -1.925 -6.396 1.00 97.00 439 LYS A O 1
ATOM 3391 N N . ALA A 1 440 ? 20.211 -0.335 -4.827 1.00 97.38 440 ALA A N 1
ATOM 3392 C CA . ALA A 1 440 ? 19.485 -1.159 -3.870 1.00 97.38 440 ALA A CA 1
ATOM 3393 C C . ALA A 1 440 ? 18.013 -1.299 -4.269 1.00 97.38 440 ALA A C 1
ATOM 3395 O O . ALA A 1 440 ? 17.487 -2.410 -4.193 1.00 97.38 440 ALA A O 1
ATOM 3396 N N . TYR A 1 441 ? 17.357 -0.224 -4.736 1.00 96.94 441 TYR A N 1
ATOM 3397 C CA . TYR A 1 441 ? 15.999 -0.349 -5.286 1.00 96.94 441 TYR A CA 1
ATOM 3398 C C . TYR A 1 441 ? 15.986 -1.254 -6.513 1.00 96.94 441 TYR A C 1
ATOM 3400 O O . TYR A 1 441 ? 15.102 -2.100 -6.614 1.00 96.94 441 TYR A O 1
ATOM 3408 N N . GLY A 1 442 ? 16.958 -1.121 -7.417 1.00 97.69 442 GLY A N 1
ATOM 3409 C CA . GLY A 1 442 ? 17.083 -1.977 -8.592 1.00 97.69 442 GLY A CA 1
ATOM 3410 C C . GLY A 1 442 ? 17.159 -3.450 -8.204 1.00 97.69 442 GLY A C 1
ATOM 3411 O O . GLY A 1 442 ? 16.347 -4.246 -8.671 1.00 97.69 442 GLY A O 1
ATOM 3412 N N . LEU A 1 443 ? 18.037 -3.810 -7.259 1.00 98.50 443 LEU A N 1
ATOM 3413 C CA . LEU A 1 443 ? 18.108 -5.186 -6.759 1.00 98.50 443 LEU A CA 1
ATOM 3414 C C . LEU A 1 443 ? 16.785 -5.623 -6.120 1.00 98.50 443 LEU A C 1
ATOM 3416 O O . LEU A 1 443 ? 16.310 -6.713 -6.421 1.00 98.50 443 LEU A O 1
ATOM 3420 N N . GLY A 1 444 ? 16.181 -4.779 -5.279 1.00 97.88 444 GLY A N 1
ATOM 3421 C CA . GLY A 1 444 ? 14.894 -5.062 -4.642 1.00 97.88 444 GLY A CA 1
ATOM 3422 C C . GLY A 1 444 ? 13.777 -5.344 -5.651 1.00 97.88 444 GLY A C 1
ATOM 3423 O O . GLY A 1 444 ? 13.029 -6.295 -5.464 1.00 97.88 444 GLY A O 1
ATOM 3424 N N . ASN A 1 445 ? 13.698 -4.580 -6.745 1.00 97.94 445 ASN A N 1
ATOM 3425 C CA . ASN A 1 445 ? 12.739 -4.814 -7.830 1.00 97.94 445 ASN A CA 1
ATOM 3426 C C . ASN A 1 445 ? 13.067 -6.096 -8.610 1.00 97.94 445 ASN A C 1
ATOM 3428 O O . ASN A 1 445 ? 12.160 -6.862 -8.927 1.00 97.94 445 ASN A O 1
ATOM 3432 N N . ALA A 1 446 ? 14.351 -6.353 -8.877 1.00 98.19 446 ALA A N 1
ATOM 3433 C CA . ALA A 1 446 ? 14.797 -7.536 -9.603 1.00 98.19 446 ALA A CA 1
ATOM 3434 C C . ALA A 1 446 ? 14.412 -8.830 -8.871 1.00 98.19 446 ALA A C 1
ATOM 3436 O O . ALA A 1 446 ? 13.878 -9.745 -9.488 1.00 98.19 446 ALA A O 1
ATOM 3437 N N . VAL A 1 447 ? 14.616 -8.903 -7.552 1.00 98.19 447 VAL A N 1
ATOM 3438 C CA . VAL A 1 447 ? 14.350 -10.110 -6.738 1.00 98.19 447 VAL A CA 1
ATOM 3439 C C . VAL A 1 447 ? 12.947 -10.154 -6.122 1.00 98.19 447 VAL A C 1
ATOM 3441 O O . VAL A 1 447 ? 12.565 -11.177 -5.549 1.00 98.19 447 VAL A O 1
ATOM 3444 N N . ALA A 1 448 ? 12.165 -9.075 -6.249 1.00 97.69 448 ALA A N 1
ATOM 3445 C CA . ALA A 1 448 ? 10.846 -8.944 -5.642 1.00 97.69 448 ALA A CA 1
ATOM 3446 C C . ALA A 1 448 ? 9.919 -10.118 -5.988 1.00 97.69 448 ALA A C 1
ATOM 3448 O O . ALA A 1 448 ? 9.743 -10.518 -7.142 1.00 97.69 448 ALA A O 1
ATOM 3449 N N . SER A 1 449 ? 9.245 -10.630 -4.960 1.00 96.44 449 SER A N 1
ATOM 3450 C CA . SER A 1 449 ? 8.405 -11.823 -5.063 1.00 96.44 449 SER A CA 1
ATOM 3451 C C . SER A 1 449 ? 7.152 -11.674 -5.924 1.00 96.44 449 SER A C 1
ATOM 3453 O O . SER A 1 449 ? 6.569 -12.679 -6.316 1.00 96.44 449 SER A O 1
ATOM 3455 N N . ARG A 1 450 ? 6.713 -10.443 -6.200 1.00 96.38 450 ARG A N 1
ATOM 3456 C CA . ARG A 1 450 ? 5.513 -10.158 -7.003 1.00 96.38 450 ARG A CA 1
ATOM 3457 C C . ARG A 1 450 ? 5.818 -9.535 -8.369 1.00 96.38 450 ARG A C 1
ATOM 3459 O O . ARG A 1 450 ? 4.884 -9.135 -9.050 1.00 96.38 450 ARG A O 1
ATOM 3466 N N . GLY A 1 451 ? 7.096 -9.470 -8.749 1.00 96.94 451 GLY A N 1
ATOM 3467 C CA . GLY A 1 451 ? 7.595 -8.679 -9.879 1.00 96.94 451 GLY A CA 1
ATOM 3468 C C . GLY A 1 451 ? 8.083 -7.291 -9.455 1.00 96.94 451 GLY A C 1
ATOM 3469 O O . GLY A 1 451 ? 8.084 -7.001 -8.256 1.00 96.94 451 GLY A O 1
ATOM 3470 N N . ALA A 1 452 ? 8.519 -6.465 -10.413 1.00 96.50 452 ALA A N 1
ATOM 3471 C CA . ALA A 1 452 ? 9.235 -5.205 -10.175 1.00 96.50 452 ALA A CA 1
ATOM 3472 C C . ALA A 1 452 ? 8.457 -4.219 -9.287 1.00 96.50 452 ALA A C 1
ATOM 3474 O O . ALA A 1 452 ? 7.645 -3.431 -9.768 1.00 96.50 452 ALA A O 1
ATOM 3475 N N . ASP A 1 453 ? 8.687 -4.263 -7.973 1.00 95.69 453 ASP A N 1
ATOM 3476 C CA . ASP A 1 453 ? 7.985 -3.425 -7.010 1.00 95.69 453 ASP A CA 1
ATOM 3477 C C . ASP A 1 453 ? 8.872 -2.938 -5.860 1.00 95.69 453 ASP A C 1
ATOM 3479 O O . ASP A 1 453 ? 9.333 -3.713 -5.016 1.00 95.69 453 ASP A O 1
ATOM 3483 N N . HIS A 1 454 ? 9.018 -1.618 -5.770 1.00 95.12 454 HIS A N 1
ATOM 3484 C CA . HIS A 1 454 ? 9.807 -0.951 -4.741 1.00 95.12 454 HIS A CA 1
ATOM 3485 C C . HIS A 1 454 ? 9.296 -1.198 -3.311 1.00 95.12 454 HIS A C 1
ATOM 3487 O O . HIS A 1 454 ? 10.095 -1.219 -2.379 1.00 95.12 454 HIS A O 1
ATOM 3493 N N . GLN A 1 455 ? 8.003 -1.470 -3.105 1.00 95.00 455 GLN A N 1
ATOM 3494 C CA . GLN A 1 455 ? 7.410 -1.703 -1.780 1.00 95.00 455 GLN A CA 1
ATOM 3495 C C . GLN A 1 455 ? 7.795 -3.058 -1.168 1.00 95.00 455 GLN A C 1
ATOM 3497 O O . GLN A 1 455 ? 7.388 -3.352 -0.037 1.00 95.00 455 GLN A O 1
ATOM 3502 N N . ARG A 1 456 ? 8.516 -3.924 -1.895 1.00 95.12 456 ARG A N 1
ATOM 3503 C CA . ARG A 1 456 ? 9.050 -5.168 -1.328 1.00 95.12 456 ARG A CA 1
ATOM 3504 C C . ARG A 1 456 ? 10.287 -4.949 -0.469 1.00 95.12 456 ARG A C 1
ATOM 3506 O O . ARG A 1 456 ? 10.458 -5.749 0.438 1.00 95.12 456 ARG A O 1
ATOM 3513 N N . ALA A 1 457 ? 11.060 -3.885 -0.693 1.00 94.38 457 ALA A N 1
ATOM 3514 C CA . ALA A 1 457 ? 12.265 -3.573 0.081 1.00 94.38 457 ALA A CA 1
ATOM 3515 C C . ALA A 1 457 ? 12.332 -2.097 0.530 1.00 94.38 457 ALA A C 1
ATOM 3517 O O . ALA A 1 457 ? 12.651 -1.823 1.676 1.00 94.38 457 ALA A O 1
ATOM 3518 N N . ASP A 1 458 ? 12.004 -1.135 -0.330 1.00 93.19 458 ASP A N 1
ATOM 3519 C CA . ASP A 1 458 ? 12.047 0.307 -0.031 1.00 93.19 458 ASP A CA 1
ATOM 3520 C C . ASP A 1 458 ? 13.361 0.814 0.632 1.00 93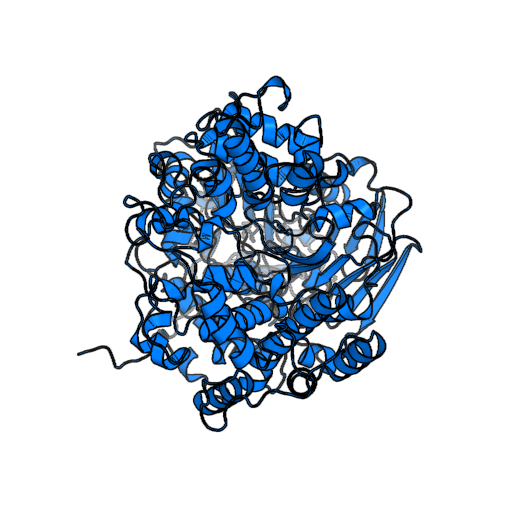.19 458 ASP A C 1
ATOM 3522 O O . ASP A 1 458 ? 13.330 1.407 1.715 1.00 93.19 458 ASP A O 1
ATOM 3526 N N . PRO A 1 459 ? 14.549 0.577 0.027 1.00 93.81 459 PRO A N 1
ATOM 3527 C CA . PRO A 1 459 ? 15.855 0.893 0.615 1.00 93.81 459 PRO A CA 1
ATOM 3528 C C . PRO A 1 459 ? 16.218 2.388 0.557 1.00 93.81 459 PRO A C 1
ATOM 3530 O O . PRO A 1 459 ? 17.269 2.776 0.045 1.00 93.81 459 PRO A O 1
ATOM 3533 N N . PHE A 1 460 ? 15.377 3.249 1.133 1.00 87.44 460 PHE A N 1
ATOM 3534 C CA . PHE A 1 460 ? 15.556 4.708 1.157 1.00 87.44 460 PHE A CA 1
ATOM 3535 C C . PHE A 1 460 ? 16.896 5.164 1.771 1.00 87.44 460 PHE A C 1
ATOM 3537 O O . PHE A 1 460 ? 17.410 6.233 1.442 1.00 87.44 460 PHE A O 1
ATOM 3544 N N . PHE A 1 461 ? 17.503 4.327 2.616 1.00 91.31 461 PHE A N 1
ATOM 3545 C CA . PHE A 1 461 ? 18.805 4.569 3.238 1.00 91.31 461 PHE A CA 1
ATOM 3546 C C . PHE A 1 461 ? 19.944 4.802 2.227 1.00 91.31 461 PHE A C 1
ATOM 3548 O O . PHE A 1 461 ? 20.915 5.483 2.566 1.00 91.31 461 PHE A O 1
ATOM 3555 N N . GLU A 1 462 ? 19.828 4.302 0.989 1.00 92.69 462 GLU A N 1
ATOM 3556 C CA . GLU A 1 462 ? 20.907 4.367 -0.007 1.00 92.69 462 GLU A CA 1
ATOM 3557 C C . GLU A 1 462 ? 21.256 5.768 -0.525 1.00 92.69 462 GLU A C 1
ATOM 3559 O O . GLU A 1 462 ? 22.267 5.930 -1.202 1.00 92.69 462 GLU A O 1
ATOM 3564 N N . MET A 1 463 ? 20.441 6.770 -0.193 1.00 87.81 463 MET A N 1
ATOM 3565 C CA . MET A 1 463 ? 20.655 8.180 -0.538 1.00 87.81 463 MET A CA 1
ATOM 3566 C C . MET A 1 463 ? 20.837 9.059 0.707 1.00 87.81 463 MET A C 1
ATOM 3568 O O . MET A 1 463 ? 20.532 10.248 0.682 1.00 87.81 463 MET A O 1
ATOM 3572 N N . SER A 1 464 ? 21.237 8.471 1.838 1.00 88.94 464 SER A N 1
ATOM 3573 C CA . SER A 1 464 ? 21.281 9.196 3.114 1.00 88.94 464 SER A CA 1
ATOM 3574 C C . SER A 1 464 ? 22.651 9.750 3.495 1.00 88.94 464 SER A C 1
ATOM 3576 O O . SER A 1 464 ? 22.727 10.492 4.469 1.00 88.94 464 SER A O 1
ATOM 3578 N N . ASP A 1 465 ? 23.720 9.351 2.798 1.00 90.00 465 ASP A N 1
ATOM 3579 C CA . ASP A 1 465 ? 25.122 9.688 3.093 1.00 90.00 465 ASP A CA 1
ATOM 3580 C C . ASP A 1 465 ? 25.605 9.300 4.510 1.00 90.00 465 ASP A C 1
ATOM 3582 O O . ASP A 1 465 ? 26.711 9.642 4.930 1.00 90.00 465 ASP A O 1
ATOM 3586 N N . ARG A 1 466 ? 24.824 8.501 5.253 1.00 91.88 466 ARG A N 1
ATOM 3587 C CA . ARG A 1 466 ? 25.155 8.011 6.604 1.00 91.88 466 ARG A CA 1
ATOM 3588 C C . ARG A 1 466 ? 26.095 6.806 6.565 1.00 91.88 466 ARG A C 1
ATOM 3590 O O . ARG A 1 466 ? 25.733 5.693 6.941 1.00 91.88 466 ARG A O 1
ATOM 3597 N N . THR A 1 467 ? 27.317 7.021 6.096 1.00 93.12 467 THR A N 1
ATOM 3598 C CA . THR A 1 467 ? 28.331 5.976 5.855 1.00 93.12 467 THR A CA 1
ATOM 3599 C C . THR A 1 467 ? 28.784 5.225 7.115 1.00 93.12 467 THR A C 1
ATOM 3601 O O . THR A 1 467 ? 29.020 4.016 7.054 1.00 93.12 467 THR A O 1
ATOM 3604 N N . GLU A 1 468 ? 28.867 5.896 8.267 1.00 92.88 468 GLU A N 1
ATOM 3605 C CA . GLU A 1 468 ? 29.192 5.262 9.557 1.00 92.88 468 GLU A CA 1
ATOM 3606 C C . GLU A 1 468 ? 28.084 4.291 9.985 1.00 92.88 468 GLU A C 1
ATOM 3608 O O . GLU A 1 468 ? 28.332 3.099 10.173 1.00 92.88 468 GLU A O 1
ATOM 3613 N N . GLU A 1 469 ? 26.837 4.768 10.007 1.00 91.12 469 GLU A N 1
ATOM 3614 C CA . GLU A 1 469 ? 25.665 3.944 10.314 1.00 91.12 469 GLU A CA 1
ATOM 3615 C C . GLU A 1 469 ? 25.527 2.776 9.319 1.00 91.12 469 GLU A C 1
ATOM 3617 O O . GLU A 1 469 ? 25.203 1.651 9.700 1.00 91.12 469 GLU A O 1
ATOM 3622 N N . ALA A 1 470 ? 25.842 3.011 8.041 1.00 92.06 470 ALA A N 1
ATOM 3623 C CA . ALA A 1 470 ? 25.824 2.001 6.988 1.00 92.06 470 ALA A CA 1
ATOM 3624 C C . ALA A 1 470 ? 26.800 0.849 7.276 1.00 92.06 470 ALA A C 1
ATOM 3626 O O . ALA A 1 470 ? 26.458 -0.331 7.136 1.00 92.06 470 ALA A O 1
ATOM 3627 N N . ARG A 1 471 ? 28.017 1.184 7.721 1.00 90.56 471 ARG A N 1
ATOM 3628 C CA . ARG A 1 471 ? 29.038 0.209 8.116 1.00 90.56 471 ARG A CA 1
ATOM 3629 C C . ARG A 1 471 ? 28.572 -0.618 9.310 1.00 90.56 471 ARG A C 1
ATOM 3631 O O . ARG A 1 471 ? 28.730 -1.834 9.284 1.00 90.56 471 ARG A O 1
ATOM 3638 N N . GLU A 1 472 ? 27.969 0.011 10.312 1.00 87.31 472 GLU A N 1
ATOM 3639 C CA . GLU A 1 472 ? 27.479 -0.679 11.510 1.00 87.31 472 GLU A CA 1
ATOM 3640 C C . GLU A 1 472 ? 26.260 -1.569 11.241 1.00 87.31 472 GLU A C 1
ATOM 3642 O O . GLU A 1 472 ? 26.196 -2.703 11.724 1.00 87.31 472 GLU A O 1
ATOM 3647 N N . ARG A 1 473 ? 25.282 -1.072 10.473 1.00 86.31 473 ARG A N 1
ATOM 3648 C CA . ARG A 1 473 ? 24.027 -1.787 10.192 1.00 86.31 473 ARG A CA 1
ATOM 3649 C C . ARG A 1 473 ? 24.210 -2.876 9.146 1.00 86.31 473 ARG A C 1
ATOM 3651 O O . ARG A 1 473 ? 23.691 -3.977 9.321 1.00 86.31 473 ARG A O 1
ATOM 3658 N N . PHE A 1 474 ? 24.937 -2.590 8.068 1.00 89.31 474 PHE A N 1
ATOM 3659 C CA . PHE A 1 474 ? 24.982 -3.439 6.870 1.00 89.31 474 PHE A CA 1
ATOM 3660 C C . PHE A 1 474 ? 26.365 -4.031 6.581 1.00 89.31 474 PHE A C 1
ATOM 3662 O O . PHE A 1 474 ? 26.493 -4.876 5.696 1.00 89.31 474 PHE A O 1
ATOM 3669 N N . GLY A 1 475 ? 27.402 -3.633 7.323 1.00 88.19 475 GLY A N 1
ATOM 3670 C CA . GLY A 1 475 ? 28.771 -4.116 7.121 1.00 88.19 475 GLY A CA 1
ATOM 3671 C C . GLY A 1 475 ? 29.509 -3.434 5.964 1.00 88.19 475 GLY A C 1
ATOM 3672 O O . GLY A 1 475 ? 30.588 -3.884 5.581 1.00 88.19 475 GLY A O 1
ATOM 3673 N N . SER A 1 476 ? 28.952 -2.366 5.379 1.00 92.12 476 SER A N 1
ATOM 3674 C CA . SER A 1 476 ? 29.601 -1.602 4.310 1.00 92.12 476 SER A CA 1
ATOM 3675 C C . SER A 1 476 ? 29.132 -0.149 4.279 1.00 92.12 476 SER A C 1
ATOM 3677 O O . SER A 1 476 ? 27.935 0.120 4.222 1.00 92.12 476 SER A O 1
ATOM 3679 N N . GLU A 1 477 ? 30.084 0.783 4.242 1.00 93.50 477 GLU A N 1
ATOM 3680 C CA . GLU A 1 477 ? 29.814 2.226 4.143 1.00 93.50 477 GLU A CA 1
ATOM 3681 C C . GLU A 1 477 ? 29.103 2.626 2.841 1.00 93.50 477 GLU A C 1
ATOM 3683 O O . GLU A 1 477 ? 28.295 3.551 2.824 1.00 93.50 477 GLU A O 1
ATOM 3688 N N . ASN A 1 478 ? 29.333 1.857 1.773 1.00 95.25 478 ASN A N 1
ATOM 3689 C CA . ASN A 1 478 ? 28.720 2.049 0.461 1.00 95.25 478 ASN A CA 1
ATOM 3690 C C . ASN A 1 478 ? 27.192 1.932 0.484 1.00 95.25 478 ASN A C 1
ATOM 3692 O O . ASN A 1 478 ? 26.531 2.424 -0.424 1.00 95.25 478 ASN A O 1
ATOM 3696 N N . CYS A 1 479 ? 26.620 1.281 1.502 1.00 95.06 479 CYS A N 1
ATOM 3697 C CA . CYS A 1 479 ? 25.175 1.102 1.599 1.00 95.06 479 CYS A CA 1
ATOM 3698 C C . CYS A 1 479 ? 24.424 2.430 1.767 1.00 95.06 479 CYS A C 1
ATOM 3700 O O . CYS A 1 479 ? 23.255 2.484 1.413 1.00 95.06 479 CYS A O 1
ATOM 3702 N N . GLY A 1 480 ? 25.077 3.481 2.279 1.00 92.81 480 GLY A N 1
ATOM 3703 C CA . GLY A 1 480 ? 24.488 4.819 2.410 1.00 92.81 480 GLY A CA 1
ATOM 3704 C C . GLY A 1 480 ? 24.699 5.733 1.200 1.00 92.81 480 GLY A C 1
ATOM 3705 O O . GLY A 1 480 ? 24.242 6.871 1.241 1.00 92.81 480 GLY A O 1
ATOM 3706 N N . LEU A 1 481 ? 25.407 5.261 0.166 1.00 92.94 481 LEU A N 1
ATOM 3707 C CA . LEU A 1 481 ? 25.816 6.054 -0.992 1.00 92.94 481 LEU A CA 1
ATOM 3708 C C . LEU A 1 481 ? 25.097 5.589 -2.260 1.00 92.94 481 LEU A C 1
ATOM 3710 O O . LEU A 1 481 ? 24.972 4.393 -2.520 1.00 92.94 481 LEU A O 1
ATOM 3714 N N . MET A 1 482 ? 24.725 6.536 -3.115 1.00 90.62 482 MET A N 1
ATOM 3715 C CA . MET A 1 482 ? 23.985 6.268 -4.350 1.00 90.62 482 MET A CA 1
ATOM 3716 C C . MET A 1 482 ? 24.807 5.454 -5.373 1.00 90.62 482 MET A C 1
ATOM 3718 O O . MET A 1 482 ? 24.381 4.382 -5.804 1.00 90.62 482 MET A O 1
ATOM 3722 N N . ARG A 1 483 ? 26.025 5.912 -5.704 1.00 92.50 483 ARG A N 1
ATOM 3723 C CA . ARG A 1 483 ? 26.864 5.374 -6.797 1.00 92.50 483 ARG A CA 1
ATOM 3724 C C . ARG A 1 483 ? 27.341 3.916 -6.628 1.00 92.50 483 ARG A C 1
ATOM 3726 O O . ARG A 1 483 ? 27.208 3.158 -7.586 1.00 92.50 483 ARG A O 1
ATOM 3733 N N . PRO A 1 484 ? 27.944 3.488 -5.501 1.00 95.25 484 PRO A N 1
ATOM 3734 C CA . PRO A 1 484 ? 28.527 2.148 -5.404 1.00 95.25 484 PRO A CA 1
ATOM 3735 C C . PRO A 1 484 ? 27.462 1.053 -5.227 1.00 95.25 484 PRO A C 1
ATOM 3737 O O . PRO A 1 484 ? 26.530 1.203 -4.442 1.00 95.25 484 PRO A O 1
ATOM 3740 N N . TRP A 1 485 ? 27.637 -0.092 -5.896 1.00 95.62 485 TRP A N 1
ATOM 3741 C CA . TRP A 1 485 ? 26.772 -1.273 -5.722 1.00 95.62 485 TRP A CA 1
ATOM 3742 C C . TRP A 1 485 ? 27.205 -2.178 -4.555 1.00 95.62 485 TRP A C 1
ATOM 3744 O O . TRP A 1 485 ? 26.376 -2.820 -3.912 1.00 95.62 485 TRP A O 1
ATOM 3754 N N . LYS A 1 486 ? 28.513 -2.244 -4.270 1.00 95.81 486 LYS A N 1
ATOM 3755 C CA . LYS A 1 486 ? 29.110 -3.211 -3.333 1.00 95.81 486 LYS A CA 1
ATOM 3756 C C . LYS A 1 486 ? 28.542 -3.066 -1.923 1.00 95.81 486 LYS A C 1
ATOM 3758 O O . LYS A 1 486 ? 28.571 -1.974 -1.365 1.00 95.81 486 LYS A O 1
ATOM 3763 N N . GLY A 1 487 ? 28.108 -4.172 -1.326 1.00 94.31 487 GLY A N 1
ATOM 3764 C CA . GLY A 1 487 ? 27.475 -4.234 -0.008 1.00 94.31 487 GLY A CA 1
ATOM 3765 C C . GLY A 1 487 ? 25.949 -4.149 -0.055 1.00 94.31 487 GLY A C 1
ATOM 3766 O O . GLY A 1 487 ? 25.286 -4.694 0.832 1.00 94.31 487 GLY A O 1
ATOM 3767 N N . LYS A 1 488 ? 25.365 -3.546 -1.100 1.00 96.69 488 LYS A N 1
ATOM 3768 C CA . LYS A 1 488 ? 23.910 -3.359 -1.193 1.00 96.69 488 LYS A CA 1
ATOM 3769 C C . LYS A 1 488 ? 23.163 -4.684 -1.351 1.00 96.69 488 LYS A C 1
ATOM 3771 O O . LYS A 1 488 ? 22.046 -4.797 -0.849 1.00 96.69 488 LYS A O 1
ATOM 3776 N N . GLY A 1 489 ? 23.807 -5.725 -1.892 1.00 95.75 489 GLY A N 1
ATOM 3777 C CA . GLY A 1 489 ? 23.251 -7.082 -1.915 1.00 95.75 489 GLY A CA 1
ATOM 3778 C C . GLY A 1 489 ? 22.963 -7.663 -0.527 1.00 95.75 489 GLY A C 1
ATOM 3779 O O . GLY A 1 489 ? 22.046 -8.463 -0.368 1.00 95.75 489 GLY A O 1
ATOM 3780 N N . LYS A 1 490 ? 23.689 -7.212 0.503 1.00 92.44 490 LYS A N 1
ATOM 3781 C CA . LYS A 1 490 ? 23.481 -7.604 1.911 1.00 92.44 490 LYS A CA 1
ATOM 3782 C C . LYS A 1 490 ? 22.551 -6.655 2.672 1.00 92.44 490 LYS A C 1
ATOM 3784 O O . LYS A 1 490 ? 22.036 -7.005 3.737 1.00 92.44 490 LYS A O 1
ATOM 3789 N N . MET A 1 491 ? 22.355 -5.444 2.152 1.00 95.12 491 MET A N 1
ATOM 3790 C CA . MET A 1 491 ? 21.430 -4.460 2.709 1.00 95.12 491 MET A CA 1
ATOM 3791 C C . MET A 1 491 ? 19.981 -4.793 2.351 1.00 95.12 491 MET A C 1
ATOM 3793 O O . MET A 1 491 ? 19.135 -4.787 3.240 1.00 95.12 491 MET A O 1
ATOM 3797 N N . VAL A 1 492 ? 19.700 -5.116 1.083 1.00 97.19 492 VAL A N 1
ATOM 3798 C CA . VAL A 1 492 ? 18.327 -5.327 0.584 1.00 97.19 492 VAL A CA 1
ATOM 3799 C C . VAL A 1 492 ? 17.529 -6.357 1.399 1.00 97.19 492 VAL A C 1
ATOM 3801 O O . VAL A 1 492 ? 16.392 -6.046 1.744 1.00 97.19 492 VAL A O 1
ATOM 3804 N N . PRO A 1 493 ? 18.089 -7.502 1.838 1.00 95.88 493 PRO A N 1
ATOM 3805 C CA . PRO A 1 493 ? 17.346 -8.436 2.681 1.00 95.88 493 PRO A CA 1
ATOM 3806 C C . PRO A 1 493 ? 16.859 -7.844 4.007 1.00 95.88 493 PRO A C 1
ATOM 3808 O O . PRO A 1 493 ? 15.788 -8.187 4.478 1.00 95.88 493 PRO A O 1
ATOM 3811 N N . TRP A 1 494 ? 17.588 -6.910 4.620 1.00 94.69 494 TRP A N 1
ATOM 3812 C CA . TRP A 1 494 ? 17.092 -6.245 5.833 1.00 94.69 494 TRP A CA 1
ATOM 3813 C C . TRP A 1 494 ? 15.800 -5.466 5.564 1.00 94.69 494 TRP A C 1
ATOM 3815 O O . TRP A 1 494 ? 14.832 -5.543 6.318 1.00 94.69 494 TRP A O 1
ATOM 3825 N N . PHE A 1 495 ? 15.801 -4.747 4.449 1.00 96.88 495 PHE A N 1
ATOM 3826 C CA . PHE A 1 495 ? 14.692 -3.941 3.969 1.00 96.88 495 PHE A CA 1
ATOM 3827 C C . PHE A 1 495 ? 13.491 -4.806 3.572 1.00 96.88 495 PHE A C 1
ATOM 3829 O O . PHE A 1 495 ? 12.367 -4.526 3.982 1.00 96.88 495 PHE A O 1
ATOM 3836 N N . GLU A 1 496 ? 13.728 -5.921 2.879 1.00 97.94 496 GLU A N 1
ATOM 3837 C CA . GLU A 1 496 ? 12.684 -6.900 2.560 1.00 97.94 496 GLU A CA 1
ATOM 3838 C C . GLU A 1 496 ? 12.025 -7.491 3.811 1.00 97.94 496 GLU A C 1
ATOM 3840 O O . GLU A 1 496 ? 10.808 -7.700 3.842 1.00 97.94 496 GLU A O 1
ATOM 3845 N N . GLU A 1 497 ? 12.806 -7.721 4.863 1.00 97.12 497 GLU A N 1
ATOM 3846 C CA . GLU A 1 497 ? 12.334 -8.331 6.100 1.00 97.12 497 GLU A CA 1
ATOM 3847 C C . GLU A 1 497 ? 11.482 -7.333 6.894 1.00 97.12 497 GLU A C 1
ATOM 3849 O O . GLU A 1 497 ? 10.385 -7.671 7.338 1.00 97.12 497 GLU A O 1
ATOM 3854 N N . ILE A 1 498 ? 11.921 -6.076 6.999 1.00 96.88 498 ILE A N 1
ATOM 3855 C CA . ILE A 1 498 ? 11.147 -5.008 7.644 1.00 96.88 498 ILE A CA 1
ATOM 3856 C C . ILE A 1 498 ? 9.887 -4.663 6.832 1.00 96.88 498 ILE A C 1
ATOM 3858 O O . ILE A 1 498 ? 8.825 -4.455 7.419 1.00 96.88 498 ILE A O 1
ATOM 3862 N N . CYS A 1 499 ? 9.940 -4.670 5.495 1.00 98.12 499 CYS A N 1
ATOM 3863 C CA . CYS A 1 499 ? 8.749 -4.518 4.655 1.00 98.12 499 CYS A CA 1
ATOM 3864 C C . CYS A 1 499 ? 7.759 -5.678 4.826 1.00 98.12 499 CYS A C 1
ATOM 3866 O O . CYS A 1 499 ? 6.551 -5.435 4.875 1.00 98.12 499 CYS A O 1
ATOM 3868 N N . ALA A 1 500 ? 8.237 -6.921 4.931 1.00 98.38 500 ALA A N 1
ATOM 3869 C CA . ALA A 1 500 ? 7.385 -8.071 5.221 1.00 98.38 500 ALA A CA 1
ATOM 3870 C C . ALA A 1 500 ? 6.731 -7.939 6.604 1.00 98.38 500 ALA A C 1
ATOM 3872 O O . ALA A 1 500 ? 5.526 -8.150 6.727 1.00 98.38 500 ALA A O 1
ATOM 3873 N N . LEU A 1 501 ? 7.482 -7.510 7.621 1.00 98.38 501 LEU A N 1
ATOM 3874 C CA . LEU A 1 501 ? 6.957 -7.240 8.962 1.00 98.38 501 LEU A CA 1
ATOM 3875 C C . LEU A 1 501 ? 5.934 -6.101 8.974 1.00 98.38 501 LEU A C 1
ATOM 3877 O O . LEU A 1 501 ? 4.910 -6.217 9.645 1.00 98.38 501 LEU A O 1
ATOM 3881 N N . ALA A 1 502 ? 6.160 -5.041 8.194 1.00 98.00 502 ALA A N 1
ATOM 3882 C CA . ALA A 1 502 ? 5.200 -3.958 8.012 1.00 98.00 502 ALA A CA 1
ATOM 3883 C C . ALA A 1 502 ? 3.863 -4.469 7.468 1.00 98.00 502 ALA A C 1
ATOM 3885 O O . ALA A 1 502 ? 2.809 -4.121 7.996 1.00 98.00 502 ALA A O 1
ATOM 3886 N N . ASP A 1 503 ? 3.900 -5.342 6.462 1.00 98.31 503 ASP A N 1
ATOM 3887 C CA . ASP A 1 503 ? 2.695 -5.941 5.888 1.00 98.31 503 ASP A CA 1
ATOM 3888 C C . ASP A 1 503 ? 2.028 -6.943 6.856 1.00 98.31 503 ASP A C 1
ATOM 3890 O O . ASP A 1 503 ? 0.803 -6.966 6.978 1.00 98.31 503 ASP A O 1
ATOM 3894 N N . CYS A 1 504 ? 2.810 -7.746 7.591 1.00 98.50 504 CYS A N 1
ATOM 3895 C CA . CYS A 1 504 ? 2.288 -8.727 8.554 1.00 98.50 504 CYS A CA 1
ATOM 3896 C C . CYS A 1 504 ? 1.647 -8.064 9.781 1.00 98.50 504 CYS A C 1
ATOM 3898 O O . CYS A 1 504 ? 0.565 -8.465 10.199 1.00 98.50 504 CYS A O 1
ATOM 3900 N N . MET A 1 505 ? 2.273 -7.017 10.328 1.00 97.75 505 MET A N 1
ATOM 3901 C CA . MET A 1 505 ? 1.704 -6.199 11.408 1.00 97.75 505 MET A CA 1
ATOM 3902 C C . MET A 1 505 ? 0.661 -5.192 10.918 1.00 97.75 505 MET A C 1
ATOM 3904 O O . MET A 1 505 ? -0.122 -4.691 11.726 1.00 97.75 505 MET A O 1
ATOM 3908 N N . SER A 1 506 ? 0.623 -4.942 9.605 1.00 96.19 506 SER A N 1
ATOM 3909 C CA . SER A 1 506 ? -0.266 -4.004 8.913 1.00 96.19 506 SER A CA 1
ATOM 3910 C C . SER A 1 506 ? -0.061 -2.533 9.283 1.00 96.19 506 SER A C 1
ATOM 3912 O O . SER A 1 506 ? -1.021 -1.780 9.474 1.00 96.19 506 SER A O 1
ATOM 3914 N N . PHE A 1 507 ? 1.201 -2.100 9.307 1.00 94.38 507 PHE A N 1
ATOM 3915 C CA . PHE A 1 507 ? 1.567 -0.693 9.435 1.00 94.38 507 PHE A CA 1
ATOM 3916 C C . PHE A 1 507 ? 2.091 -0.069 8.133 1.00 94.38 507 PHE A C 1
ATOM 3918 O O . PHE A 1 507 ? 2.535 -0.747 7.208 1.00 94.38 507 PHE A O 1
ATOM 3925 N N . CYS A 1 508 ? 2.034 1.262 8.042 1.00 95.69 508 CYS A N 1
ATOM 3926 C CA . CYS A 1 508 ? 2.433 1.999 6.844 1.00 95.69 508 CYS A CA 1
ATOM 3927 C C . CYS A 1 508 ? 3.957 2.020 6.625 1.00 95.69 508 CYS A C 1
ATOM 3929 O O . CYS A 1 508 ? 4.697 2.543 7.459 1.00 95.69 508 CYS A O 1
ATOM 3931 N N . LYS A 1 509 ? 4.412 1.560 5.451 1.00 95.44 509 LYS A N 1
ATOM 3932 C CA . LYS A 1 509 ? 5.832 1.573 5.060 1.00 95.44 509 LYS A CA 1
ATOM 3933 C C . LYS A 1 509 ? 6.445 2.968 4.943 1.00 95.44 509 LYS A C 1
ATOM 3935 O O . LYS A 1 509 ? 7.596 3.122 5.311 1.00 95.44 509 LYS A O 1
ATOM 3940 N N . ILE A 1 510 ? 5.675 3.995 4.570 1.00 92.06 510 ILE A N 1
ATOM 3941 C CA . ILE A 1 510 ? 6.190 5.378 4.536 1.00 92.06 510 ILE A CA 1
ATOM 3942 C C . ILE A 1 510 ? 6.683 5.812 5.921 1.00 92.06 510 ILE A C 1
ATOM 3944 O O . ILE A 1 510 ? 7.748 6.407 6.047 1.00 92.06 510 ILE A O 1
ATOM 3948 N N . ILE A 1 511 ? 5.898 5.509 6.957 1.00 91.12 511 ILE A N 1
ATOM 3949 C CA . ILE A 1 511 ? 6.211 5.868 8.341 1.00 91.12 511 ILE A CA 1
ATOM 3950 C C . ILE A 1 511 ? 7.271 4.914 8.893 1.00 91.12 511 ILE A C 1
ATOM 3952 O O . ILE A 1 511 ? 8.313 5.360 9.352 1.00 91.12 511 ILE A O 1
ATOM 3956 N N . GLY A 1 512 ? 7.031 3.605 8.825 1.00 93.06 512 GLY A N 1
ATOM 3957 C CA . GLY A 1 512 ? 7.913 2.640 9.477 1.00 93.06 512 GLY A CA 1
ATOM 3958 C C . GLY A 1 512 ? 9.246 2.418 8.764 1.00 93.06 512 GLY A C 1
ATOM 3959 O O . GLY A 1 512 ? 10.265 2.317 9.439 1.00 93.06 512 GLY A O 1
ATOM 3960 N N . VAL A 1 513 ? 9.239 2.355 7.429 1.00 93.50 513 VAL A N 1
ATOM 3961 C CA . VAL A 1 513 ? 10.385 1.936 6.603 1.00 93.50 513 VAL A CA 1
ATOM 3962 C C . VAL A 1 513 ? 11.064 3.127 5.937 1.00 93.50 513 VAL A C 1
ATOM 3964 O O . VAL A 1 513 ? 12.227 3.371 6.226 1.00 93.50 513 VAL A O 1
ATOM 3967 N N . SER A 1 514 ? 10.362 3.929 5.127 1.00 89.94 514 SER A N 1
ATOM 3968 C CA . SER A 1 514 ? 10.997 5.039 4.393 1.00 89.94 514 SER A CA 1
ATOM 3969 C C . SER A 1 514 ? 11.478 6.169 5.313 1.00 89.94 514 SER A C 1
ATOM 3971 O O . SER A 1 514 ? 12.486 6.809 5.039 1.00 89.94 514 SER A O 1
ATOM 3973 N N . MET A 1 515 ? 10.744 6.449 6.397 1.00 89.38 515 MET A N 1
ATOM 3974 C CA . MET A 1 515 ? 11.166 7.366 7.471 1.00 89.38 515 MET A CA 1
ATOM 3975 C C . MET A 1 515 ? 11.949 6.646 8.585 1.00 89.38 515 MET A C 1
ATOM 3977 O O . MET A 1 515 ? 12.302 7.269 9.582 1.00 89.38 515 MET A O 1
ATOM 3981 N N . GLU A 1 516 ? 12.189 5.338 8.431 1.00 90.62 516 GLU A N 1
ATOM 3982 C CA . GLU A 1 516 ? 12.994 4.488 9.318 1.00 90.62 516 GLU A CA 1
ATOM 3983 C C . GLU A 1 516 ? 12.633 4.586 10.810 1.00 90.62 516 GLU A C 1
ATOM 3985 O O . GLU A 1 516 ? 13.487 4.412 11.683 1.00 90.62 516 GLU A O 1
ATOM 3990 N N . THR A 1 517 ? 11.360 4.856 11.129 1.00 91.62 517 THR A N 1
ATOM 3991 C CA . THR A 1 517 ? 10.925 4.970 12.528 1.00 91.62 517 THR A CA 1
ATOM 3992 C C . THR A 1 517 ? 10.795 3.612 13.209 1.00 91.62 517 THR A C 1
ATOM 3994 O O . THR A 1 517 ? 10.750 3.554 14.435 1.00 91.62 517 THR A O 1
ATOM 3997 N N . VAL A 1 518 ? 10.676 2.526 12.439 1.00 94.00 518 VAL A N 1
ATOM 3998 C CA . VAL A 1 518 ? 10.609 1.154 12.952 1.00 94.00 518 VAL A CA 1
ATOM 3999 C C . VAL A 1 518 ? 11.887 0.421 12.562 1.00 94.00 518 VAL A C 1
ATOM 4001 O O . VAL A 1 518 ? 12.107 0.117 11.392 1.00 94.00 518 VAL A O 1
ATOM 4004 N N . GLN A 1 519 ? 12.703 0.106 13.562 1.00 92.38 519 GLN A N 1
ATOM 4005 C CA . GLN A 1 519 ? 13.841 -0.801 13.443 1.00 92.38 519 GLN A CA 1
ATOM 4006 C C . GLN A 1 519 ? 13.572 -2.062 14.279 1.00 92.38 519 GLN A C 1
ATOM 4008 O O . GLN A 1 519 ? 12.463 -2.275 14.776 1.00 92.38 519 GLN A O 1
ATOM 4013 N N . GLU A 1 520 ? 14.567 -2.927 14.429 1.00 93.88 520 GLU A N 1
ATOM 4014 C CA . GLU A 1 520 ? 14.428 -4.239 15.058 1.00 93.88 520 GLU A CA 1
ATOM 4015 C C . GLU A 1 520 ? 13.847 -4.209 16.487 1.00 93.88 520 GLU A C 1
ATOM 4017 O O . GLU A 1 520 ? 12.876 -4.934 16.731 1.00 93.88 520 GLU A O 1
ATOM 4022 N N . PRO A 1 521 ? 14.354 -3.393 17.440 1.00 95.12 521 PRO A N 1
ATOM 4023 C CA . PRO A 1 521 ? 13.788 -3.363 18.790 1.00 95.12 521 PRO A CA 1
ATOM 4024 C C . PRO A 1 521 ? 12.356 -2.809 18.807 1.00 95.12 521 PRO A C 1
ATOM 4026 O O . PRO A 1 521 ? 11.516 -3.311 19.551 1.00 95.12 521 PRO A O 1
ATOM 4029 N N . GLN A 1 522 ? 12.037 -1.840 17.941 1.00 96.69 522 GLN A N 1
ATOM 4030 C CA . GLN A 1 522 ? 10.674 -1.321 17.816 1.00 96.69 522 GLN A CA 1
ATOM 4031 C C . GLN A 1 522 ? 9.715 -2.362 17.234 1.00 96.69 522 GLN A C 1
ATOM 4033 O O . GLN A 1 522 ? 8.594 -2.488 17.720 1.00 96.69 522 GLN A O 1
ATOM 4038 N N . ALA A 1 523 ? 10.133 -3.120 16.216 1.00 97.31 523 ALA A N 1
ATOM 4039 C CA . ALA A 1 523 ? 9.325 -4.194 15.640 1.00 97.31 523 ALA A CA 1
ATOM 4040 C C . ALA A 1 523 ? 9.025 -5.288 16.678 1.00 97.31 523 ALA A C 1
ATOM 4042 O O . ALA A 1 523 ? 7.879 -5.731 16.786 1.00 97.31 523 ALA A O 1
ATOM 4043 N N . ARG A 1 524 ? 10.025 -5.663 17.492 1.00 97.31 524 ARG A N 1
ATOM 4044 C CA . ARG A 1 524 ? 9.852 -6.567 18.640 1.00 97.31 524 ARG A CA 1
ATOM 4045 C C . ARG A 1 524 ? 8.824 -6.032 19.627 1.00 97.31 524 ARG A C 1
ATOM 4047 O O . ARG A 1 524 ? 7.875 -6.740 19.953 1.00 97.31 524 ARG A O 1
ATOM 4054 N N . ASP A 1 525 ? 8.994 -4.798 20.089 1.00 97.75 525 ASP A N 1
ATOM 4055 C CA . ASP A 1 525 ? 8.146 -4.233 21.142 1.00 97.75 525 ASP A CA 1
ATOM 4056 C C . ASP A 1 525 ? 6.716 -3.972 20.665 1.00 97.75 525 ASP A C 1
ATOM 4058 O O . ASP A 1 525 ? 5.770 -4.191 21.420 1.00 97.75 525 ASP A O 1
ATOM 4062 N N . LEU A 1 526 ? 6.532 -3.588 19.397 1.00 97.56 526 LEU A N 1
ATOM 4063 C CA . LEU A 1 526 ? 5.211 -3.487 18.779 1.00 97.56 526 LEU A CA 1
ATOM 4064 C C . LEU A 1 526 ? 4.471 -4.821 18.833 1.00 97.56 526 LEU A C 1
ATOM 4066 O O . LEU A 1 526 ? 3.329 -4.865 19.292 1.00 97.56 526 LEU A O 1
ATOM 4070 N N . PHE A 1 527 ? 5.116 -5.906 18.397 1.00 97.69 527 PHE A N 1
ATOM 4071 C CA . PHE A 1 527 ? 4.489 -7.223 18.390 1.00 97.69 527 PHE A CA 1
ATOM 4072 C C . PHE A 1 527 ? 4.256 -7.738 19.814 1.00 97.69 527 PHE A C 1
ATOM 4074 O O . PHE A 1 527 ? 3.133 -8.120 20.150 1.00 97.69 527 PHE A O 1
ATOM 4081 N N . LYS A 1 528 ? 5.273 -7.657 20.679 1.00 97.31 528 LYS A N 1
ATOM 4082 C CA . LYS A 1 528 ? 5.216 -8.093 22.079 1.00 97.31 528 LYS A CA 1
ATOM 4083 C C . LYS A 1 528 ? 4.139 -7.362 22.872 1.00 97.31 528 LYS A C 1
ATOM 4085 O O . LYS A 1 528 ? 3.311 -8.003 23.508 1.00 97.31 528 LYS A O 1
ATOM 4090 N N . PHE A 1 529 ? 4.103 -6.031 22.838 1.00 97.31 529 PHE A N 1
ATOM 4091 C CA . PHE A 1 529 ? 3.148 -5.266 23.646 1.00 97.31 529 PHE A CA 1
ATOM 4092 C C . PHE A 1 529 ? 1.717 -5.338 23.121 1.00 97.31 529 PHE A C 1
ATOM 4094 O O . PHE A 1 529 ? 0.775 -5.286 23.917 1.00 97.31 529 PHE A O 1
ATOM 4101 N N . ALA A 1 530 ? 1.542 -5.491 21.805 1.00 96.94 530 ALA A N 1
ATOM 4102 C CA . ALA A 1 530 ? 0.226 -5.693 21.220 1.00 96.94 530 ALA A CA 1
ATOM 4103 C C . ALA A 1 530 ? -0.341 -7.078 21.556 1.00 96.94 530 ALA A C 1
ATOM 4105 O O . ALA A 1 530 ? -1.495 -7.157 21.965 1.00 96.94 530 ALA A O 1
ATOM 4106 N N . THR A 1 531 ? 0.456 -8.143 21.416 1.00 97.31 531 THR A N 1
ATOM 4107 C CA . THR A 1 531 ? -0.033 -9.538 21.451 1.00 97.31 531 THR A CA 1
ATOM 4108 C C . THR A 1 531 ? 0.210 -10.272 22.765 1.00 97.31 531 THR A C 1
ATOM 4110 O O . THR A 1 531 ? -0.528 -11.193 23.092 1.00 97.31 531 THR A O 1
ATOM 4113 N N . GLY A 1 532 ? 1.218 -9.867 23.537 1.00 96.31 532 GLY A N 1
ATOM 4114 C CA . GLY A 1 532 ? 1.651 -10.565 24.748 1.00 96.31 532 GLY A CA 1
ATOM 4115 C C . GLY A 1 532 ? 2.608 -11.729 24.488 1.00 96.31 532 GLY A C 1
ATOM 4116 O O . GLY A 1 532 ? 3.051 -12.360 25.446 1.00 96.31 532 GLY A O 1
ATOM 4117 N N . PHE A 1 533 ? 2.971 -12.013 23.230 1.00 96.12 533 PHE A N 1
ATOM 4118 C CA . PHE A 1 533 ? 3.972 -13.034 22.936 1.00 96.12 533 PHE A CA 1
ATOM 4119 C C . PHE A 1 533 ? 5.344 -12.627 23.467 1.00 96.12 533 PHE A C 1
ATOM 4121 O O . PHE A 1 533 ? 5.864 -11.556 23.146 1.00 96.12 533 PHE A O 1
ATOM 4128 N N . ASP A 1 534 ? 5.959 -13.513 24.250 1.00 94.06 534 ASP A N 1
ATOM 4129 C CA . ASP A 1 534 ? 7.342 -13.339 24.671 1.00 94.06 534 ASP A CA 1
ATOM 4130 C C . ASP A 1 534 ? 8.277 -13.739 23.526 1.00 94.06 534 ASP A C 1
ATOM 4132 O O . ASP A 1 534 ? 8.555 -14.921 23.301 1.00 94.06 534 ASP A O 1
ATOM 4136 N N . VAL A 1 535 ? 8.676 -12.725 22.760 1.00 95.56 535 VAL A N 1
ATOM 4137 C CA . VAL A 1 535 ? 9.534 -12.818 21.577 1.00 95.56 535 VAL A CA 1
ATOM 4138 C C . VAL A 1 535 ? 10.756 -11.920 21.734 1.00 95.56 535 VAL A C 1
ATOM 4140 O O . VAL A 1 535 ? 10.717 -10.897 22.431 1.00 95.56 535 VAL A O 1
ATOM 4143 N N . ASP A 1 536 ? 11.829 -12.270 21.033 1.00 96.69 536 ASP A N 1
ATOM 4144 C CA . ASP A 1 536 ? 13.021 -11.443 20.895 1.00 96.69 536 ASP A CA 1
ATOM 4145 C C . ASP A 1 536 ? 13.159 -10.872 19.468 1.00 96.69 536 ASP A C 1
ATOM 4147 O O . ASP A 1 536 ? 12.296 -11.051 18.604 1.00 96.69 536 ASP A O 1
ATOM 4151 N N . VAL A 1 537 ? 14.242 -10.130 19.222 1.00 96.38 537 VAL A N 1
ATOM 4152 C CA . VAL A 1 537 ? 14.527 -9.565 17.892 1.00 96.38 537 VAL A CA 1
ATOM 4153 C C . VAL A 1 537 ? 14.775 -10.663 16.854 1.00 96.38 537 VAL A C 1
ATOM 4155 O O . VAL A 1 537 ? 14.377 -10.510 15.700 1.00 96.38 537 VAL A O 1
ATOM 4158 N N . GLU A 1 538 ? 15.440 -11.757 17.233 1.00 96.12 538 GLU A N 1
ATOM 4159 C CA . GLU A 1 538 ? 15.780 -12.824 16.293 1.00 96.12 538 GLU A CA 1
ATOM 4160 C C . GLU A 1 538 ? 14.517 -13.514 15.772 1.00 96.12 538 GLU A C 1
ATOM 4162 O O . GLU A 1 538 ? 14.371 -13.689 14.561 1.00 96.12 538 GLU A O 1
ATOM 4167 N N . GLU A 1 539 ? 13.584 -13.851 16.661 1.00 96.31 539 GLU A N 1
ATOM 4168 C CA . GLU A 1 539 ? 12.307 -14.461 16.304 1.00 96.31 539 GLU A CA 1
ATOM 4169 C C . GLU A 1 539 ? 11.494 -13.556 15.371 1.00 96.31 539 GLU A C 1
ATOM 4171 O O . GLU A 1 539 ? 11.021 -14.013 14.329 1.00 96.31 539 GLU A O 1
ATOM 4176 N N . VAL A 1 540 ? 11.388 -12.262 15.689 1.00 97.88 540 VAL A N 1
ATOM 4177 C CA . VAL A 1 540 ? 10.621 -11.298 14.885 1.00 97.88 540 VAL A CA 1
ATOM 4178 C C . VAL A 1 540 ? 11.227 -11.132 13.495 1.00 97.88 540 VAL A C 1
ATOM 4180 O O . VAL A 1 540 ? 10.512 -11.247 12.502 1.00 97.88 540 VAL A O 1
ATOM 4183 N N . MET A 1 541 ? 12.544 -10.953 13.379 1.00 97.44 541 MET A N 1
ATOM 4184 C CA . MET A 1 541 ? 13.189 -10.837 12.064 1.00 97.44 541 MET A CA 1
ATOM 4185 C C . MET A 1 541 ? 13.071 -12.129 11.243 1.00 97.44 541 MET A C 1
ATOM 4187 O O . MET A 1 541 ? 12.840 -12.073 10.032 1.00 97.44 541 MET A O 1
ATOM 4191 N N . ARG A 1 542 ? 13.127 -13.300 11.892 1.00 97.56 542 ARG A N 1
ATOM 4192 C CA . ARG A 1 542 ? 12.885 -14.595 11.237 1.00 97.56 542 ARG A CA 1
ATOM 4193 C C . ARG A 1 542 ? 11.456 -14.743 10.714 1.00 97.56 542 ARG A C 1
ATOM 4195 O O . ARG A 1 542 ? 11.275 -15.454 9.731 1.00 97.56 542 ARG A O 1
ATOM 4202 N N . ILE A 1 543 ? 10.449 -14.088 11.302 1.00 98.25 543 ILE A N 1
ATOM 4203 C CA . ILE A 1 543 ? 9.084 -14.072 10.740 1.00 98.25 543 ILE A CA 1
ATOM 4204 C C . ILE A 1 543 ? 9.081 -13.379 9.372 1.00 98.25 543 ILE A C 1
ATOM 4206 O O . ILE A 1 543 ? 8.563 -13.947 8.410 1.00 98.25 543 ILE A O 1
ATOM 4210 N N . GLY A 1 544 ? 9.711 -12.205 9.253 1.00 98.06 544 GLY A N 1
ATOM 4211 C CA . GLY A 1 544 ? 9.868 -11.519 7.963 1.00 98.06 544 GLY A CA 1
ATOM 4212 C C . GLY A 1 544 ? 10.617 -12.380 6.939 1.00 98.06 544 GLY A C 1
ATOM 4213 O O . GLY A 1 544 ? 10.151 -12.568 5.814 1.00 98.06 544 GLY A O 1
ATOM 4214 N N . GLU A 1 545 ? 11.731 -12.995 7.354 1.00 98.38 545 GLU A N 1
ATOM 4215 C CA . GLU A 1 545 ? 12.538 -13.862 6.485 1.00 98.38 545 GLU A CA 1
ATOM 4216 C C . GLU A 1 545 ? 11.756 -15.112 6.042 1.00 98.38 545 GLU A C 1
ATOM 4218 O O . GLU A 1 545 ? 11.841 -15.524 4.881 1.00 98.38 545 GLU A O 1
ATOM 4223 N N . ARG A 1 546 ? 10.958 -15.703 6.940 1.00 98.69 546 ARG A N 1
ATOM 4224 C CA . ARG A 1 546 ? 10.085 -16.851 6.658 1.00 98.69 546 ARG A CA 1
ATOM 4225 C C . ARG A 1 546 ? 9.073 -16.522 5.568 1.00 98.69 546 ARG A C 1
ATOM 4227 O O . ARG A 1 546 ? 8.913 -17.325 4.652 1.00 98.69 546 ARG A O 1
ATOM 4234 N N . VAL A 1 547 ? 8.424 -15.359 5.641 1.00 98.75 547 VAL A N 1
ATOM 4235 C CA . VAL A 1 547 ? 7.461 -14.916 4.620 1.00 98.75 547 VAL A CA 1
ATOM 4236 C C . VAL A 1 547 ? 8.154 -14.743 3.270 1.00 98.75 547 VAL A C 1
ATOM 4238 O O . VAL A 1 547 ? 7.716 -15.345 2.294 1.00 98.75 547 VAL A O 1
ATOM 4241 N N . ASN A 1 548 ? 9.285 -14.035 3.209 1.00 98.62 548 ASN A N 1
ATOM 4242 C CA . ASN A 1 548 ? 10.014 -13.838 1.948 1.00 98.62 548 ASN A CA 1
ATOM 4243 C C . ASN A 1 548 ? 10.510 -15.170 1.336 1.00 98.62 548 ASN A C 1
ATOM 4245 O O . ASN A 1 548 ? 10.434 -15.366 0.122 1.00 98.62 548 ASN A O 1
ATOM 4249 N N . ASN A 1 549 ? 10.946 -16.139 2.152 1.00 98.75 549 ASN A N 1
ATOM 4250 C CA . ASN A 1 549 ? 11.333 -17.469 1.658 1.00 98.75 549 ASN A CA 1
ATOM 4251 C C . ASN A 1 549 ? 10.132 -18.324 1.220 1.00 98.75 549 ASN A C 1
ATOM 4253 O O . ASN A 1 549 ? 10.253 -19.079 0.253 1.00 98.75 549 ASN A O 1
ATOM 4257 N N . LEU A 1 550 ? 8.977 -18.206 1.886 1.00 98.88 550 LEU A N 1
ATOM 4258 C CA . LEU A 1 550 ? 7.745 -18.869 1.453 1.00 98.88 550 LEU A CA 1
ATOM 4259 C C . LEU A 1 550 ? 7.316 -18.361 0.073 1.00 98.88 550 LEU A C 1
ATOM 4261 O O . LEU A 1 550 ? 6.980 -19.152 -0.803 1.00 98.88 550 LEU A O 1
ATOM 4265 N N . GLU A 1 551 ? 7.391 -17.054 -0.149 1.00 98.75 551 GLU A N 1
ATOM 4266 C CA . GLU A 1 551 ? 7.085 -16.454 -1.443 1.00 98.75 551 GLU A CA 1
ATOM 4267 C C . GLU A 1 551 ? 8.078 -16.850 -2.531 1.00 98.75 551 GLU A C 1
ATOM 4269 O O . GLU A 1 551 ? 7.673 -17.171 -3.648 1.00 98.75 551 GLU A O 1
ATOM 4274 N N . ARG A 1 552 ? 9.377 -16.924 -2.214 1.00 98.62 552 ARG A N 1
ATOM 4275 C CA . ARG A 1 552 ? 10.355 -17.469 -3.161 1.00 98.62 552 ARG A CA 1
ATOM 4276 C C . ARG A 1 552 ? 10.022 -18.916 -3.525 1.00 98.62 552 ARG A C 1
ATOM 4278 O O . ARG A 1 552 ? 10.110 -19.274 -4.695 1.00 98.62 552 ARG A O 1
ATOM 4285 N N . ALA A 1 553 ? 9.563 -19.727 -2.571 1.00 98.69 553 ALA A N 1
ATOM 4286 C CA . ALA A 1 553 ? 9.104 -21.087 -2.846 1.00 98.69 553 ALA A CA 1
ATOM 4287 C C . ALA A 1 553 ? 7.815 -21.142 -3.690 1.00 98.69 553 ALA A C 1
ATOM 4289 O O . ALA A 1 553 ? 7.640 -22.089 -4.458 1.00 98.69 553 ALA A O 1
ATOM 4290 N N . ILE A 1 554 ? 6.933 -20.137 -3.601 1.00 98.69 554 ILE A N 1
ATOM 4291 C CA . ILE A 1 554 ? 5.813 -19.971 -4.544 1.00 98.69 554 ILE A CA 1
ATOM 4292 C C . ILE A 1 554 ? 6.362 -19.771 -5.960 1.00 98.69 554 ILE A C 1
ATOM 4294 O O . ILE A 1 554 ? 5.961 -20.486 -6.874 1.00 98.69 554 ILE A O 1
ATOM 4298 N N . LEU A 1 555 ? 7.318 -18.858 -6.143 1.00 98.44 555 LEU A N 1
ATOM 4299 C CA . LEU A 1 555 ? 7.921 -18.595 -7.454 1.00 98.44 555 LEU A CA 1
ATOM 4300 C C . LEU A 1 555 ? 8.652 -19.816 -8.031 1.00 98.44 555 LEU A C 1
ATOM 4302 O O . LEU A 1 555 ? 8.534 -20.097 -9.222 1.00 98.44 555 LEU A O 1
ATOM 4306 N N . MET A 1 556 ? 9.320 -20.607 -7.188 1.00 98.19 556 MET A N 1
ATOM 4307 C CA . MET A 1 556 ? 9.944 -21.870 -7.603 1.00 98.19 556 MET A CA 1
ATOM 4308 C C . MET A 1 556 ? 8.942 -22.857 -8.205 1.00 98.19 556 MET A C 1
ATOM 4310 O O . MET A 1 556 ? 9.272 -23.556 -9.159 1.00 98.19 556 MET A O 1
ATOM 4314 N N . ARG A 1 557 ? 7.711 -22.916 -7.681 1.00 97.81 557 ARG A N 1
ATOM 4315 C CA . ARG A 1 557 ? 6.659 -23.787 -8.231 1.00 97.81 557 ARG A CA 1
ATOM 4316 C C . ARG A 1 557 ? 6.218 -23.368 -9.631 1.00 97.81 557 ARG A C 1
ATOM 4318 O O . ARG A 1 557 ? 5.763 -24.220 -10.385 1.00 97.81 557 ARG A O 1
ATOM 4325 N N . TYR A 1 558 ? 6.383 -22.092 -9.970 1.00 97.38 558 TYR A N 1
ATOM 4326 C CA . TYR A 1 558 ? 6.184 -21.557 -11.317 1.00 97.38 558 TYR A CA 1
ATOM 4327 C C . TYR A 1 558 ? 7.434 -21.686 -12.206 1.00 97.38 558 TYR A C 1
ATOM 4329 O O . TYR A 1 558 ? 7.400 -21.299 -13.369 1.00 97.38 558 TYR A O 1
ATOM 4337 N N . GLY A 1 559 ? 8.534 -22.239 -11.683 1.00 96.88 559 GLY A N 1
ATOM 4338 C CA . GLY A 1 559 ? 9.787 -22.426 -12.414 1.00 96.88 559 GLY A CA 1
ATOM 4339 C C . GLY A 1 559 ? 10.693 -21.194 -12.457 1.00 96.88 559 GLY A C 1
ATOM 4340 O O . GLY A 1 559 ? 11.687 -21.214 -13.186 1.00 96.88 559 GLY A O 1
ATOM 4341 N N . LEU A 1 560 ? 10.386 -20.144 -11.686 1.00 97.81 560 LEU A N 1
ATOM 4342 C CA . LEU A 1 560 ? 11.198 -18.929 -11.654 1.00 97.81 560 LEU A CA 1
ATOM 4343 C C . LEU A 1 560 ? 12.492 -19.163 -10.875 1.00 97.81 560 LEU A C 1
ATOM 4345 O O . LEU A 1 560 ? 12.522 -19.845 -9.847 1.00 97.81 560 LEU A O 1
ATOM 4349 N N . SER A 1 561 ? 13.572 -18.579 -11.372 1.00 97.31 561 SER A N 1
ATOM 4350 C CA . SER A 1 561 ? 14.944 -18.768 -10.902 1.00 97.31 561 SER A CA 1
ATOM 4351 C C . SER A 1 561 ? 15.764 -17.496 -11.129 1.00 97.31 561 SER A C 1
ATOM 4353 O O . SER A 1 561 ? 15.227 -16.465 -11.521 1.00 97.31 561 SER A O 1
ATOM 4355 N N . ARG A 1 562 ? 17.084 -17.575 -10.935 1.00 97.25 562 ARG A N 1
ATOM 4356 C CA . ARG A 1 562 ? 18.027 -16.470 -11.147 1.00 97.25 562 ARG A CA 1
ATOM 4357 C C . ARG A 1 562 ? 17.836 -15.737 -12.479 1.00 97.25 562 ARG A C 1
ATOM 4359 O O . ARG A 1 562 ? 17.990 -14.523 -12.504 1.00 97.25 562 ARG A O 1
ATOM 4366 N N . LYS A 1 563 ? 17.509 -16.442 -13.568 1.00 96.69 563 LYS A N 1
ATOM 4367 C CA . LYS A 1 563 ? 17.300 -15.829 -14.896 1.00 96.69 563 LYS A CA 1
ATOM 4368 C C . LYS A 1 563 ? 16.135 -14.827 -14.921 1.00 96.69 563 LYS A C 1
ATOM 4370 O O . LYS A 1 563 ? 16.115 -13.949 -15.769 1.00 96.69 563 LYS A O 1
ATOM 4375 N N . ASP A 1 564 ? 15.188 -14.974 -13.994 1.00 97.81 564 ASP A N 1
ATOM 4376 C CA . ASP A 1 564 ? 13.983 -14.152 -13.872 1.00 97.81 564 ASP A CA 1
ATOM 4377 C C . ASP A 1 564 ? 14.179 -13.008 -12.853 1.00 97.81 564 ASP A C 1
ATOM 4379 O O . ASP A 1 564 ? 13.260 -12.233 -12.596 1.00 97.81 564 ASP A O 1
ATOM 4383 N N . ASP A 1 565 ? 15.370 -12.906 -12.249 1.00 98.00 565 ASP A N 1
ATOM 4384 C CA . ASP A 1 565 ? 15.787 -11.844 -11.324 1.00 98.00 565 ASP A CA 1
ATOM 4385 C C . ASP A 1 565 ? 16.691 -10.804 -12.027 1.00 98.00 565 ASP A C 1
ATOM 4387 O O . ASP A 1 565 ? 17.643 -10.282 -11.439 1.00 98.00 565 ASP A O 1
ATOM 4391 N N . TYR A 1 566 ? 16.412 -10.524 -13.305 1.00 96.62 566 TYR A N 1
ATOM 4392 C CA . TYR A 1 566 ? 17.099 -9.505 -14.104 1.00 96.62 566 TYR A CA 1
ATOM 4393 C C . TYR A 1 566 ? 16.171 -8.345 -14.442 1.00 96.62 566 TYR A C 1
ATOM 4395 O O . TYR A 1 566 ? 14.988 -8.544 -14.714 1.00 96.62 566 TYR A O 1
ATOM 4403 N N . LEU A 1 567 ? 16.738 -7.141 -14.444 1.00 97.44 567 LEU A N 1
ATOM 4404 C CA . LEU A 1 567 ? 16.100 -5.958 -15.009 1.00 97.44 567 LEU A CA 1
ATOM 4405 C C . LEU A 1 567 ? 16.394 -5.830 -16.518 1.00 97.44 567 LEU A C 1
ATOM 4407 O O . LEU A 1 567 ? 17.352 -6.435 -17.009 1.00 97.44 567 LEU A O 1
ATOM 4411 N N . PRO A 1 568 ? 15.591 -5.040 -17.256 1.00 97.81 568 PRO A N 1
ATOM 4412 C CA . PRO A 1 568 ? 15.770 -4.797 -18.686 1.00 97.81 568 PRO A CA 1
ATOM 4413 C C . PRO A 1 568 ? 17.170 -4.297 -19.052 1.00 97.81 568 PRO A C 1
ATOM 4415 O O . PRO A 1 568 ? 17.786 -3.529 -18.308 1.00 97.81 568 PRO A O 1
ATOM 4418 N N . LYS A 1 569 ? 17.640 -4.681 -20.247 1.00 97.50 569 LYS A N 1
ATOM 4419 C CA . LYS A 1 569 ? 18.997 -4.376 -20.735 1.00 97.50 569 LYS A CA 1
ATOM 4420 C C . LYS A 1 569 ? 19.319 -2.888 -20.789 1.00 97.50 569 LYS A C 1
ATOM 4422 O O . LYS A 1 569 ? 20.461 -2.531 -20.538 1.00 97.50 569 LYS A O 1
ATOM 4427 N N . ARG A 1 570 ? 18.328 -2.019 -21.021 1.00 97.62 570 ARG A N 1
ATOM 4428 C CA . ARG A 1 570 ? 18.503 -0.560 -20.922 1.00 97.62 570 ARG A CA 1
ATOM 4429 C C . ARG A 1 570 ? 19.199 -0.167 -19.621 1.00 97.62 570 ARG A C 1
ATOM 4431 O O . ARG A 1 570 ? 20.113 0.646 -19.619 1.00 97.62 570 ARG A O 1
ATOM 4438 N N . PHE A 1 571 ? 18.825 -0.787 -18.506 1.00 98.25 571 PHE A N 1
ATOM 4439 C CA . PHE A 1 571 ? 19.424 -0.447 -17.225 1.00 98.25 571 PHE A CA 1
ATOM 4440 C C . PHE A 1 571 ? 20.844 -0.995 -17.067 1.00 98.25 571 PHE A C 1
ATOM 4442 O O . PHE A 1 571 ? 21.640 -0.361 -16.386 1.00 98.25 571 PHE A O 1
ATOM 4449 N N . THR A 1 572 ? 21.192 -2.136 -17.665 1.00 97.50 572 THR A N 1
ATOM 4450 C CA . THR A 1 572 ? 22.530 -2.743 -17.526 1.00 97.50 572 THR A CA 1
ATOM 4451 C C . THR A 1 572 ? 23.535 -2.244 -18.565 1.00 97.50 572 THR A C 1
ATOM 4453 O O . THR A 1 572 ? 24.728 -2.184 -18.267 1.00 97.50 572 THR A O 1
ATOM 4456 N N . ASP A 1 573 ? 23.057 -1.867 -19.752 1.00 97.69 573 ASP A N 1
ATOM 4457 C CA . ASP A 1 573 ? 23.879 -1.662 -20.946 1.00 97.69 573 ASP A CA 1
ATOM 4458 C C . ASP A 1 573 ? 23.922 -0.187 -21.386 1.00 97.69 573 ASP A C 1
ATOM 4460 O O . ASP A 1 573 ? 24.923 0.235 -21.963 1.00 97.69 573 ASP A O 1
ATOM 4464 N N . GLU A 1 574 ? 22.881 0.610 -21.100 1.00 97.88 574 GLU A N 1
ATOM 4465 C CA . GLU A 1 574 ? 22.786 2.027 -21.488 1.00 97.88 574 GLU A CA 1
ATOM 4466 C C . GLU A 1 574 ? 23.034 2.943 -20.272 1.00 97.88 574 GLU A C 1
ATOM 4468 O O . GLU A 1 574 ? 22.156 3.088 -19.408 1.00 97.88 574 GLU A O 1
ATOM 4473 N N . PRO A 1 575 ? 24.210 3.595 -20.169 1.00 98.06 575 PRO A N 1
ATOM 4474 C CA . PRO A 1 575 ? 24.485 4.531 -19.085 1.00 98.06 575 PRO A CA 1
ATOM 4475 C C . PRO A 1 575 ? 23.515 5.712 -19.091 1.00 98.06 575 PRO A C 1
ATOM 4477 O O . PRO A 1 575 ? 23.109 6.186 -20.152 1.00 98.06 575 PRO A O 1
ATOM 4480 N N . LEU A 1 576 ? 23.190 6.228 -17.903 1.00 98.00 576 LEU A N 1
ATOM 4481 C CA . LEU A 1 576 ? 22.448 7.484 -17.799 1.00 98.00 576 LEU A CA 1
ATOM 4482 C C . LEU A 1 576 ? 23.207 8.622 -18.511 1.00 98.00 576 LEU A C 1
ATOM 4484 O O . LEU A 1 576 ? 24.425 8.730 -18.317 1.00 98.00 576 LEU A O 1
ATOM 4488 N N . PRO A 1 577 ? 22.518 9.470 -19.299 1.00 97.62 577 PRO A N 1
ATOM 4489 C CA . PRO A 1 577 ? 23.153 10.558 -20.039 1.00 97.62 577 PRO A CA 1
ATOM 4490 C C . PRO A 1 577 ? 23.928 11.548 -19.153 1.00 97.62 577 PRO A C 1
ATOM 4492 O O . PRO A 1 577 ? 23.680 11.667 -17.953 1.00 97.62 577 PRO A O 1
ATOM 4495 N N . GLU A 1 578 ? 24.855 12.296 -19.758 1.00 96.06 578 GLU A N 1
ATOM 4496 C CA . GLU A 1 578 ? 25.732 13.254 -19.057 1.00 96.06 578 GLU A CA 1
ATOM 4497 C C . GLU A 1 578 ? 24.975 14.374 -18.319 1.00 96.06 578 GLU A C 1
ATOM 4499 O O . GLU A 1 578 ? 25.483 14.937 -17.352 1.00 96.06 578 GLU A O 1
ATOM 4504 N N . ASP A 1 579 ? 23.748 14.690 -18.736 1.00 92.00 579 ASP A N 1
ATOM 4505 C CA . ASP A 1 579 ? 22.889 15.690 -18.094 1.00 92.00 579 ASP A CA 1
ATOM 4506 C C . ASP A 1 579 ? 22.071 15.139 -16.907 1.00 92.00 579 ASP A C 1
ATOM 4508 O O . ASP A 1 579 ? 21.373 15.895 -16.232 1.00 92.00 579 ASP A O 1
ATOM 4512 N N . SER A 1 580 ? 22.201 13.848 -16.580 1.00 94.69 580 SER A N 1
ATOM 4513 C CA . SER A 1 580 ? 21.497 13.187 -15.470 1.00 94.69 580 SER A CA 1
ATOM 4514 C C . SER A 1 580 ? 22.153 13.426 -14.099 1.00 94.69 580 SER A C 1
ATOM 4516 O O . SER A 1 580 ? 22.234 12.524 -13.266 1.00 94.69 580 SER A O 1
ATOM 4518 N N . ASN A 1 581 ? 22.617 14.651 -13.835 1.00 94.19 581 ASN A N 1
ATOM 4519 C CA . ASN A 1 581 ? 23.126 15.118 -12.538 1.00 94.19 581 ASN A CA 1
ATOM 4520 C C . ASN A 1 581 ? 24.082 14.118 -11.843 1.00 94.19 581 ASN A C 1
ATOM 4522 O O . ASN A 1 581 ? 25.081 13.685 -12.417 1.00 94.19 581 ASN A O 1
ATOM 4526 N N . LEU A 1 582 ? 23.793 13.749 -10.587 1.00 92.06 582 LEU A N 1
ATOM 4527 C CA . LEU A 1 582 ? 24.620 12.837 -9.791 1.00 92.06 582 LEU A CA 1
ATOM 4528 C C . LEU A 1 582 ? 24.678 11.425 -10.385 1.00 92.06 582 LEU A C 1
ATOM 4530 O O . LEU A 1 582 ? 25.646 10.705 -10.131 1.00 92.06 582 LEU A O 1
ATOM 4534 N N . ALA A 1 583 ? 23.664 11.038 -11.160 1.00 95.44 583 ALA A N 1
ATOM 4535 C CA . ALA A 1 583 ? 23.505 9.720 -11.756 1.00 95.44 583 ALA A CA 1
ATOM 4536 C C . ALA A 1 583 ? 24.200 9.555 -13.119 1.00 95.44 583 ALA A C 1
ATOM 4538 O O . ALA A 1 583 ? 24.236 8.439 -13.639 1.00 95.44 583 ALA A O 1
ATOM 4539 N N . ALA A 1 584 ? 24.769 10.624 -13.686 1.00 97.19 584 ALA A N 1
ATOM 4540 C CA . ALA A 1 584 ? 25.425 10.597 -14.992 1.00 97.19 584 ALA A CA 1
ATOM 4541 C C . ALA A 1 584 ? 26.461 9.459 -15.110 1.00 97.19 584 ALA A C 1
ATOM 4543 O O . ALA A 1 584 ? 27.301 9.235 -14.221 1.00 97.19 584 ALA A O 1
ATOM 4544 N N . GLY A 1 585 ? 26.374 8.710 -16.212 1.00 97.44 585 GLY A N 1
ATOM 4545 C CA . GLY A 1 585 ? 27.240 7.578 -16.538 1.00 97.44 585 GLY A CA 1
ATOM 4546 C C . GLY A 1 585 ? 27.003 6.305 -15.716 1.00 97.44 585 GLY A C 1
ATOM 4547 O O . GLY A 1 585 ? 27.782 5.359 -15.833 1.00 97.44 585 GLY A O 1
ATOM 4548 N N . MET A 1 586 ? 25.978 6.247 -14.858 1.00 97.69 586 MET A N 1
ATOM 4549 C CA . MET A 1 586 ? 25.666 5.031 -14.097 1.00 97.69 586 MET A CA 1
ATOM 4550 C C . MET A 1 586 ? 24.881 4.009 -14.930 1.00 97.69 586 MET A C 1
ATOM 4552 O O . MET A 1 586 ? 24.007 4.372 -15.712 1.00 97.69 586 MET A O 1
ATOM 4556 N N . VAL A 1 587 ? 25.158 2.726 -14.680 1.00 98.06 587 VAL A N 1
ATOM 4557 C CA . VAL A 1 587 ? 24.425 1.538 -15.168 1.00 98.06 587 VAL A CA 1
ATOM 4558 C C . VAL A 1 587 ? 24.017 0.665 -13.982 1.00 98.06 587 VAL A C 1
ATOM 4560 O O . VAL A 1 587 ? 24.520 0.871 -12.891 1.00 98.06 587 VAL A O 1
ATOM 4563 N N . PHE A 1 588 ? 23.151 -0.325 -14.139 1.00 98.31 588 PHE A N 1
ATOM 4564 C CA . PHE A 1 588 ? 22.730 -1.224 -13.066 1.00 98.31 588 PHE A CA 1
ATOM 4565 C C . PHE A 1 588 ? 23.564 -2.519 -13.027 1.00 98.31 588 PHE A C 1
ATOM 4567 O O . PHE A 1 588 ? 23.545 -3.320 -13.956 1.00 98.31 588 PHE A O 1
ATOM 4574 N N . GLU A 1 589 ? 24.282 -2.766 -11.928 1.00 98.00 589 GLU A N 1
ATOM 4575 C CA . GLU A 1 589 ? 25.206 -3.903 -11.764 1.00 98.00 589 GLU A CA 1
ATOM 4576 C C . GLU A 1 589 ? 24.502 -5.194 -11.294 1.00 98.00 589 GLU A C 1
ATOM 4578 O O . GLU A 1 589 ? 24.798 -5.745 -10.227 1.00 98.00 589 GLU A O 1
ATOM 4583 N N . ASN A 1 590 ? 23.537 -5.671 -12.090 1.00 97.75 590 ASN A N 1
ATOM 4584 C CA . ASN A 1 590 ? 22.627 -6.773 -11.744 1.00 97.75 590 ASN A CA 1
ATOM 4585 C C . ASN A 1 590 ? 23.371 -8.031 -11.250 1.00 97.75 590 ASN A C 1
ATOM 4587 O O . ASN A 1 590 ? 23.055 -8.572 -10.190 1.00 97.75 590 ASN A O 1
ATOM 4591 N N . ASP A 1 591 ? 24.371 -8.506 -11.997 1.00 97.44 591 ASP A N 1
ATOM 4592 C CA . ASP A 1 591 ? 25.085 -9.751 -11.683 1.00 97.44 591 ASP A CA 1
ATOM 4593 C C . ASP A 1 591 ? 25.864 -9.685 -10.375 1.00 97.44 591 ASP A C 1
ATOM 4595 O O . ASP A 1 591 ? 25.861 -10.634 -9.581 1.00 97.44 591 ASP A O 1
ATOM 4599 N N . GLN A 1 592 ? 26.533 -8.560 -10.145 1.00 97.56 592 GLN A N 1
ATOM 4600 C CA . GLN A 1 592 ? 27.327 -8.313 -8.954 1.00 97.56 592 GLN A CA 1
ATOM 4601 C C . GLN A 1 592 ? 26.428 -8.260 -7.715 1.00 97.56 592 GLN A C 1
ATOM 4603 O O . GLN A 1 592 ? 26.723 -8.904 -6.706 1.00 97.56 592 GLN A O 1
ATOM 4608 N N . LEU A 1 593 ? 25.292 -7.568 -7.820 1.00 98.06 593 LEU A N 1
ATOM 4609 C CA . LEU A 1 593 ? 24.294 -7.461 -6.758 1.00 98.06 593 LEU A CA 1
ATOM 4610 C C . LEU A 1 593 ? 23.682 -8.826 -6.404 1.00 98.06 593 LEU A C 1
ATOM 4612 O O . LEU A 1 593 ? 23.662 -9.197 -5.228 1.00 98.06 593 LEU A O 1
ATOM 4616 N N . LEU A 1 594 ? 23.267 -9.624 -7.397 1.00 98.00 594 LEU A N 1
ATOM 4617 C CA . LEU A 1 594 ? 22.744 -10.981 -7.170 1.00 98.00 594 LEU A CA 1
ATOM 4618 C C . LEU A 1 594 ? 23.782 -11.917 -6.534 1.00 98.00 594 LEU A C 1
ATOM 4620 O O . LEU A 1 594 ? 23.446 -12.768 -5.706 1.00 98.00 594 LEU A O 1
ATOM 4624 N N . SER A 1 595 ? 25.053 -11.755 -6.905 1.00 94.62 595 SER A N 1
ATOM 4625 C CA . SER A 1 595 ? 26.158 -12.565 -6.381 1.00 94.62 595 SER A CA 1
ATOM 4626 C C . SER A 1 595 ? 26.464 -12.281 -4.908 1.00 94.62 595 SER A C 1
ATOM 4628 O O . SER A 1 595 ? 26.936 -13.175 -4.209 1.00 94.62 595 SER A O 1
ATOM 4630 N N . GLU A 1 596 ? 26.162 -11.081 -4.404 1.00 94.25 596 GLU A N 1
ATOM 4631 C CA . GLU A 1 596 ? 26.173 -10.792 -2.962 1.00 94.25 596 GLU A CA 1
ATOM 4632 C C . GLU A 1 596 ? 24.891 -11.273 -2.265 1.00 94.25 596 GLU A C 1
ATOM 4634 O O . GLU A 1 596 ? 24.947 -11.794 -1.147 1.00 94.25 596 GLU A O 1
ATOM 4639 N N . TYR A 1 597 ? 23.745 -11.111 -2.927 1.00 96.94 597 TYR A N 1
ATOM 4640 C CA . TYR A 1 597 ? 22.418 -11.327 -2.355 1.00 96.94 597 TYR A CA 1
ATOM 4641 C C . TYR A 1 597 ? 22.114 -12.798 -2.037 1.00 96.94 597 TYR A C 1
ATOM 4643 O O . TYR A 1 597 ? 21.775 -13.123 -0.894 1.00 96.94 597 TYR A O 1
ATOM 4651 N N . TYR A 1 598 ? 22.264 -13.717 -3.004 1.00 96.06 598 TYR A N 1
ATOM 4652 C CA . TYR A 1 598 ? 21.883 -15.123 -2.791 1.00 96.06 598 TYR A CA 1
ATOM 4653 C C . TYR A 1 598 ? 22.678 -15.807 -1.675 1.00 96.06 598 TYR A C 1
ATOM 4655 O O . TYR A 1 598 ? 22.052 -16.412 -0.797 1.00 96.06 598 TYR A O 1
ATOM 4663 N N . PRO A 1 599 ? 24.023 -15.695 -1.621 1.00 91.50 599 PRO A N 1
ATOM 4664 C CA . PRO A 1 599 ? 24.775 -16.284 -0.519 1.00 91.50 599 PRO A CA 1
ATOM 4665 C C . PRO A 1 599 ? 24.367 -15.709 0.839 1.00 91.50 599 PRO A C 1
ATOM 4667 O O . PRO A 1 599 ? 24.254 -16.465 1.806 1.00 91.50 599 PRO A O 1
ATOM 4670 N N . PHE A 1 600 ? 24.096 -14.399 0.912 1.00 92.00 600 PHE A N 1
ATOM 4671 C CA . PHE A 1 600 ? 23.687 -13.746 2.153 1.00 92.00 600 PHE A CA 1
ATOM 4672 C C . PHE A 1 600 ? 22.321 -14.247 2.652 1.00 92.00 600 PHE A C 1
ATOM 4674 O O . PHE A 1 600 ? 22.160 -14.488 3.850 1.00 92.00 600 PHE A O 1
ATOM 4681 N N . ARG A 1 601 ? 21.364 -14.505 1.750 1.00 93.88 601 ARG A N 1
ATOM 4682 C CA . ARG A 1 601 ? 20.080 -15.150 2.088 1.00 93.88 601 ARG A CA 1
ATOM 4683 C C . ARG A 1 601 ? 20.188 -16.648 2.407 1.00 93.88 601 ARG A C 1
ATOM 4685 O O . ARG A 1 601 ? 19.221 -17.258 2.858 1.00 93.88 601 ARG A O 1
ATOM 4692 N N . GLY A 1 602 ? 21.343 -17.276 2.182 1.00 92.38 602 GLY A N 1
ATOM 4693 C CA . GLY A 1 602 ? 21.494 -18.730 2.293 1.00 92.38 602 GLY A CA 1
ATOM 4694 C C . GLY A 1 602 ? 20.814 -19.494 1.150 1.00 92.38 602 GLY A C 1
ATOM 4695 O O . GLY A 1 602 ? 20.353 -20.628 1.341 1.00 92.38 602 GLY A O 1
ATOM 4696 N N . TRP A 1 603 ? 20.728 -18.857 -0.016 1.00 95.06 603 TRP A N 1
ATOM 4697 C CA . TRP A 1 603 ? 20.192 -19.404 -1.256 1.00 95.06 603 TRP A CA 1
ATOM 4698 C C . TRP A 1 603 ? 21.322 -19.943 -2.138 1.00 95.06 603 TRP A C 1
ATOM 4700 O O . TRP A 1 603 ? 22.502 -19.650 -1.936 1.00 95.06 603 TRP A O 1
ATOM 4710 N N . ASP A 1 604 ? 20.958 -20.772 -3.106 1.00 94.25 604 ASP A N 1
ATOM 4711 C CA . ASP A 1 604 ? 21.865 -21.288 -4.119 1.00 94.25 604 ASP A CA 1
ATOM 4712 C C . ASP A 1 604 ? 22.259 -20.176 -5.113 1.00 94.25 604 ASP A C 1
ATOM 4714 O O . ASP A 1 604 ? 21.372 -19.615 -5.755 1.00 94.25 604 ASP A O 1
ATOM 4718 N N . PRO A 1 605 ? 23.556 -19.855 -5.286 1.00 93.12 605 PRO A N 1
ATOM 4719 C CA . PRO A 1 605 ? 23.993 -18.776 -6.177 1.00 93.12 605 PRO A CA 1
ATOM 4720 C C . PRO A 1 605 ? 23.644 -18.974 -7.657 1.00 93.12 605 PRO A C 1
ATOM 4722 O O . PRO A 1 605 ? 23.528 -17.987 -8.387 1.00 93.12 605 PRO A O 1
ATOM 4725 N N . GLU A 1 606 ? 23.496 -20.225 -8.099 1.00 93.56 606 GLU A N 1
ATOM 4726 C CA . GLU A 1 606 ? 23.213 -20.566 -9.500 1.00 93.56 606 GLU A CA 1
ATOM 4727 C C . GLU A 1 606 ? 21.728 -20.404 -9.825 1.00 93.56 606 GLU A C 1
ATOM 4729 O O . GLU A 1 606 ? 21.365 -19.740 -10.791 1.00 93.56 606 GLU A O 1
ATOM 4734 N N . THR A 1 607 ? 20.861 -20.987 -8.996 1.00 95.19 607 THR A N 1
ATOM 4735 C CA . THR A 1 607 ? 19.409 -20.991 -9.228 1.00 95.19 607 THR A CA 1
ATOM 4736 C C . THR A 1 607 ? 18.687 -19.823 -8.563 1.00 95.19 607 THR A C 1
ATOM 4738 O O . THR A 1 607 ? 17.565 -19.499 -8.944 1.00 95.19 607 THR A O 1
ATOM 4741 N N . GLY A 1 608 ? 19.296 -19.186 -7.560 1.00 95.94 608 GLY A N 1
ATOM 4742 C CA . GLY A 1 608 ? 18.634 -18.213 -6.694 1.00 95.94 608 GLY A CA 1
ATOM 4743 C C . GLY A 1 608 ? 17.558 -18.842 -5.803 1.00 95.94 608 GLY A C 1
ATOM 4744 O O . GLY A 1 608 ? 16.637 -18.146 -5.381 1.00 95.94 608 GLY A O 1
ATOM 4745 N N . TRP A 1 609 ? 17.590 -20.155 -5.563 1.00 97.06 609 TRP A N 1
ATOM 4746 C CA . TRP A 1 609 ? 16.588 -20.849 -4.747 1.00 97.06 609 TRP A CA 1
ATOM 4747 C C . TRP A 1 609 ? 17.045 -21.029 -3.293 1.00 97.06 609 TRP A C 1
ATOM 4749 O O . TRP A 1 609 ? 18.221 -21.319 -3.057 1.00 97.06 609 TRP A O 1
ATOM 4759 N N . PRO A 1 610 ? 16.143 -20.923 -2.299 1.00 96.81 610 PRO A N 1
ATOM 4760 C CA . PRO A 1 610 ? 16.446 -21.282 -0.922 1.00 96.81 610 PRO A CA 1
ATOM 4761 C C . PRO A 1 610 ? 16.968 -22.715 -0.807 1.00 96.81 610 PRO A C 1
ATOM 4763 O O . PRO A 1 610 ? 16.449 -23.644 -1.425 1.00 96.81 610 PRO A O 1
ATOM 4766 N N . THR A 1 611 ? 17.994 -22.907 0.019 1.00 96.00 611 THR A N 1
ATOM 4767 C CA . THR A 1 611 ? 18.516 -24.250 0.307 1.00 96.00 611 THR A CA 1
ATOM 4768 C C . THR A 1 611 ? 17.591 -25.020 1.250 1.00 96.00 611 THR A C 1
ATOM 4770 O O . THR A 1 611 ? 16.861 -24.421 2.041 1.00 96.00 611 THR A O 1
ATOM 4773 N N . GLU A 1 612 ? 17.659 -26.356 1.237 1.00 96.69 612 GLU A N 1
ATOM 4774 C CA . GLU A 1 612 ? 16.878 -27.195 2.163 1.00 96.69 612 GLU A CA 1
ATOM 4775 C C . GLU A 1 612 ? 17.146 -26.809 3.625 1.00 96.69 612 GLU A C 1
ATOM 4777 O O . GLU A 1 612 ? 16.207 -26.619 4.395 1.00 96.69 612 GLU A O 1
ATOM 4782 N N . ARG A 1 613 ? 18.418 -26.594 3.993 1.00 95.12 613 ARG A N 1
ATOM 4783 C CA . ARG A 1 613 ? 18.797 -26.099 5.324 1.00 95.12 613 ARG A CA 1
ATOM 4784 C C . ARG A 1 613 ? 18.091 -24.789 5.682 1.00 95.12 613 ARG A C 1
ATOM 4786 O O . ARG A 1 613 ? 17.585 -24.682 6.793 1.00 95.12 613 ARG A O 1
ATOM 4793 N N . LYS A 1 614 ? 18.061 -23.811 4.768 1.00 95.31 614 LYS A N 1
ATOM 4794 C CA . LYS A 1 614 ? 17.439 -22.500 5.012 1.00 95.31 614 LYS A CA 1
ATOM 4795 C C . LYS A 1 614 ? 15.925 -22.624 5.209 1.00 95.31 614 LYS A C 1
ATOM 4797 O O . LYS A 1 614 ? 15.383 -22.022 6.126 1.00 95.31 614 LYS A O 1
ATOM 4802 N N . LEU A 1 615 ? 15.246 -23.450 4.413 1.00 97.88 615 LEU A N 1
ATOM 4803 C CA . LEU A 1 615 ? 13.812 -23.699 4.596 1.00 97.88 615 LEU A CA 1
ATOM 4804 C C . LEU A 1 615 ? 13.512 -24.372 5.946 1.00 97.88 615 LEU A C 1
ATOM 4806 O O . LEU A 1 615 ? 12.565 -23.986 6.628 1.00 97.88 615 LEU A O 1
ATOM 4810 N N . LEU A 1 616 ? 14.325 -25.344 6.367 1.00 97.06 616 LEU A N 1
ATOM 4811 C CA . LEU A 1 616 ? 14.157 -26.006 7.667 1.00 97.06 616 LEU A CA 1
ATOM 4812 C C . LEU A 1 616 ? 14.418 -25.059 8.847 1.00 97.06 616 LEU A C 1
ATOM 4814 O O . LEU A 1 616 ? 13.673 -25.093 9.819 1.00 97.06 616 LEU A O 1
ATOM 4818 N N . GLU A 1 617 ? 15.424 -24.188 8.744 1.00 94.94 617 GLU A N 1
ATOM 4819 C CA . GLU A 1 617 ? 15.743 -23.155 9.744 1.00 94.94 617 GLU A CA 1
ATOM 4820 C C . GLU A 1 617 ? 14.587 -22.169 9.994 1.00 94.94 617 GLU A C 1
ATOM 4822 O O . GLU A 1 617 ? 14.485 -21.606 11.082 1.00 94.94 617 GLU A O 1
ATOM 4827 N N . LEU A 1 618 ? 13.726 -21.969 8.992 1.00 97.38 618 LEU A N 1
ATOM 4828 C CA . LEU A 1 618 ? 12.570 -21.068 9.030 1.00 97.38 618 LEU A CA 1
ATOM 4829 C C . LEU A 1 618 ? 11.245 -21.807 9.290 1.00 97.38 618 LEU A C 1
ATOM 4831 O O . LEU A 1 618 ? 10.171 -21.256 9.049 1.00 97.38 618 LEU A O 1
ATOM 4835 N N . ASP A 1 619 ? 11.292 -23.053 9.765 1.00 97.31 619 ASP A N 1
ATOM 4836 C CA . ASP A 1 619 ? 10.115 -23.883 10.061 1.00 97.31 619 ASP A CA 1
ATOM 4837 C C . ASP A 1 619 ? 9.223 -24.159 8.834 1.00 97.31 619 ASP A C 1
ATOM 4839 O O . ASP A 1 619 ? 7.995 -24.294 8.945 1.00 97.31 619 ASP A O 1
ATOM 4843 N N . LEU A 1 620 ? 9.834 -24.251 7.648 1.00 98.44 620 LEU A N 1
ATOM 4844 C CA . LEU A 1 620 ? 9.178 -24.514 6.361 1.00 98.44 620 LEU A CA 1
ATOM 4845 C C . LEU A 1 620 ? 9.387 -25.963 5.887 1.00 98.44 620 LEU A C 1
ATOM 4847 O O . LEU A 1 620 ? 9.511 -26.234 4.695 1.00 98.44 620 LEU A O 1
ATOM 4851 N N . ALA A 1 621 ? 9.391 -26.937 6.801 1.00 98.38 621 ALA A N 1
ATOM 4852 C CA . ALA A 1 621 ? 9.549 -28.353 6.445 1.00 98.38 621 ALA A CA 1
ATOM 4853 C C . ALA A 1 621 ? 8.483 -28.852 5.446 1.00 98.38 621 ALA A C 1
ATOM 4855 O O . ALA A 1 621 ? 8.790 -29.639 4.551 1.00 98.38 621 ALA A O 1
ATOM 4856 N N . PHE A 1 622 ? 7.248 -28.350 5.544 1.00 98.25 622 PHE A N 1
ATOM 4857 C CA . PHE A 1 622 ? 6.176 -28.677 4.595 1.00 98.25 622 PHE A CA 1
ATOM 4858 C C . PHE A 1 622 ? 6.475 -28.183 3.168 1.00 98.25 622 PHE A C 1
ATOM 4860 O O . PHE A 1 622 ? 6.084 -28.835 2.204 1.00 98.25 622 PHE A O 1
ATOM 4867 N N . VAL A 1 623 ? 7.210 -27.073 3.029 1.00 98.62 623 VAL A N 1
ATOM 4868 C CA . VAL A 1 623 ? 7.663 -26.548 1.733 1.00 98.62 623 VAL A CA 1
ATOM 4869 C C . VAL A 1 623 ? 8.701 -27.486 1.128 1.00 98.62 623 VAL A C 1
ATOM 4871 O O . VAL A 1 623 ? 8.601 -27.851 -0.038 1.00 98.62 623 VAL A O 1
ATOM 4874 N N . VAL A 1 624 ? 9.668 -27.946 1.930 1.00 98.56 624 VAL A N 1
ATOM 4875 C CA . VAL A 1 624 ? 10.680 -28.923 1.492 1.00 98.56 624 VAL A CA 1
ATOM 4876 C C . VAL A 1 624 ? 10.017 -30.200 0.971 1.00 98.56 624 VAL A C 1
ATOM 4878 O O . VAL A 1 624 ? 10.393 -30.705 -0.087 1.00 98.56 624 VAL A O 1
ATOM 4881 N N . GLN A 1 625 ? 9.028 -30.719 1.701 1.00 98.19 625 GLN A N 1
ATOM 4882 C CA . GLN A 1 625 ? 8.294 -31.925 1.317 1.00 98.19 625 GLN A CA 1
ATOM 4883 C C . GLN A 1 625 ? 7.519 -31.734 0.007 1.00 98.19 625 GLN A C 1
ATOM 4885 O O . GLN A 1 625 ? 7.607 -32.586 -0.878 1.00 98.19 625 GLN A O 1
ATOM 4890 N N . ASP A 1 626 ? 6.802 -30.617 -0.144 1.00 98.19 626 ASP A N 1
ATOM 4891 C CA . ASP A 1 626 ? 6.051 -30.310 -1.365 1.00 98.19 626 ASP A CA 1
ATOM 4892 C C . ASP A 1 626 ? 6.966 -30.131 -2.585 1.00 98.19 626 ASP A C 1
ATOM 4894 O O . ASP A 1 626 ? 6.730 -30.753 -3.620 1.00 98.19 626 ASP A O 1
ATOM 4898 N N . LEU A 1 627 ? 8.047 -29.355 -2.464 1.00 98.12 627 LEU A N 1
ATOM 4899 C CA . LEU A 1 627 ? 8.990 -29.134 -3.565 1.00 98.12 627 LEU A CA 1
ATOM 4900 C C . LEU A 1 627 ? 9.638 -30.449 -4.026 1.00 98.12 627 LEU A C 1
ATOM 4902 O O . LEU A 1 627 ? 9.686 -30.720 -5.226 1.00 98.12 627 LEU A O 1
ATOM 4906 N N . LYS A 1 628 ? 10.040 -31.320 -3.086 1.00 97.19 628 LYS A N 1
ATOM 4907 C CA . LYS A 1 628 ? 10.557 -32.663 -3.404 1.00 97.19 628 LYS A CA 1
ATOM 4908 C C . LYS A 1 628 ? 9.512 -33.532 -4.102 1.00 97.19 628 LYS A C 1
ATOM 4910 O O . LYS A 1 628 ? 9.838 -34.186 -5.089 1.00 97.19 628 LYS A O 1
ATOM 4915 N N . LYS A 1 629 ? 8.257 -33.515 -3.637 1.00 97.31 629 LYS A N 1
ATOM 4916 C CA . LYS A 1 629 ? 7.147 -34.250 -4.269 1.00 97.31 629 LYS A CA 1
ATOM 4917 C C . LYS A 1 629 ? 6.897 -33.793 -5.711 1.00 97.31 629 LYS A C 1
ATOM 4919 O O . LYS A 1 629 ? 6.524 -34.607 -6.547 1.00 97.31 629 LYS A O 1
ATOM 4924 N N . ARG A 1 630 ? 7.131 -32.512 -6.005 1.00 96.25 630 ARG A N 1
ATOM 4925 C CA . ARG A 1 630 ? 7.021 -31.913 -7.347 1.00 96.25 630 ARG A CA 1
ATOM 4926 C C . ARG A 1 630 ? 8.257 -32.128 -8.226 1.00 96.25 630 ARG A C 1
ATOM 4928 O O . ARG A 1 630 ? 8.266 -31.669 -9.361 1.00 96.25 630 ARG A O 1
ATOM 4935 N N . GLY A 1 631 ? 9.300 -32.787 -7.718 1.00 96.75 631 GLY A N 1
ATOM 4936 C CA . GLY A 1 631 ? 10.551 -32.988 -8.450 1.00 96.75 631 GLY A CA 1
ATOM 4937 C C . GLY A 1 631 ? 11.416 -31.730 -8.577 1.00 96.75 631 GLY A C 1
ATOM 4938 O O . GLY A 1 631 ? 12.335 -31.719 -9.390 1.00 96.75 631 GLY A O 1
ATOM 4939 N N . ILE A 1 632 ? 11.159 -30.682 -7.784 1.00 96.56 632 ILE A N 1
ATOM 4940 C CA . ILE A 1 632 ? 11.982 -29.465 -7.758 1.00 96.56 632 ILE A CA 1
ATOM 4941 C C . ILE A 1 632 ? 13.190 -29.732 -6.843 1.00 96.56 632 ILE A C 1
ATOM 4943 O O . ILE A 1 632 ? 13.010 -29.921 -5.633 1.00 96.56 632 ILE A O 1
ATOM 4947 N N . PRO A 1 633 ? 14.424 -29.790 -7.380 1.00 93.12 633 PRO A N 1
ATOM 4948 C CA . PRO A 1 633 ? 15.590 -30.169 -6.596 1.00 93.12 633 PRO A CA 1
ATOM 4949 C C . PRO A 1 633 ? 16.000 -29.052 -5.630 1.00 93.12 633 PRO A C 1
ATOM 4951 O O . PRO A 1 633 ? 16.067 -27.881 -5.993 1.00 93.12 633 PRO A O 1
ATOM 4954 N N . LEU A 1 634 ? 16.342 -29.434 -4.398 1.00 94.19 634 LEU A N 1
ATOM 4955 C CA . LEU A 1 634 ? 16.881 -28.530 -3.384 1.00 94.19 634 LEU A CA 1
ATOM 4956 C C . LEU A 1 634 ? 18.335 -28.892 -3.087 1.00 94.19 634 LEU A C 1
ATOM 4958 O O . LEU A 1 634 ? 18.636 -30.028 -2.708 1.00 94.19 634 LEU A O 1
ATOM 4962 N N . LYS A 1 635 ? 19.247 -27.919 -3.184 1.00 93.25 635 LYS A N 1
ATOM 4963 C CA . LYS A 1 635 ? 20.595 -28.090 -2.629 1.00 93.25 635 LYS A CA 1
ATOM 4964 C C . LYS A 1 635 ? 20.485 -28.177 -1.103 1.00 93.25 635 LYS A C 1
ATOM 4966 O O . LYS A 1 635 ? 19.816 -27.354 -0.476 1.00 93.25 635 LYS A O 1
ATOM 4971 N N . LYS A 1 636 ? 21.169 -29.154 -0.491 1.00 89.38 636 LYS A N 1
ATOM 4972 C CA . LYS A 1 636 ? 21.146 -29.369 0.973 1.00 89.38 636 LYS A CA 1
ATOM 4973 C C . LYS A 1 636 ? 21.544 -28.110 1.751 1.00 89.38 636 LYS A C 1
ATOM 4975 O O . LYS A 1 636 ? 20.978 -27.800 2.792 1.00 89.38 636 LYS A O 1
ATOM 4980 N N . GLY A 1 637 ? 22.517 -27.385 1.222 1.00 81.12 637 GLY A N 1
ATOM 4981 C CA . GLY A 1 637 ? 23.070 -26.156 1.763 1.00 81.12 637 GLY A CA 1
ATOM 4982 C C . GLY A 1 637 ? 24.267 -25.743 0.919 1.00 81.12 637 GLY A C 1
ATOM 4983 O O . GLY A 1 637 ? 24.786 -26.542 0.140 1.00 81.12 637 GLY A O 1
ATOM 4984 N N . TYR A 1 638 ? 24.723 -24.512 1.097 1.00 68.56 638 TYR A N 1
ATOM 4985 C CA . TYR A 1 638 ? 26.019 -24.067 0.601 1.00 68.56 638 TYR A CA 1
ATOM 4986 C C . TYR A 1 638 ? 26.921 -23.747 1.793 1.00 68.56 638 TYR A C 1
ATOM 4988 O O . TYR A 1 638 ? 26.426 -23.425 2.882 1.00 68.56 638 TYR A O 1
ATOM 4996 N N . ALA A 1 639 ? 28.238 -23.842 1.605 1.00 57.31 639 ALA A N 1
ATOM 4997 C CA . ALA A 1 639 ? 29.231 -23.441 2.595 1.00 57.31 639 ALA A CA 1
ATOM 4998 C C . ALA A 1 639 ? 29.250 -21.906 2.735 1.00 57.31 639 ALA A C 1
ATOM 5000 O O . ALA A 1 639 ? 30.207 -21.238 2.364 1.00 57.31 639 ALA A O 1
ATOM 5001 N N . ALA A 1 640 ? 28.164 -21.331 3.251 1.00 52.53 640 ALA A N 1
ATOM 5002 C CA . ALA A 1 640 ? 28.133 -19.939 3.661 1.00 52.53 640 ALA A CA 1
ATOM 5003 C C . ALA A 1 640 ? 29.005 -19.804 4.920 1.00 52.53 640 ALA A C 1
ATOM 5005 O O . ALA A 1 640 ? 28.843 -20.533 5.901 1.00 52.53 640 ALA A O 1
ATOM 5006 N N . TYR A 1 641 ? 30.009 -18.949 4.794 1.00 48.50 641 TYR A N 1
ATOM 5007 C CA . TYR A 1 641 ? 31.279 -18.949 5.505 1.00 48.50 641 TYR A CA 1
ATOM 5008 C C . TYR A 1 641 ? 31.146 -18.897 7.039 1.00 48.50 641 TYR A C 1
ATOM 5010 O O . TYR A 1 641 ? 30.464 -18.044 7.604 1.00 48.50 641 TYR A O 1
ATOM 5018 N N . LYS A 1 642 ? 31.850 -19.804 7.729 1.00 51.47 642 LYS A N 1
ATOM 5019 C CA . LYS A 1 642 ? 32.015 -19.798 9.190 1.00 51.47 642 LYS A CA 1
ATOM 5020 C C . LYS A 1 642 ? 32.847 -18.565 9.599 1.00 51.47 642 LYS A C 1
ATOM 5022 O O . LYS A 1 642 ? 34.002 -18.490 9.192 1.00 51.47 642 LYS A O 1
ATOM 5027 N N . LYS A 1 643 ? 32.280 -17.696 10.460 1.00 53.09 643 LYS A N 1
ATOM 5028 C CA . LYS A 1 643 ? 32.892 -16.635 11.319 1.00 53.09 643 LYS A CA 1
ATOM 5029 C C . LYS A 1 643 ? 32.517 -15.155 11.063 1.00 53.09 643 LYS A C 1
ATOM 5031 O O . LYS A 1 643 ? 32.875 -14.349 11.914 1.00 53.09 643 LYS A O 1
ATOM 5036 N N . ASP A 1 644 ? 31.775 -14.782 10.013 1.00 66.56 644 ASP A N 1
ATOM 5037 C CA . ASP A 1 644 ? 31.278 -13.393 9.842 1.00 66.56 644 ASP A CA 1
ATOM 5038 C C . ASP A 1 644 ? 29.779 -13.283 10.201 1.00 66.56 644 ASP A C 1
ATOM 5040 O O . ASP A 1 644 ? 28.944 -13.846 9.483 1.00 66.56 644 ASP A O 1
ATOM 5044 N N . PRO A 1 645 ? 29.395 -12.576 11.283 1.00 63.50 645 PRO A N 1
ATOM 5045 C CA . PRO A 1 645 ? 27.990 -12.399 11.647 1.00 63.50 645 PRO A CA 1
ATOM 5046 C C . PRO A 1 645 ? 27.203 -11.501 10.669 1.00 63.50 645 PRO A C 1
ATOM 5048 O O . PRO A 1 645 ? 25.976 -11.547 10.683 1.00 63.50 645 PRO A O 1
ATOM 5051 N N . HIS A 1 646 ? 27.869 -10.759 9.774 1.00 68.06 646 HIS A N 1
ATOM 5052 C CA . HIS A 1 646 ? 27.262 -10.050 8.635 1.00 68.06 646 HIS A CA 1
ATOM 5053 C C . HIS A 1 646 ? 27.345 -10.854 7.324 1.00 68.06 646 HIS A C 1
ATOM 5055 O O . HIS A 1 646 ? 27.081 -10.330 6.239 1.00 68.06 646 HIS A O 1
ATOM 5061 N N . GLY A 1 647 ? 27.723 -12.133 7.397 1.00 70.50 647 GLY A N 1
ATOM 5062 C CA . GLY A 1 647 ? 27.867 -13.001 6.231 1.00 70.50 647 GLY A CA 1
ATOM 5063 C C . GLY A 1 647 ? 26.564 -13.657 5.771 1.00 70.50 647 GLY A C 1
ATOM 5064 O O . GLY A 1 647 ? 26.466 -14.038 4.608 1.00 70.50 647 GLY A O 1
ATOM 5065 N N . THR A 1 648 ? 25.574 -13.800 6.662 1.00 83.00 648 THR A N 1
ATOM 5066 C CA . THR A 1 648 ? 24.275 -14.435 6.371 1.00 83.00 648 THR A CA 1
ATOM 5067 C C . THR A 1 648 ? 23.154 -13.844 7.223 1.00 83.00 648 THR A C 1
ATOM 5069 O O . THR A 1 648 ? 23.414 -13.363 8.329 1.00 83.00 648 THR A O 1
ATOM 5072 N N . THR A 1 649 ? 21.905 -13.964 6.770 1.00 84.44 649 THR A N 1
ATOM 5073 C CA . THR A 1 649 ? 20.712 -13.642 7.578 1.00 84.44 649 THR A CA 1
ATOM 5074 C C . THR A 1 649 ? 20.672 -14.429 8.895 1.00 84.44 649 THR A C 1
ATOM 5076 O O . THR A 1 649 ? 20.465 -13.839 9.953 1.00 84.44 649 THR A O 1
ATOM 5079 N N . THR A 1 650 ? 21.012 -15.725 8.864 1.00 82.56 650 THR A N 1
ATOM 5080 C CA . THR A 1 650 ? 21.057 -16.619 10.041 1.00 82.56 650 THR A CA 1
ATOM 5081 C C . THR A 1 650 ? 21.936 -16.072 11.165 1.00 82.56 650 THR A C 1
ATOM 5083 O O . THR A 1 650 ? 21.537 -16.044 12.327 1.00 82.56 650 THR A O 1
ATOM 5086 N N . GLY A 1 651 ? 23.156 -15.638 10.834 1.00 83.81 651 GLY A N 1
ATOM 5087 C CA . GLY A 1 651 ? 24.079 -15.073 11.821 1.00 83.81 651 GLY A CA 1
ATOM 5088 C C . GLY A 1 651 ? 23.660 -13.680 12.292 1.00 83.81 651 GLY A C 1
ATOM 5089 O O . GLY A 1 651 ? 23.849 -13.342 13.465 1.00 83.81 651 GLY A O 1
ATOM 5090 N N . ARG A 1 652 ? 23.066 -12.890 11.390 1.00 87.06 652 ARG A N 1
ATOM 5091 C CA . ARG A 1 652 ? 22.730 -11.484 11.618 1.00 87.06 652 ARG A CA 1
ATOM 5092 C C . ARG A 1 652 ? 21.630 -11.305 12.653 1.00 87.06 652 ARG A C 1
ATOM 5094 O O . ARG A 1 652 ? 21.808 -10.514 13.575 1.00 87.06 652 ARG A O 1
ATOM 5101 N N . TRP A 1 653 ? 20.522 -12.035 12.548 1.00 90.88 653 TRP A N 1
ATOM 5102 C CA . TRP A 1 653 ? 19.394 -11.867 13.476 1.00 90.88 653 TRP A CA 1
ATOM 5103 C C . TRP A 1 653 ? 19.784 -12.207 14.911 1.00 90.88 653 TRP A C 1
ATOM 5105 O O . TRP A 1 653 ? 19.487 -11.450 15.833 1.00 90.88 653 TRP A O 1
ATOM 5115 N N . SER A 1 654 ? 20.571 -13.269 15.081 1.00 90.31 654 SER A N 1
ATOM 5116 C CA . SER A 1 654 ? 21.102 -13.658 16.385 1.00 90.31 654 SER A CA 1
ATOM 5117 C C . SER A 1 654 ? 22.091 -12.638 16.961 1.00 90.31 654 SER A C 1
ATOM 5119 O O . SER A 1 654 ? 22.110 -12.390 18.169 1.00 90.31 654 SER A O 1
ATOM 5121 N N . LEU A 1 655 ? 22.913 -12.003 16.115 1.00 89.75 655 LEU A N 1
ATOM 5122 C CA . LEU A 1 655 ? 23.771 -10.891 16.537 1.00 89.75 655 LEU A CA 1
ATOM 5123 C C . LEU A 1 655 ? 22.934 -9.711 17.045 1.00 89.75 655 LEU A C 1
ATOM 5125 O O . LEU A 1 655 ? 23.231 -9.180 18.114 1.00 89.75 655 LEU A O 1
ATOM 5129 N N . LEU A 1 656 ? 21.907 -9.309 16.295 1.00 89.50 656 LEU A N 1
ATOM 5130 C CA . LEU A 1 656 ? 21.059 -8.172 16.651 1.00 89.50 656 LEU A CA 1
ATOM 5131 C C . LEU A 1 656 ? 20.252 -8.440 17.924 1.00 89.50 656 LEU A C 1
ATOM 5133 O O . LEU A 1 656 ? 20.175 -7.557 18.774 1.00 89.50 656 LEU A O 1
ATOM 5137 N N . SER A 1 657 ? 19.748 -9.664 18.114 1.00 92.38 657 SER A N 1
ATOM 5138 C CA . SER A 1 657 ? 19.090 -10.055 19.367 1.00 92.38 657 SER A CA 1
ATOM 5139 C C . SER A 1 657 ? 20.025 -9.918 20.569 1.00 92.38 657 SER A C 1
ATOM 5141 O O . SER A 1 657 ? 19.665 -9.280 21.555 1.00 92.38 657 SER A O 1
ATOM 5143 N N . ARG A 1 658 ? 21.284 -10.370 20.466 1.00 92.75 658 ARG A N 1
ATOM 5144 C CA . ARG A 1 658 ? 22.284 -10.142 21.529 1.00 92.75 658 ARG A CA 1
ATOM 5145 C C . ARG A 1 658 ? 22.634 -8.667 21.730 1.00 92.75 658 ARG A C 1
ATOM 5147 O O . ARG A 1 658 ? 22.857 -8.263 22.865 1.00 92.75 658 ARG A O 1
ATOM 5154 N N . LYS A 1 659 ? 22.715 -7.880 20.649 1.00 90.38 659 LYS A N 1
ATOM 5155 C CA . LYS A 1 659 ? 23.047 -6.445 20.700 1.00 90.38 659 LYS A CA 1
ATOM 5156 C C . LYS A 1 659 ? 21.974 -5.647 21.440 1.00 90.38 659 LYS A C 1
ATOM 5158 O O . LYS A 1 659 ? 22.318 -4.808 22.261 1.00 90.38 659 LYS A O 1
ATOM 5163 N N . PHE A 1 660 ? 20.702 -5.887 21.125 1.00 90.19 660 PHE A N 1
ATOM 5164 C CA . PHE A 1 660 ? 19.583 -5.111 21.666 1.00 90.19 660 PHE A CA 1
ATOM 5165 C C . PHE A 1 660 ? 18.971 -5.718 22.935 1.00 90.19 660 PHE A C 1
ATOM 5167 O O . PHE A 1 660 ? 18.322 -5.005 23.697 1.00 90.19 660 PHE A O 1
ATOM 5174 N N . GLY A 1 661 ? 19.148 -7.020 23.175 1.00 91.00 661 GLY A N 1
ATOM 5175 C CA . GLY A 1 661 ? 18.594 -7.717 24.334 1.00 91.00 661 GLY A CA 1
ATOM 5176 C C . GLY A 1 661 ? 17.092 -7.465 24.498 1.00 91.00 661 GLY A C 1
ATOM 5177 O O . GLY A 1 661 ? 16.321 -7.566 23.544 1.00 91.00 661 GLY A O 1
ATOM 5178 N N . THR A 1 662 ? 16.686 -7.094 25.711 1.00 87.88 662 THR A N 1
ATOM 5179 C CA . THR A 1 662 ? 15.320 -6.659 26.054 1.00 87.88 662 THR A CA 1
ATOM 5180 C C . THR A 1 662 ? 15.240 -5.154 26.321 1.00 87.88 662 THR A C 1
ATOM 5182 O O . THR A 1 662 ? 14.313 -4.704 26.988 1.00 87.88 662 THR A O 1
ATOM 5185 N N . ASP A 1 663 ? 16.232 -4.384 25.867 1.00 84.00 663 ASP A N 1
ATOM 5186 C CA . ASP A 1 663 ? 16.337 -2.957 26.160 1.00 84.00 663 ASP A CA 1
ATOM 5187 C C . ASP A 1 663 ? 15.214 -2.156 25.474 1.00 84.00 663 ASP A C 1
ATOM 5189 O O . ASP A 1 663 ? 14.898 -2.368 24.295 1.00 84.00 663 ASP A O 1
ATOM 5193 N N . THR A 1 664 ? 14.619 -1.237 26.234 1.00 86.94 664 THR A N 1
ATOM 5194 C CA . THR A 1 664 ? 13.573 -0.295 25.816 1.00 86.94 664 THR A CA 1
ATOM 5195 C C . THR A 1 664 ? 13.955 1.162 26.109 1.00 86.94 664 THR A C 1
ATOM 5197 O O . THR A 1 664 ? 13.115 2.055 25.991 1.00 86.94 664 THR A O 1
ATOM 5200 N N . ASP A 1 665 ? 15.213 1.442 26.470 1.00 86.00 665 ASP A N 1
ATOM 5201 C CA . ASP A 1 665 ? 15.710 2.776 26.833 1.00 86.00 665 ASP A CA 1
ATOM 5202 C C . ASP A 1 665 ? 15.536 3.794 25.705 1.00 86.00 665 ASP A C 1
ATOM 5204 O O . ASP A 1 665 ? 15.343 4.989 25.959 1.00 86.00 665 ASP A O 1
ATOM 5208 N N . TYR A 1 666 ? 15.501 3.323 24.455 1.00 88.50 666 TYR A N 1
ATOM 5209 C CA . TYR A 1 666 ? 15.203 4.155 23.294 1.00 88.50 666 TYR A CA 1
ATOM 5210 C C . TYR A 1 666 ? 13.849 4.879 23.416 1.00 88.50 666 TYR A C 1
ATOM 5212 O O . TYR A 1 666 ? 13.719 5.981 22.881 1.00 88.50 666 TYR A O 1
ATOM 5220 N N . MET A 1 667 ? 12.862 4.338 24.147 1.00 88.62 667 MET A N 1
ATOM 5221 C CA . MET A 1 667 ? 11.548 4.978 24.340 1.00 88.62 667 MET A CA 1
ATOM 5222 C C . MET A 1 667 ? 11.633 6.261 25.176 1.00 88.62 667 MET A C 1
ATOM 5224 O O . MET A 1 667 ? 10.729 7.096 25.137 1.00 88.62 667 MET A O 1
ATOM 5228 N N . ASN A 1 668 ? 12.724 6.445 25.925 1.00 83.00 668 ASN A N 1
ATOM 5229 C CA . ASN A 1 668 ? 12.983 7.669 26.677 1.00 83.00 668 ASN A CA 1
ATOM 5230 C C . ASN A 1 668 ? 13.623 8.768 25.815 1.00 83.00 668 ASN A C 1
ATOM 5232 O O . ASN A 1 668 ? 13.699 9.924 26.239 1.00 83.00 668 ASN A O 1
ATOM 5236 N N . THR A 1 669 ? 14.039 8.445 24.589 1.00 76.44 669 THR A N 1
ATOM 5237 C CA . THR A 1 669 ? 14.489 9.441 23.612 1.00 76.44 669 THR A CA 1
ATOM 5238 C C . THR A 1 669 ? 13.350 10.416 23.321 1.00 76.44 669 THR A C 1
ATOM 5240 O O . THR A 1 669 ? 12.192 10.025 23.193 1.00 76.44 669 THR A O 1
ATOM 5243 N N . HIS A 1 670 ? 13.665 11.708 23.247 1.00 75.31 670 HIS A N 1
ATOM 5244 C CA . HIS A 1 670 ? 12.702 12.805 23.069 1.00 75.31 670 HIS A CA 1
ATOM 5245 C C . HIS A 1 670 ? 11.715 13.050 24.226 1.00 75.31 670 HIS A C 1
ATOM 5247 O O . HIS A 1 670 ? 10.975 14.034 24.158 1.00 75.31 670 HIS A O 1
ATOM 5253 N N . LYS A 1 671 ? 11.703 12.247 25.306 1.00 74.75 671 LYS A N 1
ATOM 5254 C CA . LYS A 1 671 ? 10.941 12.603 26.516 1.00 74.75 671 LYS A CA 1
ATOM 5255 C C . LYS A 1 671 ? 11.507 13.909 27.090 1.00 74.75 671 LYS A C 1
ATOM 5257 O O . LYS A 1 671 ? 12.697 14.007 27.390 1.00 74.75 671 LYS A O 1
ATOM 5262 N N . LYS A 1 672 ? 10.655 14.924 27.252 1.00 63.16 672 LYS A N 1
ATOM 5263 C CA . LYS A 1 672 ? 10.964 16.099 28.082 1.00 63.16 672 LYS A CA 1
ATOM 5264 C C . LYS A 1 672 ? 10.624 15.786 29.540 1.00 63.16 672 LYS A C 1
ATOM 5266 O O . LYS A 1 672 ? 9.820 14.895 29.807 1.00 63.16 672 LYS A O 1
ATOM 5271 N N . ALA A 1 673 ? 11.226 16.514 30.483 1.00 53.97 673 ALA A N 1
ATOM 5272 C CA . ALA A 1 673 ? 10.849 16.408 31.891 1.00 53.97 673 ALA A CA 1
ATOM 5273 C C . ALA A 1 673 ? 9.331 16.640 32.047 1.00 53.97 673 ALA A C 1
ATOM 5275 O O . ALA A 1 673 ? 8.797 17.538 31.386 1.00 53.97 673 ALA A O 1
ATOM 5276 N N . PRO A 1 674 ? 8.628 15.853 32.882 1.00 52.53 674 PRO A N 1
ATOM 5277 C CA . PRO A 1 674 ? 7.197 16.025 33.073 1.00 52.53 674 PRO A CA 1
ATOM 5278 C C . PRO A 1 674 ? 6.907 17.436 33.583 1.00 52.53 674 PRO A C 1
ATOM 5280 O O . PRO A 1 674 ? 7.550 17.926 34.515 1.00 52.53 674 PRO A O 1
ATOM 5283 N N . MET A 1 675 ? 5.923 18.091 32.973 1.00 41.81 675 MET A N 1
ATOM 5284 C CA . MET A 1 675 ? 5.420 19.357 33.485 1.00 41.81 675 MET A CA 1
ATOM 5285 C C . MET A 1 675 ? 4.741 19.123 34.840 1.00 41.81 675 MET A C 1
ATOM 5287 O O . MET A 1 675 ? 4.104 18.093 35.074 1.00 41.81 675 MET A O 1
ATOM 5291 N N . ARG A 1 676 ? 4.888 20.095 35.743 1.00 42.81 676 ARG A N 1
ATOM 5292 C CA . ARG A 1 676 ? 4.225 20.121 37.053 1.00 42.81 676 ARG A CA 1
ATOM 5293 C C . ARG A 1 676 ? 2.716 19.908 36.856 1.00 42.81 676 ARG A C 1
ATOM 5295 O O . ARG A 1 676 ? 2.144 20.501 35.942 1.00 42.81 676 ARG A O 1
ATOM 5302 N N . LYS A 1 677 ? 2.090 19.064 37.695 1.00 41.47 677 LYS A N 1
ATOM 5303 C CA . LYS A 1 677 ? 0.629 18.848 37.695 1.00 41.47 677 LYS A CA 1
ATOM 5304 C C . LYS A 1 677 ? -0.073 20.211 37.591 1.00 41.47 677 LYS A C 1
ATOM 5306 O O . LYS A 1 677 ? 0.310 21.099 38.352 1.00 41.47 677 LYS A O 1
ATOM 5311 N N . PRO A 1 678 ? -1.054 20.391 36.689 1.00 41.78 678 PRO A N 1
ATOM 5312 C CA . PRO A 1 678 ? -1.792 21.641 36.620 1.00 41.78 678 PRO A CA 1
ATOM 5313 C C . PRO A 1 678 ? -2.395 21.945 37.989 1.00 41.78 678 PRO A C 1
ATOM 5315 O O . PRO A 1 678 ? -3.025 21.071 38.594 1.00 41.78 678 PRO A O 1
ATOM 5318 N N . ASP A 1 679 ? -2.195 23.170 38.466 1.00 38.72 679 ASP A N 1
ATOM 5319 C CA . ASP A 1 679 ? -2.923 23.686 39.616 1.00 38.72 679 ASP A CA 1
ATOM 5320 C C . ASP A 1 679 ? -4.433 23.584 39.342 1.00 38.72 679 ASP A C 1
ATOM 5322 O O . ASP A 1 679 ? -4.881 23.771 38.210 1.00 38.72 679 ASP A O 1
ATOM 5326 N N . THR A 1 680 ? -5.181 23.216 40.386 1.00 43.19 680 THR A N 1
ATOM 5327 C CA . THR A 1 680 ? -6.650 23.215 40.543 1.00 43.19 680 THR A CA 1
ATOM 5328 C C . THR A 1 680 ? -7.499 23.430 39.280 1.00 43.19 680 THR A C 1
ATOM 5330 O O . THR A 1 680 ? -7.471 24.498 38.668 1.00 43.19 680 THR A O 1
ATOM 5333 N N . VAL A 1 681 ? -8.353 22.441 38.971 1.00 45.03 681 VAL A N 1
ATOM 5334 C CA . VAL A 1 681 ? -9.405 22.475 37.937 1.00 45.03 681 VAL A CA 1
ATOM 5335 C C . VAL A 1 681 ? -10.042 23.864 37.846 1.00 45.03 681 VAL A C 1
ATOM 5337 O O . VAL A 1 681 ? -10.771 24.293 38.737 1.00 45.03 681 VAL A O 1
ATOM 5340 N N . SER A 1 682 ? -9.762 24.574 36.753 1.00 45.69 682 SER A N 1
ATOM 5341 C CA . SER A 1 682 ? -10.376 25.873 36.511 1.00 45.69 682 SER A CA 1
ATOM 5342 C C . SER A 1 682 ? -11.888 25.694 36.287 1.00 45.69 682 SER A C 1
ATOM 5344 O O . SER A 1 682 ? -12.276 24.873 35.446 1.00 45.69 682 SER A O 1
ATOM 5346 N N . PRO A 1 683 ? -12.756 26.473 36.961 1.00 51.91 683 PRO A N 1
ATOM 5347 C CA . PRO A 1 683 ? -14.214 26.423 36.794 1.00 51.91 683 PRO A CA 1
ATOM 5348 C C . PRO A 1 683 ? -14.700 27.000 35.446 1.00 51.91 683 PRO A C 1
ATOM 5350 O O . PRO A 1 683 ? -15.897 27.198 35.235 1.00 51.91 683 PRO A O 1
ATOM 5353 N N . ILE A 1 684 ? -13.792 27.292 34.506 1.00 60.03 684 ILE A N 1
ATOM 5354 C CA . ILE A 1 684 ? -14.126 27.875 33.205 1.00 60.03 684 ILE A CA 1
ATOM 5355 C C . ILE A 1 684 ? -14.919 26.869 32.361 1.00 60.03 684 ILE A C 1
ATOM 5357 O O . ILE A 1 684 ? -14.446 25.780 32.034 1.00 60.03 684 ILE A O 1
ATOM 5361 N N . ARG A 1 685 ? -16.119 27.281 31.932 1.00 71.06 685 ARG A N 1
ATOM 5362 C CA . ARG A 1 685 ? -16.950 26.576 30.944 1.00 71.06 685 ARG A CA 1
ATOM 5363 C C . ARG A 1 685 ? -16.184 26.421 29.629 1.00 71.06 685 ARG A C 1
ATOM 5365 O O . ARG A 1 685 ? -16.153 27.359 28.832 1.00 71.06 685 ARG A O 1
ATOM 5372 N N . LYS A 1 686 ? -15.590 25.250 29.386 1.00 78.62 686 LYS A N 1
ATOM 5373 C CA . LYS A 1 686 ? -15.002 24.907 28.085 1.00 78.62 686 LYS A CA 1
ATOM 5374 C C . LYS A 1 686 ? -16.012 24.205 27.178 1.00 78.62 686 LYS A C 1
ATOM 5376 O O . LYS A 1 686 ? -16.910 23.500 27.642 1.00 78.62 686 LYS A O 1
ATOM 5381 N N . ARG A 1 687 ? -15.853 24.384 25.868 1.00 82.50 687 ARG A N 1
ATOM 5382 C CA . ARG A 1 687 ? -16.581 23.664 24.814 1.00 82.50 687 ARG A CA 1
ATOM 5383 C C . ARG A 1 687 ? -15.607 23.200 23.738 1.00 82.50 687 ARG A C 1
ATOM 5385 O O . ARG A 1 687 ? -14.571 23.831 23.535 1.00 82.50 687 ARG A O 1
ATOM 5392 N N . LEU A 1 688 ? -15.963 22.118 23.052 1.00 88.69 688 LEU A N 1
ATOM 5393 C CA . LEU A 1 688 ? -15.237 21.664 21.870 1.00 88.69 688 LEU A CA 1
ATOM 5394 C C . LEU A 1 688 ? -15.615 22.538 20.671 1.00 88.69 688 LEU A C 1
ATOM 5396 O O . LEU A 1 688 ? -16.798 22.727 20.381 1.00 88.69 688 LEU A O 1
ATOM 5400 N N . LEU A 1 689 ? -14.604 23.062 19.986 1.00 87.12 689 LEU A N 1
ATOM 5401 C CA . LEU A 1 689 ? -14.729 23.743 18.704 1.00 87.12 689 LEU A CA 1
ATOM 5402 C C . LEU A 1 689 ? -14.127 22.850 17.618 1.00 87.12 689 LEU A C 1
ATOM 5404 O O . LEU A 1 689 ? -13.044 22.292 17.800 1.00 87.12 689 LEU A O 1
ATOM 5408 N N . VAL A 1 690 ? -14.844 22.726 16.502 1.00 87.25 690 VAL A N 1
ATOM 5409 C CA . VAL A 1 690 ? -14.464 21.893 15.358 1.00 87.25 690 VAL A CA 1
ATOM 5410 C C . VAL A 1 690 ? -14.127 22.798 14.178 1.00 87.25 690 VAL A C 1
ATOM 5412 O O . VAL A 1 690 ? -14.971 23.590 13.778 1.00 87.25 690 VAL A O 1
ATOM 5415 N N . ASP A 1 691 ? -12.948 22.643 13.581 1.00 86.12 691 ASP A N 1
ATOM 5416 C CA . ASP A 1 691 ? -12.594 23.216 12.278 1.00 86.12 691 ASP A CA 1
ATOM 5417 C C . ASP A 1 691 ? -12.505 22.084 11.231 1.00 86.12 691 ASP A C 1
ATOM 5419 O O . ASP A 1 691 ? -11.473 21.410 11.126 1.00 86.12 691 ASP A O 1
ATOM 5423 N N . PRO A 1 692 ? -13.573 21.837 10.442 1.00 82.56 692 PRO A N 1
ATOM 5424 C CA . PRO A 1 692 ? -13.587 20.775 9.433 1.00 82.56 692 PRO A CA 1
ATOM 5425 C C . PRO A 1 692 ? -12.542 20.963 8.326 1.00 82.56 692 PRO A C 1
ATOM 5427 O O . PRO A 1 692 ? -12.159 19.991 7.677 1.00 82.56 692 PRO A O 1
ATOM 5430 N N . SER A 1 693 ? -12.056 22.193 8.114 1.00 79.44 693 SER A N 1
ATOM 5431 C CA . SER A 1 693 ? -11.044 22.475 7.091 1.00 79.44 693 SER A CA 1
ATOM 5432 C C . SER A 1 693 ? -9.673 21.887 7.447 1.00 79.44 693 SER A C 1
ATOM 5434 O O . SER A 1 693 ? -8.879 21.591 6.558 1.00 79.44 693 SER A O 1
ATOM 5436 N N . LEU A 1 694 ? -9.421 21.649 8.740 1.00 86.94 694 LEU A N 1
ATOM 5437 C CA . LEU A 1 694 ? -8.194 21.035 9.255 1.00 86.94 694 LEU A CA 1
ATOM 5438 C C . LEU A 1 694 ? -8.347 19.538 9.547 1.00 86.94 694 LEU A C 1
ATOM 5440 O O . LEU A 1 694 ? -7.347 18.858 9.792 1.00 86.94 694 LEU A O 1
ATOM 5444 N N . CYS A 1 695 ? -9.571 19.007 9.585 1.00 91.31 695 CYS A N 1
ATOM 5445 C CA . CYS A 1 695 ? -9.781 17.596 9.887 1.00 91.31 695 CYS A CA 1
ATOM 5446 C C . CYS A 1 695 ? -9.338 16.730 8.707 1.00 91.31 695 CYS A C 1
ATOM 5448 O O . CYS A 1 695 ? -9.801 16.914 7.588 1.00 91.31 695 CYS A O 1
ATOM 5450 N N . THR A 1 696 ? -8.474 15.753 8.966 1.00 92.94 696 THR A N 1
ATOM 5451 C CA . THR A 1 696 ? -7.944 14.831 7.948 1.00 92.94 696 THR A CA 1
ATOM 5452 C C . THR A 1 696 ? -8.708 13.515 7.854 1.00 92.94 696 THR A C 1
ATOM 5454 O O . THR A 1 696 ? -8.339 12.647 7.063 1.00 92.94 696 THR A O 1
ATOM 5457 N N . GLY A 1 697 ? -9.716 13.326 8.709 1.00 93.75 697 GLY A N 1
ATOM 5458 C CA . GLY A 1 697 ? -10.433 12.063 8.836 1.00 93.75 697 GLY A CA 1
ATOM 5459 C C . GLY A 1 697 ? -9.648 10.954 9.542 1.00 93.75 697 GLY A C 1
ATOM 5460 O O . GLY A 1 697 ? -10.081 9.815 9.478 1.00 93.75 697 GLY A O 1
ATOM 5461 N N . CYS A 1 698 ? -8.526 11.237 10.223 1.00 94.94 698 CYS A N 1
ATOM 5462 C CA . CYS A 1 698 ? -7.648 10.201 10.795 1.00 94.94 698 CYS A CA 1
ATOM 5463 C C . CYS A 1 698 ? -8.246 9.367 11.941 1.00 94.94 698 CYS A C 1
ATOM 5465 O O . CYS A 1 698 ? -7.667 8.343 12.290 1.00 94.94 698 CYS A O 1
ATOM 5467 N N . ARG A 1 699 ? -9.362 9.791 12.552 1.00 96.06 699 ARG A N 1
ATOM 5468 C CA . ARG A 1 699 ? -10.026 9.101 13.681 1.00 96.06 699 ARG A CA 1
ATOM 5469 C C . ARG A 1 699 ? -9.199 8.981 14.978 1.00 96.06 699 ARG A C 1
ATOM 5471 O O . ARG A 1 699 ? -9.632 8.358 15.942 1.00 96.06 699 ARG A O 1
ATOM 5478 N N . ALA A 1 700 ? -8.044 9.648 15.072 1.00 95.06 700 ALA A N 1
ATOM 5479 C CA . ALA A 1 700 ? -7.205 9.629 16.280 1.00 95.06 700 ALA A CA 1
ATOM 5480 C C . ALA A 1 700 ? -7.921 10.189 17.528 1.00 95.06 700 ALA A C 1
ATOM 5482 O O . ALA A 1 700 ? -7.671 9.741 18.646 1.00 95.06 700 ALA A O 1
ATOM 5483 N N . CYS A 1 701 ? -8.843 11.138 17.342 1.00 95.75 701 CYS A N 1
ATOM 5484 C CA . CYS A 1 701 ? -9.645 11.705 18.423 1.00 95.75 701 CYS A CA 1
ATOM 5485 C C . CYS A 1 701 ? -10.671 10.715 19.006 1.00 95.75 701 CYS A C 1
ATOM 5487 O O . CYS A 1 701 ? -10.920 10.763 20.210 1.00 95.75 701 CYS A O 1
ATOM 5489 N N . GLU A 1 702 ? -11.224 9.811 18.190 1.00 96.50 702 GLU A N 1
ATOM 5490 C CA . GLU A 1 702 ? -12.116 8.737 18.651 1.00 96.50 702 GLU A CA 1
ATOM 5491 C C . GLU A 1 702 ? -11.320 7.701 19.448 1.00 96.50 702 GLU A C 1
ATOM 5493 O O . GLU A 1 702 ? -11.678 7.404 20.583 1.00 96.50 702 GLU A O 1
ATOM 5498 N N . LEU A 1 703 ? -10.180 7.239 18.913 1.00 95.06 703 LEU A N 1
ATOM 5499 C CA . LEU A 1 703 ? -9.286 6.300 19.607 1.00 95.06 703 LEU A CA 1
ATOM 5500 C C . LEU A 1 703 ? -8.799 6.842 20.955 1.00 95.06 703 LEU A C 1
ATOM 5502 O O . LEU A 1 703 ? -8.746 6.112 21.941 1.00 95.06 703 LEU A O 1
ATOM 5506 N N . GLY A 1 704 ? -8.440 8.126 20.995 1.00 93.12 704 GLY A N 1
ATOM 5507 C CA . GLY A 1 704 ? -8.041 8.811 22.218 1.00 93.12 704 GLY A CA 1
ATOM 5508 C C . GLY A 1 704 ? -9.155 8.863 23.261 1.00 93.12 704 GLY A C 1
ATOM 5509 O O . GLY A 1 704 ? -8.917 8.571 24.428 1.00 93.12 704 GLY A O 1
ATOM 5510 N N . CYS A 1 705 ? -10.375 9.194 22.832 1.00 95.75 705 CYS A N 1
ATOM 5511 C CA . CYS A 1 705 ? -11.541 9.243 23.708 1.00 95.75 705 CYS A CA 1
ATOM 5512 C C . CYS A 1 705 ? -11.907 7.852 24.241 1.00 95.75 705 CYS A C 1
ATOM 5514 O O . CYS A 1 705 ? -11.995 7.676 25.452 1.00 95.75 705 CYS A O 1
ATOM 5516 N N . ALA A 1 706 ? -12.058 6.861 23.362 1.00 95.50 706 ALA A N 1
ATOM 5517 C CA . ALA A 1 706 ? -12.410 5.499 23.751 1.00 95.50 706 ALA A CA 1
ATOM 5518 C C . ALA A 1 706 ? -11.390 4.903 24.729 1.00 95.50 706 ALA A C 1
ATOM 5520 O O . ALA A 1 706 ? -11.772 4.377 25.770 1.00 95.50 706 ALA A O 1
ATOM 5521 N N . PHE A 1 707 ? -10.092 5.068 24.463 1.00 92.81 707 PHE A N 1
ATOM 5522 C CA . PHE A 1 707 ? -9.056 4.537 25.345 1.00 92.81 707 PHE A CA 1
ATOM 5523 C C . PHE A 1 707 ? -9.064 5.197 26.729 1.00 92.81 707 PHE A C 1
ATOM 5525 O O . PHE A 1 707 ? -8.921 4.508 27.734 1.00 92.81 707 PHE A O 1
ATOM 5532 N N . ALA A 1 708 ? -9.269 6.515 26.801 1.00 92.00 708 ALA A N 1
ATOM 5533 C CA . ALA A 1 708 ? -9.292 7.237 28.071 1.00 92.00 708 ALA A CA 1
ATOM 5534 C C . ALA A 1 708 ? -10.470 6.851 28.978 1.00 92.00 708 ALA A C 1
ATOM 5536 O O . ALA A 1 708 ? -10.351 6.938 30.199 1.00 92.00 708 ALA A O 1
ATOM 5537 N N . HIS A 1 709 ? -11.597 6.445 28.392 1.00 93.31 709 HIS A N 1
ATOM 5538 C CA . HIS A 1 709 ? -12.794 6.083 29.148 1.00 93.31 709 HIS A CA 1
ATOM 5539 C C . HIS A 1 709 ? -12.950 4.578 29.373 1.00 93.31 709 HIS A C 1
ATOM 5541 O O . HIS A 1 709 ? -13.409 4.183 30.438 1.00 93.31 709 HIS A O 1
ATOM 5547 N N . GLU A 1 710 ? -12.565 3.754 28.397 1.00 91.69 710 GLU A N 1
ATOM 5548 C CA . GLU A 1 710 ? -12.850 2.312 28.382 1.00 91.69 710 GLU A CA 1
ATOM 5549 C C . GLU A 1 710 ? -11.584 1.438 28.388 1.00 91.69 710 GLU A C 1
ATOM 5551 O O . GLU A 1 710 ? -11.668 0.214 28.480 1.00 91.69 710 GLU A O 1
ATOM 5556 N N . GLY A 1 711 ? -10.391 2.027 28.245 1.00 89.88 711 GLY A N 1
ATOM 5557 C CA . GLY A 1 711 ? -9.123 1.287 28.202 1.00 89.88 711 GLY A CA 1
ATOM 5558 C C . GLY A 1 711 ? -8.920 0.429 26.946 1.00 89.88 711 GLY A C 1
ATOM 5559 O O . GLY A 1 711 ? -8.030 -0.421 26.921 1.00 89.88 711 GLY A O 1
ATOM 5560 N N . VAL A 1 712 ? -9.730 0.630 25.902 1.00 91.62 712 VAL A N 1
ATOM 5561 C CA . VAL A 1 712 ? -9.689 -0.133 24.643 1.00 91.62 712 VAL A CA 1
ATOM 5562 C C . VAL A 1 712 ? -9.704 0.778 23.419 1.00 91.62 712 VAL A C 1
ATOM 5564 O O . VAL A 1 712 ? -10.073 1.950 23.498 1.00 91.62 712 VAL A O 1
ATOM 5567 N N . TYR A 1 713 ? -9.321 0.237 22.264 1.00 94.06 713 TYR A N 1
ATOM 5568 C CA . TYR A 1 713 ? -9.420 0.938 20.987 1.00 94.06 713 TYR A CA 1
ATOM 5569 C C . TYR A 1 713 ? -10.700 0.522 20.265 1.00 94.06 713 TYR A C 1
ATOM 5571 O O . TYR A 1 713 ? -10.762 -0.555 19.679 1.00 94.06 713 TYR A O 1
ATOM 5579 N N . ALA A 1 714 ? -11.724 1.371 20.332 1.00 94.31 714 ALA A N 1
ATOM 5580 C CA . ALA A 1 714 ? -13.015 1.142 19.689 1.00 94.31 714 ALA A CA 1
ATOM 5581 C C . ALA A 1 714 ? -13.678 2.488 19.371 1.00 94.31 714 ALA A C 1
ATOM 5583 O O . ALA A 1 714 ? -14.128 3.169 20.294 1.00 94.31 714 ALA A O 1
ATOM 5584 N N . PRO A 1 715 ? -13.737 2.920 18.101 1.00 94.31 715 PRO A N 1
ATOM 5585 C CA . PRO A 1 715 ? -14.401 4.174 17.764 1.00 94.31 715 PRO A CA 1
ATOM 5586 C C . PRO A 1 715 ? -15.876 4.223 18.191 1.00 94.31 715 PRO A C 1
ATOM 5588 O O . PRO A 1 715 ? -16.333 5.282 18.602 1.00 94.31 715 PRO A O 1
ATOM 5591 N N . SER A 1 716 ? -16.569 3.078 18.195 1.00 93.44 716 SER A N 1
ATOM 5592 C CA . SER A 1 716 ? -17.946 2.895 18.693 1.00 93.44 716 SER A CA 1
ATOM 5593 C C . SER A 1 716 ? -18.133 3.208 20.185 1.00 93.44 716 SER A C 1
ATOM 5595 O O . SER A 1 716 ? -19.258 3.352 20.650 1.00 93.44 716 SER A O 1
ATOM 5597 N N . LEU A 1 717 ? -17.044 3.309 20.957 1.00 95.38 717 LEU A N 1
ATOM 5598 C CA . LEU A 1 717 ? -17.065 3.656 22.383 1.00 95.38 717 LEU A CA 1
ATOM 5599 C C . LEU A 1 717 ? -16.624 5.105 22.657 1.00 95.38 717 LEU A C 1
ATOM 5601 O O . LEU A 1 717 ? -16.557 5.554 23.810 1.00 95.38 717 LEU A O 1
ATOM 5605 N N . ALA A 1 718 ? -16.304 5.866 21.610 1.00 96.38 718 ALA A N 1
ATOM 5606 C CA . ALA A 1 718 ? -15.962 7.271 21.739 1.00 96.38 718 ALA A CA 1
ATOM 5607 C C . ALA A 1 718 ? -17.215 8.122 22.000 1.00 96.38 718 ALA A C 1
ATOM 5609 O O . ALA A 1 718 ? -18.307 7.855 21.516 1.00 96.38 718 ALA A O 1
ATOM 5610 N N . ARG A 1 719 ? -17.053 9.222 22.744 1.00 96.12 719 ARG A N 1
ATOM 5611 C CA . ARG A 1 719 ? -18.127 10.211 22.993 1.00 96.12 719 ARG A CA 1
ATOM 5612 C C . ARG A 1 719 ? -18.179 11.325 21.934 1.00 96.12 719 ARG A C 1
ATOM 5614 O O . ARG A 1 719 ? -18.622 12.448 22.200 1.00 96.12 719 ARG A O 1
ATOM 5621 N N . LEU A 1 720 ? -17.636 11.019 20.760 1.00 95.38 720 LEU A N 1
ATOM 5622 C CA . LEU A 1 720 ? -17.643 11.777 19.514 1.00 95.38 720 LEU A CA 1
ATOM 5623 C C . LEU A 1 720 ? -17.454 10.780 18.366 1.00 95.38 720 LEU A C 1
ATOM 5625 O O . LEU A 1 720 ? -16.866 9.728 18.590 1.00 95.38 720 LEU A O 1
ATOM 5629 N N . HIS A 1 721 ? -17.819 11.152 17.144 1.00 93.00 721 HIS A N 1
ATOM 5630 C CA . HIS A 1 721 ? -17.471 10.365 15.960 1.00 93.00 721 HIS A CA 1
ATOM 5631 C C . HIS A 1 721 ? -17.029 11.259 14.806 1.00 93.00 721 HIS A C 1
ATOM 5633 O O . HIS A 1 721 ? -17.379 12.441 14.737 1.00 93.00 721 HIS A O 1
ATOM 5639 N N . VAL A 1 722 ? -16.227 10.719 13.894 1.00 93.19 722 VAL A N 1
ATOM 5640 C CA . VAL A 1 722 ? -15.778 11.431 12.693 1.00 93.19 722 VAL A CA 1
ATOM 5641 C C . VAL A 1 722 ? -16.583 10.958 11.492 1.00 93.19 722 VAL A C 1
ATOM 5643 O O . VAL A 1 722 ? -16.430 9.830 11.036 1.00 93.19 722 VAL A O 1
ATOM 5646 N N . VAL A 1 723 ? -17.391 11.855 10.927 1.00 88.19 723 VAL A N 1
ATOM 5647 C CA . VAL A 1 723 ? -18.099 11.601 9.668 1.00 88.19 723 VAL A CA 1
ATOM 5648 C C . VAL A 1 723 ? -17.189 11.950 8.497 1.00 88.19 723 VAL A C 1
ATOM 5650 O O . VAL A 1 723 ? -16.574 13.022 8.476 1.00 88.19 723 VAL A O 1
ATOM 5653 N N . LYS A 1 724 ? -17.126 11.052 7.511 1.00 86.50 724 LYS A N 1
ATOM 5654 C CA . LYS A 1 724 ? -16.363 11.220 6.272 1.00 86.50 724 LYS A CA 1
ATOM 5655 C C . LYS A 1 724 ? -17.305 11.261 5.071 1.00 86.50 724 LYS A C 1
ATOM 5657 O O . LYS A 1 724 ? -17.873 10.242 4.687 1.00 86.50 724 LYS A O 1
ATOM 5662 N N . LEU A 1 725 ? -17.431 12.435 4.467 1.00 79.50 725 LEU A N 1
ATOM 5663 C CA . LEU A 1 725 ? -18.164 12.660 3.223 1.00 79.50 725 LEU A CA 1
ATOM 5664 C C . LEU A 1 725 ? -17.137 12.664 2.092 1.00 79.50 725 LEU A C 1
ATOM 5666 O O . LEU A 1 725 ? -16.561 13.700 1.752 1.00 79.50 725 LEU A O 1
ATOM 5670 N N . GLU A 1 726 ? -16.814 11.468 1.606 1.00 77.38 726 GLU A N 1
ATOM 5671 C CA . GLU A 1 726 ? -15.705 11.250 0.673 1.00 77.38 726 GLU A CA 1
ATOM 5672 C C . GLU A 1 726 ? -15.969 11.908 -0.677 1.00 77.38 726 GLU A C 1
ATOM 5674 O O . GLU A 1 726 ? -15.055 12.507 -1.233 1.00 77.38 726 GLU A O 1
ATOM 5679 N N . GLU A 1 727 ? -17.223 11.899 -1.135 1.00 69.94 727 GLU A N 1
ATOM 5680 C CA . GLU A 1 727 ? -17.667 12.575 -2.356 1.00 69.94 727 GLU A CA 1
ATOM 5681 C C . GLU A 1 727 ? -17.544 14.106 -2.304 1.00 69.94 727 GLU A C 1
ATOM 5683 O O . GLU A 1 727 ? -17.543 14.748 -3.346 1.00 69.94 727 GLU A O 1
ATOM 5688 N N . LEU A 1 728 ? -17.420 14.690 -1.106 1.00 71.88 728 LEU A N 1
ATOM 5689 C CA . LEU A 1 728 ? -17.226 16.133 -0.910 1.00 71.88 728 LEU A CA 1
ATOM 5690 C C . LEU A 1 728 ? -15.805 16.483 -0.442 1.00 71.88 728 LEU A C 1
ATOM 5692 O O . LEU A 1 728 ? -15.523 17.640 -0.131 1.00 71.88 728 LEU A O 1
ATOM 5696 N N . GLY A 1 729 ? -14.930 15.491 -0.241 1.00 75.25 729 GLY A N 1
ATOM 5697 C CA . GLY A 1 729 ? -13.629 15.700 0.400 1.00 75.25 729 GLY A CA 1
ATOM 5698 C C . GLY A 1 729 ? -13.713 16.203 1.854 1.00 75.25 729 GLY A C 1
ATOM 5699 O O . GLY A 1 729 ? -12.711 16.657 2.422 1.00 75.25 729 GLY A O 1
ATOM 5700 N N . VAL A 1 730 ? -14.877 16.121 2.509 1.00 80.12 730 VAL A N 1
ATOM 5701 C CA . VAL A 1 730 ? -15.106 16.657 3.863 1.00 80.12 730 VAL A CA 1
ATOM 5702 C C . VAL A 1 730 ? -14.969 15.562 4.908 1.00 80.12 730 VAL A C 1
ATOM 5704 O O . VAL A 1 730 ? -15.522 14.478 4.785 1.00 80.12 730 VAL A O 1
ATOM 5707 N N . ASP A 1 731 ? -14.270 15.885 5.990 1.00 88.69 731 ASP A N 1
ATOM 5708 C CA . ASP A 1 731 ? -14.208 15.056 7.189 1.00 88.69 731 ASP A CA 1
ATOM 5709 C C . ASP A 1 731 ? -14.534 15.975 8.356 1.00 88.69 731 ASP A C 1
ATOM 5711 O O . ASP A 1 731 ? -14.049 17.111 8.405 1.00 88.69 731 ASP A O 1
ATOM 5715 N N . ARG A 1 732 ? -15.383 15.520 9.274 1.00 88.94 732 ARG A N 1
ATOM 5716 C CA . ARG A 1 732 ? -15.847 16.357 10.373 1.00 88.94 732 ARG A CA 1
ATOM 5717 C C . ARG A 1 732 ? -16.083 15.538 11.639 1.00 88.94 732 ARG A C 1
ATOM 5719 O O . ARG A 1 732 ? -16.924 14.644 11.635 1.00 88.94 732 ARG A O 1
ATOM 5726 N N . PRO A 1 733 ? -15.430 15.909 12.749 1.00 92.69 733 PRO A N 1
ATOM 5727 C CA . PRO A 1 733 ? -15.832 15.469 14.073 1.00 92.69 733 PRO A CA 1
ATOM 5728 C C . PRO A 1 733 ? -17.220 16.012 14.429 1.00 92.69 733 PRO A C 1
ATOM 5730 O O . PRO A 1 733 ? -17.465 17.223 14.386 1.00 92.69 733 PRO A O 1
ATOM 5733 N N . ILE A 1 734 ? -18.115 15.119 14.817 1.00 91.25 734 ILE A N 1
ATOM 5734 C CA . ILE A 1 734 ? -19.391 15.430 15.447 1.00 91.25 734 ILE A CA 1
ATOM 5735 C C . ILE A 1 734 ? -19.175 15.337 16.955 1.00 91.25 734 ILE A C 1
ATOM 5737 O O . ILE A 1 734 ? -18.685 14.333 17.462 1.00 91.25 734 ILE A O 1
ATOM 5741 N N . VAL A 1 735 ? -19.472 16.422 17.672 1.00 92.94 735 VAL A N 1
ATOM 5742 C CA . VAL A 1 735 ? -19.146 16.577 19.098 1.00 92.94 735 VAL A CA 1
ATOM 5743 C C . VAL A 1 735 ? -20.353 17.053 19.898 1.00 92.94 735 VAL A C 1
ATOM 5745 O O . VAL A 1 735 ? -21.263 17.692 19.363 1.00 92.94 735 VAL A O 1
ATOM 5748 N N . CYS A 1 736 ? -20.333 16.802 21.210 1.00 90.38 736 CYS A N 1
ATOM 5749 C CA . CYS A 1 736 ? -21.342 17.329 22.122 1.00 90.38 736 CYS A CA 1
ATOM 5750 C C . CYS A 1 736 ? -21.377 18.859 22.095 1.00 90.38 736 CYS A C 1
ATOM 5752 O O . CYS A 1 736 ? -20.403 19.563 22.357 1.00 90.38 736 CYS A O 1
ATOM 5754 N N . LEU A 1 737 ? -22.572 19.363 21.818 1.00 85.62 737 LEU A N 1
ATOM 5755 C CA . LEU A 1 737 ? -22.857 20.767 21.582 1.00 85.62 737 LEU A CA 1
ATOM 5756 C C . LEU A 1 737 ? -23.051 21.601 22.856 1.00 85.62 737 LEU A C 1
ATOM 5758 O O . LEU A 1 737 ? -23.146 22.828 22.760 1.00 85.62 737 LEU A O 1
ATOM 5762 N N . ARG A 1 738 ? -23.123 20.958 24.032 1.00 84.88 738 ARG A N 1
ATOM 5763 C CA . ARG A 1 738 ? -23.317 21.604 25.347 1.00 84.88 738 ARG A CA 1
ATOM 5764 C C . ARG A 1 738 ? -24.499 22.576 25.344 1.00 84.88 738 ARG A C 1
ATOM 5766 O O . ARG A 1 738 ? -24.367 23.755 25.683 1.00 84.88 738 ARG A O 1
ATOM 5773 N N . CYS A 1 739 ? -25.646 22.065 24.894 1.00 84.62 739 CYS A N 1
ATOM 5774 C CA . CYS A 1 739 ? -26.892 22.809 24.722 1.00 84.62 739 CYS A CA 1
ATOM 5775 C C . CYS A 1 739 ? -27.298 23.542 26.010 1.00 84.62 739 CYS A C 1
ATOM 5777 O O . CYS A 1 739 ? -27.133 23.013 27.105 1.00 84.62 739 CYS A O 1
ATOM 5779 N N . ALA A 1 740 ? -27.847 24.756 25.883 1.00 83.00 740 ALA A N 1
ATOM 5780 C CA . ALA A 1 740 ? -28.264 25.559 27.039 1.00 83.00 740 ALA A CA 1
ATOM 5781 C C . ALA A 1 740 ? -29.362 24.872 27.869 1.00 83.00 740 ALA A C 1
ATOM 5783 O O . ALA A 1 740 ? -29.338 24.936 29.095 1.00 83.00 740 ALA A O 1
ATOM 5784 N N . LYS A 1 741 ? -30.284 24.196 27.179 1.00 86.19 741 LYS A N 1
ATOM 5785 C CA . LYS A 1 741 ? -31.198 23.193 27.724 1.00 86.19 741 LYS A CA 1
ATOM 5786 C C . LYS A 1 741 ? -30.903 21.901 26.973 1.00 86.19 741 LYS A C 1
ATOM 5788 O O . LYS A 1 741 ? -30.940 21.923 25.746 1.00 86.19 741 LYS A O 1
ATOM 5793 N N . ALA A 1 742 ? -30.525 20.837 27.672 1.00 90.44 742 ALA A N 1
ATOM 5794 C CA . ALA A 1 742 ? -30.152 19.565 27.057 1.00 90.44 742 ALA A CA 1
ATOM 5795 C C . ALA A 1 742 ? -31.405 18.756 26.662 1.00 90.44 742 ALA A C 1
ATOM 5797 O O . ALA A 1 742 ? -32.063 18.234 27.563 1.00 90.44 742 ALA A O 1
ATOM 5798 N N . PRO A 1 743 ? -31.736 18.605 25.358 1.00 93.00 743 PRO A N 1
ATOM 5799 C CA . PRO A 1 743 ? -32.899 17.814 24.938 1.00 93.00 743 PRO A CA 1
ATOM 5800 C C . PRO A 1 743 ? -32.762 16.350 25.362 1.00 93.00 743 PRO A C 1
ATOM 5802 O O . PRO A 1 743 ? -33.709 15.761 25.867 1.00 93.00 743 PRO A O 1
ATOM 5805 N N . CYS A 1 744 ? -31.538 15.815 25.295 1.00 94.50 744 CYS A N 1
ATOM 5806 C CA . CYS A 1 744 ? -31.204 14.470 25.754 1.00 94.50 744 CYS A CA 1
ATOM 5807 C C . CYS A 1 744 ? -31.518 14.222 27.240 1.00 94.50 744 CYS A C 1
ATOM 5809 O O . CYS A 1 744 ? -31.898 13.111 27.594 1.00 94.50 744 CYS A O 1
ATOM 5811 N N . ALA A 1 745 ? -31.393 15.236 28.104 1.00 95.44 745 ALA A N 1
ATOM 5812 C CA . ALA A 1 745 ? -31.793 15.132 29.508 1.00 95.44 745 ALA A CA 1
ATOM 5813 C C . ALA A 1 745 ? -33.310 15.301 29.677 1.00 95.44 745 ALA A C 1
ATOM 5815 O O . ALA A 1 745 ? -33.930 14.574 30.445 1.00 95.44 745 ALA A O 1
ATOM 5816 N N . ALA A 1 746 ? -33.908 16.240 28.937 1.00 95.31 746 ALA A N 1
ATOM 5817 C CA . ALA A 1 746 ? -35.334 16.549 29.020 1.00 95.31 746 ALA A CA 1
ATOM 5818 C C . ALA A 1 746 ? -36.235 15.392 28.558 1.00 95.31 746 ALA A C 1
ATOM 5820 O O . ALA A 1 746 ? -37.297 15.193 29.138 1.00 95.31 746 ALA A O 1
ATOM 5821 N N . VAL A 1 747 ? -35.809 14.629 27.547 1.00 97.12 747 VAL A N 1
ATOM 5822 C CA . VAL A 1 747 ? -36.565 13.481 27.021 1.00 97.12 747 VAL A CA 1
ATOM 5823 C C . VAL A 1 747 ? -36.427 12.224 27.887 1.00 97.12 747 VAL A C 1
ATOM 5825 O O . VAL A 1 747 ? -37.167 11.269 27.694 1.00 97.12 747 VAL A O 1
ATOM 5828 N N . CYS A 1 748 ? -35.480 12.179 28.832 1.00 97.19 748 CYS A N 1
ATOM 5829 C CA . CYS A 1 748 ? -35.191 10.963 29.589 1.00 97.19 748 CYS A CA 1
ATOM 5830 C C . CYS A 1 748 ? -36.336 10.629 30.570 1.00 97.19 748 CYS A C 1
ATOM 5832 O O . CYS A 1 748 ? -36.472 11.328 31.581 1.00 97.19 748 CYS A O 1
ATOM 5834 N N . PRO A 1 749 ? -37.119 9.554 30.340 1.00 95.81 749 PRO A N 1
ATOM 5835 C CA . PRO A 1 749 ? -38.287 9.244 31.172 1.00 95.81 749 PRO A CA 1
ATOM 5836 C C . PRO A 1 749 ? -37.883 8.873 32.604 1.00 95.81 749 PRO A C 1
ATOM 5838 O O . PRO A 1 749 ? -38.484 9.340 33.569 1.00 95.81 749 PRO A O 1
ATOM 5841 N N . GLU A 1 750 ? -36.775 8.143 32.741 1.00 97.00 750 GLU A N 1
ATOM 5842 C CA . GLU A 1 750 ? -36.240 7.694 34.030 1.00 97.00 750 GLU A CA 1
ATOM 5843 C C . GLU A 1 750 ? -35.465 8.777 34.782 1.00 97.00 750 GLU A C 1
ATOM 5845 O O . GLU A 1 750 ? -34.992 8.550 35.898 1.00 97.00 750 GLU A O 1
ATOM 5850 N N . LYS A 1 751 ? -35.287 9.963 34.177 1.00 96.00 751 LYS A N 1
ATOM 5851 C CA . LYS A 1 751 ? -34.408 11.036 34.675 1.00 96.00 751 LYS A CA 1
ATOM 5852 C C . LYS A 1 751 ? -32.999 10.525 35.027 1.00 96.00 751 LYS A C 1
ATOM 5854 O O . LYS A 1 751 ? -32.366 11.031 35.951 1.00 96.00 751 LYS A O 1
ATOM 5859 N N . ALA A 1 752 ? -32.524 9.522 34.288 1.00 96.81 752 ALA A N 1
ATOM 5860 C CA . ALA A 1 752 ? -31.168 8.988 34.380 1.00 96.81 752 ALA A CA 1
ATOM 5861 C C . ALA A 1 752 ? -30.130 9.988 33.852 1.00 96.81 752 ALA A C 1
ATOM 5863 O O . ALA A 1 752 ? -28.964 9.942 34.219 1.00 96.81 752 ALA A O 1
ATOM 5864 N N . ILE A 1 753 ? -30.547 10.914 32.986 1.00 96.50 753 ILE A N 1
ATOM 5865 C CA . ILE A 1 753 ? -29.671 11.921 32.400 1.00 96.50 753 ILE A CA 1
ATOM 5866 C C . ILE A 1 753 ? -29.893 13.262 33.104 1.00 96.50 753 ILE A C 1
ATOM 5868 O O . ILE A 1 753 ? -31.009 13.775 33.155 1.00 96.50 753 ILE A O 1
ATOM 5872 N N . SER A 1 754 ? -28.815 13.857 33.610 1.00 94.69 754 SER A N 1
ATOM 5873 C CA . SER A 1 754 ? -28.820 15.162 34.278 1.00 94.69 754 SER A CA 1
ATOM 5874 C C . SER A 1 754 ? -27.863 16.133 33.594 1.00 94.69 754 SER A C 1
ATOM 5876 O O . SER A 1 754 ? -26.867 15.731 32.992 1.00 94.69 754 SER A O 1
ATOM 5878 N N . GLN A 1 755 ? -28.163 17.430 33.667 1.00 92.44 755 GLN A N 1
ATOM 5879 C CA . GLN A 1 755 ? -27.273 18.479 33.182 1.00 92.44 755 GLN A CA 1
ATOM 5880 C C . GLN A 1 755 ? -26.748 19.300 34.357 1.00 92.44 755 GLN A C 1
ATOM 5882 O O . GLN A 1 755 ? -27.521 19.889 35.107 1.00 92.44 755 GLN A O 1
ATOM 5887 N N . ASP A 1 756 ? -25.428 19.387 34.461 1.00 88.38 756 ASP A N 1
ATOM 5888 C CA . ASP A 1 756 ? -24.747 20.237 35.427 1.00 88.38 756 ASP A CA 1
ATOM 5889 C C . ASP A 1 756 ? -25.065 21.724 35.140 1.00 88.38 756 ASP A C 1
ATOM 5891 O O . ASP A 1 756 ? -24.869 22.188 34.007 1.00 88.38 756 ASP A O 1
ATOM 5895 N N . PRO A 1 757 ? -25.574 22.489 36.120 1.00 82.50 757 PRO A N 1
ATOM 5896 C CA . PRO A 1 757 ? -25.994 23.875 35.912 1.00 82.50 757 PRO A CA 1
ATOM 5897 C C . PRO A 1 757 ? -24.819 24.823 35.624 1.00 82.50 757 PRO A C 1
ATOM 5899 O O . PRO A 1 757 ? -24.973 25.796 34.868 1.00 82.50 757 PRO A O 1
ATOM 5902 N N . ASP A 1 758 ? -23.640 24.514 36.164 1.00 79.62 758 ASP A N 1
ATOM 5903 C CA . ASP A 1 758 ? -22.441 25.334 36.077 1.00 79.62 758 ASP A CA 1
ATOM 5904 C C . ASP A 1 758 ? -21.637 24.976 34.851 1.00 79.62 758 ASP A C 1
ATOM 5906 O O . ASP A 1 758 ? -21.363 25.837 34.024 1.00 79.62 758 ASP A O 1
ATOM 5910 N N . THR A 1 759 ? -21.298 23.712 34.663 1.00 81.62 759 THR A N 1
ATOM 5911 C CA . THR A 1 759 ? -20.457 23.311 33.540 1.00 81.62 759 THR A CA 1
ATOM 5912 C C . THR A 1 759 ? -21.279 23.132 32.268 1.00 81.62 759 THR A C 1
ATOM 5914 O O . THR A 1 759 ? -20.781 23.423 31.178 1.00 81.62 759 THR A O 1
ATOM 5917 N N . ARG A 1 760 ? -22.553 22.728 32.368 1.00 85.38 760 ARG A N 1
ATOM 5918 C CA . ARG A 1 760 ? -23.395 22.204 31.270 1.00 85.38 760 ARG A CA 1
ATOM 5919 C C . ARG A 1 760 ? -22.995 20.814 30.776 1.00 85.38 760 ARG A C 1
ATOM 5921 O O . ARG A 1 760 ? -23.466 20.420 29.706 1.00 85.38 760 ARG A O 1
ATOM 5928 N N . VAL A 1 761 ? -22.135 20.089 31.505 1.00 88.75 761 VAL A N 1
ATOM 5929 C CA . VAL A 1 761 ? -21.877 18.659 31.251 1.00 88.75 761 VAL A CA 1
ATOM 5930 C C . VAL A 1 761 ? -23.196 17.920 31.410 1.00 88.75 761 VAL A C 1
ATOM 5932 O O . VAL A 1 761 ? -23.928 18.169 32.363 1.00 88.75 761 VAL A O 1
ATOM 5935 N N . VAL A 1 762 ? -23.496 17.025 30.476 1.00 91.69 762 VAL A N 1
ATOM 5936 C CA . VAL A 1 762 ? -24.604 16.088 30.633 1.00 91.69 762 VAL A CA 1
ATOM 5937 C C . VAL A 1 762 ? -24.015 14.778 31.144 1.00 91.69 762 VAL A C 1
ATOM 5939 O O . VAL A 1 762 ? -23.051 14.284 30.564 1.00 91.69 762 VAL A O 1
ATOM 5942 N N . ARG A 1 763 ? -24.557 14.253 32.240 1.00 92.69 763 ARG A N 1
ATOM 5943 C CA . ARG A 1 763 ? -24.135 12.997 32.868 1.00 92.69 763 ARG A CA 1
ATOM 5944 C C . ARG A 1 763 ? -25.275 11.997 32.793 1.00 92.69 763 ARG A C 1
ATOM 5946 O O . ARG A 1 763 ? -26.431 12.390 32.943 1.00 92.69 763 ARG A O 1
ATOM 5953 N N . VAL A 1 764 ? -24.938 10.732 32.589 1.00 95.00 764 VAL A N 1
ATOM 5954 C CA . VAL A 1 764 ? -25.874 9.615 32.705 1.00 95.00 764 VAL A CA 1
ATOM 5955 C C . VAL A 1 764 ? -25.570 8.841 33.979 1.00 95.00 764 VAL A C 1
ATOM 5957 O O . VAL A 1 764 ? -24.411 8.576 34.287 1.00 95.00 764 VAL A O 1
ATOM 5960 N N . ASP A 1 765 ? -26.623 8.522 34.716 1.00 95.94 765 ASP A N 1
ATOM 5961 C CA . ASP A 1 765 ? -26.636 7.521 35.768 1.00 95.94 765 ASP A CA 1
ATOM 5962 C C . ASP A 1 765 ? -26.943 6.159 35.119 1.00 95.94 765 ASP A C 1
ATOM 5964 O O . ASP A 1 765 ? -28.067 5.956 34.639 1.00 95.94 765 ASP A O 1
ATOM 5968 N N . PRO A 1 766 ? -25.956 5.252 35.026 1.00 93.12 766 PRO A N 1
ATOM 5969 C CA . PRO A 1 766 ? -26.140 3.973 34.357 1.00 93.12 766 PRO A CA 1
ATOM 5970 C C . PRO A 1 766 ? -27.125 3.063 35.097 1.00 93.12 766 PRO A C 1
ATOM 5972 O O . PRO A 1 766 ? -27.800 2.279 34.442 1.00 93.12 766 PRO A O 1
ATOM 5975 N N . GLU A 1 767 ? -27.277 3.193 36.420 1.00 95.38 767 GLU A N 1
ATOM 5976 C CA . GLU A 1 767 ? -28.169 2.331 37.213 1.00 95.38 767 GLU A CA 1
ATOM 5977 C C . GLU A 1 767 ? -29.649 2.636 36.956 1.00 95.38 767 GLU A C 1
ATOM 5979 O O . GLU A 1 767 ? -30.512 1.774 37.105 1.00 95.38 767 GLU A O 1
ATOM 5984 N N . ARG A 1 768 ? -29.949 3.867 36.533 1.00 96.56 768 ARG A N 1
ATOM 5985 C CA . ARG A 1 768 ? -31.306 4.315 36.189 1.00 96.56 768 ARG A CA 1
ATOM 5986 C C . ARG A 1 768 ? -31.598 4.248 34.695 1.00 96.56 768 ARG A C 1
ATOM 5988 O O . ARG A 1 768 ? -32.734 4.463 34.276 1.00 96.56 768 ARG A O 1
ATOM 5995 N N . CYS A 1 769 ? -30.580 4.048 33.865 1.00 96.75 769 CYS A N 1
ATOM 5996 C CA . CYS A 1 769 ? -30.745 4.064 32.423 1.00 96.75 769 CYS A CA 1
ATOM 5997 C C . CYS A 1 769 ? -31.333 2.737 31.935 1.00 96.75 769 CYS A C 1
ATOM 5999 O O . CYS A 1 769 ? -30.724 1.688 32.082 1.00 96.75 769 CYS A O 1
ATOM 6001 N N . VAL A 1 770 ? -32.487 2.799 31.273 1.00 95.62 770 VAL A N 1
ATOM 6002 C CA . VAL A 1 770 ? -33.137 1.623 30.663 1.00 95.62 770 VAL A CA 1
ATOM 6003 C C . VAL A 1 770 ? -32.733 1.390 29.200 1.00 95.62 770 VAL A C 1
ATOM 6005 O O . VAL A 1 770 ? -33.360 0.599 28.506 1.00 95.62 770 VAL A O 1
ATOM 6008 N N . GLY A 1 771 ? -31.747 2.130 28.680 1.00 94.94 771 GLY A N 1
ATOM 6009 C CA . GLY A 1 771 ? -31.237 1.940 27.315 1.00 94.94 771 GLY A CA 1
ATOM 6010 C C . GLY A 1 771 ? -32.212 2.284 26.176 1.00 94.94 771 GLY A C 1
ATOM 6011 O O . GLY A 1 771 ? -32.000 1.869 25.044 1.00 94.94 771 GLY A O 1
ATOM 6012 N N . CYS A 1 772 ? -33.275 3.060 26.432 1.00 95.56 772 CYS A N 1
ATOM 6013 C CA . CYS A 1 772 ? -34.340 3.321 25.445 1.00 95.56 772 CYS A CA 1
ATOM 6014 C C . CYS A 1 772 ? -33.932 4.140 24.201 1.00 95.56 772 CYS A C 1
ATOM 6016 O O . CYS A 1 772 ? -34.721 4.260 23.268 1.00 95.56 772 CYS A O 1
ATOM 6018 N N . GLY A 1 773 ? -32.756 4.773 24.186 1.00 95.75 773 GLY A N 1
ATOM 6019 C CA . GLY A 1 773 ? -32.255 5.501 23.012 1.00 95.75 773 GLY A CA 1
ATOM 6020 C C . GLY A 1 773 ? -32.920 6.842 22.674 1.00 95.75 773 GLY A C 1
ATOM 6021 O O . GLY A 1 773 ? -32.399 7.563 21.826 1.00 95.75 773 GLY A O 1
ATOM 6022 N N . LEU A 1 774 ? -33.990 7.257 23.363 1.00 97.06 774 LEU A N 1
ATOM 6023 C CA . LEU A 1 774 ? -34.672 8.540 23.099 1.00 97.06 774 LEU A CA 1
ATOM 6024 C C . LEU A 1 774 ? -33.721 9.748 23.148 1.00 97.06 774 LEU A C 1
ATOM 6026 O O . LEU A 1 774 ? -33.833 10.686 22.366 1.00 97.06 774 LEU A O 1
ATOM 6030 N N . CYS A 1 775 ? -32.730 9.710 24.041 1.00 96.25 775 CYS A N 1
ATOM 6031 C CA . CYS A 1 775 ? -31.719 10.760 24.146 1.00 96.25 775 CYS A CA 1
ATOM 6032 C C . CYS A 1 775 ? -30.813 10.884 22.907 1.00 96.25 775 CYS A C 1
ATOM 6034 O O . CYS A 1 775 ? -30.345 11.988 22.624 1.00 96.25 775 CYS A O 1
ATOM 6036 N N . ALA A 1 776 ? -30.579 9.782 22.186 1.00 94.75 776 ALA A N 1
ATOM 6037 C CA . ALA A 1 776 ? -29.847 9.762 20.925 1.00 94.75 776 ALA A CA 1
ATOM 6038 C C . ALA A 1 776 ? -30.701 10.330 19.787 1.00 94.75 776 ALA A C 1
ATOM 6040 O O . ALA A 1 776 ? -30.227 11.187 19.046 1.00 94.75 776 ALA A O 1
ATOM 6041 N N . GLN A 1 777 ? -31.977 9.939 19.723 1.00 93.69 777 GLN A N 1
ATOM 6042 C CA . GLN A 1 777 ? -32.940 10.437 18.731 1.00 93.69 777 GLN A CA 1
ATOM 6043 C C . GLN A 1 777 ? -33.152 11.956 18.838 1.00 93.69 777 GLN A C 1
ATOM 6045 O O . GLN A 1 777 ? -33.106 12.662 17.836 1.00 93.69 777 GLN A O 1
ATOM 6050 N N . GLU A 1 778 ? -33.286 12.480 20.059 1.00 94.31 778 GLU A N 1
ATOM 6051 C CA . GLU A 1 778 ? -33.448 13.920 20.318 1.00 94.31 778 GLU A CA 1
ATOM 6052 C C . GLU A 1 778 ? -32.123 14.703 20.303 1.00 94.31 778 GLU A C 1
ATOM 6054 O O . GLU A 1 778 ? -32.075 15.913 20.574 1.00 94.31 778 GLU A O 1
ATOM 6059 N N . CYS A 1 779 ? -30.997 14.038 20.032 1.00 90.31 779 CYS A N 1
ATOM 6060 C CA . CYS A 1 779 ? -29.710 14.704 19.996 1.00 90.31 779 CYS A CA 1
ATOM 6061 C C . CYS A 1 779 ? -29.613 15.610 18.767 1.00 90.31 779 CYS A C 1
ATOM 6063 O O . CYS A 1 779 ? -29.282 15.175 17.671 1.00 90.31 779 CYS A O 1
ATOM 6065 N N . VAL A 1 780 ? -29.774 16.918 18.970 1.00 87.50 780 VAL A N 1
ATOM 6066 C CA . VAL A 1 780 ? -29.657 17.927 17.897 1.00 87.50 780 VAL A CA 1
ATOM 6067 C C . VAL A 1 780 ? -28.302 17.949 17.179 1.00 87.50 780 VAL A C 1
ATOM 6069 O O . VAL A 1 780 ? -28.173 18.583 16.136 1.00 87.50 780 VAL A O 1
ATOM 6072 N N . SER A 1 781 ? -27.263 17.341 17.758 1.00 86.12 781 SER A N 1
ATOM 6073 C CA . SER A 1 781 ? -25.963 17.198 17.100 1.00 86.12 781 SER A CA 1
ATOM 6074 C C . SER A 1 781 ? -25.760 15.835 16.453 1.00 86.12 781 SER A C 1
ATOM 6076 O O . SER A 1 781 ? -24.791 15.691 15.721 1.00 86.12 781 SER A O 1
ATOM 6078 N N . GLY A 1 782 ? -26.598 14.848 16.777 1.00 88.44 782 GLY A N 1
ATOM 6079 C CA . GLY A 1 782 ? -26.430 13.451 16.387 1.00 88.44 782 GLY A CA 1
ATOM 6080 C C . GLY A 1 782 ? -25.248 12.738 17.048 1.00 88.44 782 GLY A C 1
ATOM 6081 O O . GLY A 1 782 ? -24.893 11.665 16.600 1.00 88.44 782 GLY A O 1
ATOM 6082 N N . VAL A 1 783 ? -24.610 13.306 18.084 1.00 91.62 783 VAL A N 1
ATOM 6083 C CA . VAL A 1 783 ? -23.356 12.740 18.642 1.00 91.62 783 VAL A CA 1
ATOM 6084 C C . VAL A 1 783 ? -23.572 11.547 19.573 1.00 91.62 783 VAL A C 1
ATOM 6086 O O . VAL A 1 783 ? -22.626 10.839 19.894 1.00 91.62 783 VAL A O 1
ATOM 6089 N N . ILE A 1 784 ? -24.779 11.401 20.118 1.00 94.44 784 ILE A N 1
ATOM 6090 C CA . ILE A 1 784 ? -25.035 10.406 21.157 1.00 94.44 784 ILE A CA 1
ATOM 6091 C C . ILE A 1 784 ? -25.242 9.062 20.472 1.00 94.44 784 ILE A C 1
ATOM 6093 O O . ILE A 1 784 ? -26.260 8.857 19.817 1.00 94.44 784 ILE A O 1
ATOM 6097 N N . GLU A 1 785 ? -24.294 8.161 20.684 1.00 92.75 785 GLU A N 1
ATOM 6098 C CA . GLU A 1 785 ? -24.422 6.741 20.377 1.00 92.75 785 GLU A CA 1
ATOM 6099 C C . GLU A 1 785 ? -24.715 5.962 21.662 1.00 92.75 785 GLU A C 1
ATOM 6101 O O . GLU A 1 785 ? -24.437 6.426 22.774 1.00 92.75 785 GLU A O 1
ATOM 6106 N N . LEU A 1 786 ? -25.324 4.788 21.517 1.00 94.19 786 LEU A N 1
ATOM 6107 C CA . LEU A 1 786 ? -25.532 3.872 22.633 1.00 94.19 786 LEU A CA 1
ATOM 6108 C C . LEU A 1 786 ? -24.360 2.906 22.699 1.00 94.19 786 LEU A C 1
ATOM 6110 O O . LEU A 1 786 ? -23.925 2.390 21.672 1.00 94.19 786 LEU A O 1
ATOM 6114 N N . HIS A 1 787 ? -23.875 2.643 23.908 1.00 93.81 787 HIS A N 1
ATOM 6115 C CA . HIS A 1 787 ? -22.851 1.633 24.116 1.00 93.81 787 HIS A CA 1
ATOM 6116 C C . HIS A 1 787 ? -23.364 0.277 23.587 1.00 93.81 787 HIS A C 1
ATOM 6118 O O . HIS A 1 787 ? -24.436 -0.156 24.016 1.00 93.81 787 HIS A O 1
ATOM 6124 N N . PRO A 1 788 ? -22.617 -0.421 22.713 1.00 88.88 788 PRO A N 1
ATOM 6125 C CA . PRO A 1 788 ? -23.106 -1.615 22.018 1.00 88.88 788 PRO A CA 1
ATOM 6126 C C . PRO A 1 788 ? -23.502 -2.754 22.971 1.00 88.88 788 PRO A C 1
ATOM 6128 O O . PRO A 1 788 ? -24.456 -3.472 22.701 1.00 88.88 788 PRO A O 1
ATOM 6131 N N . GLU A 1 789 ? -22.810 -2.894 24.108 1.00 88.12 789 GLU A N 1
ATOM 6132 C CA . GLU A 1 789 ? -23.122 -3.933 25.107 1.00 88.12 789 GLU A CA 1
ATOM 6133 C C . GLU A 1 789 ? -24.157 -3.519 26.172 1.00 88.12 789 GLU A C 1
ATOM 6135 O O . GLU A 1 789 ? -25.025 -4.312 26.525 1.00 88.12 789 GLU A O 1
ATOM 6140 N N . THR A 1 790 ? -24.076 -2.300 26.720 1.00 92.06 790 THR A N 1
ATOM 6141 C CA . THR A 1 790 ? -24.897 -1.882 27.874 1.00 92.06 790 THR A CA 1
ATOM 6142 C C . THR A 1 790 ? -26.115 -1.045 27.491 1.00 92.06 790 THR A C 1
ATOM 6144 O O . THR A 1 790 ? -26.943 -0.749 28.348 1.00 92.06 790 THR A O 1
ATOM 6147 N N . ALA A 1 791 ? -26.211 -0.610 26.229 1.00 93.88 791 ALA A N 1
ATOM 6148 C CA . ALA A 1 791 ? -27.189 0.354 25.721 1.00 93.88 791 ALA A CA 1
ATOM 6149 C C . ALA A 1 791 ? -27.205 1.721 26.446 1.00 93.88 791 ALA A C 1
ATOM 6151 O O . ALA A 1 791 ? -28.055 2.569 26.163 1.00 93.88 791 ALA A O 1
ATOM 6152 N N . VAL A 1 792 ? -26.258 1.981 27.357 1.00 95.81 792 VAL A N 1
ATOM 6153 C CA . VAL A 1 792 ? -26.122 3.270 28.045 1.00 95.81 792 VAL A CA 1
ATOM 6154 C C . VAL A 1 792 ? -25.595 4.316 27.049 1.00 95.81 792 VAL A C 1
ATOM 6156 O O . VAL A 1 792 ? -24.641 4.036 26.321 1.00 95.81 792 VAL A O 1
ATOM 6159 N N . PRO A 1 793 ? -26.176 5.529 26.986 1.00 96.38 793 PRO A N 1
ATOM 6160 C CA . PRO A 1 793 ? -25.728 6.563 26.059 1.00 96.38 793 PRO A CA 1
ATOM 6161 C C . PRO A 1 793 ? -24.322 7.076 26.386 1.00 96.38 793 PRO A C 1
ATOM 6163 O O . PRO A 1 793 ? -24.026 7.478 27.514 1.00 96.38 793 PRO A O 1
ATOM 6166 N N . LEU A 1 794 ? -23.477 7.147 25.362 1.00 95.81 794 LEU A N 1
ATOM 6167 C CA . LEU A 1 794 ? -22.106 7.639 25.436 1.00 95.81 794 LEU A CA 1
ATOM 6168 C C . LEU A 1 794 ? -22.091 9.174 25.393 1.00 95.81 794 LEU A C 1
ATOM 6170 O O . LEU A 1 794 ? -22.189 9.806 24.341 1.00 95.81 794 LEU A O 1
ATOM 6174 N N . LEU A 1 795 ? -21.978 9.799 26.567 1.00 94.31 795 LEU A N 1
ATOM 6175 C CA . LEU A 1 795 ? -22.029 11.255 26.729 1.00 94.31 795 LEU A CA 1
ATOM 6176 C C . LEU A 1 795 ? -20.659 11.855 27.054 1.00 94.31 795 LEU A C 1
ATOM 6178 O O . LEU A 1 795 ? -19.960 11.405 27.958 1.00 94.31 795 LEU A O 1
ATOM 6182 N N . CYS A 1 796 ? -20.290 12.921 26.338 1.00 93.50 796 CYS A N 1
ATOM 6183 C CA . CYS A 1 796 ? -19.039 13.642 26.575 1.00 93.50 796 CYS A CA 1
ATOM 6184 C C . CYS A 1 796 ? -19.056 14.366 27.930 1.00 93.50 796 CYS A C 1
ATOM 6186 O O . CYS A 1 796 ? -19.833 15.303 28.154 1.00 93.50 796 CYS A O 1
ATOM 6188 N N . ASP A 1 797 ? -18.121 13.982 28.794 1.00 91.69 797 ASP A N 1
ATOM 6189 C CA . ASP A 1 797 ? -17.904 14.542 30.128 1.00 91.69 797 ASP A CA 1
ATOM 6190 C C . ASP A 1 797 ? -16.823 15.645 30.161 1.00 91.69 797 ASP A C 1
ATOM 6192 O O . ASP A 1 797 ? -16.540 16.216 31.215 1.00 91.69 797 ASP A O 1
ATOM 6196 N N . MET A 1 798 ? -16.254 15.992 28.996 1.00 89.50 798 MET A N 1
ATOM 6197 C CA . MET A 1 798 ? -15.132 16.926 28.806 1.00 89.50 798 MET A CA 1
ATOM 6198 C C . MET A 1 798 ? -13.820 16.514 29.490 1.00 89.50 798 MET A C 1
ATOM 6200 O O . MET A 1 798 ? -12.930 17.362 29.601 1.00 89.50 798 MET A O 1
ATOM 6204 N N . CYS A 1 799 ? -13.694 15.265 29.950 1.00 90.94 799 CYS A N 1
ATOM 6205 C CA . CYS A 1 799 ? -12.517 14.732 30.643 1.00 90.94 799 CYS A CA 1
ATOM 6206 C C . CYS A 1 799 ? -11.998 15.714 31.716 1.00 90.94 799 CYS A C 1
ATOM 6208 O O . CYS A 1 799 ? -10.836 16.113 31.715 1.00 90.94 799 CYS A O 1
ATOM 6210 N N . GLY A 1 800 ? -12.899 16.249 32.553 1.00 84.94 800 GLY A N 1
ATOM 6211 C CA . GLY A 1 800 ? -12.529 17.235 33.578 1.00 84.94 800 GLY A CA 1
ATOM 6212 C C . GLY A 1 800 ? -11.967 18.560 33.030 1.00 84.94 800 GLY A C 1
ATOM 6213 O O . GLY A 1 800 ? -11.078 19.149 33.639 1.00 84.94 800 GLY A O 1
ATOM 6214 N N . ASN A 1 801 ? -12.470 19.037 31.883 1.00 82.44 801 ASN A N 1
ATOM 6215 C CA . ASN A 1 801 ? -11.988 20.214 31.134 1.00 82.44 801 ASN A CA 1
ATOM 6216 C C . ASN A 1 801 ? -10.602 20.052 30.468 1.00 82.44 801 ASN A C 1
ATOM 6218 O O . ASN A 1 801 ? -10.012 21.054 30.026 1.00 82.44 801 ASN A O 1
ATOM 6222 N N . GLN A 1 802 ? -10.115 18.814 30.342 1.00 85.00 802 GLN A N 1
ATOM 6223 C CA . GLN A 1 802 ? -8.901 18.433 29.611 1.00 85.00 802 GLN A CA 1
ATOM 6224 C C . GLN A 1 802 ? -9.224 17.339 28.576 1.00 85.00 802 GLN A C 1
ATOM 6226 O O . GLN A 1 802 ? -8.814 16.196 28.728 1.00 85.00 802 GLN A O 1
ATOM 6231 N N . PRO A 1 803 ? -10.013 17.655 27.533 1.00 90.75 803 PRO A N 1
ATOM 6232 C CA . PRO A 1 803 ? -10.540 16.642 26.623 1.00 90.75 803 PRO A CA 1
ATOM 6233 C C . PRO A 1 803 ? -9.436 15.903 25.851 1.00 90.75 803 PRO A C 1
ATOM 6235 O O . PRO A 1 803 ? -8.730 16.499 25.034 1.00 90.75 803 PRO A O 1
ATOM 6238 N N . GLU A 1 804 ? -9.364 14.583 26.025 1.00 92.56 804 GLU A N 1
ATOM 6239 C CA . GLU A 1 804 ? -8.372 13.710 25.371 1.00 92.56 804 GLU A CA 1
ATOM 6240 C C . GLU A 1 804 ? -8.482 13.726 23.838 1.00 92.56 804 GLU A C 1
ATOM 6242 O O . GLU A 1 804 ? -7.485 13.674 23.120 1.00 92.56 804 GLU A O 1
ATOM 6247 N N . CYS A 1 805 ? -9.693 13.910 23.303 1.00 93.94 805 CYS A N 1
ATOM 6248 C CA . CYS A 1 805 ? -9.907 14.060 21.861 1.00 93.94 805 CYS A CA 1
ATOM 6249 C C . CYS A 1 805 ? -9.180 15.279 21.254 1.00 93.94 805 CYS A C 1
ATOM 6251 O O . CYS A 1 805 ? -8.787 15.231 20.089 1.00 93.94 805 CYS A O 1
ATOM 6253 N N . VAL A 1 806 ? -8.972 16.352 22.032 1.00 93.19 806 VAL A N 1
ATOM 6254 C CA . VAL A 1 806 ? -8.193 17.535 21.623 1.00 93.19 806 VAL A CA 1
ATOM 6255 C C . VAL A 1 806 ? -6.700 17.238 21.718 1.00 93.19 806 VAL A C 1
ATOM 6257 O O . VAL A 1 806 ? -5.965 17.526 20.777 1.00 93.19 806 VAL A O 1
ATOM 6260 N N . LYS A 1 807 ? -6.264 16.594 22.809 1.00 90.69 807 LYS A N 1
ATOM 6261 C CA . LYS A 1 807 ? -4.870 16.166 23.016 1.00 90.69 807 LYS A CA 1
ATOM 6262 C C . LYS A 1 807 ? -4.371 15.230 21.914 1.00 90.69 807 LYS A C 1
ATOM 6264 O O . LYS A 1 807 ? -3.192 15.222 21.591 1.00 90.69 807 LYS A O 1
ATOM 6269 N N . HIS A 1 808 ? -5.268 14.451 21.318 1.00 91.56 808 HIS A N 1
ATOM 6270 C CA . HIS A 1 808 ? -4.944 13.507 20.251 1.00 91.56 808 HIS A CA 1
ATOM 6271 C C . HIS A 1 808 ? -5.292 14.005 18.842 1.00 91.56 808 HIS A C 1
ATOM 6273 O O . HIS A 1 808 ? -5.214 13.231 17.891 1.00 91.56 808 HIS A O 1
ATOM 6279 N N . CYS A 1 809 ? -5.655 15.281 18.670 1.00 93.31 809 CYS A N 1
ATOM 6280 C CA . CYS A 1 809 ? -5.909 15.860 17.353 1.00 93.31 809 CYS A CA 1
ATOM 6281 C C . CYS A 1 809 ? -4.608 16.418 16.735 1.00 93.31 809 CYS A C 1
ATOM 6283 O O . CYS A 1 809 ? -4.172 17.502 17.126 1.00 93.31 809 CYS A O 1
ATOM 6285 N N . PRO A 1 810 ? -3.993 15.751 15.736 1.00 90.44 810 PRO A N 1
ATOM 6286 C CA . PRO A 1 810 ? -2.680 16.156 15.217 1.00 90.44 810 PRO A CA 1
ATOM 6287 C C . PRO A 1 810 ? -2.710 17.464 14.413 1.00 90.44 810 PRO A C 1
ATOM 6289 O O . PRO A 1 810 ? -1.683 18.115 14.241 1.00 90.44 810 PRO A O 1
ATOM 6292 N N . THR A 1 811 ? -3.879 17.858 13.903 1.00 90.12 811 THR A N 1
ATOM 6293 C CA . THR A 1 811 ? -4.030 19.045 13.048 1.00 90.12 811 THR A CA 1
ATOM 6294 C C . THR A 1 811 ? -4.602 20.259 13.768 1.00 90.12 811 THR A C 1
ATOM 6296 O O . THR A 1 811 ? -4.706 21.323 13.162 1.00 90.12 811 THR A O 1
ATOM 6299 N N . GLY A 1 812 ? -5.017 20.115 15.031 1.00 89.31 812 GLY A N 1
ATOM 6300 C CA . GLY A 1 812 ? -5.756 21.162 15.742 1.00 89.31 812 GLY A CA 1
ATOM 6301 C C . GLY A 1 812 ? -7.174 21.398 15.204 1.00 89.31 812 GLY A C 1
ATOM 6302 O O . GLY A 1 812 ? -7.775 22.426 15.499 1.00 89.31 812 GLY A O 1
ATOM 6303 N N . ALA A 1 813 ? -7.734 20.456 14.433 1.00 90.38 813 ALA A N 1
ATOM 6304 C CA . ALA A 1 813 ? -9.132 20.501 13.991 1.00 90.38 813 ALA A CA 1
ATOM 6305 C C . ALA A 1 813 ? -10.135 20.457 15.155 1.00 90.38 813 ALA A C 1
ATOM 6307 O O . ALA A 1 813 ? -11.281 20.869 14.998 1.00 90.38 813 ALA A O 1
ATOM 6308 N N . LEU A 1 814 ? -9.715 19.947 16.313 1.00 91.50 814 LEU A N 1
ATOM 6309 C CA . LEU A 1 814 ? -10.455 19.996 17.565 1.00 91.50 814 LEU A CA 1
ATOM 6310 C C . LEU A 1 814 ? -9.687 20.852 18.563 1.00 91.50 814 LEU A C 1
ATOM 6312 O O . LEU A 1 814 ? -8.513 20.603 18.820 1.00 91.50 814 LEU A O 1
ATOM 6316 N N . THR A 1 815 ? -10.366 21.830 19.155 1.00 90.38 815 THR A N 1
ATOM 6317 C CA . THR A 1 815 ? -9.818 22.671 20.228 1.00 90.38 815 THR A CA 1
ATOM 6318 C C . THR A 1 815 ? -10.817 22.811 21.371 1.00 90.38 815 THR A C 1
ATOM 6320 O O . THR A 1 815 ? -12.026 22.667 21.181 1.00 90.38 815 THR A O 1
ATOM 6323 N N . ALA A 1 816 ? -10.318 23.087 22.577 1.00 87.75 816 ALA A N 1
ATOM 6324 C CA . ALA A 1 816 ? -11.147 23.388 23.740 1.00 87.75 816 ALA A CA 1
ATOM 6325 C C . ALA A 1 816 ? -11.075 24.889 24.046 1.00 87.75 816 ALA A C 1
ATOM 6327 O O . ALA A 1 816 ? -10.034 25.387 24.470 1.00 87.75 816 ALA A O 1
ATOM 6328 N N . VAL A 1 817 ? -12.183 25.603 23.854 1.00 82.81 817 VAL A N 1
ATOM 6329 C CA . VAL A 1 817 ? -12.272 27.060 24.056 1.00 82.81 817 VAL A CA 1
ATOM 6330 C C . VAL A 1 817 ? -13.149 27.389 25.262 1.00 82.81 817 VAL A C 1
ATOM 6332 O O . VAL A 1 817 ? -14.122 26.683 25.529 1.00 82.81 817 VAL A O 1
ATOM 6335 N N . GLY A 1 818 ? -12.810 28.443 26.007 1.00 72.81 818 GLY A N 1
ATOM 6336 C CA . GLY A 1 818 ? -13.639 28.946 27.108 1.00 72.81 818 GLY A CA 1
ATOM 6337 C C . GLY A 1 818 ? -14.798 29.813 26.603 1.00 72.81 818 GLY A C 1
ATOM 6338 O O . GLY A 1 818 ? -14.632 30.539 25.627 1.00 72.81 818 GLY A O 1
ATOM 6339 N N . GLY A 1 819 ? -15.962 29.776 27.261 1.00 59.25 819 GLY A N 1
ATOM 6340 C CA . GLY A 1 819 ? -17.002 30.787 27.033 1.00 59.25 819 GLY A CA 1
ATOM 6341 C C . GLY A 1 819 ? -18.409 30.472 27.554 1.00 59.25 819 GLY A C 1
ATOM 6342 O O . GLY A 1 819 ? -18.986 29.416 27.278 1.00 59.25 819 GLY A O 1
ATOM 6343 N N . ALA A 1 820 ? -18.997 31.460 28.238 1.00 46.12 820 ALA A N 1
ATOM 6344 C CA . ALA A 1 820 ? -20.438 31.668 28.379 1.00 46.12 820 ALA A CA 1
ATOM 6345 C C . ALA A 1 820 ? -20.861 32.800 27.418 1.00 46.12 820 ALA A C 1
ATOM 6347 O O . ALA A 1 820 ? -20.264 33.867 27.478 1.00 46.12 820 ALA A O 1
ATOM 6348 N N . GLY A 1 821 ? -21.868 32.598 26.553 1.00 45.31 821 GLY A N 1
ATOM 6349 C CA . GLY A 1 821 ? -22.437 33.685 25.733 1.00 45.31 821 GLY A CA 1
ATOM 6350 C C . GLY A 1 821 ? -22.822 33.344 24.284 1.00 45.31 821 GLY A C 1
ATOM 6351 O O . GLY A 1 821 ? -22.531 32.262 23.772 1.00 45.31 821 GLY A O 1
ATOM 6352 N N . HIS A 1 822 ? -23.515 34.303 23.655 1.00 36.75 822 HIS A N 1
ATOM 6353 C CA . HIS A 1 822 ? -24.199 34.283 22.347 1.00 36.75 822 HIS A CA 1
ATOM 6354 C C . HIS A 1 822 ? -23.267 34.054 21.130 1.00 36.75 822 HIS A C 1
ATOM 6356 O O . HIS A 1 822 ? -23.732 33.619 20.073 1.00 36.75 822 HIS A O 1
ATOM 6362 N N . ASP A 1 823 ? -21.951 34.237 21.290 1.00 42.28 823 ASP A N 1
ATOM 6363 C CA . ASP A 1 823 ? -20.941 34.043 20.234 1.00 42.28 823 ASP A CA 1
ATOM 6364 C C . ASP A 1 823 ? -20.891 32.609 19.689 1.00 42.28 823 ASP A C 1
ATOM 6366 O O . ASP A 1 823 ? -20.619 32.403 18.508 1.00 42.28 823 ASP A O 1
ATOM 6370 N N . ALA A 1 824 ? -21.261 31.616 20.505 1.00 46.41 824 ALA A N 1
ATOM 6371 C CA . ALA A 1 824 ? -21.298 30.204 20.117 1.00 46.41 824 ALA A CA 1
ATOM 6372 C C . ALA A 1 824 ? -22.424 29.850 19.119 1.00 46.41 824 ALA A C 1
ATOM 6374 O O . ALA A 1 824 ? -22.317 28.866 18.384 1.00 46.41 824 ALA A O 1
ATOM 6375 N N . ARG A 1 825 ? -23.519 30.628 19.089 1.00 41.47 825 ARG A N 1
ATOM 6376 C CA . ARG A 1 825 ? -24.610 30.451 18.110 1.00 41.47 825 ARG A CA 1
ATOM 6377 C C . ARG A 1 825 ? -24.180 30.983 16.744 1.00 41.47 825 ARG A C 1
ATOM 6379 O O . ARG A 1 825 ? -24.338 30.295 15.740 1.00 41.47 825 ARG A O 1
ATOM 6386 N N . ARG A 1 826 ? -23.498 32.131 16.759 1.00 38.12 826 ARG A N 1
ATOM 6387 C CA . ARG A 1 826 ? -22.858 32.739 15.593 1.00 38.12 826 ARG A CA 1
ATOM 6388 C C . ARG A 1 826 ? -21.779 31.827 15.002 1.00 38.12 826 ARG A C 1
ATOM 6390 O O . ARG A 1 826 ? -21.741 31.663 13.793 1.00 38.12 826 ARG A O 1
ATOM 6397 N N . THR A 1 827 ? -20.988 31.121 15.820 1.00 47.47 827 THR A N 1
ATOM 6398 C CA . THR A 1 827 ? -20.007 30.138 15.313 1.00 47.47 827 THR A CA 1
ATOM 6399 C C . THR A 1 827 ? -20.657 28.905 14.677 1.00 47.47 827 THR A C 1
ATOM 6401 O O . THR A 1 827 ? -20.096 28.376 13.728 1.00 47.47 827 THR A O 1
ATOM 6404 N N . ARG A 1 828 ? -21.833 28.437 15.134 1.00 44.53 828 ARG A N 1
ATOM 6405 C CA . ARG A 1 828 ? -22.554 27.316 14.487 1.00 44.53 828 ARG A CA 1
ATOM 6406 C C . ARG A 1 828 ? -23.106 27.683 13.116 1.00 44.53 828 ARG A C 1
ATOM 6408 O O . ARG A 1 828 ? -22.924 26.916 12.175 1.00 44.53 828 ARG A O 1
ATOM 6415 N N . GLU A 1 829 ? -23.770 28.829 13.017 1.00 38.75 829 GLU A N 1
ATOM 6416 C CA . GLU A 1 829 ? -24.350 29.325 11.764 1.00 38.75 829 GLU A CA 1
ATOM 6417 C C . GLU A 1 829 ? -23.245 29.752 10.791 1.00 38.75 829 GLU A C 1
ATOM 6419 O O . GLU A 1 829 ? -23.270 29.357 9.628 1.00 38.75 829 GLU A O 1
ATOM 6424 N N . GLU A 1 830 ? -22.200 30.436 11.275 1.00 38.94 830 GLU A N 1
ATOM 6425 C CA . GLU A 1 830 ? -21.032 30.771 10.462 1.00 38.94 830 GLU A CA 1
ATOM 6426 C C . GLU A 1 830 ? -20.227 29.533 10.053 1.00 38.94 830 GLU A C 1
ATOM 6428 O O . GLU A 1 830 ? -19.752 29.517 8.928 1.00 38.94 830 GLU A O 1
ATOM 6433 N N . MET A 1 831 ? -20.084 28.482 10.872 1.00 46.00 831 MET A N 1
ATOM 6434 C CA . MET A 1 831 ? -19.411 27.240 10.448 1.00 46.00 831 MET A CA 1
ATOM 6435 C C . MET A 1 831 ? -20.242 26.444 9.446 1.00 46.00 831 MET A C 1
ATOM 6437 O O . MET A 1 831 ? -19.694 26.011 8.443 1.00 46.00 831 MET A O 1
ATOM 6441 N N . ALA A 1 832 ? -21.552 26.283 9.653 1.00 41.16 832 ALA A N 1
ATOM 6442 C CA . ALA A 1 832 ? -22.412 25.595 8.689 1.00 41.16 832 ALA A CA 1
ATOM 6443 C C . ALA A 1 832 ? -22.453 26.339 7.341 1.00 41.16 832 ALA A C 1
ATOM 6445 O O . ALA A 1 832 ? -22.311 25.722 6.286 1.00 41.16 832 ALA A O 1
ATOM 6446 N N . HIS A 1 833 ? -22.555 27.674 7.369 1.00 37.41 833 HIS A N 1
ATOM 6447 C CA . HIS A 1 833 ? -22.480 28.503 6.166 1.00 37.41 833 HIS A CA 1
ATOM 6448 C C . HIS A 1 833 ? -21.076 28.562 5.564 1.00 37.41 833 HIS A C 1
ATOM 6450 O O . HIS A 1 833 ? -20.978 28.591 4.344 1.00 37.41 833 HIS A O 1
ATOM 6456 N N . ARG A 1 834 ? -19.991 28.569 6.353 1.00 44.06 834 ARG A N 1
ATOM 6457 C CA . ARG A 1 834 ? -18.607 28.551 5.840 1.00 44.06 834 ARG A CA 1
ATOM 6458 C C . ARG A 1 834 ? -18.237 27.200 5.258 1.00 44.06 834 ARG A C 1
ATOM 6460 O O . ARG A 1 834 ? -17.589 27.210 4.230 1.00 44.06 834 ARG A O 1
ATOM 6467 N N . THR A 1 835 ? -18.673 26.080 5.829 1.00 42.66 835 THR A N 1
ATOM 6468 C CA . THR A 1 835 ? -18.461 24.748 5.246 1.00 42.66 835 THR A CA 1
ATOM 6469 C C . THR A 1 835 ? -19.200 24.631 3.913 1.00 42.66 835 THR A C 1
ATOM 6471 O O . THR A 1 835 ? -18.564 24.334 2.912 1.00 42.66 835 THR A O 1
ATOM 6474 N N . ALA A 1 836 ? -20.485 25.000 3.838 1.00 39.94 836 ALA A N 1
ATOM 6475 C CA . ALA A 1 836 ? -21.219 25.023 2.566 1.00 39.94 836 ALA A CA 1
ATOM 6476 C C . ALA A 1 836 ? -20.636 26.037 1.551 1.00 39.94 836 ALA A C 1
ATOM 6478 O O . ALA A 1 836 ? -20.465 25.710 0.379 1.00 39.94 836 ALA A O 1
ATOM 6479 N N . LYS A 1 837 ? -20.241 27.248 1.988 1.00 41.84 837 LYS A N 1
ATOM 6480 C CA . LYS A 1 837 ? -19.589 28.247 1.114 1.00 41.84 837 LYS A CA 1
ATOM 6481 C C . LYS A 1 837 ? -18.168 27.871 0.698 1.00 41.84 837 LYS A C 1
ATOM 6483 O O . LYS A 1 837 ? -17.803 28.230 -0.411 1.00 41.84 837 LYS A O 1
ATOM 6488 N N . GLN A 1 838 ? -17.364 27.219 1.541 1.00 49.22 838 GLN A N 1
ATOM 6489 C CA . GLN A 1 838 ? -16.001 26.766 1.211 1.00 49.22 838 GLN A CA 1
ATOM 6490 C C . GLN A 1 838 ? -16.020 25.604 0.226 1.00 49.22 838 GLN A C 1
ATOM 6492 O O . GLN A 1 838 ? -15.106 25.509 -0.577 1.00 49.22 838 GLN A O 1
ATOM 6497 N N . LEU A 1 839 ? -17.062 24.771 0.262 1.00 45.59 839 LEU A N 1
ATOM 6498 C CA . LEU A 1 839 ? -17.273 23.707 -0.720 1.00 45.59 839 LEU A CA 1
ATOM 6499 C C . LEU A 1 839 ? -17.754 24.262 -2.068 1.00 45.59 839 LEU A C 1
ATOM 6501 O O . LEU A 1 839 ? -17.378 23.750 -3.108 1.00 45.59 839 LEU A O 1
ATOM 6505 N N . SER A 1 840 ? -18.541 25.345 -2.061 1.00 42.31 840 SER A N 1
ATOM 6506 C CA . SER A 1 840 ? -19.080 25.960 -3.291 1.00 42.31 840 SER A CA 1
ATOM 6507 C C . SER A 1 840 ? -18.211 27.060 -3.923 1.00 42.31 840 SER A C 1
ATOM 6509 O O . SER A 1 840 ? -18.471 27.485 -5.047 1.00 42.31 840 SER A O 1
ATOM 6511 N N . LYS A 1 841 ? -17.222 27.600 -3.199 1.00 45.31 841 LYS A N 1
ATOM 6512 C CA . LYS A 1 841 ? -16.326 28.634 -3.728 1.00 45.31 841 LYS A CA 1
ATOM 6513 C C . LYS A 1 841 ? -15.090 27.953 -4.286 1.00 45.31 841 LYS A C 1
ATOM 6515 O O . LYS A 1 841 ? -14.343 27.345 -3.530 1.00 45.31 841 LYS A O 1
ATOM 6520 N N . THR A 1 842 ? -14.812 28.177 -5.568 1.00 48.78 842 THR A N 1
ATOM 6521 C CA . THR A 1 842 ? -13.452 28.091 -6.112 1.00 48.78 842 THR A CA 1
ATOM 6522 C C . THR A 1 842 ? -12.492 28.729 -5.113 1.00 48.78 842 THR A C 1
ATOM 6524 O O . THR A 1 842 ? -12.634 29.922 -4.810 1.00 48.78 842 THR A O 1
ATOM 6527 N N . TRP A 1 843 ? -11.576 27.935 -4.555 1.00 52.53 843 TRP A N 1
ATOM 6528 C CA . TRP A 1 843 ? -10.534 28.426 -3.662 1.00 52.53 843 TRP A CA 1
ATOM 6529 C C . TRP A 1 843 ? -9.816 29.569 -4.379 1.00 52.53 843 TRP A C 1
ATOM 6531 O O . TRP A 1 843 ? -9.184 29.369 -5.413 1.00 52.53 843 TRP A O 1
ATOM 6541 N N . LYS A 1 844 ? -10.005 30.802 -3.899 1.00 48.50 844 LYS A N 1
ATOM 6542 C CA . LYS A 1 844 ? -9.328 31.956 -4.485 1.00 48.50 844 LYS A CA 1
ATOM 6543 C C . LYS A 1 844 ? -7.865 31.889 -4.066 1.00 48.50 844 LYS A C 1
ATOM 6545 O O . LYS A 1 844 ? -7.587 31.652 -2.894 1.00 48.50 844 LYS A O 1
ATOM 6550 N N . LYS A 1 845 ? -6.959 32.157 -5.010 1.00 46.50 845 LYS A N 1
ATOM 6551 C CA . LYS A 1 845 ? -5.507 32.270 -4.774 1.00 46.50 845 LYS A CA 1
ATOM 6552 C C . LYS A 1 845 ? -5.175 33.282 -3.657 1.00 46.50 845 LYS A C 1
ATOM 6554 O O . LYS A 1 845 ? -4.143 33.191 -3.007 1.00 46.50 845 LYS A O 1
ATOM 6559 N N . GLU A 1 846 ? -6.088 34.219 -3.400 1.00 45.25 846 GLU A N 1
ATOM 6560 C CA . GLU A 1 846 ? -6.025 35.211 -2.328 1.00 45.25 846 GLU A CA 1
ATOM 6561 C C . GLU A 1 846 ? -6.617 34.660 -1.012 1.00 45.25 846 GLU A C 1
ATOM 6563 O O . GLU A 1 846 ? -7.807 34.808 -0.721 1.00 45.25 846 GLU A O 1
ATOM 6568 N N . GLY A 1 847 ? -5.778 33.993 -0.215 1.00 55.00 847 GLY A N 1
ATOM 6569 C CA . GLY A 1 847 ? -6.095 33.505 1.133 1.00 55.00 847 GLY A CA 1
ATOM 6570 C C . GLY A 1 847 ? -5.266 32.277 1.524 1.00 55.00 847 GLY A C 1
ATOM 6571 O O . GLY A 1 847 ? -4.895 31.479 0.674 1.00 55.00 847 GLY A O 1
ATOM 6572 N N . THR A 1 848 ? -4.967 32.102 2.815 1.00 59.53 848 THR A N 1
ATOM 6573 C CA . THR A 1 848 ? -4.196 30.941 3.302 1.00 59.53 848 THR A CA 1
ATOM 6574 C C . THR A 1 848 ? -5.065 29.681 3.281 1.00 59.53 848 THR A C 1
ATOM 6576 O O . THR A 1 848 ? -6.056 29.606 4.019 1.00 59.53 848 THR A O 1
ATOM 6579 N N . ARG A 1 849 ? -4.717 28.675 2.470 1.00 70.25 849 ARG A N 1
ATOM 6580 C CA . ARG A 1 849 ? -5.450 27.399 2.431 1.00 70.25 849 ARG A CA 1
ATOM 6581 C C . ARG A 1 849 ? -5.118 26.567 3.674 1.00 70.25 849 ARG A C 1
ATOM 6583 O O . ARG A 1 849 ? -4.045 26.726 4.260 1.00 70.25 849 ARG A O 1
ATOM 6590 N N . PRO A 1 850 ? -5.993 25.639 4.100 1.00 71.81 850 PRO A N 1
ATOM 6591 C CA . PRO A 1 850 ? -5.709 24.749 5.225 1.00 71.81 850 PRO A CA 1
ATOM 6592 C C . PRO A 1 850 ? -4.408 23.957 5.056 1.00 71.81 850 PRO A C 1
ATOM 6594 O O . PRO A 1 850 ? -3.682 23.753 6.030 1.00 71.81 850 PRO A O 1
ATOM 6597 N N . VAL A 1 851 ? -4.091 23.551 3.822 1.00 74.19 851 VAL A N 1
ATOM 6598 C CA . VAL A 1 851 ? -2.841 22.852 3.487 1.00 74.19 851 VAL A CA 1
ATOM 6599 C C . VAL A 1 851 ? -1.595 23.741 3.609 1.00 74.19 851 VAL A C 1
ATOM 6601 O O . VAL A 1 851 ? -0.506 23.216 3.811 1.00 74.19 851 VAL A O 1
ATOM 6604 N N . ASP A 1 852 ? -1.740 25.069 3.590 1.00 73.88 852 ASP A N 1
ATOM 6605 C CA . ASP A 1 852 ? -0.621 26.007 3.761 1.00 73.88 852 ASP A CA 1
ATOM 6606 C C . ASP A 1 852 ? -0.276 26.219 5.246 1.00 73.88 852 ASP A C 1
ATOM 6608 O O . ASP A 1 852 ? 0.785 26.743 5.584 1.00 73.88 852 ASP A O 1
ATOM 6612 N N . ARG A 1 853 ? -1.158 25.810 6.172 1.00 79.88 853 ARG A N 1
ATOM 6613 C CA . ARG A 1 853 ? -0.891 25.912 7.613 1.00 79.88 853 ARG A CA 1
ATOM 6614 C C . ARG A 1 853 ? 0.085 24.813 8.047 1.00 79.88 853 ARG A C 1
ATOM 6616 O O . ARG A 1 853 ? -0.233 23.635 7.833 1.00 79.88 853 ARG A O 1
ATOM 6623 N N . PRO A 1 854 ? 1.215 25.149 8.698 1.00 82.81 854 PRO A N 1
ATOM 6624 C CA . PRO A 1 854 ? 2.128 24.155 9.254 1.00 82.81 854 PRO A CA 1
ATOM 6625 C C . PRO A 1 854 ? 1.428 23.259 10.275 1.00 82.81 854 PRO A C 1
ATOM 6627 O O . PRO A 1 854 ? 0.616 23.732 11.074 1.00 82.81 854 PRO A O 1
ATOM 6630 N N . MET A 1 855 ? 1.762 21.970 10.286 1.00 87.25 855 MET A N 1
ATOM 6631 C CA . MET A 1 855 ? 1.218 21.044 11.278 1.00 87.25 855 MET A CA 1
ATOM 6632 C C . MET A 1 855 ? 1.955 21.237 12.603 1.00 87.25 855 MET A C 1
ATOM 6634 O O . MET A 1 855 ? 3.170 21.090 12.659 1.00 87.25 855 MET A O 1
ATOM 6638 N N . ARG A 1 856 ? 1.241 21.565 13.678 1.00 89.25 856 ARG A N 1
ATOM 6639 C CA . ARG A 1 856 ? 1.812 21.698 15.028 1.00 89.25 856 ARG A CA 1
ATOM 6640 C C . ARG A 1 856 ? 1.082 20.746 15.968 1.00 89.25 856 ARG A C 1
ATOM 6642 O O . ARG A 1 856 ? 0.207 21.192 16.707 1.00 89.25 856 ARG A O 1
ATOM 6649 N N . PRO A 1 857 ? 1.338 19.433 15.868 1.00 90.75 857 PRO A N 1
ATOM 6650 C CA . PRO A 1 857 ? 0.618 18.460 16.671 1.00 90.75 857 PRO A CA 1
ATOM 6651 C C . PRO A 1 857 ? 0.963 18.640 18.159 1.00 90.75 857 PRO A C 1
ATOM 6653 O O . PRO A 1 857 ? 2.103 18.993 18.481 1.00 90.75 857 PRO A O 1
ATOM 6656 N N . PRO A 1 858 ? 0.010 18.420 19.074 1.00 89.62 858 PRO A N 1
ATOM 6657 C CA . PRO A 1 858 ? 0.289 18.400 20.505 1.00 89.62 858 PRO A CA 1
ATOM 6658 C C . PRO A 1 858 ? 1.175 17.202 20.882 1.00 89.62 858 PRO A C 1
ATOM 6660 O O . PRO A 1 858 ? 1.030 16.109 20.332 1.00 89.62 858 PRO A O 1
ATOM 6663 N N . ASP A 1 859 ? 2.072 17.394 21.849 1.00 89.00 859 ASP A N 1
ATOM 6664 C CA . ASP A 1 859 ? 2.7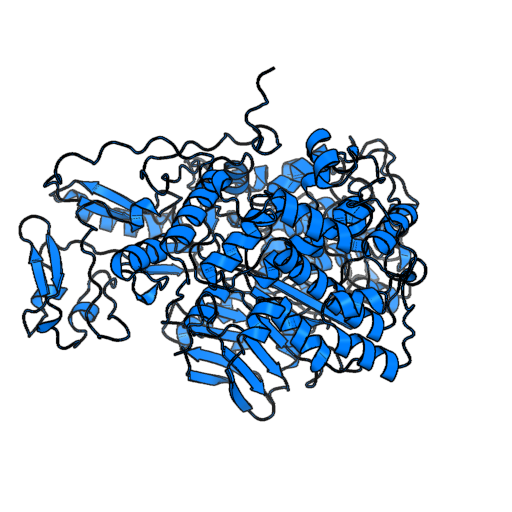88 16.297 22.493 1.00 89.00 859 ASP A CA 1
ATOM 6665 C C . ASP A 1 859 ? 1.773 15.364 23.171 1.00 89.00 859 ASP A C 1
ATOM 6667 O O . ASP A 1 859 ? 0.870 15.829 23.878 1.00 89.00 859 ASP A O 1
ATOM 6671 N N . PRO A 1 860 ? 1.889 14.043 22.979 1.00 83.44 860 PRO A N 1
ATOM 6672 C CA . PRO A 1 860 ? 0.854 13.122 23.423 1.00 83.44 860 PRO A CA 1
ATOM 6673 C C . PRO A 1 860 ? 0.778 12.940 24.941 1.00 83.44 860 PRO A C 1
ATOM 6675 O O . PRO A 1 860 ? -0.223 12.415 25.433 1.00 83.44 860 PRO A O 1
ATOM 6678 N N . GLU A 1 861 ? 1.776 13.399 25.700 1.00 81.94 861 GLU A N 1
ATOM 6679 C CA . GLU A 1 861 ? 1.765 13.380 27.163 1.00 81.94 861 GLU A CA 1
ATOM 6680 C C . GLU A 1 861 ? 1.452 14.760 27.739 1.00 81.94 861 GLU A C 1
ATOM 6682 O O . GLU A 1 861 ? 0.539 14.861 28.561 1.00 81.94 861 GLU A O 1
ATOM 6687 N N . THR A 1 862 ? 2.144 15.813 27.289 1.00 82.12 862 THR A N 1
ATOM 6688 C CA . THR A 1 862 ? 2.003 17.163 27.870 1.00 82.12 862 THR A CA 1
ATOM 6689 C C . THR A 1 862 ? 0.857 17.974 27.267 1.00 82.12 862 THR A C 1
ATOM 6691 O O . THR A 1 862 ? 0.359 18.896 27.907 1.00 82.12 862 THR A O 1
ATOM 6694 N N . GLY A 1 863 ? 0.420 17.648 26.046 1.00 81.88 863 GLY A N 1
ATOM 6695 C CA . GLY A 1 863 ? -0.566 18.427 25.293 1.00 81.88 863 GLY A CA 1
ATOM 6696 C C . GLY A 1 863 ? -0.030 19.751 24.733 1.00 81.88 863 GLY A C 1
ATOM 6697 O O . GLY A 1 863 ? -0.776 20.475 24.073 1.00 81.88 863 GLY A O 1
ATOM 6698 N N . GLU A 1 864 ? 1.242 20.083 24.970 1.00 85.56 864 GLU A N 1
ATOM 6699 C CA . GLU A 1 864 ? 1.875 21.282 24.419 1.00 85.56 864 GLU A CA 1
ATOM 6700 C C . GLU A 1 864 ? 2.071 21.147 22.910 1.00 85.56 864 GLU A C 1
ATOM 6702 O O . GLU A 1 864 ? 2.447 20.087 22.414 1.00 85.56 864 GLU A O 1
ATOM 6707 N N . LEU A 1 865 ? 1.860 22.232 22.165 1.00 87.31 865 LEU A N 1
ATOM 6708 C CA . LEU A 1 865 ? 2.088 22.225 20.722 1.00 87.31 865 LEU A CA 1
ATOM 6709 C C . LEU A 1 865 ? 3.574 22.009 20.420 1.00 87.31 865 LEU A C 1
ATOM 6711 O O . LEU A 1 865 ? 4.434 22.757 20.887 1.00 87.31 865 LEU A O 1
ATOM 6715 N N . THR A 1 866 ? 3.867 21.006 19.599 1.00 87.12 866 THR A N 1
ATOM 6716 C CA . THR A 1 866 ? 5.217 20.780 19.085 1.00 87.12 866 THR A CA 1
ATOM 6717 C C . THR A 1 866 ? 5.526 21.729 17.927 1.00 87.12 866 THR A C 1
ATOM 6719 O O . THR A 1 866 ? 4.633 22.218 17.225 1.00 87.12 866 THR A O 1
ATOM 6722 N N . THR A 1 867 ? 6.819 21.963 17.704 1.00 85.94 867 THR A N 1
ATOM 6723 C CA . THR A 1 867 ? 7.333 22.695 16.541 1.00 85.94 867 THR A CA 1
ATOM 6724 C C . THR A 1 867 ? 8.179 21.730 15.716 1.00 85.94 867 THR A C 1
ATOM 6726 O O . THR A 1 867 ? 9.373 21.594 15.995 1.00 85.94 867 THR A O 1
ATOM 6729 N N . PRO A 1 868 ? 7.579 21.010 14.750 1.00 85.44 868 PRO A N 1
ATOM 6730 C CA . PRO A 1 868 ? 8.341 20.148 13.854 1.00 85.44 868 PRO A CA 1
ATOM 6731 C C . PRO A 1 868 ? 9.390 20.932 13.049 1.00 85.44 868 PRO A C 1
ATOM 6733 O O . PRO A 1 868 ? 9.222 22.147 12.873 1.00 85.44 868 PRO A O 1
ATOM 6736 N N . PRO A 1 869 ? 10.426 20.257 12.517 1.00 83.50 869 PRO A N 1
ATOM 6737 C CA . PRO A 1 869 ? 11.396 20.870 11.612 1.00 83.50 869 PRO A CA 1
ATOM 6738 C C . PRO A 1 869 ? 10.718 21.561 10.424 1.00 83.50 869 PRO A C 1
ATOM 6740 O O . PRO A 1 869 ? 9.673 21.109 9.956 1.00 83.50 869 PRO A O 1
ATOM 6743 N N . GLY A 1 870 ? 11.304 22.658 9.939 1.00 75.19 870 GLY A N 1
ATOM 6744 C CA . GLY A 1 870 ? 10.830 23.324 8.723 1.00 75.19 870 GLY A CA 1
ATOM 6745 C C . GLY A 1 870 ? 10.967 22.428 7.480 1.00 75.19 870 GLY A C 1
ATOM 6746 O O . GLY A 1 870 ? 11.764 21.488 7.496 1.00 75.19 870 GLY A O 1
ATOM 6747 N N . PRO A 1 871 ? 10.205 22.699 6.402 1.00 68.50 871 PRO A N 1
ATOM 6748 C CA . PRO A 1 871 ? 10.352 21.963 5.147 1.00 68.50 871 PRO A CA 1
ATOM 6749 C C . PRO A 1 871 ? 11.750 22.192 4.545 1.00 68.50 871 PRO A C 1
ATOM 6751 O O . PRO A 1 871 ? 12.330 23.261 4.736 1.00 68.50 871 PRO A O 1
ATOM 6754 N N . TYR A 1 872 ? 12.273 21.200 3.816 1.00 60.44 872 TYR A N 1
ATOM 6755 C CA . TYR A 1 872 ? 13.571 21.261 3.118 1.00 60.44 872 TYR A CA 1
ATOM 6756 C C . TYR A 1 872 ? 14.805 21.441 4.025 1.00 60.44 872 TYR A C 1
ATOM 6758 O O . TYR A 1 872 ? 15.858 21.889 3.578 1.00 60.44 872 TYR A O 1
ATOM 6766 N N . GLY A 1 873 ? 14.704 21.063 5.304 1.00 46.34 873 GLY A N 1
ATOM 6767 C CA . GLY A 1 873 ? 15.779 21.178 6.301 1.00 46.34 873 GLY A CA 1
ATOM 6768 C C . GLY A 1 873 ? 16.927 20.160 6.195 1.00 46.34 873 GLY A C 1
ATOM 6769 O O . GLY A 1 873 ? 17.628 19.980 7.187 1.00 46.34 873 GLY A O 1
ATOM 6770 N N . GLY A 1 874 ? 17.114 19.508 5.039 1.00 41.69 874 GLY A N 1
ATOM 6771 C CA . GLY A 1 874 ? 18.106 18.448 4.818 1.00 41.69 874 GLY A CA 1
ATOM 6772 C C . GLY A 1 874 ? 17.731 17.119 5.491 1.00 41.69 874 GLY A C 1
ATOM 6773 O O . GLY A 1 874 ? 17.276 17.085 6.631 1.00 41.69 874 GLY A O 1
ATOM 6774 N N . ASN A 1 875 ? 17.905 15.999 4.790 1.00 38.91 875 ASN A N 1
ATOM 6775 C CA . ASN A 1 875 ? 17.985 14.682 5.433 1.00 38.91 875 ASN A CA 1
ATOM 6776 C C . ASN A 1 875 ? 19.456 14.474 5.870 1.00 38.91 875 ASN A C 1
ATOM 6778 O O . ASN A 1 875 ? 20.332 15.006 5.186 1.00 38.91 875 ASN A O 1
ATOM 6782 N N . PRO A 1 876 ? 19.762 13.753 6.969 1.00 43.62 876 PRO A N 1
ATOM 6783 C CA . PRO A 1 876 ? 19.086 12.525 7.382 1.00 43.62 876 PRO A CA 1
ATOM 6784 C C . PRO A 1 876 ? 18.521 12.570 8.838 1.00 43.62 876 PRO A C 1
ATOM 6786 O O . PRO A 1 876 ? 18.562 13.623 9.477 1.00 43.62 876 PRO A O 1
ATOM 6789 N N . PRO A 1 877 ? 17.910 11.471 9.345 1.00 36.34 877 PRO A N 1
ATOM 6790 C CA . PRO A 1 877 ? 17.208 11.382 10.639 1.00 36.34 877 PRO A CA 1
ATOM 6791 C C . PRO A 1 877 ? 18.057 11.798 11.859 1.00 36.34 877 PRO A C 1
ATOM 6793 O O . PRO A 1 877 ? 19.282 11.888 11.757 1.00 36.34 877 PRO A O 1
ATOM 6796 N N . PRO A 1 878 ? 17.447 12.011 13.046 1.00 30.03 878 PRO A N 1
ATOM 6797 C CA . PRO A 1 878 ? 18.205 12.320 14.255 1.00 30.03 878 PRO A CA 1
ATOM 6798 C C . PRO A 1 878 ? 19.193 11.187 14.602 1.00 30.03 878 PRO A C 1
ATOM 6800 O O . PRO A 1 878 ? 18.823 10.013 14.524 1.00 30.03 878 PRO A O 1
ATOM 6803 N N . PRO A 1 879 ? 20.427 11.507 15.038 1.00 30.84 879 PRO A N 1
ATOM 6804 C CA . PRO A 1 879 ? 21.366 10.503 15.521 1.00 30.84 879 PRO A CA 1
ATOM 6805 C C . PRO A 1 879 ? 20.796 9.800 16.762 1.00 30.84 879 PRO A C 1
ATOM 6807 O O . PRO A 1 879 ? 20.405 10.454 17.730 1.00 30.84 879 PRO A O 1
ATOM 6810 N N . ILE A 1 880 ? 20.797 8.463 16.758 1.00 36.03 880 ILE A N 1
ATOM 6811 C CA . ILE A 1 880 ? 20.472 7.624 17.932 1.00 36.03 880 ILE A CA 1
ATOM 6812 C C . ILE A 1 880 ? 21.695 7.485 18.877 1.00 36.03 880 ILE A C 1
ATOM 6814 O O . ILE A 1 880 ? 21.697 6.676 19.797 1.00 36.03 880 ILE A O 1
ATOM 6818 N N . ASP A 1 881 ? 22.728 8.327 18.751 1.00 31.45 881 ASP A N 1
ATOM 6819 C CA . ASP A 1 881 ? 23.837 8.363 19.715 1.00 31.45 881 ASP A CA 1
ATOM 6820 C C . ASP A 1 881 ? 24.099 9.786 20.241 1.00 31.45 881 ASP A C 1
ATOM 6822 O O . ASP A 1 881 ? 24.272 10.748 19.491 1.00 31.45 881 ASP A O 1
ATOM 6826 N N . LYS A 1 882 ? 24.181 9.911 21.573 1.00 27.62 882 LYS A N 1
ATOM 6827 C CA . LYS A 1 882 ? 24.533 11.134 22.317 1.00 27.62 882 LYS A CA 1
ATOM 6828 C C . LYS A 1 882 ? 25.994 11.575 22.113 1.00 27.62 882 LYS A C 1
ATOM 6830 O O . LYS A 1 882 ? 26.431 12.522 22.766 1.00 27.62 882 LYS A O 1
ATOM 6835 N N . ARG A 1 883 ? 26.764 10.920 21.240 1.00 29.11 883 ARG A N 1
ATOM 6836 C CA . ARG A 1 883 ? 28.193 11.202 21.016 1.00 29.11 883 ARG A CA 1
ATOM 6837 C C . ARG A 1 883 ? 28.510 12.255 19.955 1.00 29.11 883 ARG A C 1
ATOM 6839 O O . ARG A 1 883 ? 29.662 12.666 19.861 1.00 29.11 883 ARG A O 1
ATOM 6846 N N . TRP A 1 884 ? 27.523 12.776 19.232 1.00 28.16 884 TRP A N 1
ATOM 6847 C CA . TRP A 1 884 ? 27.742 13.775 18.175 1.00 28.16 884 TRP A CA 1
ATOM 6848 C C . TRP A 1 884 ? 27.804 15.229 18.691 1.00 28.16 884 TRP A C 1
ATOM 6850 O O . TRP A 1 884 ? 27.034 16.109 18.313 1.00 28.16 884 TRP A O 1
ATOM 6860 N N . LYS A 1 885 ? 28.757 15.480 19.594 1.00 26.05 885 LYS A N 1
ATOM 6861 C CA . LYS A 1 885 ? 29.324 16.811 19.856 1.00 26.05 885 LYS A CA 1
ATOM 6862 C C . LYS A 1 885 ? 30.846 16.701 19.909 1.00 26.05 885 LYS A C 1
ATOM 6864 O O . LYS A 1 885 ? 31.408 16.737 21.004 1.00 26.05 885 LYS A O 1
ATOM 6869 N N . ARG A 1 886 ? 31.495 16.568 18.753 1.00 26.58 886 ARG A N 1
ATOM 6870 C CA . ARG A 1 886 ? 32.888 16.973 18.516 1.00 26.58 886 ARG A CA 1
ATOM 6871 C C . ARG A 1 886 ? 33.073 17.364 17.066 1.00 26.58 886 ARG A C 1
ATOM 6873 O O . ARG A 1 886 ? 32.546 16.618 16.218 1.00 26.58 886 ARG A O 1
#

Radius of gyration: 26.8 Å; chains: 1; bounding box: 71×70×79 Å

Secondary structure (DSSP, 8-state):
-----S---EEEEEETTTTEEEEEEPPHHHHHHH-SHHHHHHHHHHHHS-TT--TTSTTS-EEEE--TTTTSSSSS--EEEEEE-TTTSSEEEEEE-SSHHHHHHHTT-SEEEEES--SS-EEEEEETTEEEEEE-GGGTTS-HHHHHHHHHHHHT-SS-EEEEE-HHHHHT-TTB-EEETTTEEE-STTHHHHHHHTTEEEEEEE----B--S-HHHHHHHHHHHHHHHHHSTHHHHHHHTTTTTHHHHHHHHT---BTTTTBS--TTGGGGSHHHHHHHTEEEEE--TT-SS--EEEEEETTTTTSS-EEEE---HHHHHIIIIITT---HHHHHHHHHHHHHHTB-HHHHHHHHHHHHHHHHTTSS-GGGGTT----TT-HHHHHHHHHHHHHT-THHHHHTT-HHHHHHHHT--GGG--EETTEEPPSS-TTT-HHHHHHHHH-BTBS-GGGT--GGGGS--HHHHHHHHS-GGGG-SS--TTHHHHHHHHHHHHHHHHHHT--HIIIIIT----HHHHHHHHHHHH-----HHHHHHHHHHHHHHHHHHHHHTT--GGGS---HHHHHSPPPTTSGGGTT----HHHHHHHHHHHHTB-TTT-PBPHHHHHHTT-HHHHHHHHHTT----S---PPTT-TTS-HHHHHHHHHHHHTT--GGGGTTPPPPPP--SS-----EEEEE-TTT--S--HHHHHHHHHHHSSB-GGGSSSEEEEEGGGTEEEEE-----SS-HHHHT-TT--EEE-TTT--EEE-TTT-----HHHHT-TTS--PBPTTT--B----GGGG--HHHHT-TTS-EEEEE--STHHHHHHHHHHHHHHHHHHS---SSS--GGGSPP-PBPTTT-PBP-PPPTT----PPPS-TT---

Foldseek 3Di:
DPDFFLALQWEWEAEQAVRDIDIDGHDPVNCLQQQKFLSVVLVCQLPQQDLPDQQLAQSKKWKKAFGSCALALFAWFKIKTWIQFLQLRFTDIFMWTAEQRNLCVLLRHRMYIYGGAHPAAWEWEGESPDIDIGHCNVVLAFFPVVNLVVVCVVVVHLQKKKWFWGLLLSLQQRQFWTDTLLFITSFGRRSSVNCVSRSYGMYIGGGFHFRHWPFLVLVVLLSLLLVLQLLFFQCQFVLLQQFQQQVLVVQQQQFWFAALLNLTSHAPLSVLLGSVVQSLQWFFAFAGGASHLRGRKTWTWDCLADPGDIDTDIDDHNQQSSLLDRHLLANDNSLSVVLSSVCSRLRGNSNQLSQLLSLVLVCVVVVVDDCVQVVNADSHRHPSVSSNVLSVCLSNCHRLNVLSSSGNCSSCVVSVHSNLSQFWFSSTHATRTQCLQVQLLLLCQLLPLSIRDSLQFVLLQQCFQPQVVCCVQQVGSNSNHRADNPSSLLVRLLRNLQSLLCSSNRHDCVSCPNQVSPDQLSSVSNSCRRRVDPDFSLSSSLSSLLSSQSSLLSVVSVVAFLVSSDGRVCQAPPQHDPSSHNRGRGHHPSLNSLCLNLLQAQHDSPGSHHAPVSCVVSVNVVSVVVCVVVVNDHHNTDCQDPDDLSSYSNSVSVVVRVVCPNDPCSSCPPDDDDDDDDPDQDLFQKDKDFDQLQDNQNCQLLQQQQCVVPVTSGSSLHLWHWRDPSVLRTIIIQHQLLDQDQQLQVPQPLSQWDADNRRSFIDGNLVSDPLPCVSCVSRPSNRWDASPPSSHTRGDRCSSVVRSSCLRRQRNSIDMDGDDDDVSVVSVVCSVVCSVVVSVDDPDSPDQRSSNDGGQHASNRRRHTHDHHDHPPDDDRDDPDPPPDD

Sequence (886 aa):
MPHNFGHAGRRLRVDLTERTMIVEEIPEDYARKWMGGRGYNMEVYYREIPVDADPRGPENRLIFGVGPLTGTRFPGARINVSGKSPHTGYLGDSNAGGHFSAEMKFAGYDQIVINGKADKPVYLRIIDQQVEIRDAGHLWHLDTWETNSAIRREAHDHTVQIACCGTAAVNGVSFANIMTNNARAMGRTGMGALMASKNLKAVAVTGTGAVRVAHPGQFNELMNYFYRVLFHHPNYQERGITGTTNLINHCQTAGILPTRHFQTGVYEDWLKVSGETAAVDYNVKRKACFGCVAPCSRYYLVPGGFDGAPLEAEGPEYETLAGFTSRVGNPDLKTALKCAELVNRAGIDSITASEVISWAQEMFELGHLRQQDCDGLDLTWGNARSVYDLTLKIINNEGFGAVLAQGVVHAADTLGMGRELCMEAKNLELFQADVRGLKAYGLGNAVASRGADHQRADPFFEMSDRTEEARERFGSENCGLMRPWKGKGKMVPWFEEICALADCMSFCKIIGVSMETVQEPQARDLFKFATGFDVDVEEVMRIGERVNNLERAILMRYGLSRKDDYLPKRFTDEPLPEDSNLAAGMVFENDQLLSEYYPFRGWDPETGWPTERKLLELDLAFVVQDLKKRGIPLKKGYAAYKKDPHGTTTGRWSLLSRKFGTDTDYMNTHKKAPMRKPDTVSPIRKRLLVDPSLCTGCRACELGCAFAHEGVYAPSLARLHVVKLEELGVDRPIVCLRCAKAPCAAVCPEKAISQDPDTRVVRVDPERCVGCGLCAQECVSGVIELHPETAVPLLCDMCGNQPECVKHCPTGALTAVGGAGHDARRTREEMAHRTAKQLSKTWKKEGTRPVDRPMRPPDPETGELTTPPGPYGGNPPPPIDKRWKR

pLDDT: mean 90.33, std 14.41, range [26.05, 98.88]